Protein AF-0000000066888202 (afdb_homodimer)

Foldseek 3Di:
DPPDDAFADFLLFQDAFEEEEEAQALLLLLLLQVLVVPHPRYNAAYEAQAPDHHALLVQFDFAQAWAQAQVQLADAPVDGALQAQFRTGHSVVNSVRSRVSSVVRVSVVRYDYNKDWFAWAADPVQLWIWTWIARRVVRDIDIDIGLFYEYPNAQFNFDDDDDFAAPVAAQFAEAESRRDDPPDQQALFEEEEEEDDDSCLRNLQRSLPHHNYFYEYEAQDADFADARQCCVLCVVLVHHSVGGGDDPVSSVVCVVDVVNVVSSSCSNQVSQQVQQCLFFPPDPSVVVQQVVRLVVLCVLCVVPVVVSVLHHDPFTPLLAAYGNSVCRSVSCPDPSYDYHNFHFRHAHHAATATPVGDTDGGRYYYYHPGRQRFADDPHFYAFPPRHTVRVVQVVTFFAQLQFAAARHWSYTYQLGWALAASTGRSSVSSSLSSVLVSVVVSCCSLQQFSTKHFDNVNRVVVQVVQLVLNVRTSNQIPDFYSQAPPNRRHNGGGNHHSDTPVVSSVVSNYDPRVRMDTAGNVGDPDDNCNSNGDVHHPQPPVVHPPPCCPPPVNDDDADPPDSVVPPVCVVPNDDD/DPDDDAFADFLLFQDAFEEEEEAQALLLLLLLQVLVVPHPRYNYAYEAQAPDHHALLVQFDFAQAWAQAQVQLADAPVDGALQAQFRTGHSVVNSVRSRVSSVVRVSVVRYDYNKDWFAWAADPVQLWIWTWIARRVVRDIDIDIGLFYEYANAQFNFDDDDDFAAPVAAQFAEAESRRDDPPDQQALFEEEEEEDDDSCLRNLQRSLPHHNYFYEYEAQDADFADARQCCVLCVVLVHHSVGGGDDPVSSVVCVVDVVNVVSSSCSNQVSQQVQQCLFFPPDPSVVVQQVVRLVVLCVLCVVPVVVSVLHHDPFTPLLAAYGNSVCRSVSCPDPSYDYHNFDFRHAHHAATATPVGDTDGGRYYYYHPGRQRFADDPHFYAFPPRHTPRVVQVVTFFAQLQFAAARHWSYTYQLGWALAASTGRSSVSSSLSSVLVSVVVSCCSLQQWSTKHFDNVNRVVVQVVQLVLSVRTSNQIPDFYSQAPPNRRHNGGGNHHSDTPVVSSVVSNYDPRVRMDTAGNVGDPDDNCNSNGDVHHPQPPVVHPPPCCPPPVNDDDADPPDSVVPPVCVVPNDDD

InterPro domains:
  IPR020946 Flavin monooxygenase-like [PF00743] (18-232)
  IPR036188 FAD/NAD(P)-binding domain superfamily [G3DSA:3.50.50.60] (8-281)
  IPR036188 FAD/NAD(P)-binding domain superfamily [G3DSA:3.50.50.60] (343-518)
  IPR036188 FAD/NAD(P)-binding domain superfamily [SSF51905] (16-221)
  IPR036188 FAD/NAD(P)-binding domain superfamily [SSF51905] (160-371)
  IPR036188 FAD/NAD(P)-binding domain superfamily [SSF51905] (310-517)

pLDDT: mean 95.3, std 5.17, range [34.12, 98.94]

Secondary structure (DSSP, 8-state):
-------SS-TT----EEEEEE--SHHHHHHHHHHHHH-SSEEEEEE-SSSSS-THHHH---TT-B-SS-GGGSS-TTS--TT-SBSS-BHHHHHHHHHHHHHHTTGGGTEETTEEEEEEEEETTTTEEEEEEEETTTTEEEEEEESEEEE---SS-SB-----BTGGG--SEEEETTB--TT---TT-EEEEE--SHHHHHHHHHHHTSTT-EEEEE-SS-------TTHHHHHHTT--TT--B--HHHHHHHHH-HHHHHHHHHHHHHHHHTTGGGGBTT-HHHHHHHHHHHHHHHHHTTT-HHHHHHH--SSPTTSS-----TTHHHHHTSTTEEEE-S-EEEE-SSEEEETTS-EEE-SEEEE---B-TTSPPSSEEE-GGG-BHHHHTSS----BTTTB-TT-TTEEESS-TT-B-SSS-HHHHHHHHHHHHHHHHHHHHHTTEEEEEE-HHHHHHHHHHHHHHHTTBGGGSSS--TTBSGGGTSSSB-SB-SS-HHHHHHHTSS--GGGEEEEETT-TT--TTGGGTTS--GGGSTTS-TTGGGSGGG--PPPSS-GGG-HHHHHS----/-------SS-TT----EEEEEE--SHHHHHHHHHHHHH-SSEEEEEE-SSSSS-THHHH---TT-B-SS-GGGSS-TTS--TT-SBSS-BHHHHHHHHHHHHHHTTGGGTEETTEEEEEEEEETTTTEEEEEEEETTTTEEEEEEESEEEE---SS-SB-----BTGGG--SEEEETTB--TT---TT-EEEEE--SHHHHHHHHHHHTSTT-EEEEE-SS-------TTHHHHHHTT--TT--B--HHHHHHHHH-HHHHHHHHHHHHHHHHTTGGGGBTT-HHHHHHHHHHHHHHHHHTTT-HHHHHHH--SSPTTSS-----TTHHHHHTSTTEEEE-S-EEEE-SSEEEETTS-EEE-SEEEE---B-TTSPPSSEEE-GGG-BHHHHTSS----BTTTB-TT-TTEEESS-TT-B-SSS-HHHHHHHHHHHHHHHHHHHHHTTEEEEEE-HHHHHHHHHHHHHHHTTBGGGSSS--TTBSGGGTSSSB-SB-SS-HHHHHHHTSS--GGGEEEEETT-TT--TTGGGTTS--GGGSTTS-TTGGGSGGG--PPPSS-GGG-HHHHHS----

Radius of gyration: 36.0 Å; Cα contacts (8 Å, |Δi|>4): 2549; chains: 2; bounding box: 60×120×79 Å

Solvent-accessible surface area (backbone atoms only — not comparable to full-atom values): 58914 Å² total; per-residue (Å²): 124,81,78,76,71,68,35,92,41,37,34,65,34,69,51,76,44,35,39,39,33,36,21,42,19,78,50,27,37,50,43,46,32,50,45,44,34,50,51,62,55,62,52,62,40,27,33,17,55,45,86,62,57,22,40,62,40,57,53,42,65,43,59,62,47,47,45,71,46,44,38,74,49,64,45,53,76,64,59,74,67,51,68,56,54,23,40,50,26,44,30,68,59,52,19,48,49,47,41,49,50,25,53,49,31,32,16,55,83,34,50,39,57,20,23,35,75,54,31,37,35,50,36,82,88,80,44,28,36,41,34,35,35,30,34,63,86,79,68,48,68,49,76,48,72,29,49,32,44,35,41,20,58,57,51,73,67,43,74,34,77,80,92,46,52,40,61,88,52,35,69,46,51,75,33,33,48,68,55,48,66,83,81,67,80,59,64,59,30,30,33,34,34,39,36,67,44,72,59,25,32,29,34,48,34,47,50,66,70,37,60,64,31,35,38,40,37,27,28,69,63,52,47,71,54,36,70,62,68,51,35,69,33,28,48,75,71,74,42,58,64,85,57,48,66,42,53,71,68,60,23,51,49,30,61,72,33,61,66,61,38,47,53,52,39,47,37,43,37,31,54,36,44,65,52,56,54,38,41,32,62,86,34,71,52,22,54,49,48,44,51,50,42,52,54,52,47,48,62,72,30,59,94,42,58,70,54,43,72,64,32,54,55,92,47,50,66,61,29,38,87,71,33,38,37,79,54,26,69,61,34,57,68,34,90,50,33,44,78,38,80,40,44,76,54,27,30,39,54,53,27,40,26,34,64,87,66,50,75,43,80,33,46,32,40,39,37,27,58,61,47,50,50,59,53,63,74,97,42,52,40,23,18,57,96,64,42,41,49,57,64,72,31,61,90,46,58,68,26,40,92,15,33,31,34,59,62,29,64,34,40,36,32,37,64,30,47,29,49,41,64,93,50,42,43,56,47,57,43,44,51,33,44,42,53,38,49,47,31,51,51,39,47,34,40,27,50,43,36,48,37,44,30,45,35,58,67,50,27,53,32,41,49,48,49,40,55,51,57,44,70,54,23,23,64,64,39,85,61,72,19,68,42,16,28,76,91,8,67,39,97,41,76,37,32,41,34,71,43,38,47,62,23,49,42,61,61,38,68,55,83,65,53,60,50,43,45,75,37,40,68,74,38,93,82,42,66,84,49,43,38,54,20,60,22,36,32,64,30,63,37,94,92,40,43,50,42,52,63,65,39,72,94,58,44,81,61,72,39,67,48,48,16,59,68,31,66,68,45,71,54,48,72,62,69,113,125,82,80,78,70,69,34,92,40,37,33,64,32,70,50,76,44,35,38,40,34,36,20,40,17,76,51,25,37,51,42,46,31,49,44,45,33,50,50,61,55,63,52,62,40,27,33,17,55,44,87,62,56,22,39,64,38,56,53,42,64,42,58,61,47,48,47,69,47,45,38,74,48,64,46,54,78,66,60,74,67,52,68,56,54,22,41,48,26,46,30,69,57,54,19,49,50,46,41,49,49,26,54,49,32,31,16,55,82,34,52,41,57,21,24,34,75,54,34,35,37,51,35,81,86,81,45,27,36,42,34,37,35,30,32,63,85,80,68,49,69,49,77,50,74,29,50,32,44,36,39,18,58,58,50,73,66,43,77,33,76,79,94,44,53,40,61,89,52,36,70,47,51,75,32,32,50,66,54,48,65,85,82,67,79,60,63,59,31,28,34,35,35,39,36,68,46,74,60,26,30,30,35,49,34,47,51,65,70,37,60,64,32,36,39,41,38,27,27,68,63,53,46,70,55,35,69,62,68,50,35,68,33,27,48,75,72,72,42,58,64,85,57,48,64,42,53,71,69,58,23,51,49,30,61,72,33,62,66,61,37,47,53,52,39,48,37,42,35,31,52,36,42,67,50,58,53,37,43,32,63,85,35,70,52,21,53,48,50,42,50,50,41,52,52,51,46,46,62,72,29,59,93,42,57,70,54,41,72,63,32,55,56,92,47,50,66,59,28,39,87,71,32,37,38,79,54,25,70,61,36,57,68,35,90,49,31,44,77,37,81,39,45,76,55,27,30,39,52,53,27,41,27,35,65,86,66,52,75,44,78,33,46,32,40,40,38,29,59,61,46,49,51,59,53,63,72,97,44,53,40,24,19,58,95,65,41,40,49,57,65,73,30,62,89,46,58,70,26,38,92,17,32,31,34,57,64,29,64,33,41,35,33,37,65,30,46,29,49,41,66,93,49,43,44,56,46,56,44,43,51,33,45,44,53,38,49,46,31,52,51,38,47,34,38,27,50,44,36,47,36,45,30,46,34,57,67,51,27,51,33,41,48,49,49,42,54,51,56,44,70,55,23,23,64,64,39,85,61,71,20,69,41,16,29,78,90,8,67,37,97,42,74,36,32,42,35,72,45,36,47,63,23,49,44,60,63,39,67,57,82,64,52,61,51,43,45,77,37,41,67,74,38,94,82,42,68,84,50,43,40,53,21,61,22,36,32,65,29,63,37,95,91,40,44,50,41,53,63,65,38,72,93,58,44,81,62,70,37,67,50,47,15,58,68,32,64,69,44,72,56,46,72,60,69,113

Sequence (1152 aa):
MADFTLKDANVENLRPLKVRVIGAGYSGIVAAIRIPQRLRNVDLVVYEKEEGIGGVWWVNKYPGIACDIPAHSYQYTFNPNPNWSSLYAPGKEIQAYLQSTAERFGATRFIKTQHKLTSAAWDAATKEWVLQVTNLATGTAFEERCNILITARGQLSNINWPDLDGLDTFKGKIMHSAAWDTDYDFTGKRVAVIGNGSSSIQIVPSLQKVAGTDLKVFMRSKTWISSRFGDNAMVQLGLDPNDVDFPPERRAEWAADKDAYFKLRKAFETDGNAIHDSTILGTDMQKLFQGLFRSGMQERLKARPDLFDLIVPDFAPGCRRLTPGKGYLEALMAPNVEVLPEAVAGVDATGVRTAGGRHLDVDVIVCATGFKVSEPPPFSVRGRDGRELQDRWAARPESYLSVAVDGFPNYLMMFGPNSAIGFGSLTKILEAECDYIVQVLRKVQREDYATIEPKKQRVDDFTQYIGAYFANTVYMDNCRSWYRTQGGTGNWICGLWPGSTVHALEALRAPRWEDFDYESVDGPQANGMRWLGNGRSVTQEPGGDPSWYINPEFVDTPVEGRPEDQPEYKVRPWLYMADFTLKDANVENLRPLKVRVIGAGYSGIVAAIRIPQRLRNVDLVVYEKEEGIGGVWWVNKYPGIACDIPAHSYQYTFNPNPNWSSLYAPGKEIQAYLQSTAERFGATRFIKTQHKLTSAAWDAATKEWVLQVTNLATGTAFEERCNILITARGQLSNINWPDLDGLDTFKGKIMHSAAWDTDYDFTGKRVAVIGNGSSSIQIVPSLQKVAGTDLKVFMRSKTWISSRFGDNAMVQLGLDPNDVDFPPERRAEWAADKDAYFKLRKAFETDGNAIHDSTILGTDMQKLFQGLFRSGMQERLKARPDLFDLIVPDFAPGCRRLTPGKGYLEALMAPNVEVLPEAVAGVDATGVRTAGGRHLDVDVIVCATGFKVSEPPPFSVRGRDGRELQDRWAARPESYLSVAVDGFPNYLMMFGPNSAIGFGSLTKILEAECDYIVQVLRKVQREDYATIEPKKQRVDDFTQYIGAYFANTVYMDNCRSWYRTQGGTGNWICGLWPGSTVHALEALRAPRWEDFDYESVDGPQANGMRWLGNGRSVTQEPGGDPSWYINPEFVDTPVEGRPEDQPEYKVRPWLY

Organism: Sporothrix schenckii (strain ATCC 58251 / de Perez 2211183) (NCBI:txid1391915)

Nearest PDB structures (foldseek):
  6hns-assembly1_A  TM=7.804E-01  e=6.207E-21  Nitrincola lacisaponensis
  2xlr-assembly2_A  TM=7.436E-01  e=1.536E-21  Methylophaga aminisulfidivorans
  2xve-assembly1_B  TM=7.423E-01  e=3.897E-21  Methylophaga aminisulfidivorans
  2xls-assembly1_A  TM=7.468E-01  e=1.402E-20  Methylophaga aminisulfidivorans
  2xlp-assembly2_C  TM=6.952E-01  e=8.302E-21  Methylophaga aminisulfidivorans

Structure (mmCIF, N/CA/C/O backbone):
data_AF-0000000066888202-model_v1
#
loop_
_entity.id
_entity.type
_entity.pdbx_description
1 polymer 'FAD/NAD(P)-binding domain-containing protein'
#
loop_
_atom_site.group_PDB
_atom_site.id
_atom_site.type_symbol
_atom_site.label_atom_id
_atom_site.label_alt_id
_atom_site.label_comp_id
_atom_site.label_asym_id
_atom_site.label_entity_id
_atom_site.label_seq_id
_atom_site.pdbx_PDB_ins_code
_atom_site.Cartn_x
_atom_site.Cartn_y
_atom_site.Cartn_z
_atom_site.occupancy
_atom_site.B_iso_or_equiv
_atom_site.auth_seq_id
_atom_site.auth_comp_id
_atom_site.auth_asym_id
_atom_site.auth_atom_id
_atom_site.pdbx_PDB_model_num
ATOM 1 N N . MET A 1 1 ? 22.734 -2.439 -29.312 1 34.12 1 MET A N 1
ATOM 2 C CA . MET A 1 1 ? 21.703 -2.463 -28.266 1 34.12 1 MET A CA 1
ATOM 3 C C . MET A 1 1 ? 22.266 -2.984 -26.953 1 34.12 1 MET A C 1
ATOM 5 O O . MET A 1 1 ? 22.859 -4.062 -26.922 1 34.12 1 MET A O 1
ATOM 9 N N . ALA A 1 2 ? 22.75 -2.164 -26.172 1 46.56 2 ALA A N 1
ATOM 10 C CA . ALA A 1 2 ? 23.438 -2.602 -24.969 1 46.56 2 ALA A CA 1
ATOM 11 C C . ALA A 1 2 ? 22.75 -3.803 -24.344 1 46.56 2 ALA A C 1
ATOM 13 O O . ALA A 1 2 ? 21.516 -3.906 -24.375 1 46.56 2 ALA A O 1
ATOM 14 N N . ASP A 1 3 ? 23.359 -4.898 -24.078 1 67.38 3 ASP A N 1
ATOM 15 C CA . ASP A 1 3 ? 22.859 -6.176 -23.578 1 67.38 3 ASP A CA 1
ATOM 16 C C . ASP A 1 3 ? 22.047 -5.98 -22.297 1 67.38 3 ASP A C 1
ATOM 18 O O . ASP A 1 3 ? 22.453 -5.23 -21.406 1 67.38 3 ASP A O 1
ATOM 22 N N . PHE A 1 4 ? 20.719 -6.184 -22.266 1 85.75 4 PHE A N 1
ATOM 23 C CA . PHE A 1 4 ? 19.828 -6.16 -21.094 1 85.75 4 PHE A CA 1
ATOM 24 C C . PHE A 1 4 ? 20.406 -6.984 -19.953 1 85.75 4 PHE A C 1
ATOM 26 O O . PHE A 1 4 ? 20.734 -8.156 -20.141 1 85.75 4 PHE A O 1
ATOM 33 N N . THR A 1 5 ? 20.828 -6.305 -18.891 1 90.06 5 THR A N 1
ATOM 34 C CA . THR A 1 5 ? 21.406 -7 -17.75 1 90.06 5 THR A CA 1
ATOM 35 C C . THR A 1 5 ? 20.516 -6.824 -16.516 1 90.06 5 THR A C 1
ATOM 37 O O . THR A 1 5 ? 19.766 -5.852 -16.406 1 90.06 5 THR A O 1
ATOM 40 N N . LEU A 1 6 ? 20.609 -7.828 -15.68 1 94.19 6 LEU A N 1
ATOM 41 C CA . LEU A 1 6 ? 19.891 -7.746 -14.406 1 94.19 6 LEU A CA 1
ATOM 42 C C . LEU A 1 6 ? 20.719 -7 -13.367 1 94.19 6 LEU A C 1
ATOM 44 O O . LEU A 1 6 ? 21.953 -7.137 -13.328 1 94.19 6 LEU A O 1
ATOM 48 N N . LYS A 1 7 ? 20.094 -6.25 -12.57 1 93.69 7 LYS A N 1
ATOM 49 C CA . LYS A 1 7 ? 20.75 -5.715 -11.383 1 93.69 7 LYS A CA 1
ATOM 50 C C . LYS A 1 7 ? 21.062 -6.82 -10.383 1 93.69 7 LYS A C 1
ATOM 52 O O . LYS A 1 7 ? 20.188 -7.625 -10.039 1 93.69 7 LYS A O 1
ATOM 57 N N . ASP A 1 8 ? 22.328 -6.91 -9.969 1 94.38 8 ASP A N 1
ATOM 58 C CA . ASP A 1 8 ? 22.734 -7.953 -9.031 1 94.38 8 ASP A CA 1
ATOM 59 C C . ASP A 1 8 ? 22.406 -7.551 -7.594 1 94.38 8 ASP A C 1
ATOM 61 O O . ASP A 1 8 ? 23.312 -7.285 -6.801 1 94.38 8 ASP A O 1
ATOM 65 N N . ALA A 1 9 ? 21.141 -7.496 -7.254 1 95.62 9 ALA A N 1
ATOM 66 C CA . ALA A 1 9 ? 20.609 -7.184 -5.93 1 95.62 9 ALA A CA 1
ATOM 67 C C . ALA A 1 9 ? 19.266 -7.871 -5.707 1 95.62 9 ALA A C 1
ATOM 69 O O . ALA A 1 9 ? 18.562 -8.203 -6.668 1 95.62 9 ALA A O 1
ATOM 70 N N . ASN A 1 10 ? 18.969 -8.109 -4.387 1 97.12 10 ASN A N 1
ATOM 71 C CA . ASN A 1 10 ? 17.641 -8.625 -4.051 1 97.12 10 ASN A CA 1
ATOM 72 C C . ASN A 1 10 ? 16.547 -7.629 -4.402 1 97.12 10 ASN A C 1
ATOM 74 O O . ASN A 1 10 ? 16.781 -6.426 -4.453 1 97.12 10 ASN A O 1
ATOM 78 N N . VAL A 1 11 ? 15.359 -8.086 -4.625 1 97.75 11 VAL A N 1
ATOM 79 C CA . VAL A 1 11 ? 14.234 -7.293 -5.109 1 97.75 11 VAL A CA 1
ATOM 80 C C . VAL A 1 11 ? 13.875 -6.219 -4.082 1 97.75 11 VAL A C 1
ATOM 82 O O . VAL A 1 11 ? 13.383 -5.148 -4.438 1 97.75 11 VAL A O 1
ATOM 85 N N . GLU A 1 12 ? 14.164 -6.406 -2.758 1 96.94 12 GLU A N 1
ATOM 86 C CA . GLU A 1 12 ? 13.836 -5.402 -1.751 1 96.94 12 GLU A CA 1
ATOM 87 C C . GLU A 1 12 ? 14.734 -4.172 -1.889 1 96.94 12 GLU A C 1
ATOM 89 O O . GLU A 1 12 ? 14.297 -3.049 -1.628 1 96.94 12 GLU A O 1
ATOM 94 N N . ASN A 1 13 ? 15.984 -4.438 -2.426 1 91.88 13 ASN A N 1
ATOM 95 C CA . ASN A 1 13 ? 16.953 -3.371 -2.65 1 91.88 13 ASN A CA 1
ATOM 96 C C . ASN A 1 13 ? 17.047 -2.43 -1.454 1 91.88 13 ASN A C 1
ATOM 98 O O . ASN A 1 13 ? 16.312 -1.437 -1.387 1 91.88 13 ASN A O 1
ATOM 102 N N . LEU A 1 14 ? 17.891 -2.479 -0.563 1 93.19 14 LEU A N 1
ATOM 103 C CA . LEU A 1 14 ? 18.109 -1.672 0.632 1 93.19 14 LEU A CA 1
ATOM 104 C C . LEU A 1 14 ? 19.328 -0.763 0.455 1 93.19 14 LEU A C 1
ATOM 106 O O . LEU A 1 14 ? 20.125 -0.612 1.375 1 93.19 14 LEU A O 1
ATOM 110 N N . ARG A 1 15 ? 19.375 -0.18 -0.8 1 95.69 15 ARG A N 1
ATOM 111 C CA . ARG A 1 15 ? 20.516 0.686 -1.043 1 95.69 15 ARG A CA 1
ATOM 112 C C . ARG A 1 15 ? 20.547 1.846 -0.053 1 95.69 15 ARG A C 1
ATOM 114 O O . ARG A 1 15 ? 19.516 2.244 0.477 1 95.69 15 ARG A O 1
ATOM 121 N N . PRO A 1 16 ? 21.688 2.381 0.231 1 97.75 16 PRO A N 1
ATOM 122 C CA . PRO A 1 16 ? 21.781 3.488 1.187 1 97.75 16 PRO A CA 1
ATOM 123 C C . PRO A 1 16 ? 21.125 4.766 0.677 1 97.75 16 PRO A C 1
ATOM 125 O O . PRO A 1 16 ? 21.188 5.07 -0.517 1 97.75 16 PRO A O 1
ATOM 128 N N . LEU A 1 17 ? 20.516 5.504 1.532 1 98.19 17 LEU A N 1
ATOM 129 C CA . LEU A 1 17 ? 19.938 6.816 1.279 1 98.19 17 LEU A CA 1
ATOM 130 C C . LEU A 1 17 ? 20.359 7.816 2.354 1 98.19 17 LEU A C 1
ATOM 132 O O . LEU A 1 17 ? 20.406 7.473 3.537 1 98.19 17 LEU A O 1
ATOM 136 N N . LYS A 1 18 ? 20.734 8.961 1.936 1 98.88 18 LYS A N 1
ATOM 137 C CA . LYS A 1 18 ? 21 10.062 2.857 1 98.88 18 LYS A CA 1
ATOM 138 C C . LYS A 1 18 ? 19.812 11.023 2.912 1 98.88 18 LYS A C 1
ATOM 140 O O . LYS A 1 18 ? 19.5 11.688 1.921 1 98.88 18 LYS A O 1
ATOM 145 N N . VAL A 1 19 ? 19.141 11.141 4.078 1 98.94 19 VAL A N 1
ATOM 146 C CA . VAL A 1 19 ? 17.938 11.945 4.262 1 98.94 19 VAL A CA 1
ATOM 147 C C . VAL A 1 19 ? 18.188 13.016 5.328 1 98.94 19 VAL A C 1
ATOM 149 O O . VAL A 1 19 ? 18.703 12.711 6.41 1 98.94 19 VAL A O 1
ATOM 152 N N . ARG A 1 20 ? 17.938 14.266 5.027 1 98.94 20 ARG A N 1
ATOM 153 C CA . ARG A 1 20 ? 18.016 15.367 5.98 1 98.94 20 ARG A CA 1
ATOM 154 C C . ARG A 1 20 ? 16.641 16 6.188 1 98.94 20 ARG A C 1
ATOM 156 O O . ARG A 1 20 ? 15.898 16.234 5.227 1 98.94 20 ARG A O 1
ATOM 163 N N . VAL A 1 21 ? 16.266 16.156 7.445 1 98.94 21 VAL A N 1
ATOM 164 C CA . VAL A 1 21 ? 15 16.766 7.855 1 98.94 21 VAL A CA 1
ATOM 165 C C . VAL A 1 21 ? 15.273 18.109 8.547 1 98.94 21 VAL A C 1
ATOM 167 O O . VAL A 1 21 ? 16.219 18.219 9.344 1 98.94 21 VAL A O 1
ATOM 170 N N . ILE A 1 22 ? 14.469 19.141 8.195 1 98.69 22 ILE A N 1
ATOM 171 C CA . ILE A 1 22 ? 14.688 20.469 8.766 1 98.69 22 ILE A CA 1
ATOM 172 C C . ILE A 1 22 ? 13.539 20.812 9.711 1 98.69 22 ILE A C 1
ATOM 174 O O . ILE A 1 22 ? 12.43 21.141 9.273 1 98.69 22 ILE A O 1
ATOM 178 N N . GLY A 1 23 ? 13.82 20.828 11.039 1 98.38 23 GLY A N 1
ATOM 179 C CA . GLY A 1 23 ? 12.828 21.125 12.062 1 98.38 23 GLY A CA 1
ATOM 180 C C . GLY A 1 23 ? 12.508 19.953 12.961 1 98.38 23 GLY A C 1
ATOM 181 O O . GLY A 1 23 ? 12.328 18.828 12.477 1 98.38 23 GLY A O 1
ATOM 182 N N . ALA A 1 24 ? 12.477 20.25 14.281 1 98.62 24 ALA A N 1
ATOM 183 C CA . ALA A 1 24 ? 12.219 19.188 15.25 1 98.62 24 ALA A CA 1
ATOM 184 C C . ALA A 1 24 ? 10.977 19.5 16.078 1 98.62 24 ALA A C 1
ATOM 186 O O . ALA A 1 24 ? 11 19.391 17.312 1 98.62 24 ALA A O 1
ATOM 187 N N . GLY A 1 25 ? 9.93 20 15.445 1 98.38 25 GLY A N 1
ATOM 188 C CA . GLY A 1 25 ? 8.602 20.016 16.031 1 98.38 25 GLY A CA 1
ATOM 189 C C . GLY A 1 25 ? 7.875 18.688 15.867 1 98.38 25 GLY A C 1
ATOM 190 O O . GLY A 1 25 ? 8.508 17.625 15.797 1 98.38 25 GLY A O 1
ATOM 191 N N . TYR A 1 26 ? 6.508 18.703 15.875 1 98.38 26 TYR A N 1
ATOM 192 C CA . TYR A 1 26 ? 5.703 17.5 15.711 1 98.38 26 TYR A CA 1
ATOM 193 C C . TYR A 1 26 ? 6.145 16.719 14.484 1 98.38 26 TYR A C 1
ATOM 195 O O . TYR A 1 26 ? 6.332 15.5 14.555 1 98.38 26 TYR A O 1
ATOM 203 N N . SER A 1 27 ? 6.355 17.406 13.336 1 98.69 27 SER A N 1
ATOM 204 C CA . SER A 1 27 ? 6.664 16.766 12.062 1 98.69 27 SER A CA 1
ATOM 205 C C . SER A 1 27 ? 8.047 16.125 12.086 1 98.69 27 SER A C 1
ATOM 207 O O . SER A 1 27 ? 8.195 14.953 11.711 1 98.69 27 SER A O 1
ATOM 209 N N . GLY A 1 28 ? 9.062 16.875 12.531 1 98.81 28 GLY A N 1
ATOM 210 C CA . GLY A 1 28 ? 10.414 16.344 12.555 1 98.81 28 GLY A CA 1
ATOM 211 C C . GLY A 1 28 ? 10.578 15.164 13.5 1 98.81 28 GLY A C 1
ATOM 212 O O . GLY A 1 28 ? 11.305 14.219 13.195 1 98.81 28 GLY A O 1
ATOM 213 N N . ILE A 1 29 ? 9.906 15.219 14.633 1 98.94 29 ILE A N 1
ATOM 214 C CA . ILE A 1 29 ? 9.992 14.148 15.625 1 98.94 29 ILE A CA 1
ATOM 215 C C . ILE A 1 29 ? 9.406 12.867 15.047 1 98.94 29 ILE A C 1
ATOM 217 O O . ILE A 1 29 ? 10.039 11.805 15.117 1 98.94 29 ILE A O 1
ATOM 221 N N . VAL A 1 30 ? 8.219 12.938 14.469 1 98.88 30 VAL A N 1
ATOM 222 C CA . VAL A 1 30 ? 7.594 11.719 13.953 1 98.88 30 VAL A CA 1
ATOM 223 C C . VAL A 1 30 ? 8.398 11.188 12.773 1 98.88 30 VAL A C 1
ATOM 225 O O . VAL A 1 30 ? 8.492 9.969 12.578 1 98.88 30 VAL A O 1
ATOM 228 N N . ALA A 1 31 ? 9.016 12.055 11.938 1 98.94 31 ALA A N 1
ATOM 229 C CA . ALA A 1 31 ? 9.891 11.594 10.867 1 98.94 31 ALA A CA 1
ATOM 230 C C . ALA A 1 31 ? 11.07 10.797 11.422 1 98.94 31 ALA A C 1
ATOM 232 O O . ALA A 1 31 ? 11.422 9.742 10.883 1 98.94 31 ALA A O 1
ATOM 233 N N . ALA A 1 32 ? 11.625 11.297 12.516 1 98.94 32 ALA A N 1
ATOM 234 C CA . ALA A 1 32 ? 12.781 10.672 13.141 1 98.94 32 ALA A CA 1
ATOM 235 C C . ALA A 1 32 ? 12.398 9.367 13.836 1 98.94 32 ALA A C 1
ATOM 237 O O . ALA A 1 32 ? 13.266 8.617 14.289 1 98.94 32 ALA A O 1
ATOM 238 N N . ILE A 1 33 ? 11.133 9.109 13.945 1 98.94 33 ILE A N 1
ATOM 239 C CA . ILE A 1 33 ? 10.648 7.855 14.516 1 98.94 33 ILE A CA 1
ATOM 240 C C . ILE A 1 33 ? 10.281 6.883 13.398 1 98.94 33 ILE A C 1
ATOM 242 O O . ILE A 1 33 ? 10.75 5.746 13.383 1 98.94 33 ILE A O 1
ATOM 246 N N . ARG A 1 34 ? 9.523 7.289 12.414 1 98.88 34 ARG A N 1
ATOM 247 C CA . ARG A 1 34 ? 8.93 6.418 11.398 1 98.88 34 ARG A CA 1
ATOM 248 C C . ARG A 1 34 ? 9.969 5.992 10.367 1 98.88 34 ARG A C 1
ATOM 250 O O . ARG A 1 34 ? 9.93 4.863 9.875 1 98.88 34 ARG A O 1
ATOM 257 N N . ILE A 1 35 ? 10.914 6.918 9.953 1 98.88 35 ILE A N 1
ATOM 258 C CA . ILE A 1 35 ? 11.914 6.582 8.938 1 98.88 35 ILE A CA 1
ATOM 259 C C . ILE A 1 35 ? 12.773 5.418 9.43 1 98.88 35 ILE A C 1
ATOM 261 O O . ILE A 1 35 ? 12.859 4.383 8.766 1 98.88 35 ILE A O 1
ATOM 265 N N . PRO A 1 36 ? 13.328 5.5 10.664 1 98.62 36 PRO A N 1
ATOM 266 C CA . PRO A 1 36 ? 14.086 4.332 11.133 1 98.62 36 PRO A CA 1
ATOM 267 C C . PRO A 1 36 ? 13.203 3.107 11.359 1 98.62 36 PRO A C 1
ATOM 269 O O . PRO A 1 36 ? 13.656 1.975 11.18 1 98.62 36 PRO A O 1
ATOM 272 N N . GLN A 1 37 ? 11.969 3.328 11.789 1 98.56 37 GLN A N 1
ATOM 273 C CA . GLN A 1 37 ? 11.055 2.215 12.023 1 98.56 37 GLN A CA 1
ATOM 274 C C . GLN A 1 37 ? 10.867 1.381 10.766 1 98.56 37 GLN A C 1
ATOM 276 O O . GLN A 1 37 ? 10.844 0.15 10.82 1 98.56 37 GLN A O 1
ATOM 281 N N . ARG A 1 38 ? 10.789 1.998 9.625 1 98.38 38 ARG A N 1
ATOM 282 C CA . ARG A 1 38 ? 10.281 1.327 8.43 1 98.38 38 ARG A CA 1
ATOM 283 C C . ARG A 1 38 ? 11.391 1.118 7.406 1 98.38 38 ARG A C 1
ATOM 285 O O . ARG A 1 38 ? 11.359 0.156 6.637 1 98.38 38 ARG A O 1
ATOM 292 N N . LEU A 1 39 ? 12.375 1.98 7.387 1 98.06 39 LEU A N 1
ATOM 293 C CA . LEU A 1 39 ? 13.422 1.924 6.371 1 98.06 39 LEU A CA 1
ATOM 294 C C . LEU A 1 39 ? 14.742 1.447 6.969 1 98.06 39 LEU A C 1
ATOM 296 O O . LEU A 1 39 ? 14.969 1.596 8.172 1 98.06 39 LEU A O 1
ATOM 300 N N . ARG A 1 40 ? 15.57 0.86 6.113 1 96.69 40 ARG A N 1
ATOM 301 C CA . ARG A 1 40 ? 16.922 0.431 6.484 1 96.69 40 ARG A CA 1
ATOM 302 C C . ARG A 1 40 ? 17.969 1.141 5.637 1 96.69 40 ARG A C 1
ATOM 304 O O . ARG A 1 40 ? 17.688 1.539 4.504 1 96.69 40 ARG A O 1
ATOM 311 N N . ASN A 1 41 ? 19.109 1.278 6.223 1 97.5 41 ASN A N 1
ATOM 312 C CA . ASN A 1 41 ? 20.266 1.863 5.551 1 97.5 41 ASN A CA 1
ATOM 313 C C . ASN A 1 41 ? 20.031 3.328 5.199 1 97.5 41 ASN A C 1
ATOM 315 O O . ASN A 1 41 ? 20.406 3.777 4.113 1 97.5 41 ASN A O 1
ATOM 319 N N . VAL A 1 42 ? 19.406 4.078 6.105 1 98.56 42 VAL A N 1
ATOM 320 C CA . VAL A 1 42 ? 19.172 5.508 5.914 1 98.56 42 VAL A CA 1
ATOM 321 C C . VAL A 1 42 ? 20.078 6.305 6.859 1 98.56 42 VAL A C 1
ATOM 323 O O . VAL A 1 42 ? 20.047 6.086 8.07 1 98.56 42 VAL A O 1
ATOM 326 N N . ASP A 1 43 ? 20.922 7.07 6.285 1 98.88 43 ASP A N 1
ATOM 327 C CA . ASP A 1 43 ? 21.641 8.086 7.059 1 98.88 43 ASP A CA 1
ATOM 328 C C . ASP A 1 43 ? 20.75 9.297 7.332 1 98.88 43 ASP A C 1
ATOM 330 O O . ASP A 1 43 ? 20.625 10.18 6.488 1 98.88 43 ASP A O 1
ATOM 334 N N . LEU A 1 44 ? 20.156 9.359 8.523 1 98.94 44 LEU A N 1
ATOM 335 C CA . LEU A 1 44 ? 19.156 10.352 8.891 1 98.94 44 LEU A CA 1
ATOM 336 C C . LEU A 1 44 ? 19.719 11.375 9.852 1 98.94 44 LEU A C 1
ATOM 338 O O . LEU A 1 44 ? 20.391 11.016 10.828 1 98.94 44 LEU A O 1
ATOM 342 N N . VAL A 1 45 ? 19.516 12.648 9.57 1 98.94 45 VAL A N 1
ATOM 343 C CA . VAL A 1 45 ? 19.781 13.734 10.508 1 98.94 45 VAL A CA 1
ATOM 344 C C . VAL A 1 45 ? 18.625 14.734 10.461 1 98.94 45 VAL A C 1
ATOM 346 O O . VAL A 1 45 ? 18.125 15.07 9.383 1 98.94 45 VAL A O 1
ATOM 349 N N . VAL A 1 46 ? 18.172 15.141 11.602 1 98.94 46 VAL A N 1
ATOM 350 C CA . VAL A 1 46 ? 17.203 16.219 11.75 1 98.94 46 VAL A CA 1
ATOM 351 C C . VAL A 1 46 ? 17.906 17.469 12.305 1 98.94 46 VAL A C 1
ATOM 353 O O . VAL A 1 46 ? 18.453 17.438 13.406 1 98.94 46 VAL A O 1
ATOM 356 N N . TYR A 1 47 ? 17.906 18.547 11.57 1 98.81 47 TYR A N 1
ATOM 357 C CA . TYR A 1 47 ? 18.5 19.797 12.031 1 98.81 47 TYR A CA 1
ATOM 358 C C . TYR A 1 47 ? 17.438 20.703 12.641 1 98.81 47 TYR A C 1
ATOM 360 O O . TYR A 1 47 ? 16.391 20.938 12.039 1 98.81 47 TYR A O 1
ATOM 368 N N . GLU A 1 48 ? 17.672 21.125 13.836 1 98.56 48 GLU A N 1
ATOM 369 C CA . GLU A 1 48 ? 16.844 22.078 14.57 1 98.56 48 GLU A CA 1
ATOM 370 C C . GLU A 1 48 ? 17.641 23.312 14.969 1 98.56 48 GLU A C 1
ATOM 372 O O . GLU A 1 48 ? 18.688 23.203 15.609 1 98.56 48 GLU A O 1
ATOM 377 N N . LYS A 1 49 ? 17.156 24.453 14.57 1 97.5 49 LYS A N 1
ATOM 378 C CA . LYS A 1 49 ? 17.922 25.672 14.812 1 97.5 49 LYS A CA 1
ATOM 379 C C . LYS A 1 49 ? 17.859 26.094 16.281 1 97.5 49 LYS A C 1
ATOM 381 O O . LYS A 1 49 ? 18.766 26.766 16.781 1 97.5 49 LYS A O 1
ATOM 386 N N . GLU A 1 50 ? 16.797 25.734 16.984 1 97.31 50 GLU A N 1
ATOM 387 C CA . GLU A 1 50 ? 16.609 26.125 18.375 1 97.31 50 GLU A CA 1
ATOM 388 C C . GLU A 1 50 ? 17.469 25.266 19.297 1 97.31 50 GLU A C 1
ATOM 390 O O . GLU A 1 50 ? 18 24.234 18.891 1 97.31 50 GLU A O 1
ATOM 395 N N . GLU A 1 51 ? 17.609 25.703 20.531 1 97.44 51 GLU A N 1
ATOM 396 C CA . GLU A 1 51 ? 18.406 24.984 21.531 1 97.44 51 GLU A CA 1
ATOM 397 C C . GLU A 1 51 ? 17.688 23.719 22 1 97.44 51 GLU A C 1
ATOM 399 O O . GLU A 1 51 ? 18.312 22.797 22.516 1 97.44 51 GLU A O 1
ATOM 404 N N . GLY A 1 52 ? 16.391 23.672 21.781 1 97.44 52 GLY A N 1
ATOM 405 C CA . GLY A 1 52 ? 15.609 22.547 22.25 1 97.44 52 GLY A CA 1
ATOM 406 C C . GLY A 1 52 ? 14.641 22.016 21.219 1 97.44 52 GLY A C 1
ATOM 407 O O . GLY A 1 52 ? 14.492 22.594 20.141 1 97.44 52 GLY A O 1
ATOM 408 N N . ILE A 1 53 ? 14.023 20.844 21.609 1 97.94 53 ILE A N 1
ATOM 409 C CA . ILE A 1 53 ? 13.078 20.125 20.766 1 97.94 53 ILE A CA 1
ATOM 410 C C . ILE A 1 53 ? 11.648 20.562 21.109 1 97.94 53 ILE A C 1
ATOM 412 O O . ILE A 1 53 ? 11.305 20.719 22.281 1 97.94 53 ILE A O 1
ATOM 416 N N . GLY A 1 54 ? 10.852 20.859 20.047 1 97.5 54 GLY A N 1
ATOM 417 C CA . GLY A 1 54 ? 9.453 21.141 20.328 1 97.5 54 GLY A CA 1
ATOM 418 C C . GLY A 1 54 ? 8.82 22.109 19.359 1 97.5 54 GLY A C 1
ATOM 419 O O . GLY A 1 54 ? 7.613 22.375 19.422 1 97.5 54 GLY A O 1
ATOM 420 N N . GLY A 1 55 ? 9.641 22.672 18.422 1 96.06 55 GLY A N 1
ATOM 421 C CA . GLY A 1 55 ? 9.109 23.594 17.422 1 96.06 55 GLY A CA 1
ATOM 422 C C . GLY A 1 55 ? 8.445 24.812 18.047 1 96.06 55 GLY A C 1
ATOM 423 O O . GLY A 1 55 ? 9.039 25.484 18.891 1 96.06 55 GLY A O 1
ATOM 424 N N . VAL A 1 56 ? 7.207 25.031 17.688 1 95.19 56 VAL A N 1
ATOM 425 C CA . VAL A 1 56 ? 6.473 26.219 18.109 1 95.19 56 VAL A CA 1
ATOM 426 C C . VAL A 1 56 ? 6.332 26.234 19.625 1 95.19 56 VAL A C 1
ATOM 428 O O . VAL A 1 56 ? 6.316 27.297 20.266 1 95.19 56 VAL A O 1
ATOM 431 N N . TRP A 1 57 ? 6.348 25.062 20.234 1 97.25 57 TRP A N 1
ATOM 432 C CA . TRP A 1 57 ? 6.121 24.953 21.672 1 97.25 57 TRP A CA 1
ATOM 433 C C . TRP A 1 57 ? 7.414 25.172 22.453 1 97.25 57 TRP A C 1
ATOM 435 O O . TRP A 1 57 ? 7.391 25.422 23.656 1 97.25 57 TRP A O 1
ATOM 445 N N . TRP A 1 58 ? 8.484 25.047 21.812 1 96.75 58 TRP A N 1
ATOM 446 C CA . TRP A 1 58 ? 9.758 25.453 22.406 1 96.75 58 TRP A CA 1
ATOM 447 C C . TRP A 1 58 ? 9.938 26.969 22.328 1 96.75 58 TRP A C 1
ATOM 449 O O . TRP A 1 58 ? 10.414 27.594 23.281 1 96.75 58 TRP A O 1
ATOM 459 N N . VAL A 1 59 ? 9.492 27.578 21.25 1 95.25 59 VAL A N 1
ATOM 460 C CA . VAL A 1 59 ? 9.812 28.969 20.891 1 95.25 59 VAL A CA 1
ATOM 461 C C . VAL A 1 59 ? 8.891 29.922 21.641 1 95.25 59 VAL A C 1
ATOM 463 O O . VAL A 1 59 ? 9.328 30.969 22.125 1 95.25 59 VAL A O 1
ATOM 466 N N . ASN A 1 60 ? 7.613 29.609 21.688 1 95.19 60 ASN A N 1
ATOM 467 C CA . ASN A 1 60 ? 6.648 30.516 22.312 1 95.19 60 ASN A CA 1
ATOM 468 C C . ASN A 1 60 ? 6.605 30.344 23.828 1 95.19 60 ASN A C 1
ATOM 470 O O . ASN A 1 60 ? 6.387 29.234 24.328 1 95.19 60 ASN A O 1
ATOM 474 N N . LYS A 1 61 ? 6.762 31.516 24.547 1 95.5 61 LYS A N 1
ATOM 475 C CA . LYS A 1 61 ? 6.859 31.453 26 1 95.5 61 LYS A CA 1
ATOM 476 C C . LYS A 1 61 ? 6.031 32.562 26.672 1 95.5 61 LYS A C 1
ATOM 478 O O . LYS A 1 61 ? 6.227 32.844 27.844 1 95.5 61 LYS A O 1
ATOM 483 N N . TYR A 1 62 ? 5.129 33.188 25.938 1 96.69 62 TYR A N 1
ATOM 484 C CA . TYR A 1 62 ? 4.316 34.25 26.5 1 96.69 62 TYR A CA 1
ATOM 485 C C . TYR A 1 62 ? 3.377 33.719 27.578 1 96.69 62 TYR A C 1
ATOM 487 O O . TYR A 1 62 ? 3.041 32.531 27.578 1 96.69 62 TYR A O 1
ATOM 495 N N . PRO A 1 63 ? 2.998 34.562 28.5 1 96.19 63 PRO A N 1
ATOM 496 C CA . PRO A 1 63 ? 2.123 34.094 29.578 1 96.19 63 PRO A CA 1
ATOM 497 C C . PRO A 1 63 ? 0.761 33.625 29.078 1 96.19 63 PRO A C 1
ATOM 499 O O . PRO A 1 63 ? 0.154 34.281 28.219 1 96.19 63 PRO A O 1
ATOM 502 N N . GLY A 1 64 ? 0.335 32.469 29.609 1 94.5 64 GLY A N 1
ATOM 503 C CA . GLY A 1 64 ? -0.983 31.953 29.281 1 94.5 64 GLY A CA 1
ATOM 504 C C . GLY A 1 64 ? -0.979 31.047 28.062 1 94.5 64 GLY A C 1
ATOM 505 O O . GLY A 1 64 ? -2.018 30.5 27.688 1 94.5 64 GLY A O 1
ATOM 506 N N . ILE A 1 65 ? 0.224 30.859 27.453 1 95.88 65 ILE A N 1
ATOM 507 C CA . ILE A 1 65 ? 0.288 30.047 26.234 1 95.88 65 ILE A CA 1
ATOM 508 C C . ILE A 1 65 ? -0.265 28.656 26.516 1 95.88 65 ILE A C 1
ATOM 510 O O . ILE A 1 65 ? 0.153 28 27.469 1 95.88 65 ILE A O 1
ATOM 514 N N . ALA A 1 66 ? -1.233 28.234 25.672 1 94.56 66 ALA A N 1
ATOM 515 C CA . ALA A 1 66 ? -1.907 26.938 25.797 1 94.56 66 ALA A CA 1
ATOM 516 C C . ALA A 1 66 ? -2.463 26.484 24.453 1 94.56 66 ALA A C 1
ATOM 518 O O . ALA A 1 66 ? -2.555 27.266 23.516 1 94.56 66 ALA A O 1
ATOM 519 N N . CYS A 1 67 ? -2.734 25.234 24.453 1 92.31 67 CYS A N 1
ATOM 520 C CA . CYS A 1 67 ? -3.412 24.719 23.266 1 92.31 67 CYS A CA 1
ATOM 521 C C . CYS A 1 67 ? -4.836 25.25 23.172 1 92.31 67 CYS A C 1
ATOM 523 O O . CYS A 1 67 ? -5.461 25.547 24.188 1 92.31 67 CYS A O 1
ATOM 525 N N . ASP A 1 68 ? -5.34 25.406 21.953 1 89.38 68 ASP A N 1
ATOM 526 C CA . ASP A 1 68 ? -6.688 25.938 21.766 1 89.38 68 ASP A CA 1
ATOM 527 C C . ASP A 1 68 ? -7.664 24.812 21.406 1 89.38 68 ASP A C 1
ATOM 529 O O . ASP A 1 68 ? -8.812 25.078 21.047 1 89.38 68 ASP A O 1
ATOM 533 N N . ILE A 1 69 ? -7.262 23.609 21.375 1 91.62 69 ILE A N 1
ATOM 534 C CA . ILE A 1 69 ? -8.102 22.438 21.156 1 91.62 69 ILE A CA 1
ATOM 535 C C . ILE A 1 69 ? -7.863 21.422 22.266 1 91.62 69 ILE A C 1
ATOM 537 O O . ILE A 1 69 ? -6.871 21.5 23 1 91.62 69 ILE A O 1
ATOM 541 N N . PRO A 1 70 ? -8.781 20.469 22.438 1 93.56 70 PRO A N 1
ATOM 542 C CA . PRO A 1 70 ? -8.539 19.469 23.469 1 93.56 70 PRO A CA 1
ATOM 543 C C . PRO A 1 70 ? -7.188 18.781 23.328 1 93.56 70 PRO A C 1
ATOM 545 O O . PRO A 1 70 ? -6.895 18.203 22.266 1 93.56 70 PRO A O 1
ATOM 548 N N . ALA A 1 71 ? -6.418 18.844 24.422 1 95.62 71 ALA A N 1
ATOM 549 C CA . ALA A 1 71 ? -5.055 18.328 24.406 1 95.62 71 ALA A CA 1
ATOM 550 C C . ALA A 1 71 ? -5.043 16.844 24.031 1 95.62 71 ALA A C 1
ATOM 552 O O . ALA A 1 71 ? -4.105 16.359 23.391 1 95.62 71 ALA A O 1
ATOM 553 N N . HIS A 1 72 ? -6.098 16.125 24.359 1 96.06 72 HIS A N 1
ATOM 554 C CA . HIS A 1 72 ? -6.211 14.695 24.125 1 96.06 72 HIS A CA 1
ATOM 555 C C . HIS A 1 72 ? -6.367 14.398 22.641 1 96.06 72 HIS A C 1
ATOM 557 O O . HIS A 1 72 ? -6.234 13.242 22.219 1 96.06 72 HIS A O 1
ATOM 563 N N . SER A 1 73 ? -6.59 15.391 21.812 1 95.12 73 SER A N 1
ATOM 564 C CA . SER A 1 73 ? -6.621 15.273 20.359 1 95.12 73 SER A CA 1
ATOM 565 C C . SER A 1 73 ? -5.398 15.93 19.719 1 95.12 73 SER A C 1
ATOM 567 O O . SER A 1 73 ? -5.293 15.984 18.5 1 95.12 73 SER A O 1
ATOM 569 N N . TYR A 1 74 ? -4.547 16.469 20.516 1 96.31 74 TYR A N 1
ATOM 570 C CA . TYR A 1 74 ? -3.348 17.156 20.062 1 96.31 74 TYR A CA 1
ATOM 571 C C . TYR A 1 74 ? -2.088 16.406 20.484 1 96.31 74 TYR A C 1
ATOM 573 O O . TYR A 1 74 ? -1.193 16.984 21.109 1 96.31 74 TYR A O 1
ATOM 581 N N . GLN A 1 75 ? -2.035 15.219 20.172 1 98 75 GLN A N 1
ATOM 582 C CA . GLN A 1 75 ? -0.963 14.281 20.484 1 98 75 GLN A CA 1
ATOM 583 C C . GLN A 1 75 ? -0.809 13.234 19.391 1 98 75 GLN A C 1
ATOM 585 O O . GLN A 1 75 ? -1.68 13.102 18.531 1 98 75 GLN A O 1
ATOM 590 N N . TYR A 1 76 ? 0.328 12.57 19.328 1 98.56 76 TYR A N 1
ATOM 591 C CA . TYR A 1 76 ? 0.489 11.469 18.375 1 98.56 76 TYR A CA 1
ATOM 592 C C . TYR A 1 76 ? -0.472 10.328 18.688 1 98.56 76 TYR A C 1
ATOM 594 O O . TYR A 1 76 ? -0.679 9.992 19.859 1 98.56 76 TYR A O 1
ATOM 602 N N . THR A 1 77 ? -1.041 9.703 17.688 1 98.25 77 THR A N 1
ATOM 603 C CA . THR A 1 77 ? -2.002 8.625 17.891 1 98.25 77 THR A CA 1
ATOM 604 C C . THR A 1 77 ? -1.341 7.441 18.594 1 98.25 77 THR A C 1
ATOM 606 O O . THR A 1 77 ? -1.993 6.715 19.344 1 98.25 77 THR A O 1
ATOM 609 N N . PHE A 1 78 ? -0.003 7.211 18.438 1 98.31 78 PHE A N 1
ATOM 610 C CA . PHE A 1 78 ? 0.708 6.047 18.953 1 98.31 78 PHE A CA 1
ATOM 611 C C . PHE A 1 78 ? 1.246 6.328 20.359 1 98.31 78 PHE A C 1
ATOM 613 O O . PHE A 1 78 ? 1.78 5.43 21 1 98.31 78 PHE A O 1
ATOM 620 N N . ASN A 1 79 ? 1.147 7.555 20.844 1 98.44 79 ASN A N 1
ATOM 621 C CA . ASN A 1 79 ? 1.647 7.914 22.172 1 98.44 79 ASN A CA 1
ATOM 622 C C . ASN A 1 79 ? 0.664 8.805 22.922 1 98.44 79 ASN A C 1
ATOM 624 O O . ASN A 1 79 ? 0.982 9.953 23.234 1 98.44 79 ASN A O 1
ATOM 628 N N . PRO A 1 80 ? -0.491 8.312 23.25 1 98 80 PRO A N 1
ATOM 629 C CA . PRO A 1 80 ? -1.47 9.109 24 1 98 80 PRO A CA 1
ATOM 630 C C . PRO A 1 80 ? -1.003 9.445 25.406 1 98 80 PRO A C 1
ATOM 632 O O . PRO A 1 80 ? -0.327 8.641 26.047 1 98 80 PRO A O 1
ATOM 635 N N . ASN A 1 81 ? -1.356 10.586 25.922 1 98.19 81 ASN A N 1
ATOM 636 C CA . ASN A 1 81 ? -0.977 11.078 27.25 1 98.19 81 ASN A CA 1
ATOM 637 C C . ASN A 1 81 ? -2.195 11.281 28.141 1 98.19 81 ASN A C 1
ATOM 639 O O . ASN A 1 81 ? -2.938 12.25 27.984 1 98.19 81 ASN A O 1
ATOM 643 N N . PRO A 1 82 ? -2.398 10.461 29.109 1 97.62 82 PRO A N 1
ATOM 644 C CA . PRO A 1 82 ? -3.537 10.609 30.031 1 97.62 82 PRO A CA 1
ATOM 645 C C . PRO A 1 82 ? -3.299 11.672 31.109 1 97.62 82 PRO A C 1
ATOM 647 O O . PRO A 1 82 ? -4.188 11.938 31.922 1 97.62 82 PRO A O 1
ATOM 650 N N . ASN A 1 83 ? -2.166 12.352 31.078 1 97.62 83 ASN A N 1
ATOM 651 C CA . ASN A 1 83 ? -1.754 13.172 32.219 1 97.62 83 ASN A CA 1
ATOM 652 C C . ASN A 1 83 ? -1.887 14.664 31.891 1 97.62 83 ASN A C 1
ATOM 654 O O . ASN A 1 83 ? -1.335 15.5 32.594 1 97.62 83 ASN A O 1
ATOM 658 N N . TRP A 1 84 ? -2.531 15.008 30.812 1 97.88 84 TRP A N 1
ATOM 659 C CA . TRP A 1 84 ? -2.77 16.422 30.562 1 97.88 84 TRP A CA 1
ATOM 660 C C . TRP A 1 84 ? -3.473 17.078 31.75 1 97.88 84 TRP A C 1
ATOM 662 O O . TRP A 1 84 ? -4.453 16.547 32.281 1 97.88 84 TRP A O 1
ATOM 672 N N . SER A 1 85 ? -3.033 18.25 32.156 1 97.31 85 SER A N 1
ATOM 673 C CA . SER A 1 85 ? -3.545 18.891 33.375 1 97.31 85 SER A CA 1
ATOM 674 C C . SER A 1 85 ? -4.832 19.656 33.094 1 97.31 85 SER A C 1
ATOM 676 O O . SER A 1 85 ? -5.562 20.016 34 1 97.31 85 SER A O 1
ATOM 678 N N . SER A 1 86 ? -5.074 19.938 31.859 1 94.94 86 SER A N 1
ATOM 679 C CA . SER A 1 86 ? -6.242 20.688 31.422 1 94.94 86 SER A CA 1
ATOM 680 C C . SER A 1 86 ? -6.684 20.281 30.031 1 94.94 86 SER A C 1
ATOM 682 O O . SER A 1 86 ? -5.906 19.688 29.281 1 94.94 86 SER A O 1
ATOM 684 N N . LEU A 1 87 ? -7.973 20.484 29.75 1 93.56 87 LEU A N 1
ATOM 685 C CA . LEU A 1 87 ? -8.477 20.281 28.406 1 93.56 87 LEU A CA 1
ATOM 686 C C . LEU A 1 87 ? -7.629 21.016 27.375 1 93.56 87 LEU A C 1
ATOM 688 O O . LEU A 1 87 ? -7.336 20.484 26.312 1 93.56 87 LEU A O 1
ATOM 692 N N . TYR A 1 88 ? -7.305 22.234 27.688 1 94.31 88 TYR A N 1
ATOM 693 C CA . TYR A 1 88 ? -6.379 23.062 26.922 1 94.31 88 TYR A CA 1
ATOM 694 C C . TYR A 1 88 ? -5.023 23.156 27.625 1 94.31 88 TYR A C 1
ATOM 696 O O . TYR A 1 88 ? -4.773 24.078 28.406 1 94.31 88 TYR A O 1
ATOM 704 N N . ALA A 1 89 ? -4.16 22.312 27.297 1 96.31 89 ALA A N 1
ATOM 705 C CA . ALA A 1 89 ? -2.916 22.109 28.031 1 96.31 89 ALA A CA 1
ATOM 706 C C . ALA A 1 89 ? -1.979 23.297 27.875 1 96.31 89 ALA A C 1
ATOM 708 O O . ALA A 1 89 ? -1.861 23.859 26.781 1 96.31 89 ALA A O 1
ATOM 709 N N . PRO A 1 90 ? -1.286 23.672 28.969 1 96.69 90 PRO A N 1
ATOM 710 C CA . PRO A 1 90 ? -0.265 24.719 28.875 1 96.69 90 PRO A CA 1
ATOM 711 C C . PRO A 1 90 ? 0.87 24.344 27.922 1 96.69 90 PRO A C 1
ATOM 713 O O . PRO A 1 90 ? 1.221 23.172 27.797 1 96.69 90 PRO A O 1
ATOM 716 N N . GLY A 1 91 ? 1.442 25.375 27.359 1 97.12 91 GLY A N 1
ATOM 717 C CA . GLY A 1 91 ? 2.504 25.188 26.391 1 97.12 91 GLY A CA 1
ATOM 718 C C . GLY A 1 91 ? 3.67 24.375 26.922 1 97.12 91 GLY A C 1
ATOM 719 O O . GLY A 1 91 ? 4.203 23.516 26.219 1 97.12 91 GLY A O 1
ATOM 720 N N . LYS A 1 92 ? 4.07 24.641 28.125 1 96.94 92 LYS A N 1
ATOM 721 C CA . LYS A 1 92 ? 5.203 23.938 28.719 1 96.94 92 LYS A CA 1
ATOM 722 C C . LYS A 1 92 ? 4.945 22.438 28.797 1 96.94 92 LYS A C 1
ATOM 724 O O . LYS A 1 92 ? 5.863 21.641 28.625 1 96.94 92 LYS A O 1
ATOM 729 N N . GLU A 1 93 ? 3.73 22.062 29.078 1 97.62 93 GLU A N 1
ATOM 730 C CA . GLU A 1 93 ? 3.355 20.641 29.141 1 97.62 93 GLU A CA 1
ATOM 731 C C . GLU A 1 93 ? 3.414 20 27.75 1 97.62 93 GLU A C 1
ATOM 733 O O . GLU A 1 93 ? 3.834 18.844 27.625 1 97.62 93 GLU A O 1
ATOM 738 N N . ILE A 1 94 ? 2.988 20.703 26.75 1 98.31 94 ILE A N 1
ATOM 739 C CA . ILE A 1 94 ? 3.023 20.188 25.391 1 98.31 94 ILE A CA 1
ATOM 740 C C . ILE A 1 94 ? 4.473 20.016 24.938 1 98.31 94 ILE A C 1
ATOM 742 O O . ILE A 1 94 ? 4.824 18.984 24.344 1 98.31 94 ILE A O 1
ATOM 746 N N . GLN A 1 95 ? 5.301 21.016 25.219 1 98.5 95 GLN A N 1
ATOM 747 C CA . GLN A 1 95 ? 6.715 20.906 24.891 1 98.5 95 GLN A CA 1
ATOM 748 C C . GLN A 1 95 ? 7.348 19.703 25.594 1 98.5 95 GLN A C 1
ATOM 750 O O . GLN A 1 95 ? 8.125 18.969 24.984 1 98.5 95 GLN A O 1
ATOM 755 N N . ALA A 1 96 ? 7.027 19.5 26.859 1 98.56 96 ALA A N 1
ATOM 756 C CA . ALA A 1 96 ? 7.539 18.359 27.609 1 98.56 96 ALA A CA 1
ATOM 757 C C . ALA A 1 96 ? 7.09 17.047 26.984 1 98.56 96 ALA A C 1
ATOM 759 O O . ALA A 1 96 ? 7.855 16.078 26.938 1 98.56 96 ALA A O 1
ATOM 760 N N . TYR A 1 97 ? 5.891 16.922 26.578 1 98.56 97 TYR A N 1
ATOM 761 C CA . TYR A 1 97 ? 5.359 15.75 25.891 1 98.56 97 TYR A CA 1
ATOM 762 C C . TYR A 1 97 ? 6.156 15.453 24.625 1 98.56 97 TYR A C 1
ATOM 764 O O . TYR A 1 97 ? 6.52 14.305 24.359 1 98.56 97 TYR A O 1
ATOM 772 N N . LEU A 1 98 ? 6.402 16.484 23.844 1 98.81 98 LEU A N 1
ATOM 773 C CA . LEU A 1 98 ? 7.156 16.312 22.609 1 98.81 98 LEU A CA 1
ATOM 774 C C . LEU A 1 98 ? 8.57 15.828 22.891 1 98.81 98 LEU A C 1
ATOM 776 O O . LEU A 1 98 ? 9.055 14.891 22.25 1 98.81 98 LEU A O 1
ATOM 780 N N . GLN A 1 99 ? 9.195 16.484 23.875 1 98.62 99 GLN A N 1
ATOM 781 C CA . GLN A 1 99 ? 10.539 16.078 24.281 1 98.62 99 GLN A CA 1
ATOM 782 C C . GLN A 1 99 ? 10.555 14.633 24.75 1 98.62 99 GLN A C 1
ATOM 784 O O . GLN A 1 99 ? 11.422 13.859 24.344 1 98.62 99 GLN A O 1
ATOM 789 N N . SER A 1 100 ? 9.625 14.305 25.562 1 98.69 100 SER A N 1
ATOM 790 C CA . SER A 1 100 ? 9.562 12.953 26.109 1 98.69 100 SER A CA 1
ATOM 791 C C . SER A 1 100 ? 9.273 11.922 25.016 1 98.69 100 SER A C 1
ATOM 793 O O . SER A 1 100 ? 9.781 10.805 25.062 1 98.69 100 SER A O 1
ATOM 795 N N . THR A 1 101 ? 8.406 12.242 24.094 1 98.75 101 THR A N 1
ATOM 796 C CA . THR A 1 101 ? 8.117 11.359 22.969 1 98.75 101 THR A CA 1
ATOM 797 C C . THR A 1 101 ? 9.367 11.102 22.141 1 98.75 101 THR A C 1
ATOM 799 O O . THR A 1 101 ? 9.664 9.961 21.797 1 98.75 101 THR A O 1
ATOM 802 N N . ALA A 1 102 ? 10.094 12.188 21.797 1 98.88 102 ALA A N 1
ATOM 803 C CA . ALA A 1 102 ? 11.328 12.062 21.031 1 98.88 102 ALA A CA 1
ATOM 804 C C . ALA A 1 102 ? 12.32 11.133 21.75 1 98.88 102 ALA A C 1
ATOM 806 O O . ALA A 1 102 ? 12.953 10.289 21.109 1 98.88 102 ALA A O 1
ATOM 807 N N . GLU A 1 103 ? 12.445 11.312 23.031 1 98.81 103 GLU A N 1
ATOM 808 C CA . GLU A 1 103 ? 13.344 10.484 23.828 1 98.81 103 GLU A CA 1
ATOM 809 C C . GLU A 1 103 ? 12.859 9.039 23.891 1 98.81 103 GLU A C 1
ATOM 811 O O . GLU A 1 103 ? 13.641 8.109 23.656 1 98.81 103 GLU A O 1
ATOM 816 N N . ARG A 1 104 ? 11.609 8.852 24.188 1 98.81 104 ARG A N 1
ATOM 817 C CA . ARG A 1 104 ? 11.008 7.535 24.391 1 98.81 104 ARG A CA 1
ATOM 818 C C . ARG A 1 104 ? 11.18 6.66 23.141 1 98.81 104 ARG A C 1
ATOM 820 O O . ARG A 1 104 ? 11.461 5.465 23.266 1 98.81 104 ARG A O 1
ATOM 827 N N . PHE A 1 105 ? 11.102 7.238 21.969 1 98.81 105 PHE A N 1
ATOM 828 C CA . PHE A 1 105 ? 11.125 6.453 20.75 1 98.81 105 PHE A CA 1
ATOM 829 C C . PHE A 1 105 ? 12.438 6.656 20 1 98.81 105 PHE A C 1
ATOM 831 O O . PHE A 1 105 ? 12.547 6.301 18.828 1 98.81 105 PHE A O 1
ATOM 838 N N . GLY A 1 106 ? 13.375 7.277 20.594 1 98.69 106 GLY A N 1
ATOM 839 C CA . GLY A 1 106 ? 14.75 7.293 20.109 1 98.69 106 GLY A CA 1
ATOM 840 C C . GLY A 1 106 ? 14.977 8.312 19 1 98.69 106 GLY A C 1
ATOM 841 O O . GLY A 1 106 ? 15.977 8.242 18.297 1 98.69 106 GLY A O 1
ATOM 842 N N . ALA A 1 107 ? 14.078 9.25 18.844 1 98.88 107 ALA A N 1
ATOM 843 C CA . ALA A 1 107 ? 14.234 10.289 17.828 1 98.88 107 ALA A CA 1
ATOM 844 C C . ALA A 1 107 ? 15.445 11.164 18.109 1 98.88 107 ALA A C 1
ATOM 846 O O . ALA A 1 107 ? 16.094 11.664 17.188 1 98.88 107 ALA A O 1
ATOM 847 N N . THR A 1 108 ? 15.789 11.328 19.344 1 98.81 108 THR A N 1
ATOM 848 C CA . THR A 1 108 ? 16.859 12.234 19.766 1 98.81 108 THR A CA 1
ATOM 849 C C . THR A 1 108 ? 18.188 11.789 19.188 1 98.81 108 THR A C 1
ATOM 851 O O . THR A 1 108 ? 19.125 12.594 19.062 1 98.81 108 THR A O 1
ATOM 854 N N . ARG A 1 109 ? 18.312 10.5 18.812 1 98.69 109 ARG A N 1
ATOM 855 C CA . ARG A 1 109 ? 19.547 9.977 18.234 1 98.69 109 ARG A CA 1
ATOM 856 C C . ARG A 1 109 ? 19.859 10.672 16.906 1 98.69 109 ARG A C 1
ATOM 858 O O . ARG A 1 109 ? 21.016 10.688 16.469 1 98.69 109 ARG A O 1
ATOM 865 N N . PHE A 1 110 ? 18.844 11.266 16.297 1 98.88 110 PHE A N 1
ATOM 866 C CA . PHE A 1 110 ? 19 11.797 14.953 1 98.88 110 PHE A CA 1
ATOM 867 C C . PHE A 1 110 ? 18.922 13.32 14.953 1 98.88 110 PHE A C 1
ATOM 869 O O . PHE A 1 110 ? 19.219 13.961 13.945 1 98.88 110 PHE A O 1
ATOM 876 N N . ILE A 1 111 ? 18.5 13.938 16.062 1 98.88 111 ILE A N 1
ATOM 877 C CA . ILE A 1 111 ? 18.219 15.367 16.109 1 98.88 111 ILE A CA 1
ATOM 878 C C . ILE A 1 111 ? 19.453 16.125 16.578 1 98.88 111 ILE A C 1
ATOM 880 O O . ILE A 1 111 ? 20.016 15.82 17.625 1 98.88 111 ILE A O 1
ATOM 884 N N . LYS A 1 112 ? 19.875 17.062 15.773 1 98.88 112 LYS A N 1
ATOM 885 C CA . LYS A 1 112 ? 20.922 18 16.141 1 98.88 112 LYS A CA 1
ATOM 886 C C . LYS A 1 112 ? 20.344 19.391 16.375 1 98.88 112 LYS A C 1
ATOM 888 O O . LYS A 1 112 ? 20.016 20.109 15.422 1 98.88 112 LYS A O 1
ATOM 893 N N . THR A 1 113 ? 20.281 19.828 17.625 1 98.62 113 THR A N 1
ATOM 894 C CA . THR A 1 113 ? 19.781 21.172 17.969 1 98.62 113 THR A CA 1
ATOM 895 C C . THR A 1 113 ? 20.859 22.219 17.672 1 98.62 113 THR A C 1
ATOM 897 O O . THR A 1 113 ? 22 21.891 17.375 1 98.62 113 THR A O 1
ATOM 900 N N . GLN A 1 114 ? 20.438 23.453 17.578 1 98.56 114 GLN A N 1
ATOM 901 C CA . GLN A 1 114 ? 21.297 24.609 17.328 1 98.56 114 GLN A CA 1
ATOM 902 C C . GLN A 1 114 ? 22.016 24.469 15.984 1 98.56 114 GLN A C 1
ATOM 904 O O . GLN A 1 114 ? 23.172 24.859 15.852 1 98.56 114 GLN A O 1
ATOM 909 N N . HIS A 1 115 ? 21.469 23.781 15.039 1 98.75 115 HIS A N 1
ATOM 910 C CA . HIS A 1 115 ? 21.922 23.703 13.656 1 98.75 115 HIS A CA 1
ATOM 911 C C . HIS A 1 115 ? 20.906 24.312 12.711 1 98.75 115 HIS A C 1
ATOM 913 O O . HIS A 1 115 ? 19.781 23.828 12.586 1 98.75 115 HIS A O 1
ATOM 919 N N . LYS A 1 116 ? 21.25 25.391 12.07 1 98.25 116 LYS A N 1
ATOM 920 C CA . LYS A 1 116 ? 20.359 26.156 11.203 1 98.25 116 LYS A CA 1
ATOM 921 C C . LYS A 1 116 ? 20.703 25.969 9.734 1 98.25 116 LYS A C 1
ATOM 923 O O . LYS A 1 116 ? 21.859 26.172 9.328 1 98.25 116 LYS A O 1
ATOM 928 N N . LEU A 1 117 ? 19.734 25.438 8.953 1 98.31 117 LEU A N 1
ATOM 929 C CA . LEU A 1 117 ? 19.906 25.438 7.508 1 98.31 117 LEU A CA 1
ATOM 930 C C . LEU A 1 117 ? 19.859 26.859 6.949 1 98.31 117 LEU A C 1
ATOM 932 O O . LEU A 1 117 ? 18.906 27.594 7.203 1 98.31 117 LEU A O 1
ATOM 936 N N . THR A 1 118 ? 20.844 27.234 6.168 1 96.94 118 THR A N 1
ATOM 937 C CA . THR A 1 118 ? 20.891 28.594 5.648 1 96.94 118 THR A CA 1
ATOM 938 C C . THR A 1 118 ? 20.625 28.609 4.145 1 96.94 118 THR A C 1
ATOM 940 O O . THR A 1 118 ? 20.203 29.625 3.598 1 96.94 118 THR A O 1
ATOM 943 N N . SER A 1 119 ? 20.969 27.516 3.533 1 98.12 119 SER A N 1
ATOM 944 C CA . SER A 1 119 ? 20.609 27.422 2.121 1 98.12 119 SER A CA 1
ATOM 945 C C . SER A 1 119 ? 20.625 25.969 1.656 1 98.12 119 SER A C 1
ATOM 947 O O . SER A 1 119 ? 21.281 25.109 2.264 1 98.12 119 SER A O 1
ATOM 949 N N . ALA A 1 120 ? 19.906 25.656 0.648 1 98.75 120 ALA A N 1
ATOM 950 C CA . ALA A 1 120 ? 19.844 24.375 -0.047 1 98.75 120 ALA A CA 1
ATOM 951 C C . ALA A 1 120 ? 19.812 24.562 -1.56 1 98.75 120 ALA A C 1
ATOM 953 O O . ALA A 1 120 ? 19.062 25.406 -2.066 1 98.75 120 ALA A O 1
ATOM 954 N N . ALA A 1 121 ? 20.641 23.844 -2.26 1 98.81 121 ALA A N 1
ATOM 955 C CA . ALA A 1 121 ? 20.688 23.953 -3.715 1 98.81 121 ALA A CA 1
ATOM 956 C C . ALA A 1 121 ? 20.75 22.578 -4.367 1 98.81 121 ALA A C 1
ATOM 958 O O . ALA A 1 121 ? 21.531 21.734 -3.961 1 98.81 121 ALA A O 1
ATOM 959 N N . TRP A 1 122 ? 19.906 22.391 -5.359 1 98.81 122 TRP A N 1
ATOM 960 C CA . TRP A 1 122 ? 19.891 21.141 -6.098 1 98.81 122 TRP A CA 1
ATOM 961 C C . TRP A 1 122 ? 21.062 21.047 -7.066 1 98.81 122 TRP A C 1
ATOM 963 O O . TRP A 1 122 ? 21.312 21.969 -7.84 1 98.81 122 TRP A O 1
ATOM 973 N N . ASP A 1 123 ? 21.766 19.984 -6.965 1 98.56 123 ASP A N 1
ATOM 974 C CA . ASP A 1 123 ? 22.828 19.688 -7.934 1 98.56 123 ASP A CA 1
ATOM 975 C C . ASP A 1 123 ? 22.344 18.656 -8.961 1 98.56 123 ASP A C 1
ATOM 977 O O . ASP A 1 123 ? 22.312 17.453 -8.672 1 98.56 123 ASP A O 1
ATOM 981 N N . ALA A 1 124 ? 22.078 19.078 -10.133 1 96.69 124 ALA A N 1
ATOM 982 C CA . ALA A 1 124 ? 21.5 18.234 -11.18 1 96.69 124 ALA A CA 1
ATOM 983 C C . ALA A 1 124 ? 22.516 17.188 -11.664 1 96.69 124 ALA A C 1
ATOM 985 O O . ALA A 1 124 ? 22.125 16.172 -12.227 1 96.69 124 ALA A O 1
ATOM 986 N N . ALA A 1 125 ? 23.766 17.453 -11.477 1 96.12 125 ALA A N 1
ATOM 987 C CA . ALA A 1 125 ? 24.797 16.531 -11.938 1 96.12 125 ALA A CA 1
ATOM 988 C C . ALA A 1 125 ? 24.859 15.297 -11.039 1 96.12 125 ALA A C 1
ATOM 990 O O . ALA A 1 125 ? 24.922 14.172 -11.531 1 96.12 125 ALA A O 1
ATOM 991 N N . THR A 1 126 ? 24.828 15.508 -9.734 1 96.81 126 THR A N 1
ATOM 992 C CA . THR A 1 126 ? 24.953 14.398 -8.805 1 96.81 126 THR A CA 1
ATOM 993 C C . THR A 1 126 ? 23.594 13.938 -8.32 1 96.81 126 THR A C 1
ATOM 995 O O . THR A 1 126 ? 23.469 12.883 -7.688 1 96.81 126 THR A O 1
ATOM 998 N N . LYS A 1 127 ? 22.531 14.719 -8.641 1 97.69 127 LYS A N 1
ATOM 999 C CA . LYS A 1 127 ? 21.172 14.461 -8.211 1 97.69 127 LYS A CA 1
ATOM 1000 C C . LYS A 1 127 ? 21.062 14.445 -6.688 1 97.69 127 LYS A C 1
ATOM 1002 O O . LYS A 1 127 ? 20.5 13.523 -6.105 1 97.69 127 LYS A O 1
ATOM 1007 N N . GLU A 1 128 ? 21.656 15.383 -6.082 1 98.62 128 GLU A N 1
ATOM 1008 C CA . GLU A 1 128 ? 21.672 15.555 -4.633 1 98.62 128 GLU A CA 1
ATOM 1009 C C . GLU A 1 128 ? 21.391 17 -4.246 1 98.62 128 GLU A C 1
ATOM 1011 O O . GLU A 1 128 ? 21.578 17.906 -5.055 1 98.62 128 GLU A O 1
ATOM 1016 N N . TRP A 1 129 ? 20.953 17.188 -3.051 1 98.88 129 TRP A N 1
ATOM 1017 C CA . TRP A 1 129 ? 20.859 18.516 -2.461 1 98.88 129 TRP A CA 1
ATOM 1018 C C . TRP A 1 129 ? 22.156 18.906 -1.761 1 98.88 129 TRP A C 1
ATOM 1020 O O . TRP A 1 129 ? 22.75 18.094 -1.04 1 98.88 129 TRP A O 1
ATOM 1030 N N . VAL A 1 130 ? 22.641 20.094 -2.037 1 98.88 130 VAL A N 1
ATOM 1031 C CA . VAL A 1 130 ? 23.781 20.672 -1.321 1 98.88 130 VAL A CA 1
ATOM 1032 C C . VAL A 1 130 ? 23.266 21.641 -0.252 1 98.88 130 VAL A C 1
ATOM 1034 O O . VAL A 1 130 ? 22.656 22.656 -0.569 1 98.88 130 VAL A O 1
ATOM 1037 N N . LEU A 1 131 ? 23.531 21.328 1.03 1 98.88 131 LEU A N 1
ATOM 1038 C CA . LEU A 1 131 ? 23.031 22.078 2.162 1 98.88 131 LEU A CA 1
ATOM 1039 C C . LEU A 1 131 ? 24.141 22.875 2.836 1 98.88 131 LEU A C 1
ATOM 1041 O O . LEU A 1 131 ? 25.25 22.375 2.996 1 98.88 131 LEU A O 1
ATOM 1045 N N . GLN A 1 132 ? 23.891 24.094 3.084 1 98.81 132 GLN A N 1
ATOM 1046 C CA . GLN A 1 132 ? 24.719 24.875 3.994 1 98.81 132 GLN A CA 1
ATOM 1047 C C . GLN A 1 132 ? 24.094 24.953 5.383 1 98.81 132 GLN A C 1
ATOM 1049 O O . GLN A 1 132 ? 23 25.5 5.547 1 98.81 132 GLN A O 1
ATOM 1054 N N . VAL A 1 133 ? 24.781 24.375 6.41 1 98.75 133 VAL A N 1
ATOM 1055 C CA . VAL A 1 133 ? 24.266 24.312 7.777 1 98.75 133 VAL A CA 1
ATOM 1056 C C . VAL A 1 133 ? 25.219 25.047 8.719 1 98.75 133 VAL A C 1
ATOM 1058 O O . VAL A 1 133 ? 26.438 24.953 8.586 1 98.75 133 VAL A O 1
ATOM 1061 N N . THR A 1 134 ? 24.688 25.859 9.602 1 98.44 134 THR A N 1
ATOM 1062 C CA . THR A 1 134 ? 25.484 26.562 10.602 1 98.44 134 THR A CA 1
ATOM 1063 C C . THR A 1 134 ? 25.203 26.016 12 1 98.44 134 THR A C 1
ATOM 1065 O O . THR A 1 134 ? 24.062 25.969 12.438 1 98.44 134 THR A O 1
ATOM 1068 N N . ASN A 1 135 ? 26.25 25.516 12.617 1 98.38 135 ASN A N 1
ATOM 1069 C CA . ASN A 1 135 ? 26.172 25.234 14.047 1 98.38 135 ASN A CA 1
ATOM 1070 C C . ASN A 1 135 ? 26.141 26.516 14.875 1 98.38 135 ASN A C 1
ATOM 1072 O O . ASN A 1 135 ? 27.156 27.203 14.984 1 98.38 135 ASN A O 1
ATOM 1076 N N . LEU A 1 136 ? 25.047 26.797 15.469 1 98 136 LEU A N 1
ATOM 1077 C CA . LEU A 1 136 ? 24.828 28.078 16.125 1 98 136 LEU A CA 1
ATOM 1078 C C . LEU A 1 136 ? 25.562 28.141 17.469 1 98 136 LEU A C 1
ATOM 1080 O O . LEU A 1 136 ? 25.828 29.219 17.984 1 98 136 LEU A O 1
ATOM 1084 N N . ALA A 1 137 ? 25.812 27 18.062 1 97.44 137 ALA A N 1
ATOM 1085 C CA . ALA A 1 137 ? 26.562 26.953 19.312 1 97.44 137 ALA A CA 1
ATOM 1086 C C . ALA A 1 137 ? 28.016 27.359 19.109 1 97.44 137 ALA A C 1
ATOM 1088 O O . ALA A 1 137 ? 28.609 28.047 19.953 1 97.44 137 ALA A O 1
ATOM 1089 N N . THR A 1 138 ? 28.641 27.016 17.969 1 97.5 138 THR A N 1
ATOM 1090 C CA . THR A 1 138 ? 30.047 27.266 17.703 1 97.5 138 THR A CA 1
ATOM 1091 C C . THR A 1 138 ? 30.234 28.375 16.688 1 97.5 138 THR A C 1
ATOM 1093 O O . THR A 1 138 ? 31.328 28.922 16.547 1 97.5 138 THR A O 1
ATOM 1096 N N . GLY A 1 139 ? 29.219 28.641 15.93 1 96.81 139 GLY A N 1
ATOM 1097 C CA . GLY A 1 139 ? 29.297 29.625 14.859 1 96.81 139 GLY A CA 1
ATOM 1098 C C . GLY A 1 139 ? 29.906 29.078 13.586 1 96.81 139 GLY A C 1
ATOM 1099 O O . GLY A 1 139 ? 30.094 29.797 12.609 1 96.81 139 GLY A O 1
ATOM 1100 N N . THR A 1 140 ? 30.109 27.812 13.508 1 97.5 140 THR A N 1
ATOM 1101 C CA . THR A 1 140 ? 30.766 27.188 12.367 1 97.5 140 THR A CA 1
ATOM 1102 C C . THR A 1 140 ? 29.734 26.734 11.336 1 97.5 140 THR A C 1
ATOM 1104 O O . THR A 1 140 ? 28.719 26.141 11.688 1 97.5 140 THR A O 1
ATOM 1107 N N . ALA A 1 141 ? 30.016 27.031 10.148 1 97.75 141 ALA A N 1
ATOM 1108 C CA . ALA A 1 141 ? 29.188 26.594 9.023 1 97.75 141 ALA A CA 1
ATOM 1109 C C . ALA A 1 141 ? 29.844 25.422 8.289 1 97.75 141 ALA A C 1
ATOM 1111 O O . ALA A 1 141 ? 31.078 25.344 8.219 1 97.75 141 ALA A O 1
ATOM 1112 N N . PHE A 1 142 ? 29.062 24.484 7.777 1 98.38 142 PHE A N 1
ATOM 1113 C CA . PHE A 1 142 ? 29.578 23.391 6.973 1 98.38 142 PHE A CA 1
ATOM 1114 C C . PHE A 1 142 ? 28.625 23.047 5.84 1 98.38 142 PHE A C 1
ATOM 1116 O O . PHE A 1 142 ? 27.438 23.391 5.891 1 98.38 142 PHE A O 1
ATOM 1123 N N . GLU A 1 143 ? 29.172 22.484 4.824 1 98.38 143 GLU A N 1
ATOM 1124 C CA . GLU A 1 143 ? 28.422 21.984 3.68 1 98.38 143 GLU A CA 1
ATOM 1125 C C . GLU A 1 143 ? 28.203 20.484 3.77 1 98.38 143 GLU A C 1
ATOM 1127 O O . GLU A 1 143 ? 29.109 19.734 4.164 1 98.38 143 GLU A O 1
ATOM 1132 N N . GLU A 1 144 ? 27.016 20.031 3.445 1 97.81 144 GLU A N 1
ATOM 1133 C CA . GLU A 1 144 ? 26.781 18.594 3.309 1 97.81 144 GLU A CA 1
ATOM 1134 C C . GLU A 1 144 ? 25.812 18.297 2.164 1 97.81 144 GLU A C 1
ATOM 1136 O O . GLU A 1 144 ? 25.125 19.188 1.682 1 97.81 144 GLU A O 1
ATOM 1141 N N . ARG A 1 145 ? 25.875 17.078 1.714 1 98.69 145 ARG A N 1
ATOM 1142 C CA . ARG A 1 145 ? 25.047 16.609 0.607 1 98.69 145 ARG A CA 1
ATOM 1143 C C . ARG A 1 145 ? 24.078 15.523 1.064 1 98.69 145 ARG A C 1
ATOM 1145 O O . ARG A 1 145 ? 24.391 14.766 1.99 1 98.69 145 ARG A O 1
ATOM 1152 N N . CYS A 1 146 ? 22.938 15.445 0.489 1 98.81 146 CYS A N 1
ATOM 1153 C CA . CYS A 1 146 ? 21.969 14.383 0.779 1 98.81 146 CYS A CA 1
ATOM 1154 C C . CYS A 1 146 ? 21.141 14.055 -0.45 1 98.81 146 CYS A C 1
ATOM 1156 O O . CYS A 1 146 ? 21.047 14.859 -1.379 1 98.81 146 CYS A O 1
ATOM 1158 N N . ASN A 1 147 ? 20.562 12.852 -0.475 1 98.81 147 ASN A N 1
ATOM 1159 C CA . ASN A 1 147 ? 19.688 12.43 -1.563 1 98.81 147 ASN A CA 1
ATOM 1160 C C . ASN A 1 147 ? 18.328 13.117 -1.483 1 98.81 147 ASN A C 1
ATOM 1162 O O . ASN A 1 147 ? 17.781 13.539 -2.502 1 98.81 147 ASN A O 1
ATOM 1166 N N . ILE A 1 148 ? 17.734 13.219 -0.251 1 98.88 148 ILE A N 1
ATOM 1167 C CA . ILE A 1 148 ? 16.391 13.719 -0.02 1 98.88 148 ILE A CA 1
ATOM 1168 C C . ILE A 1 148 ? 16.422 14.812 1.046 1 98.88 148 ILE A C 1
ATOM 1170 O O . ILE A 1 148 ? 17.047 14.648 2.096 1 98.88 148 ILE A O 1
ATOM 1174 N N . LEU A 1 149 ? 15.789 15.898 0.763 1 98.94 149 LEU A N 1
ATOM 1175 C CA . LEU A 1 149 ? 15.562 16.969 1.728 1 98.94 149 LEU A CA 1
ATOM 1176 C C . LEU A 1 149 ? 14.094 17.062 2.115 1 98.94 149 LEU A C 1
ATOM 1178 O O . LEU A 1 149 ? 13.227 17.203 1.249 1 98.94 149 LEU A O 1
ATOM 1182 N N . ILE A 1 150 ? 13.789 16.891 3.406 1 98.88 150 ILE A N 1
ATOM 1183 C CA . ILE A 1 150 ? 12.445 17.031 3.943 1 98.88 150 ILE A CA 1
ATOM 1184 C C . ILE A 1 150 ? 12.367 18.281 4.816 1 98.88 150 ILE A C 1
ATOM 1186 O O . ILE A 1 150 ? 13.094 18.406 5.805 1 98.88 150 ILE A O 1
ATOM 1190 N N . THR A 1 151 ? 11.5 19.188 4.453 1 98.12 151 THR A N 1
ATOM 1191 C CA . THR A 1 151 ? 11.305 20.359 5.309 1 98.12 151 THR A CA 1
ATOM 1192 C C . THR A 1 151 ? 10.141 20.141 6.27 1 98.12 151 THR A C 1
ATOM 1194 O O . THR A 1 151 ? 9.031 19.812 5.84 1 98.12 151 THR A O 1
ATOM 1197 N N . ALA A 1 152 ? 10.398 20.234 7.48 1 97.75 152 ALA A N 1
ATOM 1198 C CA . ALA A 1 152 ? 9.445 20.172 8.594 1 97.75 152 ALA A CA 1
ATOM 1199 C C . ALA A 1 152 ? 9.523 21.422 9.453 1 97.75 152 ALA A C 1
ATOM 1201 O O . ALA A 1 152 ? 9.57 21.344 10.68 1 97.75 152 ALA A O 1
ATOM 1202 N N . ARG A 1 153 ? 9.508 22.562 8.867 1 92.69 153 ARG A N 1
ATOM 1203 C CA . ARG A 1 153 ? 9.828 23.828 9.516 1 92.69 153 ARG A CA 1
ATOM 1204 C C . ARG A 1 153 ? 8.586 24.453 10.141 1 92.69 153 ARG A C 1
ATOM 1206 O O . ARG A 1 153 ? 8.664 25.5 10.781 1 92.69 153 ARG A O 1
ATOM 1213 N N . GLY A 1 154 ? 7.496 23.828 9.93 1 90.25 154 GLY A N 1
ATOM 1214 C CA . GLY A 1 154 ? 6.266 24.406 10.445 1 90.25 154 GLY A CA 1
ATOM 1215 C C . GLY A 1 154 ? 5.855 25.672 9.719 1 90.25 154 GLY A C 1
ATOM 1216 O O . GLY A 1 154 ? 6.59 26.172 8.859 1 90.25 154 GLY A O 1
ATOM 1217 N N . GLN A 1 155 ? 4.738 26.203 10.094 1 87.19 155 GLN A N 1
ATOM 1218 C CA . GLN A 1 155 ? 4.191 27.375 9.43 1 87.19 155 GLN A CA 1
ATOM 1219 C C . GLN A 1 155 ? 4.27 28.609 10.336 1 87.19 155 GLN A C 1
ATOM 1221 O O . GLN A 1 155 ? 4.156 29.734 9.867 1 87.19 155 GLN A O 1
ATOM 1226 N N . LEU A 1 156 ? 4.559 28.406 11.602 1 87.12 156 LEU A N 1
ATOM 1227 C CA . LEU A 1 156 ? 4.555 29.484 12.586 1 87.12 156 LEU A CA 1
ATOM 1228 C C . LEU A 1 156 ? 5.969 29.766 13.086 1 87.12 156 LEU A C 1
ATOM 1230 O O . LEU A 1 156 ? 6.18 29.938 14.281 1 87.12 156 LEU A O 1
ATOM 1234 N N . SER A 1 157 ? 6.852 29.781 12.18 1 83 157 SER A N 1
ATOM 1235 C CA . SER A 1 157 ? 8.25 29.906 12.57 1 83 157 SER A CA 1
ATOM 1236 C C . SER A 1 157 ? 8.812 31.281 12.188 1 83 157 SER A C 1
ATOM 1238 O O . SER A 1 157 ? 9.789 31.734 12.781 1 83 157 SER A O 1
ATOM 1240 N N . ASN A 1 158 ? 8.227 31.906 11.242 1 89.56 158 ASN A N 1
ATOM 1241 C CA . ASN A 1 158 ? 8.688 33.219 10.781 1 89.56 158 ASN A CA 1
ATOM 1242 C C . ASN A 1 158 ? 7.816 34.344 11.328 1 89.56 158 ASN A C 1
ATOM 1244 O O . ASN A 1 158 ? 6.707 34.562 10.844 1 89.56 158 ASN A O 1
ATOM 1248 N N . ILE A 1 159 ? 8.367 35.156 12.211 1 92.62 159 ILE A N 1
ATOM 1249 C CA . ILE A 1 159 ? 7.637 36.188 12.922 1 92.62 159 ILE A CA 1
ATOM 1250 C C . ILE A 1 159 ? 7.184 37.25 11.938 1 92.62 159 ILE A C 1
ATOM 1252 O O . ILE A 1 159 ? 7.938 37.656 11.047 1 92.62 159 ILE A O 1
ATOM 1256 N N . ASN A 1 160 ? 6.004 37.719 12.109 1 92.5 160 ASN A N 1
ATOM 1257 C CA . ASN A 1 160 ? 5.516 38.875 11.383 1 92.5 160 ASN A CA 1
ATOM 1258 C C . ASN A 1 160 ? 5.605 40.156 12.242 1 92.5 160 ASN A C 1
ATOM 1260 O O . ASN A 1 160 ? 4.613 40.562 12.836 1 92.5 160 ASN A O 1
ATOM 1264 N N . TRP A 1 161 ? 6.738 40.812 12.203 1 92.25 161 TRP A N 1
ATOM 1265 C CA . TRP A 1 161 ? 6.879 42.094 12.883 1 92.25 161 TRP A CA 1
ATOM 1266 C C . TRP A 1 161 ? 6.059 43.156 12.18 1 92.25 161 TRP A C 1
ATOM 1268 O O . TRP A 1 161 ? 6.062 43.25 10.945 1 92.25 161 TRP A O 1
ATOM 1278 N N . PRO A 1 162 ? 5.336 43.906 12.953 1 90.81 162 PRO A N 1
ATOM 1279 C CA . PRO A 1 162 ? 4.574 44.969 12.289 1 90.81 162 PRO A CA 1
ATOM 1280 C C . PRO A 1 162 ? 5.469 46.062 11.695 1 90.81 162 PRO A C 1
ATOM 1282 O O . PRO A 1 162 ? 6.504 46.406 12.273 1 90.81 162 PRO A O 1
ATOM 1285 N N . ASP A 1 163 ? 5.094 46.562 10.57 1 89.25 163 ASP A N 1
ATOM 1286 C CA . ASP A 1 163 ? 5.785 47.688 9.93 1 89.25 163 ASP A CA 1
ATOM 1287 C C . ASP A 1 163 ? 5.246 49.031 10.43 1 89.25 163 ASP A C 1
ATOM 1289 O O . ASP A 1 163 ? 4.344 49.594 9.82 1 89.25 163 ASP A O 1
ATOM 1293 N N . LEU A 1 164 ? 5.797 49.406 11.5 1 91.81 164 LEU A N 1
ATOM 1294 C CA . LEU A 1 164 ? 5.328 50.656 12.141 1 91.81 164 LEU A CA 1
ATOM 1295 C C . LEU A 1 164 ? 6.426 51.688 12.156 1 91.81 164 LEU A C 1
ATOM 1297 O O . LEU A 1 164 ? 7.562 51.406 12.547 1 91.81 164 LEU A O 1
ATOM 1301 N N . ASP A 1 165 ? 6.043 52.844 11.797 1 90.44 165 ASP A N 1
ATOM 1302 C CA . ASP A 1 165 ? 6.977 53.969 11.844 1 90.44 165 ASP A CA 1
ATOM 1303 C C . ASP A 1 165 ? 7.402 54.25 13.281 1 90.44 165 ASP A C 1
ATOM 1305 O O . ASP A 1 165 ? 6.566 54.312 14.18 1 90.44 165 ASP A O 1
ATOM 1309 N N . GLY A 1 166 ? 8.727 54.344 13.492 1 90.56 166 GLY A N 1
ATOM 1310 C CA . GLY A 1 166 ? 9.25 54.781 14.773 1 90.56 166 GLY A CA 1
ATOM 1311 C C . GLY A 1 166 ? 9.453 53.656 15.758 1 90.56 166 GLY A C 1
ATOM 1312 O O . GLY A 1 166 ? 9.82 53.875 16.906 1 90.56 166 GLY A O 1
ATOM 1313 N N . LEU A 1 167 ? 9.273 52.438 15.359 1 88.75 167 LEU A N 1
ATOM 1314 C CA . LEU A 1 167 ? 9.453 51.312 16.25 1 88.75 167 LEU A CA 1
ATOM 1315 C C . LEU A 1 167 ? 10.859 51.281 16.828 1 88.75 167 LEU A C 1
ATOM 1317 O O . LEU A 1 167 ? 11.047 50.906 17.984 1 88.75 167 LEU A O 1
ATOM 1321 N N . ASP A 1 168 ? 11.836 51.75 16.094 1 88.44 168 ASP A N 1
ATOM 1322 C CA . ASP A 1 168 ? 13.242 51.75 16.484 1 88.44 168 ASP A CA 1
ATOM 1323 C C . ASP A 1 168 ? 13.562 52.844 17.469 1 88.44 168 ASP A C 1
ATOM 1325 O O . ASP A 1 168 ? 14.602 52.812 18.141 1 88.44 168 ASP A O 1
ATOM 1329 N N . THR A 1 169 ? 12.656 53.781 17.625 1 92.31 169 THR A N 1
ATOM 1330 C CA . THR A 1 169 ? 12.93 54.906 18.5 1 92.31 169 THR A CA 1
ATOM 1331 C C . THR A 1 169 ? 12.227 54.75 19.844 1 92.31 169 THR A C 1
ATOM 1333 O O . THR A 1 169 ? 12.469 55.5 20.781 1 92.31 169 THR A O 1
ATOM 1336 N N . PHE A 1 170 ? 11.406 53.781 19.953 1 96 170 PHE A N 1
ATOM 1337 C CA . PHE A 1 170 ? 10.672 53.531 21.188 1 96 170 PHE A CA 1
ATOM 1338 C C . PHE A 1 170 ? 11.633 53.219 22.344 1 96 170 PHE A C 1
ATOM 1340 O O . PHE A 1 170 ? 12.516 52.375 22.203 1 96 170 PHE A O 1
ATOM 1347 N N . LYS A 1 171 ? 11.492 53.844 23.422 1 96.62 171 LYS A N 1
ATOM 1348 C CA . LYS A 1 171 ? 12.422 53.719 24.547 1 96.62 171 LYS A CA 1
ATOM 1349 C C . LYS A 1 171 ? 12.008 52.562 25.453 1 96.62 171 LYS A C 1
ATOM 1351 O O . LYS A 1 171 ? 12.805 52.094 26.281 1 96.62 171 LYS A O 1
ATOM 1356 N N . GLY A 1 172 ? 10.727 52.188 25.359 1 96.75 172 GLY A N 1
ATOM 1357 C CA . GLY A 1 172 ? 10.266 51.062 26.141 1 96.75 172 GLY A CA 1
ATOM 1358 C C . GLY A 1 172 ? 10.633 49.719 25.531 1 96.75 172 GLY A C 1
ATOM 1359 O O . GLY A 1 172 ? 11.516 49.625 24.688 1 96.75 172 GLY A O 1
ATOM 1360 N N . LYS A 1 173 ? 10.055 48.656 26.047 1 97.19 173 LYS A N 1
ATOM 1361 C CA . LYS A 1 173 ? 10.312 47.312 25.578 1 97.19 173 LYS A CA 1
ATOM 1362 C C . LYS A 1 173 ? 9.367 46.938 24.453 1 97.19 173 LYS A C 1
ATOM 1364 O O . LYS A 1 173 ? 8.18 47.25 24.484 1 97.19 173 LYS A O 1
ATOM 1369 N N . ILE A 1 174 ? 9.906 46.312 23.422 1 96.62 174 ILE A N 1
ATOM 1370 C CA . ILE A 1 174 ? 9.109 45.688 22.359 1 96.62 174 ILE A CA 1
ATOM 1371 C C . ILE A 1 174 ? 9.289 44.188 22.359 1 96.62 174 ILE A C 1
ATOM 1373 O O . ILE A 1 174 ? 10.414 43.688 22.453 1 96.62 174 ILE A O 1
ATOM 1377 N N . MET A 1 175 ? 8.219 43.438 22.312 1 96.25 175 MET A N 1
ATOM 1378 C CA . MET A 1 175 ? 8.328 41.969 22.234 1 96.25 175 MET A CA 1
ATOM 1379 C C . MET A 1 175 ? 7.242 41.406 21.344 1 96.25 175 MET A C 1
ATOM 1381 O O . MET A 1 175 ? 6.211 42.031 21.109 1 96.25 175 MET A O 1
ATOM 1385 N N . HIS A 1 176 ? 7.539 40.375 20.734 1 96.5 176 HIS A N 1
ATOM 1386 C CA . HIS A 1 176 ? 6.598 39.531 19.984 1 96.5 176 HIS A CA 1
ATOM 1387 C C . HIS A 1 176 ? 6.246 38.281 20.781 1 96.5 176 HIS A C 1
ATOM 1389 O O . HIS A 1 176 ? 7.039 37.812 21.594 1 96.5 176 HIS A O 1
ATOM 1395 N N . SER A 1 177 ? 5.031 37.781 20.484 1 95.81 177 SER A N 1
ATOM 1396 C CA . SER A 1 177 ? 4.594 36.562 21.172 1 95.81 177 SER A CA 1
ATOM 1397 C C . SER A 1 177 ? 5.613 35.438 21.016 1 95.81 177 SER A C 1
ATOM 1399 O O . SER A 1 177 ? 5.809 34.656 21.938 1 95.81 177 SER A O 1
ATOM 1401 N N . ALA A 1 178 ? 6.332 35.375 19.891 1 95.06 178 ALA A N 1
ATOM 1402 C CA . ALA A 1 178 ? 7.301 34.312 19.609 1 95.06 178 ALA A CA 1
ATOM 1403 C C . ALA A 1 178 ? 8.719 34.781 19.938 1 95.06 178 ALA A C 1
ATOM 1405 O O . ALA A 1 178 ? 9.688 34.062 19.672 1 95.06 178 ALA A O 1
ATOM 1406 N N . ALA A 1 179 ? 8.93 35.938 20.328 1 95.81 179 ALA A N 1
ATOM 1407 C CA . ALA A 1 179 ? 10.172 36.5 20.859 1 95.81 179 ALA A CA 1
ATOM 1408 C C . ALA A 1 179 ? 9.922 37.219 22.172 1 95.81 179 ALA A C 1
ATOM 1410 O O . ALA A 1 179 ? 10.172 38.438 22.281 1 95.81 179 ALA A O 1
ATOM 1411 N N . TRP A 1 180 ? 9.492 36.438 23.109 1 97.19 180 TRP A N 1
ATOM 1412 C CA . TRP A 1 180 ? 9 36.969 24.375 1 97.19 180 TRP A CA 1
ATOM 1413 C C . TRP A 1 180 ? 10.148 37.125 25.375 1 97.19 180 TRP A C 1
ATOM 1415 O O . TRP A 1 180 ? 11 36.25 25.516 1 97.19 180 TRP A O 1
ATOM 1425 N N . ASP A 1 181 ? 10.234 38.219 26.078 1 97.44 181 ASP A N 1
ATOM 1426 C CA . ASP A 1 181 ? 11.172 38.438 27.172 1 97.44 181 ASP A CA 1
ATOM 1427 C C . ASP A 1 181 ? 10.609 37.906 28.484 1 97.44 181 ASP A C 1
ATOM 1429 O O . ASP A 1 181 ? 9.914 38.625 29.203 1 97.44 181 ASP A O 1
ATOM 1433 N N . THR A 1 182 ? 11.023 36.75 28.859 1 95.56 182 THR A N 1
ATOM 1434 C CA . THR A 1 182 ? 10.453 36.062 30 1 95.56 182 THR A CA 1
ATOM 1435 C C . THR A 1 182 ? 10.898 36.719 31.312 1 95.56 182 THR A C 1
ATOM 1437 O O . THR A 1 182 ? 10.32 36.469 32.375 1 95.56 182 THR A O 1
ATOM 1440 N N . ASP A 1 183 ? 11.805 37.625 31.281 1 96.62 183 ASP A N 1
ATOM 1441 C CA . ASP A 1 183 ? 12.344 38.25 32.5 1 96.62 183 ASP A CA 1
ATOM 1442 C C . ASP A 1 183 ? 11.727 39.625 32.719 1 96.62 183 ASP A C 1
ATOM 1444 O O . ASP A 1 183 ? 11.945 40.219 33.781 1 96.62 183 ASP A O 1
ATOM 1448 N N . TYR A 1 184 ? 10.977 40.062 31.766 1 97.75 184 TYR A N 1
ATOM 1449 C CA . TYR A 1 184 ? 10.406 41.406 31.891 1 97.75 184 TYR A CA 1
ATOM 1450 C C . TYR A 1 184 ? 9.32 41.438 32.969 1 97.75 184 TYR A C 1
ATOM 1452 O O . TYR A 1 184 ? 8.445 40.562 33 1 97.75 184 TYR A O 1
ATOM 1460 N N . ASP A 1 185 ? 9.289 42.406 33.844 1 97.94 185 ASP A N 1
ATOM 1461 C CA . ASP A 1 185 ? 8.289 42.594 34.906 1 97.94 185 ASP A CA 1
ATOM 1462 C C . ASP A 1 185 ? 7.203 43.594 34.438 1 97.94 185 ASP A C 1
ATOM 1464 O O . ASP A 1 185 ? 7.469 44.781 34.25 1 97.94 185 ASP A O 1
ATOM 1468 N N . PHE A 1 186 ? 5.969 43.219 34.375 1 98.38 186 PHE A N 1
ATOM 1469 C CA . PHE A 1 186 ? 4.863 44 33.844 1 98.38 186 PHE A CA 1
ATOM 1470 C C . PHE A 1 186 ? 4.16 44.75 34.938 1 98.38 186 PHE A C 1
ATOM 1472 O O . PHE A 1 186 ? 3.23 45.531 34.688 1 98.38 186 PHE A O 1
ATOM 1479 N N . THR A 1 187 ? 4.594 44.594 36.188 1 98.5 187 THR A N 1
ATOM 1480 C CA . THR A 1 187 ? 3.932 45.25 37.312 1 98.5 187 THR A CA 1
ATOM 1481 C C . THR A 1 187 ? 3.926 46.781 37.156 1 98.5 187 THR A C 1
ATOM 1483 O O . THR A 1 187 ? 4.973 47.375 36.906 1 98.5 187 THR A O 1
ATOM 1486 N N . GLY A 1 188 ? 2.742 47.344 37.25 1 98.38 188 GLY A N 1
ATOM 1487 C CA . GLY A 1 188 ? 2.58 48.812 37.156 1 98.38 188 GLY A CA 1
ATOM 1488 C C . GLY A 1 188 ? 2.855 49.375 35.781 1 98.38 188 GLY A C 1
ATOM 1489 O O . GLY A 1 188 ? 3.041 50.562 35.625 1 98.38 188 GLY A O 1
ATOM 1490 N N . LYS A 1 189 ? 2.85 48.562 34.781 1 98.62 189 LYS A N 1
ATOM 1491 C CA . LYS A 1 189 ? 3.262 49.031 33.469 1 98.62 189 LYS A CA 1
ATOM 1492 C C . LYS A 1 189 ? 2.051 49.312 32.594 1 98.62 189 LYS A C 1
ATOM 1494 O O . LYS A 1 189 ? 0.998 48.688 32.75 1 98.62 189 LYS A O 1
ATOM 1499 N N . ARG A 1 190 ? 2.201 50.312 31.594 1 98.25 190 ARG A N 1
ATOM 1500 C CA . ARG A 1 190 ? 1.289 50.562 30.484 1 98.25 190 ARG A CA 1
ATOM 1501 C C . ARG A 1 190 ? 1.679 49.75 29.25 1 98.25 190 ARG A C 1
ATOM 1503 O O . ARG A 1 190 ? 2.773 49.938 28.703 1 98.25 190 ARG A O 1
ATOM 1510 N N . VAL A 1 191 ? 0.781 48.906 28.922 1 98.56 191 VAL A N 1
ATOM 1511 C CA . VAL A 1 191 ? 1.113 47.906 27.922 1 98.56 191 VAL A CA 1
ATOM 1512 C C . VAL A 1 191 ? 0.218 48.062 26.688 1 98.56 191 VAL A C 1
ATOM 1514 O O . VAL A 1 191 ? -1.01 48.094 26.812 1 98.56 191 VAL A O 1
ATOM 1517 N N . ALA A 1 192 ? 0.775 48.25 25.531 1 98.38 192 ALA A N 1
ATOM 1518 C CA . ALA A 1 192 ? 0.039 48.156 24.266 1 98.38 192 ALA A CA 1
ATOM 1519 C C . ALA A 1 192 ? 0.12 46.75 23.688 1 98.38 192 ALA A C 1
ATOM 1521 O O . ALA A 1 192 ? 1.213 46.219 23.453 1 98.38 192 ALA A O 1
ATOM 1522 N N . VAL A 1 193 ? -0.989 46.094 23.5 1 98.19 193 VAL A N 1
ATOM 1523 C CA . VAL A 1 193 ? -1.066 44.812 22.828 1 98.19 193 VAL A CA 1
ATOM 1524 C C . VAL A 1 193 ? -1.649 44.969 21.438 1 98.19 193 VAL A C 1
ATOM 1526 O O . VAL A 1 193 ? -2.797 45.406 21.281 1 98.19 193 VAL A O 1
ATOM 1529 N N . ILE A 1 194 ? -0.86 44.625 20.438 1 96.88 194 ILE A N 1
ATOM 1530 C CA . ILE A 1 194 ? -1.284 44.781 19.047 1 96.88 194 ILE A CA 1
ATOM 1531 C C . ILE A 1 194 ? -1.746 43.438 18.484 1 96.88 194 ILE A C 1
ATOM 1533 O O . ILE A 1 194 ? -0.942 42.531 18.312 1 96.88 194 ILE A O 1
ATOM 1537 N N . GLY A 1 195 ? -3.018 43.406 18.172 1 94.81 195 GLY A N 1
ATOM 1538 C CA . GLY A 1 195 ? -3.588 42.188 17.625 1 94.81 195 GLY A CA 1
ATOM 1539 C C . GLY A 1 195 ? -4.684 41.594 18.484 1 94.81 195 GLY A C 1
ATOM 1540 O O . GLY A 1 195 ? -4.754 41.875 19.688 1 94.81 195 GLY A O 1
ATOM 1541 N N . ASN A 1 196 ? -5.543 40.719 17.891 1 94.31 196 ASN A N 1
ATOM 1542 C CA . ASN A 1 196 ? -6.617 40.031 18.609 1 94.31 196 ASN A CA 1
ATOM 1543 C C . ASN A 1 196 ? -6.785 38.594 18.125 1 94.31 196 ASN A C 1
ATOM 1545 O O . ASN A 1 196 ? -7.895 38.062 18.141 1 94.31 196 ASN A O 1
ATOM 1549 N N . GLY A 1 197 ? -5.684 38.062 17.609 1 92.56 197 GLY A N 1
ATOM 1550 C CA . GLY A 1 197 ? -5.68 36.656 17.234 1 92.56 197 GLY A CA 1
ATOM 1551 C C . GLY A 1 197 ? -5.363 35.75 18.406 1 92.56 197 GLY A C 1
ATOM 1552 O O . GLY A 1 197 ? -5.574 36.094 19.562 1 92.56 197 GLY A O 1
ATOM 1553 N N . SER A 1 198 ? -4.875 34.562 18.078 1 92 198 SER A N 1
ATOM 1554 C CA . SER A 1 198 ? -4.711 33.5 19.062 1 92 198 SER A CA 1
ATOM 1555 C C . SER A 1 198 ? -3.783 33.938 20.188 1 92 198 SER A C 1
ATOM 1557 O O . SER A 1 198 ? -4.082 33.688 21.359 1 92 198 SER A O 1
ATOM 1559 N N . SER A 1 199 ? -2.654 34.562 19.875 1 94.94 199 SER A N 1
ATOM 1560 C CA . SER A 1 199 ? -1.702 34.938 20.922 1 94.94 199 SER A CA 1
ATOM 1561 C C . SER A 1 199 ? -2.273 36.031 21.828 1 94.94 199 SER A C 1
ATOM 1563 O O . SER A 1 199 ? -2.15 35.938 23.062 1 94.94 199 SER A O 1
ATOM 1565 N N . SER A 1 200 ? -2.943 37.031 21.234 1 96.44 200 SER A N 1
ATOM 1566 C CA . SER A 1 200 ? -3.535 38.094 22.016 1 96.44 200 SER A CA 1
ATOM 1567 C C . SER A 1 200 ? -4.617 37.562 22.953 1 96.44 200 SER A C 1
ATOM 1569 O O . SER A 1 200 ? -4.695 37.969 24.125 1 96.44 200 SER A O 1
ATOM 1571 N N . ILE A 1 201 ? -5.344 36.688 22.438 1 95.5 201 ILE A N 1
ATOM 1572 C CA . ILE A 1 201 ? -6.465 36.094 23.172 1 95.5 201 ILE A CA 1
ATOM 1573 C C . ILE A 1 201 ? -5.957 35.406 24.438 1 95.5 201 ILE A C 1
ATOM 1575 O O . ILE A 1 201 ? -6.66 35.344 25.438 1 95.5 201 ILE A O 1
ATOM 1579 N N . GLN A 1 202 ? -4.707 35 24.422 1 95.88 202 GLN A N 1
ATOM 1580 C CA . GLN A 1 202 ? -4.145 34.312 25.578 1 95.88 202 GLN A CA 1
ATOM 1581 C C . GLN A 1 202 ? -3.275 35.25 26.406 1 95.88 202 GLN A C 1
ATOM 1583 O O . GLN A 1 202 ? -3.207 35.125 27.625 1 95.88 202 GLN A O 1
ATOM 1588 N N . ILE A 1 203 ? -2.664 36.281 25.797 1 97.88 203 ILE A N 1
ATOM 1589 C CA . ILE A 1 203 ? -1.752 37.188 26.469 1 97.88 203 ILE A CA 1
ATOM 1590 C C . ILE A 1 203 ? -2.549 38.188 27.328 1 97.88 203 ILE A C 1
ATOM 1592 O O . ILE A 1 203 ? -2.221 38.406 28.5 1 97.88 203 ILE A O 1
ATOM 1596 N N . VAL A 1 204 ? -3.656 38.719 26.844 1 98.31 204 VAL A N 1
ATOM 1597 C CA . VAL A 1 204 ? -4.402 39.812 27.453 1 98.31 204 VAL A CA 1
ATOM 1598 C C . VAL A 1 204 ? -4.961 39.344 28.812 1 98.31 204 VAL A C 1
ATOM 1600 O O . VAL A 1 204 ? -4.75 40 29.828 1 98.31 204 VAL A O 1
ATOM 1603 N N . PRO A 1 205 ? -5.625 38.188 28.828 1 97.31 205 PRO A N 1
ATOM 1604 C CA . PRO A 1 205 ? -6.148 37.781 30.141 1 97.31 205 PRO A CA 1
ATOM 1605 C C . PRO A 1 205 ? -5.047 37.531 31.172 1 97.31 205 PRO A C 1
ATOM 1607 O O . PRO A 1 205 ? -5.25 37.75 32.375 1 97.31 205 PRO A O 1
ATOM 1610 N N . SER A 1 206 ? -3.902 37.125 30.766 1 97.44 206 SER A N 1
ATOM 1611 C CA . SER A 1 206 ? -2.791 36.844 31.672 1 97.44 206 SER A CA 1
ATOM 1612 C C . SER A 1 206 ? -2.186 38.156 32.188 1 97.44 206 SER A C 1
ATOM 1614 O O . SER A 1 206 ? -1.931 38.281 33.406 1 97.44 206 SER A O 1
ATOM 1616 N N . LEU A 1 207 ? -1.973 39.125 31.312 1 98.31 207 LEU A N 1
ATOM 1617 C CA . LEU A 1 207 ? -1.355 40.406 31.703 1 98.31 207 LEU A CA 1
ATOM 1618 C C . LEU A 1 207 ? -2.33 41.25 32.5 1 98.31 207 LEU A C 1
ATOM 1620 O O . LEU A 1 207 ? -1.918 42.031 33.375 1 98.31 207 LEU A O 1
ATOM 1624 N N . GLN A 1 208 ? -3.629 41.156 32.156 1 98.5 208 GLN A N 1
ATOM 1625 C CA . GLN A 1 208 ? -4.66 41.938 32.844 1 98.5 208 GLN A CA 1
ATOM 1626 C C . GLN A 1 208 ? -4.605 41.688 34.344 1 98.5 208 GLN A C 1
ATOM 1628 O O . GLN A 1 208 ? -4.867 42.594 35.156 1 98.5 208 GLN A O 1
ATOM 1633 N N . LYS A 1 209 ? -4.156 40.5 34.781 1 97.94 209 LYS A N 1
ATOM 1634 C CA . LYS A 1 209 ? -4.176 40.094 36.188 1 97.94 209 LYS A CA 1
ATOM 1635 C C . LYS A 1 209 ? -2.928 40.594 36.906 1 97.94 209 LYS A C 1
ATOM 1637 O O . LYS A 1 209 ? -2.859 40.531 38.156 1 97.94 209 LYS A O 1
ATOM 1642 N N . VAL A 1 210 ? -1.957 41.031 36.156 1 98.06 210 VAL A N 1
ATOM 1643 C CA . VAL A 1 210 ? -0.731 41.531 36.781 1 98.06 210 VAL A CA 1
ATOM 1644 C C . VAL A 1 210 ? -1.004 42.844 37.5 1 98.06 210 VAL A C 1
ATOM 1646 O O . VAL A 1 210 ? -1.63 43.75 36.938 1 98.06 210 VAL A O 1
ATOM 1649 N N . ALA A 1 211 ? -0.496 43.062 38.625 1 97.81 211 ALA A N 1
ATOM 1650 C CA . ALA A 1 211 ? -0.807 44.188 39.5 1 97.81 211 ALA A CA 1
ATOM 1651 C C . ALA A 1 211 ? -0.35 45.5 38.844 1 97.81 211 ALA A C 1
ATOM 1653 O O . ALA A 1 211 ? 0.805 45.625 38.438 1 97.81 211 ALA A O 1
ATOM 1654 N N . GLY A 1 212 ? -1.301 46.406 38.688 1 98.06 212 GLY A N 1
ATOM 1655 C CA . GLY A 1 212 ? -0.985 47.781 38.312 1 98.06 212 GLY A CA 1
ATOM 1656 C C . GLY A 1 212 ? -0.854 47.938 36.812 1 98.06 212 GLY A C 1
ATOM 1657 O O . GLY A 1 212 ? -0.556 49.031 36.312 1 98.06 212 GLY A O 1
ATOM 1658 N N . THR A 1 213 ? -1.155 46.906 36.094 1 98.25 213 THR A N 1
ATOM 1659 C CA . THR A 1 213 ? -1.036 47 34.656 1 98.25 213 THR A CA 1
ATOM 1660 C C . THR A 1 213 ? -2.174 47.844 34.062 1 98.25 213 THR A C 1
ATOM 1662 O O . THR A 1 213 ? -3.264 47.906 34.625 1 98.25 213 THR A O 1
ATOM 1665 N N . ASP A 1 214 ? -1.935 48.562 33.031 1 98.56 214 ASP A N 1
ATOM 1666 C CA . ASP A 1 214 ? -2.891 49.281 32.188 1 98.56 214 ASP A CA 1
ATOM 1667 C C . ASP A 1 214 ? -2.752 48.844 30.719 1 98.56 214 ASP A C 1
ATOM 1669 O O . ASP A 1 214 ? -1.776 49.188 30.047 1 98.56 214 ASP A O 1
ATOM 1673 N N . LEU A 1 215 ? -3.723 48.125 30.234 1 98.69 215 LEU A N 1
ATOM 1674 C CA . LEU A 1 215 ? -3.609 47.5 28.906 1 98.69 215 LEU A CA 1
ATOM 1675 C C . LEU A 1 215 ? -4.383 48.281 27.875 1 98.69 215 LEU A C 1
ATOM 1677 O O . LEU A 1 215 ? -5.531 48.688 28.094 1 98.69 215 LEU A O 1
ATOM 1681 N N . LYS A 1 216 ? -3.721 48.625 26.766 1 98.44 216 LYS A N 1
ATOM 1682 C CA . LYS A 1 216 ? -4.32 49.125 25.547 1 98.44 216 LYS A CA 1
ATOM 1683 C C . LYS A 1 216 ? -4.328 48.062 24.453 1 98.44 216 LYS A C 1
ATOM 1685 O O . LYS A 1 216 ? -3.287 47.75 23.875 1 98.44 216 LYS A O 1
ATOM 1690 N N . VAL A 1 217 ? -5.527 47.531 24.141 1 98.12 217 VAL A N 1
ATOM 1691 C CA . VAL A 1 217 ? -5.633 46.438 23.203 1 98.12 217 VAL A CA 1
ATOM 1692 C C . VAL A 1 217 ? -6.125 46.938 21.844 1 98.12 217 VAL A C 1
ATOM 1694 O O . VAL A 1 217 ? -7.289 47.312 21.703 1 98.12 217 VAL A O 1
ATOM 1697 N N . PHE A 1 218 ? -5.23 46.875 20.891 1 96.88 218 PHE A N 1
ATOM 1698 C CA . PHE A 1 218 ? -5.547 47.344 19.547 1 96.88 218 PHE A CA 1
ATOM 1699 C C . PHE A 1 218 ? -6.141 46.219 18.703 1 96.88 218 PHE A C 1
ATOM 1701 O O . PHE A 1 218 ? -5.512 45.156 18.516 1 96.88 218 PHE A O 1
ATOM 1708 N N . MET A 1 219 ? -7.332 46.438 18.172 1 93.75 219 MET A N 1
ATOM 1709 C CA . MET A 1 219 ? -8.047 45.5 17.328 1 93.75 219 MET A CA 1
ATOM 1710 C C . MET A 1 219 ? -8.453 46.125 16 1 93.75 219 MET A C 1
ATOM 1712 O O . MET A 1 219 ? -9.539 46.688 15.891 1 93.75 219 MET A O 1
ATOM 1716 N N . ARG A 1 220 ? -7.672 45.906 15.078 1 87.62 220 ARG A N 1
ATOM 1717 C CA . ARG A 1 220 ? -8 46.5 13.789 1 87.62 220 ARG A CA 1
ATOM 1718 C C . ARG A 1 220 ? -9.203 45.812 13.148 1 87.62 220 ARG A C 1
ATOM 1720 O O . ARG A 1 220 ? -9.953 46.406 12.391 1 87.62 220 ARG A O 1
ATOM 1727 N N . SER A 1 221 ? -9.367 44.531 13.445 1 89.44 221 SER A N 1
ATOM 1728 C CA . SER A 1 221 ? -10.477 43.719 12.914 1 89.44 221 SER A CA 1
ATOM 1729 C C . SER A 1 221 ? -11.227 43 14.023 1 89.44 221 SER A C 1
ATOM 1731 O O . SER A 1 221 ? -10.688 42.812 15.109 1 89.44 221 SER A O 1
ATOM 1733 N N . LYS A 1 222 ? -12.469 42.656 13.711 1 93.81 222 LYS A N 1
ATOM 1734 C CA . LYS A 1 222 ? -13.312 41.938 14.656 1 93.81 222 LYS A CA 1
ATOM 1735 C C . LYS A 1 222 ? -12.898 40.469 14.742 1 93.81 222 LYS A C 1
ATOM 1737 O O . LYS A 1 222 ? -12.125 40 13.922 1 93.81 222 LYS A O 1
ATOM 1742 N N . THR A 1 223 ? -13.336 39.812 15.828 1 93.75 223 THR A N 1
ATOM 1743 C CA . THR A 1 223 ? -12.945 38.406 16 1 93.75 223 THR A CA 1
ATOM 1744 C C . THR A 1 223 ? -14.016 37.656 16.781 1 93.75 223 THR A C 1
ATOM 1746 O O . THR A 1 223 ? -14.703 38.219 17.625 1 93.75 223 THR A O 1
ATOM 1749 N N . TRP A 1 224 ? -14.148 36.406 16.406 1 93.69 224 TRP A N 1
ATOM 1750 C CA . TRP A 1 224 ? -15.008 35.5 17.156 1 93.69 224 TRP A CA 1
ATOM 1751 C C . TRP A 1 224 ? -14.266 34.906 18.344 1 93.69 224 TRP A C 1
ATOM 1753 O O . TRP A 1 224 ? -13.078 34.594 18.25 1 93.69 224 TRP A O 1
ATOM 1763 N N . ILE A 1 225 ? -14.906 34.812 19.438 1 92.06 225 ILE A N 1
ATOM 1764 C CA . ILE A 1 225 ? -14.422 34.031 20.562 1 92.06 225 ILE A CA 1
ATOM 1765 C C . ILE A 1 225 ? -15.328 32.812 20.781 1 92.06 225 ILE A C 1
ATOM 1767 O O . ILE A 1 225 ? -16.531 32.969 21.031 1 92.06 225 ILE A O 1
ATOM 1771 N N . SER A 1 226 ? -14.773 31.719 20.609 1 80.25 226 SER A N 1
ATOM 1772 C CA . SER A 1 226 ? -15.57 30.5 20.609 1 80.25 226 SER A CA 1
ATOM 1773 C C . SER A 1 226 ? -15.867 30.031 22.016 1 80.25 226 SER A C 1
ATOM 1775 O O . SER A 1 226 ? -15.18 30.422 22.969 1 80.25 226 SER A O 1
ATOM 1777 N N . SER A 1 227 ? -17.078 29.344 22.016 1 71.94 227 SER A N 1
ATOM 1778 C CA . SER A 1 227 ? -17.188 28.5 23.203 1 71.94 227 SER A CA 1
ATOM 1779 C C . SER A 1 227 ? -16.141 27.391 23.203 1 71.94 227 SER A C 1
ATOM 1781 O O . SER A 1 227 ? -15.453 27.188 22.203 1 71.94 227 SER A O 1
ATOM 1783 N N . ARG A 1 228 ? -16.078 26.672 24.172 1 65.81 228 ARG A N 1
ATOM 1784 C CA . ARG A 1 228 ? -15.016 25.672 24.375 1 65.81 228 ARG A CA 1
ATOM 1785 C C . ARG A 1 228 ? -15.219 24.484 23.438 1 65.81 228 ARG A C 1
ATOM 1787 O O . ARG A 1 228 ? -16.297 23.891 23.406 1 65.81 228 ARG A O 1
ATOM 1794 N N . PHE A 1 229 ? -14.273 24.406 22.516 1 72.69 229 PHE A N 1
ATOM 1795 C CA . PHE A 1 229 ? -14.188 23.172 21.734 1 72.69 229 PHE A CA 1
ATOM 1796 C C . PHE A 1 229 ? -14.148 21.969 22.672 1 72.69 229 PHE A C 1
ATOM 1798 O O . PHE A 1 229 ? -13.391 21.938 23.641 1 72.69 229 PHE A O 1
ATOM 1805 N N . GLY A 1 230 ? -15.039 21 22.422 1 77.75 230 GLY A N 1
ATOM 1806 C CA . GLY A 1 230 ? -15.062 19.812 23.266 1 77.75 230 GLY A CA 1
ATOM 1807 C C . GLY A 1 230 ? -16.219 19.797 24.234 1 77.75 230 GLY A C 1
ATOM 1808 O O . GLY A 1 230 ? -16.438 18.797 24.922 1 77.75 230 GLY A O 1
ATOM 1809 N N . ASP A 1 231 ? -16.891 20.922 24.266 1 80.88 231 ASP A N 1
ATOM 1810 C CA . ASP A 1 231 ? -17.984 21 25.234 1 80.88 231 ASP A CA 1
ATOM 1811 C C . ASP A 1 231 ? -18.953 19.828 25.062 1 80.88 231 ASP A C 1
ATOM 1813 O O . ASP A 1 231 ? -19.328 19.203 26.047 1 80.88 231 ASP A O 1
ATOM 1817 N N . ASN A 1 232 ? -19.281 19.656 23.859 1 83.69 232 ASN A N 1
ATOM 1818 C CA . ASN A 1 232 ? -20.203 18.562 23.594 1 83.69 232 ASN A CA 1
ATOM 1819 C C . ASN A 1 232 ? -19.625 17.234 24.078 1 83.69 232 ASN A C 1
ATOM 1821 O O . ASN A 1 232 ? -20.328 16.422 24.688 1 83.69 232 ASN A O 1
ATOM 1825 N N . ALA A 1 233 ? -18.406 16.969 23.766 1 88.75 233 ALA A N 1
ATOM 1826 C CA . ALA A 1 233 ? -17.734 15.742 24.188 1 88.75 233 ALA A CA 1
ATOM 1827 C C . ALA A 1 233 ? -17.688 15.648 25.719 1 88.75 233 ALA A C 1
ATOM 1829 O O . ALA A 1 233 ? -17.922 14.578 26.281 1 88.75 233 ALA A O 1
ATOM 1830 N N . MET A 1 234 ? -17.391 16.703 26.375 1 90.19 234 MET A N 1
ATOM 1831 C CA . MET A 1 234 ? -17.359 16.75 27.844 1 90.19 234 MET A CA 1
ATOM 1832 C C . MET A 1 234 ? -18.719 16.359 28.422 1 90.19 234 MET A C 1
ATOM 1834 O O . MET A 1 234 ? -18.781 15.539 29.344 1 90.19 234 MET A O 1
ATOM 1838 N N . VAL A 1 235 ? -19.719 16.938 27.859 1 89.94 235 VAL A N 1
ATOM 1839 C CA . VAL A 1 235 ? -21.062 16.625 28.312 1 89.94 235 VAL A CA 1
ATOM 1840 C C . VAL A 1 235 ? -21.375 15.148 28.094 1 89.94 235 VAL A C 1
ATOM 1842 O O . VAL A 1 235 ? -21.891 14.477 28.984 1 89.94 235 VAL A O 1
ATOM 1845 N N . GLN A 1 236 ? -21.047 14.648 26.953 1 89.62 236 GLN A N 1
ATOM 1846 C CA . GLN A 1 236 ? -21.266 13.25 26.625 1 89.62 236 GLN A CA 1
ATOM 1847 C C . GLN A 1 236 ? -20.562 12.32 27.609 1 89.62 236 GLN A C 1
ATOM 1849 O O . GLN A 1 236 ? -21.047 11.227 27.891 1 89.62 236 GLN A O 1
ATOM 1854 N N . LEU A 1 237 ? -19.406 12.789 28.125 1 91 237 LEU A N 1
ATOM 1855 C CA . LEU A 1 237 ? -18.578 11.992 29.016 1 91 237 LEU A CA 1
ATOM 1856 C C . LEU A 1 237 ? -19.016 12.18 30.469 1 91 237 LEU A C 1
ATOM 1858 O O . LEU A 1 237 ? -18.438 11.586 31.375 1 91 237 LEU A O 1
ATOM 1862 N N . GLY A 1 238 ? -20.016 13.047 30.672 1 90.12 238 GLY A N 1
ATOM 1863 C CA . GLY A 1 238 ? -20.484 13.32 32 1 90.12 238 GLY A CA 1
ATOM 1864 C C . GLY A 1 238 ? -19.609 14.305 32.75 1 90.12 238 GLY A C 1
ATOM 1865 O O . GLY A 1 238 ? -19.641 14.359 34 1 90.12 238 GLY A O 1
ATOM 1866 N N . LEU A 1 239 ? -18.812 15 32.031 1 90.12 239 LEU A N 1
ATOM 1867 C CA . LEU A 1 239 ? -17.953 16.016 32.625 1 90.12 239 LEU A CA 1
ATOM 1868 C C . LEU A 1 239 ? -18.562 17.406 32.5 1 90.12 239 LEU A C 1
ATOM 1870 O O . LEU A 1 239 ? -19.469 17.609 31.688 1 90.12 239 LEU A O 1
ATOM 1874 N N . ASP A 1 240 ? -18.125 18.328 33.344 1 89.25 240 ASP A N 1
ATOM 1875 C CA . ASP A 1 240 ? -18.562 19.719 33.312 1 89.25 240 ASP A CA 1
ATOM 1876 C C . ASP A 1 240 ? -17.719 20.531 32.312 1 89.25 240 ASP A C 1
ATOM 1878 O O . ASP A 1 240 ? -16.531 20.75 32.531 1 89.25 240 ASP A O 1
ATOM 1882 N N . PRO A 1 241 ? -18.359 21 31.266 1 87.56 241 PRO A N 1
ATOM 1883 C CA . PRO A 1 241 ? -17.594 21.766 30.297 1 87.56 241 PRO A CA 1
ATOM 1884 C C . PRO A 1 241 ? -17 23.047 30.875 1 87.56 241 PRO A C 1
ATOM 1886 O O . PRO A 1 241 ? -16.078 23.625 30.297 1 87.56 241 PRO A O 1
ATOM 1889 N N . ASN A 1 242 ? -17.406 23.391 32 1 83.44 242 ASN A N 1
ATOM 1890 C CA . ASN A 1 242 ? -16.906 24.609 32.625 1 83.44 242 ASN A CA 1
ATOM 1891 C C . ASN A 1 242 ? -15.68 24.312 33.5 1 83.44 242 ASN A C 1
ATOM 1893 O O . ASN A 1 242 ? -14.961 25.219 33.906 1 83.44 242 ASN A O 1
ATOM 1897 N N . ASP A 1 243 ? -15.477 23.141 33.719 1 87.94 243 ASP A N 1
ATOM 1898 C CA . ASP A 1 243 ? -14.305 22.703 34.469 1 87.94 243 ASP A CA 1
ATOM 1899 C C . ASP A 1 243 ? -13.297 22 33.562 1 87.94 243 ASP A C 1
ATOM 1901 O O . ASP A 1 243 ? -13.289 20.766 33.5 1 87.94 243 ASP A O 1
ATOM 1905 N N . VAL A 1 244 ? -12.391 22.766 33.062 1 89.06 244 VAL A N 1
ATOM 1906 C CA . VAL A 1 244 ? -11.516 22.219 32.031 1 89.06 244 VAL A CA 1
ATOM 1907 C C . VAL A 1 244 ? -10.188 21.797 32.625 1 89.06 244 VAL A C 1
ATOM 1909 O O . VAL A 1 244 ? -9.297 21.328 31.922 1 89.06 244 VAL A O 1
ATOM 1912 N N . ASP A 1 245 ? -10.016 22.016 33.906 1 92.69 245 ASP A N 1
ATOM 1913 C CA . ASP A 1 245 ? -8.812 21.578 34.594 1 92.69 245 ASP A CA 1
ATOM 1914 C C . ASP A 1 245 ? -8.984 20.156 35.125 1 92.69 245 ASP A C 1
ATOM 1916 O O . ASP A 1 245 ? -10.016 19.812 35.719 1 92.69 245 ASP A O 1
ATOM 1920 N N . PHE A 1 246 ? -8.023 19.312 34.938 1 95.19 246 PHE A N 1
ATOM 1921 C CA . PHE A 1 246 ? -8.062 17.922 35.344 1 95.19 246 PHE A CA 1
ATOM 1922 C C . PHE A 1 246 ? -7.141 17.672 36.531 1 95.19 246 PHE A C 1
ATOM 1924 O O . PHE A 1 246 ? -5.922 17.578 36.375 1 95.19 246 PHE A O 1
ATOM 1931 N N . PRO A 1 247 ? -7.703 17.5 37.688 1 95.56 247 PRO A N 1
ATOM 1932 C CA . PRO A 1 247 ? -6.883 17.266 38.875 1 95.56 247 PRO A CA 1
ATOM 1933 C C . PRO A 1 247 ? -6.098 15.961 38.812 1 95.56 247 PRO A C 1
ATOM 1935 O O . PRO A 1 247 ? -6.398 15.109 37.969 1 95.56 247 PRO A O 1
ATOM 1938 N N . PRO A 1 248 ? -5.152 15.828 39.688 1 96.56 248 PRO A N 1
ATOM 1939 C CA . PRO A 1 248 ? -4.297 14.641 39.656 1 96.56 248 PRO A CA 1
ATOM 1940 C C . PRO A 1 248 ? -5.086 13.344 39.781 1 96.56 248 PRO A C 1
ATOM 1942 O O . PRO A 1 248 ? -4.727 12.336 39.156 1 96.56 248 PRO A O 1
ATOM 1945 N N . GLU A 1 249 ? -6.117 13.328 40.5 1 95.75 249 GLU A N 1
ATOM 1946 C CA . GLU A 1 249 ? -6.906 12.117 40.719 1 95.75 249 GLU A CA 1
ATOM 1947 C C . GLU A 1 249 ? -7.562 11.648 39.438 1 95.75 249 GLU A C 1
ATOM 1949 O O . GLU A 1 249 ? -7.586 10.453 39.125 1 95.75 249 GLU A O 1
ATOM 1954 N N . ARG A 1 250 ? -8.109 12.586 38.719 1 93.88 250 ARG A N 1
ATOM 1955 C CA . ARG A 1 250 ? -8.742 12.266 37.438 1 93.88 250 ARG A CA 1
ATOM 1956 C C . ARG A 1 250 ? -7.719 11.742 36.438 1 93.88 250 ARG A C 1
ATOM 1958 O O . ARG A 1 250 ? -7.984 10.766 35.719 1 93.88 250 ARG A O 1
ATOM 1965 N N . ARG A 1 251 ? -6.594 12.32 36.375 1 96.75 251 ARG A N 1
ATOM 1966 C CA . ARG A 1 251 ? -5.516 11.906 35.5 1 96.75 251 ARG A CA 1
ATOM 1967 C C . ARG A 1 251 ? -5.039 10.492 35.812 1 96.75 251 ARG A C 1
ATOM 1969 O O . ARG A 1 251 ? -4.789 9.688 34.938 1 96.75 251 ARG A O 1
ATOM 1976 N N . ALA A 1 252 ? -4.953 10.195 37.094 1 97.19 252 ALA A N 1
ATOM 1977 C CA . ALA A 1 252 ? -4.547 8.867 37.531 1 97.19 252 ALA A CA 1
ATOM 1978 C C . ALA A 1 252 ? -5.562 7.812 37.094 1 97.19 252 ALA A C 1
ATOM 1980 O O . ALA A 1 252 ? -5.191 6.684 36.781 1 97.19 252 ALA A O 1
ATOM 1981 N N . GLU A 1 253 ? -6.773 8.164 37.188 1 95.81 253 GLU A N 1
ATOM 1982 C CA . GLU A 1 253 ? -7.832 7.266 36.719 1 95.81 253 GLU A CA 1
ATOM 1983 C C . GLU A 1 253 ? -7.668 6.918 35.25 1 95.81 253 GLU A C 1
ATOM 1985 O O . GLU A 1 253 ? -7.77 5.75 34.875 1 95.81 253 GLU A O 1
ATOM 1990 N N . TRP A 1 254 ? -7.477 7.906 34.438 1 96.25 254 TRP A N 1
ATOM 1991 C CA . TRP A 1 254 ? -7.312 7.684 33 1 96.25 254 TRP A CA 1
ATOM 1992 C C . TRP A 1 254 ? -6.031 6.906 32.719 1 96.25 254 TRP A C 1
ATOM 1994 O O . TRP A 1 254 ? -5.98 6.113 31.766 1 96.25 254 TRP A O 1
ATOM 2004 N N . ALA A 1 255 ? -5.023 7.109 33.5 1 97.06 255 ALA A N 1
ATOM 2005 C CA . ALA A 1 255 ? -3.771 6.371 33.312 1 97.06 255 ALA A CA 1
ATOM 2006 C C . ALA A 1 255 ? -3.959 4.895 33.656 1 97.06 255 ALA A C 1
ATOM 2008 O O . ALA A 1 255 ? -3.328 4.027 33.062 1 97.06 255 ALA A O 1
ATOM 2009 N N . ALA A 1 256 ? -4.789 4.602 34.594 1 97.5 256 ALA A N 1
ATOM 2010 C CA . ALA A 1 256 ? -4.984 3.244 35.062 1 97.5 256 ALA A CA 1
ATOM 2011 C C . ALA A 1 256 ? -6.012 2.494 34.219 1 97.5 256 ALA A C 1
ATOM 2013 O O . ALA A 1 256 ? -5.957 1.266 34.125 1 97.5 256 ALA A O 1
ATOM 2014 N N . ASP A 1 257 ? -6.945 3.195 33.719 1 97.38 257 ASP A N 1
ATOM 2015 C CA . ASP A 1 257 ? -8.039 2.594 32.938 1 97.38 257 ASP A CA 1
ATOM 2016 C C . ASP A 1 257 ? -7.945 2.965 31.469 1 97.38 257 ASP A C 1
ATOM 2018 O O . ASP A 1 257 ? -8.586 3.916 31.031 1 97.38 257 ASP A O 1
ATOM 2022 N N . LYS A 1 258 ? -7.367 2.119 30.703 1 95.56 258 LYS A N 1
ATOM 2023 C CA . LYS A 1 258 ? -7.102 2.381 29.281 1 95.56 258 LYS A CA 1
ATOM 2024 C C . LYS A 1 258 ? -8.406 2.506 28.5 1 95.56 258 LYS A C 1
ATOM 2026 O O . LYS A 1 258 ? -8.477 3.26 27.516 1 95.56 258 LYS A O 1
ATOM 2031 N N . ASP A 1 259 ? -9.406 1.802 28.859 1 96.62 259 ASP A N 1
ATOM 2032 C CA . ASP A 1 259 ? -10.695 1.865 28.172 1 96.62 259 ASP A CA 1
ATOM 2033 C C . ASP A 1 259 ? -11.367 3.215 28.406 1 96.62 259 ASP A C 1
ATOM 2035 O O . ASP A 1 259 ? -11.945 3.791 27.469 1 96.62 259 ASP A O 1
ATOM 2039 N N . ALA A 1 260 ? -11.336 3.689 29.625 1 95.56 260 ALA A N 1
ATOM 2040 C CA . ALA A 1 260 ? -11.914 4.996 29.922 1 95.56 260 ALA A CA 1
ATOM 2041 C C . ALA A 1 260 ? -11.188 6.105 29.156 1 95.56 260 ALA A C 1
ATOM 2043 O O . ALA A 1 260 ? -11.828 7.027 28.656 1 95.56 260 ALA A O 1
ATOM 2044 N N . TYR A 1 261 ? -9.922 5.98 29.172 1 97.25 261 TYR A N 1
ATOM 2045 C CA . TYR A 1 261 ? -9.148 6.977 28.453 1 97.25 261 TYR A CA 1
ATOM 2046 C C . TYR A 1 261 ? -9.445 6.918 26.953 1 97.25 261 TYR A C 1
ATOM 2048 O O . TYR A 1 261 ? -9.531 7.953 26.297 1 97.25 261 TYR A O 1
ATOM 2056 N N . PHE A 1 262 ? -9.602 5.691 26.422 1 97.56 262 PHE A N 1
ATOM 2057 C CA . PHE A 1 262 ? -9.945 5.52 25.016 1 97.56 262 PHE A CA 1
ATOM 2058 C C . PHE A 1 262 ? -11.289 6.16 24.703 1 97.56 262 PHE A C 1
ATOM 2060 O O . PHE A 1 262 ? -11.438 6.836 23.688 1 97.56 262 PHE A O 1
ATOM 2067 N N . LYS A 1 263 ? -12.227 5.965 25.531 1 96.81 263 LYS A N 1
ATOM 2068 C CA . LYS A 1 263 ? -13.547 6.562 25.359 1 96.81 263 LYS A CA 1
ATOM 2069 C C . LYS A 1 263 ? -13.469 8.086 25.344 1 96.81 263 LYS A C 1
ATOM 2071 O O . LYS A 1 263 ? -14.164 8.742 24.562 1 96.81 263 LYS A O 1
ATOM 2076 N N . LEU A 1 264 ? -12.648 8.641 26.219 1 96.44 264 LEU A N 1
ATOM 2077 C CA . LEU A 1 264 ? -12.422 10.086 26.266 1 96.44 264 LEU A CA 1
ATOM 2078 C C . LEU A 1 264 ? -11.852 10.586 24.938 1 96.44 264 LEU A C 1
ATOM 2080 O O . LEU A 1 264 ? -12.367 11.547 24.359 1 96.44 264 LEU A O 1
ATOM 2084 N N . ARG A 1 265 ? -10.812 9.93 24.5 1 97.5 265 ARG A N 1
ATOM 2085 C CA . ARG A 1 265 ? -10.18 10.32 23.25 1 97.5 265 ARG A CA 1
ATOM 2086 C C . ARG A 1 265 ? -11.156 10.211 22.078 1 97.5 265 ARG A C 1
ATOM 2088 O O . ARG A 1 265 ? -11.211 11.102 21.219 1 97.5 265 ARG A O 1
ATOM 2095 N N . LYS A 1 266 ? -11.93 9.094 22.031 1 97.5 266 LYS A N 1
ATOM 2096 C CA . LYS A 1 266 ? -12.914 8.883 20.969 1 97.5 266 LYS A CA 1
ATOM 2097 C C . LYS A 1 266 ? -13.93 10.023 20.922 1 97.5 266 LYS A C 1
ATOM 2099 O O . LYS A 1 266 ? -14.281 10.5 19.844 1 97.5 266 LYS A O 1
ATOM 2104 N N . ALA A 1 267 ? -14.375 10.438 22.062 1 96.75 267 ALA A N 1
ATOM 2105 C CA . ALA A 1 267 ? -15.375 11.5 22.141 1 96.75 267 ALA A CA 1
ATOM 2106 C C . ALA A 1 267 ? -14.836 12.797 21.547 1 96.75 267 ALA A C 1
ATOM 2108 O O . ALA A 1 267 ? -15.508 13.438 20.734 1 96.75 267 ALA A O 1
ATOM 2109 N N . PHE A 1 268 ? -13.633 13.172 21.953 1 95.81 268 PHE A N 1
ATOM 2110 C CA . PHE A 1 268 ? -13.047 14.43 21.5 1 95.81 268 PHE A CA 1
ATOM 2111 C C . PHE A 1 268 ? -12.734 14.375 20 1 95.81 268 PHE A C 1
ATOM 2113 O O . PHE A 1 268 ? -13.016 15.32 19.266 1 95.81 268 PHE A O 1
ATOM 2120 N N . GLU A 1 269 ? -12.141 13.266 19.562 1 96.56 269 GLU A N 1
ATOM 2121 C CA . GLU A 1 269 ? -11.773 13.133 18.156 1 96.56 269 GLU A CA 1
ATOM 2122 C C . GLU A 1 269 ? -13.008 13.109 17.266 1 96.56 269 GLU A C 1
ATOM 2124 O O . GLU A 1 269 ? -13.031 13.742 16.203 1 96.56 269 GLU A O 1
ATOM 2129 N N . THR A 1 270 ? -14.016 12.359 17.688 1 96.31 270 THR A N 1
ATOM 2130 C CA . THR A 1 270 ? -15.25 12.258 16.906 1 96.31 270 THR A CA 1
ATOM 2131 C C . THR A 1 270 ? -15.938 13.609 16.812 1 96.31 270 THR A C 1
ATOM 2133 O O . THR A 1 270 ? -16.375 14.008 15.727 1 96.31 270 THR A O 1
ATOM 2136 N N . ASP A 1 271 ? -15.977 14.32 17.891 1 93.81 271 ASP A N 1
ATOM 2137 C CA . ASP A 1 271 ? -16.609 15.633 17.906 1 93.81 271 ASP A CA 1
ATOM 2138 C C . ASP A 1 271 ? -15.898 16.609 16.984 1 93.81 271 ASP A C 1
ATOM 2140 O O . ASP A 1 271 ? -16.547 17.359 16.234 1 93.81 271 ASP A O 1
ATOM 2144 N N . GLY A 1 272 ? -14.594 16.594 17.016 1 93.31 272 GLY A N 1
ATOM 2145 C CA . GLY A 1 272 ? -13.82 17.469 16.156 1 93.31 272 GLY A CA 1
ATOM 2146 C C . GLY A 1 272 ? -14.016 17.203 14.68 1 93.31 272 GLY A C 1
ATOM 2147 O O . GLY A 1 272 ? -14.023 18.125 13.867 1 93.31 272 GLY A O 1
ATOM 2148 N N . ASN A 1 273 ? -14.25 15.953 14.336 1 95.38 273 ASN A N 1
ATOM 2149 C CA . ASN A 1 273 ? -14.383 15.562 12.93 1 95.38 273 ASN A CA 1
ATOM 2150 C C . ASN A 1 273 ? -15.828 15.688 12.453 1 95.38 273 ASN A C 1
ATOM 2152 O O . ASN A 1 273 ? -16.094 15.641 11.25 1 95.38 273 ASN A O 1
ATOM 2156 N N . ALA A 1 274 ? -16.781 15.953 13.367 1 92.62 274 ALA A N 1
ATOM 2157 C CA . ALA A 1 274 ? -18.203 15.914 13.039 1 92.62 274 ALA A CA 1
ATOM 2158 C C . ALA A 1 274 ? -18.703 17.297 12.641 1 92.62 274 ALA A C 1
ATOM 2160 O O . ALA A 1 274 ? -19.844 17.453 12.195 1 92.62 274 ALA A O 1
ATOM 2161 N N . ILE A 1 275 ? -17.875 18.312 12.68 1 91.69 275 ILE A N 1
ATOM 2162 C CA . ILE A 1 275 ? -18.406 19.656 12.523 1 91.69 275 ILE A CA 1
ATOM 2163 C C . ILE A 1 275 ? -17.875 20.281 11.227 1 91.69 275 ILE A C 1
ATOM 2165 O O . ILE A 1 275 ? -17.859 21.5 11.07 1 91.69 275 ILE A O 1
ATOM 2169 N N . HIS A 1 276 ? -17.391 19.453 10.336 1 93.38 276 HIS A N 1
ATOM 2170 C CA . HIS A 1 276 ? -16.844 19.906 9.062 1 93.38 276 HIS A CA 1
ATOM 2171 C C . HIS A 1 276 ? -17.859 20.75 8.297 1 93.38 276 HIS A C 1
ATOM 2173 O O . HIS A 1 276 ? -17.5 21.719 7.641 1 93.38 276 HIS A O 1
ATOM 2179 N N . ASP A 1 277 ? -19.125 20.453 8.406 1 94.38 277 ASP A N 1
ATOM 2180 C CA . ASP A 1 277 ? -20.172 21.125 7.645 1 94.38 277 ASP A CA 1
ATOM 2181 C C . ASP A 1 277 ? -20.359 22.562 8.109 1 94.38 277 ASP A C 1
ATOM 2183 O O . ASP A 1 277 ? -20.953 23.375 7.398 1 94.38 277 ASP A O 1
ATOM 2187 N N . SER A 1 278 ? -19.844 22.891 9.273 1 94.56 278 SER A N 1
ATOM 2188 C CA . SER A 1 278 ? -19.922 24.266 9.758 1 94.56 278 SER A CA 1
ATOM 2189 C C . SER A 1 278 ? -19.078 25.203 8.906 1 94.56 278 SER A C 1
ATOM 2191 O O . SER A 1 278 ? -19.219 26.422 8.977 1 94.56 278 SER A O 1
ATOM 2193 N N . THR A 1 279 ? -18.188 24.594 8.086 1 96.19 279 THR A N 1
ATOM 2194 C CA . THR A 1 279 ? -17.297 25.406 7.277 1 96.19 279 THR A CA 1
ATOM 2195 C C . THR A 1 279 ? -17.859 25.609 5.875 1 96.19 279 THR A C 1
ATOM 2197 O O . THR A 1 279 ? -17.266 26.344 5.066 1 96.19 279 THR A O 1
ATOM 2200 N N . ILE A 1 280 ? -18.938 24.922 5.555 1 96.31 280 ILE A N 1
ATOM 2201 C CA . ILE A 1 280 ? -19.547 25 4.234 1 96.31 280 ILE A CA 1
ATOM 2202 C C . ILE A 1 280 ? -20.703 26 4.266 1 96.31 280 ILE A C 1
ATOM 2204 O O . ILE A 1 280 ? -21.672 25.812 4.992 1 96.31 280 ILE A O 1
ATOM 2208 N N . LEU A 1 281 ? -20.594 27.031 3.432 1 96 281 LEU A N 1
ATOM 2209 C CA . LEU A 1 281 ? -21.578 28.109 3.436 1 96 281 LEU A CA 1
ATOM 2210 C C . LEU A 1 281 ? -22.969 27.594 3.088 1 96 281 LEU A C 1
ATOM 2212 O O . LEU A 1 281 ? -23.125 26.781 2.162 1 96 281 LEU A O 1
ATOM 2216 N N . GLY A 1 282 ? -23.906 28.031 3.922 1 94.94 282 GLY A N 1
ATOM 2217 C CA . GLY A 1 282 ? -25.297 27.734 3.594 1 94.94 282 GLY A CA 1
ATOM 2218 C C . GLY A 1 282 ? -25.828 26.484 4.27 1 94.94 282 GLY A C 1
ATOM 2219 O O . GLY A 1 282 ? -27.031 26.234 4.27 1 94.94 282 GLY A O 1
ATOM 2220 N N . THR A 1 283 ? -24.984 25.656 4.816 1 96 283 THR A N 1
ATOM 2221 C CA . THR A 1 283 ? -25.453 24.453 5.512 1 96 283 THR A CA 1
ATOM 2222 C C . THR A 1 283 ? -26.172 24.844 6.805 1 96 283 THR A C 1
ATOM 2224 O O . THR A 1 283 ? -25.953 25.922 7.352 1 96 283 THR A O 1
ATOM 2227 N N . ASP A 1 284 ? -27 23.969 7.297 1 96.81 284 ASP A N 1
ATOM 2228 C CA . ASP A 1 284 ? -27.703 24.188 8.555 1 96.81 284 ASP A CA 1
ATOM 2229 C C . ASP A 1 284 ? -26.719 24.312 9.719 1 96.81 284 ASP A C 1
ATOM 2231 O O . ASP A 1 284 ? -26.906 25.141 10.609 1 96.81 284 ASP A O 1
ATOM 2235 N N . MET A 1 285 ? -25.734 23.578 9.656 1 94.5 285 MET A N 1
ATOM 2236 C CA . MET A 1 285 ? -24.734 23.609 10.719 1 94.5 285 MET A CA 1
ATOM 2237 C C . MET A 1 285 ? -24 24.938 10.742 1 94.5 285 MET A C 1
ATOM 2239 O O . MET A 1 285 ? -23.734 25.484 11.812 1 94.5 285 MET A O 1
ATOM 2243 N N . GLN A 1 286 ? -23.688 25.422 9.555 1 95.38 286 GLN A N 1
ATOM 2244 C CA . GLN A 1 286 ? -23 26.719 9.461 1 95.38 286 GLN A CA 1
ATOM 2245 C C . GLN A 1 286 ? -23.859 27.828 10.039 1 95.38 286 GLN A C 1
ATOM 2247 O O . GLN A 1 286 ? -23.359 28.688 10.781 1 95.38 286 GLN A O 1
ATOM 2252 N N . LYS A 1 287 ? -25.094 27.844 9.773 1 95.62 287 LYS A N 1
ATOM 2253 C CA . LYS A 1 287 ? -26.016 28.828 10.297 1 95.62 287 LYS A CA 1
ATOM 2254 C C . LYS A 1 287 ? -26.172 28.719 11.805 1 95.62 287 LYS A C 1
ATOM 2256 O O . LYS A 1 287 ? -26.203 29.719 12.516 1 95.62 287 LYS A O 1
ATOM 2261 N N . LEU A 1 288 ? -26.281 27.5 12.172 1 93.75 288 LEU A N 1
ATOM 2262 C CA . LEU A 1 288 ? -26.391 27.25 13.602 1 93.75 288 LEU A CA 1
ATOM 2263 C C . LEU A 1 288 ? -25.156 27.734 14.352 1 93.75 288 LEU A C 1
ATOM 2265 O O . LEU A 1 288 ? -25.281 28.359 15.414 1 93.75 288 LEU A O 1
ATOM 2269 N N . PHE A 1 289 ? -24 27.5 13.836 1 91.81 289 PHE A N 1
ATOM 2270 C CA . PHE A 1 289 ? -22.75 27.922 14.445 1 91.81 289 PHE A CA 1
ATOM 2271 C C . PHE A 1 289 ? -22.688 29.438 14.555 1 91.81 289 PHE A C 1
ATOM 2273 O O . PHE A 1 289 ? -22.281 29.969 15.594 1 91.81 289 PHE A O 1
ATOM 2280 N N . GLN A 1 290 ? -23.031 30.062 13.547 1 92.69 290 GLN A N 1
ATOM 2281 C CA . GLN A 1 290 ? -23 31.531 13.562 1 92.69 290 GLN A CA 1
ATOM 2282 C C . GLN A 1 290 ? -23.922 32.094 14.633 1 92.69 290 GLN A C 1
ATOM 2284 O O . GLN A 1 290 ? -23.562 33.031 15.352 1 92.69 290 GLN A O 1
ATOM 2289 N N . GLY A 1 291 ? -25.125 31.547 14.75 1 93.81 291 GLY A N 1
ATOM 2290 C CA . GLY A 1 291 ? -26.062 31.953 15.781 1 93.81 291 GLY A CA 1
ATOM 2291 C C . GLY A 1 291 ? -25.562 31.688 17.188 1 93.81 291 GLY A C 1
ATOM 2292 O O . GLY A 1 291 ? -25.688 32.531 18.062 1 93.81 291 GLY A O 1
ATOM 2293 N N . LEU A 1 292 ? -24.969 30.562 17.359 1 91.56 292 LEU A N 1
ATOM 2294 C CA . LEU A 1 292 ? -24.469 30.156 18.672 1 91.56 292 LEU A CA 1
ATOM 2295 C C . LEU A 1 292 ? -23.312 31.047 19.109 1 91.56 292 LEU A C 1
ATOM 2297 O O . LEU A 1 292 ? -23.219 31.438 20.266 1 91.56 292 LEU A O 1
ATOM 2301 N N . PHE A 1 293 ? -22.406 31.328 18.203 1 93.38 293 PHE A N 1
ATOM 2302 C CA . PHE A 1 293 ? -21.266 32.188 18.516 1 93.38 293 PHE A CA 1
ATOM 2303 C C . PHE A 1 293 ? -21.734 33.594 18.875 1 93.38 293 PHE A C 1
ATOM 2305 O O . PHE A 1 293 ? -21.266 34.188 19.844 1 93.38 293 PHE A O 1
ATOM 2312 N N . ARG A 1 294 ? -22.641 34.094 18.109 1 94.69 294 ARG A N 1
ATOM 2313 C CA . ARG A 1 294 ? -23.141 35.438 18.344 1 94.69 294 ARG A CA 1
ATOM 2314 C C . ARG A 1 294 ? -23.844 35.531 19.703 1 94.69 294 ARG A C 1
ATOM 2316 O O . ARG A 1 294 ? -23.547 36.406 20.5 1 94.69 294 ARG A O 1
ATOM 2323 N N . SER A 1 295 ? -24.75 34.594 19.969 1 94.5 295 SER A N 1
ATOM 2324 C CA . SER A 1 295 ? -25.5 34.594 21.234 1 94.5 295 SER A CA 1
ATOM 2325 C C . SER A 1 295 ? -24.562 34.406 22.422 1 94.5 295 SER A C 1
ATOM 2327 O O . SER A 1 295 ? -24.75 35 23.469 1 94.5 295 SER A O 1
ATOM 2329 N N . GLY A 1 296 ? -23.609 33.531 22.25 1 91.88 296 GLY A N 1
ATOM 2330 C CA . GLY A 1 296 ? -22.641 33.281 23.312 1 91.88 296 GLY A CA 1
ATOM 2331 C C . GLY A 1 296 ? -21.844 34.531 23.672 1 91.88 296 GLY A C 1
ATOM 2332 O O . GLY A 1 296 ? -21.672 34.812 24.859 1 91.88 296 GLY A O 1
ATOM 2333 N N . MET A 1 297 ? -21.328 35.188 22.703 1 94.88 297 MET A N 1
ATOM 2334 C CA . MET A 1 297 ? -20.547 36.406 22.953 1 94.88 297 MET A CA 1
ATOM 2335 C C . MET A 1 297 ? -21.422 37.531 23.484 1 94.88 297 MET A C 1
ATOM 2337 O O . MET A 1 297 ? -21 38.312 24.328 1 94.88 297 MET A O 1
ATOM 2341 N N . GLN A 1 298 ? -22.672 37.562 23.031 1 95.31 298 GLN A N 1
ATOM 2342 C CA . GLN A 1 298 ? -23.609 38.562 23.531 1 95.31 298 GLN A CA 1
ATOM 2343 C C . GLN A 1 298 ? -23.844 38.375 25.031 1 95.31 298 GLN A C 1
ATOM 2345 O O . GLN A 1 298 ? -23.844 39.375 25.781 1 95.31 298 GLN A O 1
ATOM 2350 N N . GLU A 1 299 ? -24.016 37.188 25.391 1 94.38 299 GLU A N 1
ATOM 2351 C CA . GLU A 1 299 ? -24.266 36.875 26.797 1 94.38 299 GLU A CA 1
ATOM 2352 C C . GLU A 1 299 ? -23.047 37.219 27.656 1 94.38 299 GLU A C 1
ATOM 2354 O O . GLU A 1 299 ? -23.188 37.812 28.734 1 94.38 299 GLU A O 1
ATOM 2359 N N . ARG A 1 300 ? -21.906 36.938 27.25 1 93 300 ARG A N 1
ATOM 2360 C CA . ARG A 1 300 ? -20.672 37.125 28.016 1 93 300 ARG A CA 1
ATOM 2361 C C . ARG A 1 300 ? -20.297 38.594 28.094 1 93 300 ARG A C 1
ATOM 2363 O O . ARG A 1 300 ? -19.641 39.031 29.047 1 93 300 ARG A O 1
ATOM 2370 N N . LEU A 1 301 ? -20.719 39.375 27.109 1 95.88 301 LEU A N 1
ATOM 2371 C CA . LEU A 1 301 ? -20.375 40.781 27.062 1 95.88 301 LEU A CA 1
ATOM 2372 C C . LEU A 1 301 ? -21.547 41.656 27.531 1 95.88 301 LEU A C 1
ATOM 2374 O O . LEU A 1 301 ? -21.578 42.844 27.281 1 95.88 301 LEU A O 1
ATOM 2378 N N . LYS A 1 302 ? -22.531 41.094 28.188 1 95.31 302 LYS A N 1
ATOM 2379 C CA . LYS A 1 302 ? -23.766 41.75 28.516 1 95.31 302 LYS A CA 1
ATOM 2380 C C . LYS A 1 302 ? -23.516 43 29.375 1 95.31 302 LYS A C 1
ATOM 2382 O O . LYS A 1 302 ? -24.25 44 29.297 1 95.31 302 LYS A O 1
ATOM 2387 N N . ALA A 1 303 ? -22.469 42.938 30.219 1 95.56 303 ALA A N 1
ATOM 2388 C CA . ALA A 1 303 ? -22.156 44.062 31.109 1 95.56 303 ALA A CA 1
ATOM 2389 C C . ALA A 1 303 ? -21.547 45.219 30.312 1 95.56 303 ALA A C 1
ATOM 2391 O O . ALA A 1 303 ? -21.5 46.375 30.812 1 95.56 303 ALA A O 1
ATOM 2392 N N . ARG A 1 304 ? -21.031 44.969 29.125 1 96.12 304 ARG A N 1
ATOM 2393 C CA . ARG A 1 304 ? -20.453 45.969 28.25 1 96.12 304 ARG A CA 1
ATOM 2394 C C . ARG A 1 304 ? -20.922 45.781 26.812 1 96.12 304 ARG A C 1
ATOM 2396 O O . ARG A 1 304 ? -20.141 45.375 25.953 1 96.12 304 ARG A O 1
ATOM 2403 N N . PRO A 1 305 ? -22.109 46.156 26.469 1 95.38 305 PRO A N 1
ATOM 2404 C CA . PRO A 1 305 ? -22.656 45.969 25.141 1 95.38 305 PRO A CA 1
ATOM 2405 C C . PRO A 1 305 ? -21.906 46.75 24.062 1 95.38 305 PRO A C 1
ATOM 2407 O O . PRO A 1 305 ? -21.953 46.375 22.891 1 95.38 305 PRO A O 1
ATOM 2410 N N . ASP A 1 306 ? -21.266 47.812 24.438 1 95.12 306 ASP A N 1
ATOM 2411 C CA . ASP A 1 306 ? -20.453 48.594 23.5 1 95.12 306 ASP A CA 1
ATOM 2412 C C . ASP A 1 306 ? -19.328 47.719 22.922 1 95.12 306 ASP A C 1
ATOM 2414 O O . ASP A 1 306 ? -19 47.844 21.734 1 95.12 306 ASP A O 1
ATOM 2418 N N . LEU A 1 307 ? -18.812 46.844 23.75 1 96 307 LEU A N 1
ATOM 2419 C CA . LEU A 1 307 ? -17.734 45.969 23.312 1 96 307 LEU A CA 1
ATOM 2420 C C . LEU A 1 307 ? -18.25 44.938 22.328 1 96 307 LEU A C 1
ATOM 2422 O O . LEU A 1 307 ? -17.531 44.5 21.438 1 96 307 LEU A O 1
ATOM 2426 N N . PHE A 1 308 ? -19.484 44.5 22.469 1 95.19 308 PHE A N 1
ATOM 2427 C CA . PHE A 1 308 ? -20.094 43.562 21.562 1 95.19 308 PHE A CA 1
ATOM 2428 C C . PHE A 1 308 ? -20.078 44.062 20.141 1 95.19 308 PHE A C 1
ATOM 2430 O O . PHE A 1 308 ? -19.656 43.344 19.219 1 95.19 308 PHE A O 1
ATOM 2437 N N . ASP A 1 309 ? -20.484 45.281 19.938 1 92.88 309 ASP A N 1
ATOM 2438 C CA . ASP A 1 309 ? -20.547 45.906 18.609 1 92.88 309 ASP A CA 1
ATOM 2439 C C . ASP A 1 309 ? -19.156 46.094 18.031 1 92.88 309 ASP A C 1
ATOM 2441 O O . ASP A 1 309 ? -18.953 46 16.812 1 92.88 309 ASP A O 1
ATOM 2445 N N . LEU A 1 310 ? -18.219 46.219 18.906 1 93.25 310 LEU A N 1
ATOM 2446 C CA . LEU A 1 310 ? -16.844 46.5 18.484 1 93.25 310 LEU A CA 1
ATOM 2447 C C . LEU A 1 310 ? -16.109 45.219 18.109 1 93.25 310 LEU A C 1
ATOM 2449 O O . LEU A 1 310 ? -15.242 45.25 17.234 1 93.25 310 LEU A O 1
ATOM 2453 N N . ILE A 1 311 ? -16.484 44.156 18.719 1 94.19 311 ILE A N 1
ATOM 2454 C CA . ILE A 1 311 ? -15.633 42.969 18.656 1 94.19 311 ILE A CA 1
ATOM 2455 C C . ILE A 1 311 ? -16.281 41.906 17.734 1 94.19 311 ILE A C 1
ATOM 2457 O O . ILE A 1 311 ? -15.578 41.219 17.016 1 94.19 311 ILE A O 1
ATOM 2461 N N . VAL A 1 312 ? -17.578 41.781 17.688 1 94.38 312 VAL A N 1
ATOM 2462 C CA . VAL A 1 312 ? -18.281 40.719 17 1 94.38 312 VAL A CA 1
ATOM 2463 C C . VAL A 1 312 ? -18.312 40.969 15.5 1 94.38 312 VAL A C 1
ATOM 2465 O O . VAL A 1 312 ? -18.719 42.031 15.055 1 94.38 312 VAL A O 1
ATOM 2468 N N . PRO A 1 313 ? -17.906 39.969 14.734 1 94.88 313 PRO A N 1
ATOM 2469 C CA . PRO A 1 313 ? -17.781 40.188 13.289 1 94.88 313 PRO A CA 1
ATOM 2470 C C . PRO A 1 313 ? -19.109 40 12.555 1 94.88 313 PRO A C 1
ATOM 2472 O O . PRO A 1 313 ? -20.078 39.5 13.141 1 94.88 313 PRO A O 1
ATOM 2475 N N . ASP A 1 314 ? -19.031 40.406 11.234 1 92.25 314 ASP A N 1
ATOM 2476 C CA . ASP A 1 314 ? -20.125 40.125 10.312 1 92.25 314 ASP A CA 1
ATOM 2477 C C . ASP A 1 314 ? -19.797 38.938 9.422 1 92.25 314 ASP A C 1
ATOM 2479 O O . ASP A 1 314 ? -20.641 38.469 8.656 1 92.25 314 ASP A O 1
ATOM 2483 N N . PHE A 1 315 ? -18.547 38.531 9.492 1 94.31 315 PHE A N 1
ATOM 2484 C CA . PHE A 1 315 ? -18.156 37.344 8.734 1 94.31 315 PHE A CA 1
ATOM 2485 C C . PHE A 1 315 ? -18.438 36.062 9.531 1 94.31 315 PHE A C 1
ATOM 2487 O O . PHE A 1 315 ? -18.672 36.125 10.742 1 94.31 315 PHE A O 1
ATOM 2494 N N . ALA A 1 316 ? -18.406 34.969 8.898 1 95.25 316 ALA A N 1
ATOM 2495 C CA . ALA A 1 316 ? -18.797 33.688 9.5 1 95.25 316 ALA A CA 1
ATOM 2496 C C . ALA A 1 316 ? -17.703 33.188 10.422 1 95.25 316 ALA A C 1
ATOM 2498 O O . ALA A 1 316 ? -16.5 33.375 10.148 1 95.25 316 ALA A O 1
ATOM 2499 N N . PRO A 1 317 ? -18.109 32.531 11.578 1 93.94 317 PRO A N 1
ATOM 2500 C CA . PRO A 1 317 ? -17.094 31.781 12.328 1 93.94 317 PRO A CA 1
ATOM 2501 C C . PRO A 1 317 ? -16.312 30.781 11.469 1 93.94 317 PRO A C 1
ATOM 2503 O O . PRO A 1 317 ? -16.906 30.094 10.625 1 93.94 317 PRO A O 1
ATOM 2506 N N . GLY A 1 318 ? -15.07 30.734 11.641 1 93.19 318 GLY A N 1
ATOM 2507 C CA . GLY A 1 318 ? -14.234 29.844 10.852 1 93.19 318 GLY A CA 1
ATOM 2508 C C . GLY A 1 318 ? -13.453 30.562 9.773 1 93.19 318 GLY A C 1
ATOM 2509 O O . GLY A 1 318 ? -12.453 30.047 9.273 1 93.19 318 GLY A O 1
ATOM 2510 N N . CYS A 1 319 ? -13.969 31.75 9.391 1 95.38 319 CYS A N 1
ATOM 2511 C CA . CYS A 1 319 ? -13.219 32.562 8.445 1 95.38 319 CYS A CA 1
ATOM 2512 C C . CYS A 1 319 ? -11.805 32.844 8.953 1 95.38 319 CYS A C 1
ATOM 2514 O O . CYS A 1 319 ? -10.852 32.844 8.18 1 95.38 319 CYS A O 1
ATOM 2516 N N . ARG A 1 320 ? -11.68 33.062 10.227 1 93.31 320 ARG A N 1
ATOM 2517 C CA . ARG A 1 320 ? -10.438 33.125 10.984 1 93.31 320 ARG A CA 1
ATOM 2518 C C . ARG A 1 320 ? -10.352 32 11.992 1 93.31 320 ARG A C 1
ATOM 2520 O O . ARG A 1 320 ? -11.367 31.391 12.336 1 93.31 320 ARG A O 1
ATOM 2527 N N . ARG A 1 321 ? -9.164 31.781 12.375 1 91.25 321 ARG A N 1
ATOM 2528 C CA . ARG A 1 321 ? -8.977 30.719 13.359 1 91.25 321 ARG A CA 1
ATOM 2529 C C . ARG A 1 321 ? -9.797 30.984 14.617 1 91.25 321 ARG A C 1
ATOM 2531 O O . ARG A 1 321 ? -9.781 32.094 15.148 1 91.25 321 ARG A O 1
ATOM 2538 N N . LEU A 1 322 ? -10.516 30.016 15.031 1 90.31 322 LEU A N 1
ATOM 2539 C CA . LEU A 1 322 ? -11.336 30.125 16.234 1 90.31 322 LEU A CA 1
ATOM 2540 C C . LEU A 1 322 ? -10.531 29.75 17.484 1 90.31 322 LEU A C 1
ATOM 2542 O O . LEU A 1 322 ? -9.742 28.797 17.453 1 90.31 322 LEU A O 1
ATOM 2546 N N . THR A 1 323 ? -10.664 30.547 18.516 1 88.62 323 THR A N 1
ATOM 2547 C CA . THR A 1 323 ? -10.023 30.281 19.797 1 88.62 323 THR A CA 1
ATOM 2548 C C . THR A 1 323 ? -11.031 30.406 20.938 1 88.62 323 THR A C 1
ATOM 2550 O O . THR A 1 323 ? -11.812 31.359 20.984 1 88.62 323 THR A O 1
ATOM 2553 N N . PRO A 1 324 ? -11.125 29.453 21.828 1 85.19 324 PRO A N 1
ATOM 2554 C CA . PRO A 1 324 ? -12.062 29.562 22.953 1 85.19 324 PRO A CA 1
ATOM 2555 C C . PRO A 1 324 ? -11.805 30.797 23.812 1 85.19 324 PRO A C 1
ATOM 2557 O O . PRO A 1 324 ? -12.75 31.391 24.344 1 85.19 324 PRO A O 1
ATOM 2560 N N . GLY A 1 325 ? -10.664 31.25 24.016 1 86.75 325 GLY A N 1
ATOM 2561 C CA . GLY A 1 325 ? -10.273 32.469 24.688 1 86.75 325 GLY A CA 1
ATOM 2562 C C . GLY A 1 325 ? -10.727 32.531 26.141 1 86.75 325 GLY A C 1
ATOM 2563 O O . GLY A 1 325 ? -11.422 33.469 26.547 1 86.75 325 GLY A O 1
ATOM 2564 N N . LYS A 1 326 ? -10.359 31.562 26.859 1 84.81 326 LYS A N 1
ATOM 2565 C CA . LYS A 1 326 ? -10.68 31.531 28.281 1 84.81 326 LYS A CA 1
ATOM 2566 C C . LYS A 1 326 ? -10.305 32.844 28.953 1 84.81 326 LYS A C 1
ATOM 2568 O O . LYS A 1 326 ? -9.133 33.25 28.953 1 84.81 326 LYS A O 1
ATOM 2573 N N . GLY A 1 327 ? -11.328 33.531 29.453 1 90.5 327 GLY A N 1
ATOM 2574 C CA . GLY A 1 327 ? -11.094 34.75 30.234 1 90.5 327 GLY A CA 1
ATOM 2575 C C . GLY A 1 327 ? -10.859 35.969 29.391 1 90.5 327 GLY A C 1
ATOM 2576 O O . GLY A 1 327 ? -10.719 37.094 29.906 1 90.5 327 GLY A O 1
ATOM 2577 N N . TYR A 1 328 ? -10.867 35.875 28.094 1 95.31 328 TYR A N 1
ATOM 2578 C CA . TYR A 1 328 ? -10.5 37 27.219 1 95.31 328 TYR A CA 1
ATOM 2579 C C . TYR A 1 328 ? -11.555 38.094 27.25 1 95.31 328 TYR A C 1
ATOM 2581 O O . TYR A 1 328 ? -11.242 39.25 27.5 1 95.31 328 TYR A O 1
ATOM 2589 N N . LEU A 1 329 ? -12.805 37.719 27.047 1 95.88 329 LEU A N 1
ATOM 2590 C CA . LEU A 1 329 ? -13.875 38.688 27.047 1 95.88 329 LEU A CA 1
ATOM 2591 C C . LEU A 1 329 ? -14.023 39.344 28.422 1 95.88 329 LEU A C 1
ATOM 2593 O O . LEU A 1 329 ? -14.258 40.531 28.531 1 95.88 329 LEU A O 1
ATOM 2597 N N . GLU A 1 330 ? -13.836 38.531 29.453 1 95.31 330 GLU A N 1
ATOM 2598 C CA . GLU A 1 330 ? -13.867 39.062 30.828 1 95.31 330 GLU A CA 1
ATOM 2599 C C . GLU A 1 330 ? -12.742 40.062 31.062 1 95.31 330 GLU A C 1
ATOM 2601 O O . GLU A 1 330 ? -12.953 41.094 31.672 1 95.31 330 GLU A O 1
ATOM 2606 N N . ALA A 1 331 ? -11.617 39.688 30.5 1 97.5 331 ALA A N 1
ATOM 2607 C CA . ALA A 1 331 ? -10.469 40.594 30.641 1 97.5 331 ALA A CA 1
ATOM 2608 C C . ALA A 1 331 ? -10.711 41.906 29.922 1 97.5 331 ALA A C 1
ATOM 2610 O O . ALA A 1 331 ? -10.336 42.969 30.422 1 97.5 331 ALA A O 1
ATOM 2611 N N . LEU A 1 332 ? -11.312 41.906 28.781 1 97.56 332 LEU A N 1
ATOM 2612 C CA . LEU A 1 332 ? -11.57 43.094 28 1 97.56 332 LEU A CA 1
ATOM 2613 C C . LEU A 1 332 ? -12.531 44.031 28.719 1 97.56 332 LEU A C 1
ATOM 2615 O O . LEU A 1 332 ? -12.555 45.219 28.453 1 97.56 332 LEU A O 1
ATOM 2619 N N . MET A 1 333 ? -13.297 43.469 29.656 1 97.31 333 MET A N 1
ATOM 2620 C CA . MET A 1 333 ? -14.289 44.281 30.359 1 97.31 333 MET A CA 1
ATOM 2621 C C . MET A 1 333 ? -13.695 44.875 31.641 1 97.31 333 MET A C 1
ATOM 2623 O O . MET A 1 333 ? -14.328 45.719 32.281 1 97.31 333 MET A O 1
ATOM 2627 N N . ALA A 1 334 ? -12.523 44.469 32 1 97.62 334 ALA A N 1
ATOM 2628 C CA . ALA A 1 334 ? -11.891 44.938 33.219 1 97.62 334 ALA A CA 1
ATOM 2629 C C . ALA A 1 334 ? -11.539 46.438 33.125 1 97.62 334 ALA A C 1
ATOM 2631 O O . ALA A 1 334 ? -11.266 46.938 32.031 1 97.62 334 ALA A O 1
ATOM 2632 N N . PRO A 1 335 ? -11.492 47.094 34.188 1 97.06 335 PRO A N 1
ATOM 2633 C CA . PRO A 1 335 ? -11.289 48.531 34.188 1 97.06 335 PRO A CA 1
ATOM 2634 C C . PRO A 1 335 ? -9.891 48.938 33.719 1 97.06 335 PRO A C 1
ATOM 2636 O O . PRO A 1 335 ? -9.68 50.062 33.25 1 97.06 335 PRO A O 1
ATOM 2639 N N . ASN A 1 336 ? -8.953 48 33.844 1 98.31 336 ASN A N 1
ATOM 2640 C CA . ASN A 1 336 ? -7.59 48.344 33.469 1 98.31 336 ASN A CA 1
ATOM 2641 C C . ASN A 1 336 ? -7.301 47.938 32.031 1 98.31 336 ASN A C 1
ATOM 2643 O O . ASN A 1 336 ? -6.141 47.844 31.625 1 98.31 336 ASN A O 1
ATOM 2647 N N . VAL A 1 337 ? -8.32 47.656 31.25 1 98.44 337 VAL A N 1
ATOM 2648 C CA . VAL A 1 337 ? -8.156 47.281 29.844 1 98.44 337 VAL A CA 1
ATOM 2649 C C . VAL A 1 337 ? -8.977 48.25 28.969 1 98.44 337 VAL A C 1
ATOM 2651 O O . VAL A 1 337 ? -10.18 48.406 29.188 1 98.44 337 VAL A O 1
ATOM 2654 N N . GLU A 1 338 ? -8.375 48.875 28.062 1 97.69 338 GLU A N 1
ATOM 2655 C CA . GLU A 1 338 ? -9.047 49.656 27.047 1 97.69 338 GLU A CA 1
ATOM 2656 C C . GLU A 1 338 ? -8.953 49 25.672 1 97.69 338 GLU A C 1
ATOM 2658 O O . GLU A 1 338 ? -7.863 48.688 25.203 1 97.69 338 GLU A O 1
ATOM 2663 N N . VAL A 1 339 ? -10.102 48.781 25.062 1 97.25 339 VAL A N 1
ATOM 2664 C CA . VAL A 1 339 ? -10.156 48.219 23.719 1 97.25 339 VAL A CA 1
ATOM 2665 C C . VAL A 1 339 ? -10.172 49.312 22.672 1 97.25 339 VAL A C 1
ATOM 2667 O O . VAL A 1 339 ? -11.031 50.219 22.734 1 97.25 339 VAL A O 1
ATOM 2670 N N . LEU A 1 340 ? -9.242 49.312 21.812 1 96.25 340 LEU A N 1
ATOM 2671 C CA . LEU A 1 340 ? -9.117 50.312 20.766 1 96.25 340 LEU A CA 1
ATOM 2672 C C . LEU A 1 340 ? -9.352 49.688 19.391 1 96.25 340 LEU A C 1
ATOM 2674 O O . LEU A 1 340 ? -8.461 49.031 18.844 1 96.25 340 LEU A O 1
ATOM 2678 N N . PRO A 1 341 ? -10.539 49.938 18.719 1 93.44 341 PRO A N 1
ATOM 2679 C CA . PRO A 1 341 ? -10.852 49.375 17.406 1 93.44 341 PRO A CA 1
ATOM 2680 C C . PRO A 1 341 ? -10.188 50.156 16.266 1 93.44 341 PRO A C 1
ATOM 2682 O O . PRO A 1 341 ? -10.867 50.594 15.344 1 93.44 341 PRO A O 1
ATOM 2685 N N . GLU A 1 342 ? -8.891 50.312 16.312 1 91.44 342 GLU A N 1
ATOM 2686 C CA . GLU A 1 342 ? -8.125 51.031 15.289 1 91.44 342 GLU A CA 1
ATOM 2687 C C . GLU A 1 342 ? -6.707 50.469 15.188 1 91.44 342 GLU A C 1
ATOM 2689 O O . GLU A 1 342 ? -6.25 49.75 16.078 1 91.44 342 GLU A O 1
ATOM 2694 N N . ALA A 1 343 ? -6.086 50.844 14.141 1 92.56 343 ALA A N 1
ATOM 2695 C CA . ALA A 1 343 ? -4.703 50.406 13.914 1 92.56 343 ALA A CA 1
ATOM 2696 C C . ALA A 1 343 ? -3.729 51.344 14.641 1 92.56 343 ALA A C 1
ATOM 2698 O O . ALA A 1 343 ? -4.059 52.5 14.945 1 92.56 343 ALA A O 1
ATOM 2699 N N . VAL A 1 344 ? -2.604 50.719 14.969 1 94.5 344 VAL A N 1
ATOM 2700 C CA . VAL A 1 344 ? -1.484 51.562 15.375 1 94.5 344 VAL A CA 1
ATOM 2701 C C . VAL A 1 344 ? -0.86 52.219 14.148 1 94.5 344 VAL A C 1
ATOM 2703 O O . VAL A 1 344 ? -0.475 51.531 13.195 1 94.5 344 VAL A O 1
ATOM 2706 N N . ALA A 1 345 ? -0.81 53.469 14.203 1 93.5 345 ALA A N 1
ATOM 2707 C CA . ALA A 1 345 ? -0.3 54.219 13.047 1 93.5 345 ALA A CA 1
ATOM 2708 C C . ALA A 1 345 ? 1.211 54.406 13.148 1 93.5 345 ALA A C 1
ATOM 2710 O O . ALA A 1 345 ? 1.894 54.531 12.125 1 93.5 345 ALA A O 1
ATOM 2711 N N . GLY A 1 346 ? 1.656 54.469 14.359 1 95.38 346 GLY A N 1
ATOM 2712 C CA . GLY A 1 346 ? 3.082 54.656 14.578 1 95.38 346 GLY A CA 1
ATOM 2713 C C . GLY A 1 346 ? 3.479 54.625 16.047 1 95.38 346 GLY A C 1
ATOM 2714 O O . GLY A 1 346 ? 2.619 54.5 16.922 1 95.38 346 GLY A O 1
ATOM 2715 N N . VAL A 1 347 ? 4.781 54.594 16.172 1 96.19 347 VAL A N 1
ATOM 2716 C CA . VAL A 1 347 ? 5.375 54.531 17.5 1 96.19 347 VAL A CA 1
ATOM 2717 C C . VAL A 1 347 ? 6.402 55.656 17.672 1 96.19 347 VAL A C 1
ATOM 2719 O O . VAL A 1 347 ? 7.066 56.062 16.703 1 96.19 347 VAL A O 1
ATOM 2722 N N . ASP A 1 348 ? 6.469 56.281 18.797 1 95 348 ASP A N 1
ATOM 2723 C CA . ASP A 1 348 ? 7.543 57.219 19.109 1 95 348 ASP A CA 1
ATOM 2724 C C . ASP A 1 348 ? 8.266 56.812 20.391 1 95 348 ASP A C 1
ATOM 2726 O O . ASP A 1 348 ? 8.148 55.688 20.859 1 95 348 ASP A O 1
ATOM 2730 N N . ALA A 1 349 ? 9.016 57.688 20.938 1 96.38 349 ALA A N 1
ATOM 2731 C CA . ALA A 1 349 ? 9.914 57.375 22.047 1 96.38 349 ALA A CA 1
ATOM 2732 C C . ALA A 1 349 ? 9.125 56.969 23.297 1 96.38 349 ALA A C 1
ATOM 2734 O O . ALA A 1 349 ? 9.602 56.188 24.125 1 96.38 349 ALA A O 1
ATOM 2735 N N . THR A 1 350 ? 7.84 57.469 23.359 1 96.94 350 THR A N 1
ATOM 2736 C CA . THR A 1 350 ? 7.168 57.312 24.641 1 96.94 350 THR A CA 1
ATOM 2737 C C . THR A 1 350 ? 5.938 56.406 24.5 1 96.94 350 THR A C 1
ATOM 2739 O O . THR A 1 350 ? 5.391 55.938 25.5 1 96.94 350 THR A O 1
ATOM 2742 N N . GLY A 1 351 ? 5.562 56.281 23.188 1 96.81 351 GLY A N 1
ATOM 2743 C CA . GLY A 1 351 ? 4.352 55.469 23.094 1 96.81 351 GLY A CA 1
ATOM 2744 C C . GLY A 1 351 ? 3.885 55.25 21.672 1 96.81 351 GLY A C 1
ATOM 2745 O O . GLY A 1 351 ? 4.695 55.25 20.734 1 96.81 351 GLY A O 1
ATOM 2746 N N . VAL A 1 352 ? 2.51 54.938 21.547 1 97.12 352 VAL A N 1
ATOM 2747 C CA . VAL A 1 352 ? 1.922 54.594 20.266 1 97.12 352 VAL A CA 1
ATOM 2748 C C . VAL A 1 352 ? 0.952 55.688 19.812 1 97.12 352 VAL A C 1
ATOM 2750 O O . VAL A 1 352 ? 0.337 56.344 20.641 1 97.12 352 VAL A O 1
ATOM 2753 N N . ARG A 1 353 ? 0.926 55.812 18.562 1 95.94 353 ARG A N 1
ATOM 2754 C CA . ARG A 1 353 ? -0.068 56.688 17.938 1 95.94 353 ARG A CA 1
ATOM 2755 C C . ARG A 1 353 ? -1.125 55.875 17.203 1 95.94 353 ARG A C 1
ATOM 2757 O O . ARG A 1 353 ? -0.794 54.969 16.422 1 95.94 353 ARG A O 1
ATOM 2764 N N . THR A 1 354 ? -2.367 56.156 17.469 1 94.44 354 THR A N 1
ATOM 2765 C CA . THR A 1 354 ? -3.461 55.469 16.828 1 94.44 354 THR A CA 1
ATOM 2766 C C . THR A 1 354 ? -3.736 56.031 15.438 1 94.44 354 THR A C 1
ATOM 2768 O O . THR A 1 354 ? -3.289 57.125 15.125 1 94.44 354 THR A O 1
ATOM 2771 N N . ALA A 1 355 ? -4.402 55.312 14.672 1 91.81 355 ALA A N 1
ATOM 2772 C CA . ALA A 1 355 ? -4.809 55.781 13.352 1 91.81 355 ALA A CA 1
ATOM 2773 C C . ALA A 1 355 ? -5.691 57.031 13.469 1 91.81 355 ALA A C 1
ATOM 2775 O O . ALA A 1 355 ? -5.684 57.906 12.578 1 91.81 355 ALA A O 1
ATOM 2776 N N . GLY A 1 356 ? -6.367 57.188 14.562 1 91.38 356 GLY A N 1
ATOM 2777 C CA . GLY A 1 356 ? -7.215 58.344 14.805 1 91.38 356 GLY A CA 1
ATOM 2778 C C . GLY A 1 356 ? -6.445 59.562 15.32 1 91.38 356 GLY A C 1
ATOM 2779 O O . GLY A 1 356 ? -7.016 60.625 15.492 1 91.38 356 GLY A O 1
ATOM 2780 N N . GLY A 1 357 ? -5.203 59.375 15.711 1 91.38 357 GLY A N 1
ATOM 2781 C CA . GLY A 1 357 ? -4.363 60.5 16.062 1 91.38 357 GLY A CA 1
ATOM 2782 C C . GLY A 1 357 ? -4.07 60.594 17.547 1 91.38 357 GLY A C 1
ATOM 2783 O O . GLY A 1 357 ? -3.283 61.438 17.969 1 91.38 357 GLY A O 1
ATOM 2784 N N . ARG A 1 358 ? -4.57 59.75 18.297 1 94.94 358 ARG A N 1
ATOM 2785 C CA . ARG A 1 358 ? -4.348 59.75 19.734 1 94.94 358 ARG A CA 1
ATOM 2786 C C . ARG A 1 358 ? -2.982 59.156 20.078 1 94.94 358 ARG A C 1
ATOM 2788 O O . ARG A 1 358 ? -2.572 58.156 19.516 1 94.94 358 ARG A O 1
ATOM 2795 N N . HIS A 1 359 ? -2.324 59.938 20.922 1 96.56 359 HIS A N 1
ATOM 2796 C CA . HIS A 1 359 ? -1.076 59.406 21.453 1 96.56 359 HIS A CA 1
ATOM 2797 C C . HIS A 1 359 ? -1.292 58.75 22.812 1 96.56 359 HIS A C 1
ATOM 2799 O O . HIS A 1 359 ? -1.938 59.344 23.688 1 96.56 359 HIS A O 1
ATOM 2805 N N . LEU A 1 360 ? -0.764 57.594 22.984 1 97.62 360 LEU A N 1
ATOM 2806 C CA . LEU A 1 360 ? -0.851 56.844 24.234 1 97.62 360 LEU A CA 1
ATOM 2807 C C . LEU A 1 360 ? 0.539 56.531 24.781 1 97.62 360 LEU A C 1
ATOM 2809 O O . LEU A 1 360 ? 1.324 55.844 24.109 1 97.62 360 LEU A O 1
ATOM 2813 N N . ASP A 1 361 ? 0.784 57 25.969 1 97.56 361 ASP A N 1
ATOM 2814 C CA . ASP A 1 361 ? 2.029 56.625 26.641 1 97.56 361 ASP A CA 1
ATOM 2815 C C . ASP A 1 361 ? 1.991 55.188 27.094 1 97.56 361 ASP A C 1
ATOM 2817 O O . ASP A 1 361 ? 1.062 54.75 27.781 1 97.56 361 ASP A O 1
ATOM 2821 N N . VAL A 1 362 ? 3.039 54.406 26.625 1 98 362 VAL A N 1
ATOM 2822 C CA . VAL A 1 362 ? 3.119 53.031 27.062 1 98 362 VAL A CA 1
ATOM 2823 C C . VAL A 1 362 ? 4.562 52.656 27.422 1 98 362 VAL A C 1
ATOM 2825 O O . VAL A 1 362 ? 5.5 53.312 26.922 1 98 362 VAL A O 1
ATOM 2828 N N . ASP A 1 363 ? 4.734 51.688 28.234 1 98.12 363 ASP A N 1
ATOM 2829 C CA . ASP A 1 363 ? 6.043 51.25 28.688 1 98.12 363 ASP A CA 1
ATOM 2830 C C . ASP A 1 363 ? 6.523 50.062 27.859 1 98.12 363 ASP A C 1
ATOM 2832 O O . ASP A 1 363 ? 7.73 49.812 27.734 1 98.12 363 ASP A O 1
ATOM 2836 N N . VAL A 1 364 ? 5.629 49.312 27.359 1 98.19 364 VAL A N 1
ATOM 2837 C CA . VAL A 1 364 ? 5.949 48.094 26.609 1 98.19 364 VAL A CA 1
ATOM 2838 C C . VAL A 1 364 ? 4.938 47.906 25.484 1 98.19 364 VAL A C 1
ATOM 2840 O O . VAL A 1 364 ? 3.75 48.188 25.656 1 98.19 364 VAL A O 1
ATOM 2843 N N . ILE A 1 365 ? 5.387 47.438 24.312 1 97.88 365 ILE A N 1
ATOM 2844 C CA . ILE A 1 365 ? 4.566 47.062 23.172 1 97.88 365 ILE A CA 1
ATOM 2845 C C . ILE A 1 365 ? 4.672 45.562 22.922 1 97.88 365 ILE A C 1
ATOM 2847 O O . ILE A 1 365 ? 5.758 45.062 22.656 1 97.88 365 ILE A O 1
ATOM 2851 N N . VAL A 1 366 ? 3.568 44.875 23.062 1 98 366 VAL A N 1
ATOM 2852 C CA . VAL A 1 366 ? 3.463 43.438 22.781 1 98 366 VAL A CA 1
ATOM 2853 C C . VAL A 1 366 ? 2.84 43.219 21.406 1 98 366 VAL A C 1
ATOM 2855 O O . VAL A 1 366 ? 1.672 43.562 21.188 1 98 366 VAL A O 1
ATOM 2858 N N . CYS A 1 367 ? 3.648 42.656 20.531 1 96.75 367 CYS A N 1
ATOM 2859 C CA . CYS A 1 367 ? 3.18 42.375 19.188 1 96.75 367 CYS A CA 1
ATOM 2860 C C . CYS A 1 367 ? 2.605 40.969 19.078 1 96.75 367 CYS A C 1
ATOM 2862 O O . CYS A 1 367 ? 3.354 40 19.062 1 96.75 367 CYS A O 1
ATOM 2864 N N . ALA A 1 368 ? 1.348 40.844 19.062 1 96.44 368 ALA A N 1
ATOM 2865 C CA . ALA A 1 368 ? 0.62 39.625 18.719 1 96.44 368 ALA A CA 1
ATOM 2866 C C . ALA A 1 368 ? 0.145 39.656 17.266 1 96.44 368 ALA A C 1
ATOM 2868 O O . ALA A 1 368 ? -1.049 39.5 16.984 1 96.44 368 ALA A O 1
ATOM 2869 N N . THR A 1 369 ? 1.117 39.75 16.359 1 93.88 369 THR A N 1
ATOM 2870 C CA . THR A 1 369 ? 0.844 40.125 14.984 1 93.88 369 THR A CA 1
ATOM 2871 C C . THR A 1 369 ? 1.061 38.969 14.047 1 93.88 369 THR A C 1
ATOM 2873 O O . THR A 1 369 ? 1.13 39.125 12.828 1 93.88 369 THR A O 1
ATOM 2876 N N . GLY A 1 370 ? 1.214 37.812 14.609 1 92.25 370 GLY A N 1
ATOM 2877 C CA . GLY A 1 370 ? 1.186 36.562 13.828 1 92.25 370 GLY A CA 1
ATOM 2878 C C . GLY A 1 370 ? 2.51 36.281 13.148 1 92.25 370 GLY A C 1
ATOM 2879 O O . GLY A 1 370 ? 3.572 36.625 13.664 1 92.25 370 GLY A O 1
ATOM 2880 N N . PHE A 1 371 ? 2.445 35.375 12.117 1 92 371 PHE A N 1
ATOM 2881 C CA . PHE A 1 371 ? 3.596 34.844 11.398 1 92 371 PHE A CA 1
ATOM 2882 C C . PHE A 1 371 ? 3.406 35 9.891 1 92 371 PHE A C 1
ATOM 2884 O O . PHE A 1 371 ? 2.299 35.281 9.422 1 92 371 PHE A O 1
ATOM 2891 N N . LYS A 1 372 ? 4.504 34.812 9.188 1 88.88 372 LYS A N 1
ATOM 2892 C CA . LYS A 1 372 ? 4.477 34.844 7.727 1 88.88 372 LYS A CA 1
ATOM 2893 C C . LYS A 1 372 ? 4.199 33.438 7.156 1 88.88 372 LYS A C 1
ATOM 2895 O O . LYS A 1 372 ? 5.07 32.844 6.527 1 88.88 372 LYS A O 1
ATOM 2900 N N . VAL A 1 373 ? 2.984 33 7.242 1 86.56 373 VAL A N 1
ATOM 2901 C CA . VAL A 1 373 ? 2.58 31.625 6.961 1 86.56 373 VAL A CA 1
ATOM 2902 C C . VAL A 1 373 ? 2.572 31.391 5.453 1 86.56 373 VAL A C 1
ATOM 2904 O O . VAL A 1 373 ? 2.949 30.312 4.984 1 86.56 373 VAL A O 1
ATOM 2907 N N . SER A 1 374 ? 2.191 32.312 4.598 1 85.94 374 SER A N 1
ATOM 2908 C CA . SER A 1 374 ? 2.027 32.125 3.158 1 85.94 374 SER A CA 1
ATOM 2909 C C . SER A 1 374 ? 3.33 32.406 2.414 1 85.94 374 SER A C 1
ATOM 2911 O O . SER A 1 374 ? 3.381 32.312 1.186 1 85.94 374 SER A O 1
ATOM 2913 N N . GLU A 1 375 ? 4.359 32.625 3.158 1 87.44 375 GLU A N 1
ATOM 2914 C CA . GLU A 1 375 ? 5.633 32.938 2.514 1 87.44 375 GLU A CA 1
ATOM 2915 C C . GLU A 1 375 ? 6.523 31.703 2.426 1 87.44 375 GLU A C 1
ATOM 2917 O O . GLU A 1 375 ? 6.391 30.781 3.23 1 87.44 375 GLU A O 1
ATOM 2922 N N . PRO A 1 376 ? 7.402 31.672 1.4 1 90.94 376 PRO A N 1
ATOM 2923 C CA . PRO A 1 376 ? 8.398 30.609 1.332 1 90.94 376 PRO A CA 1
ATOM 2924 C C . PRO A 1 376 ? 9.367 30.625 2.518 1 90.94 376 PRO A C 1
ATOM 2926 O O . PRO A 1 376 ? 9.359 31.562 3.311 1 90.94 376 PRO A O 1
ATOM 2929 N N . PRO A 1 377 ? 10.141 29.547 2.658 1 90.62 377 PRO A N 1
ATOM 2930 C CA . PRO A 1 377 ? 11.125 29.547 3.742 1 90.62 377 PRO A CA 1
ATOM 2931 C C . PRO A 1 377 ? 12.039 30.766 3.719 1 90.62 377 PRO A C 1
ATOM 2933 O O . PRO A 1 377 ? 12.328 31.297 2.646 1 90.62 377 PRO A O 1
ATOM 2936 N N . PRO A 1 378 ? 12.445 31.219 4.902 1 90.62 378 PRO A N 1
ATOM 2937 C CA . PRO A 1 378 ? 13.312 32.406 4.98 1 90.62 378 PRO A CA 1
ATOM 2938 C C . PRO A 1 378 ? 14.75 32.094 4.574 1 90.62 378 PRO A C 1
ATOM 2940 O O . PRO A 1 378 ? 15.648 32.906 4.844 1 90.62 378 PRO A O 1
ATOM 2943 N N . PHE A 1 379 ? 15.07 30.984 4.086 1 94.25 379 PHE A N 1
ATOM 2944 C CA . PHE A 1 379 ? 16.375 30.609 3.557 1 94.25 379 PHE A CA 1
ATOM 2945 C C . PHE A 1 379 ? 16.266 30.188 2.098 1 94.25 379 PHE A C 1
ATOM 2947 O O . PHE A 1 379 ? 15.188 29.812 1.632 1 94.25 379 PHE A O 1
ATOM 2954 N N . SER A 1 380 ? 17.375 30.25 1.444 1 97.06 380 SER A N 1
ATOM 2955 C CA . SER A 1 380 ? 17.375 29.969 0.01 1 97.06 380 SER A CA 1
ATOM 2956 C C . SER A 1 380 ? 17.219 28.484 -0.273 1 97.06 380 SER A C 1
ATOM 2958 O O . SER A 1 380 ? 17.891 27.656 0.325 1 97.06 380 SER A O 1
ATOM 2960 N N . VAL A 1 381 ? 16.281 28.156 -1.1 1 98.38 381 VAL A N 1
ATOM 2961 C CA . VAL A 1 381 ? 16.094 26.828 -1.673 1 98.38 381 VAL A CA 1
ATOM 2962 C C . VAL A 1 381 ? 16.062 26.922 -3.197 1 98.38 381 VAL A C 1
ATOM 2964 O O . VAL A 1 381 ? 15.102 27.438 -3.77 1 98.38 381 VAL A O 1
ATOM 2967 N N . ARG A 1 382 ? 17.078 26.422 -3.818 1 98.75 382 ARG A N 1
ATOM 2968 C CA . ARG A 1 382 ? 17.203 26.531 -5.27 1 98.75 382 ARG A CA 1
ATOM 2969 C C . ARG A 1 382 ? 17.031 25.156 -5.93 1 98.75 382 ARG A C 1
ATOM 2971 O O . ARG A 1 382 ? 17.828 24.25 -5.684 1 98.75 382 ARG A O 1
ATOM 2978 N N . GLY A 1 383 ? 16 25.031 -6.719 1 98.5 383 GLY A N 1
ATOM 2979 C CA . GLY A 1 383 ? 15.711 23.781 -7.395 1 98.5 383 GLY A CA 1
ATOM 2980 C C . GLY A 1 383 ? 16.391 23.656 -8.75 1 98.5 383 GLY A C 1
ATOM 2981 O O . GLY A 1 383 ? 17.531 24.078 -8.914 1 98.5 383 GLY A O 1
ATOM 2982 N N . ARG A 1 384 ? 15.695 22.969 -9.68 1 97.62 384 ARG A N 1
ATOM 2983 C CA . ARG A 1 384 ? 16.203 22.781 -11.031 1 97.62 384 ARG A CA 1
ATOM 2984 C C . ARG A 1 384 ? 16.547 24.109 -11.688 1 97.62 384 ARG A C 1
ATOM 2986 O O . ARG A 1 384 ? 15.828 25.094 -11.516 1 97.62 384 ARG A O 1
ATOM 2993 N N . ASP A 1 385 ? 17.656 24.078 -12.414 1 96.44 385 ASP A N 1
ATOM 2994 C CA . ASP A 1 385 ? 18.125 25.203 -13.219 1 96.44 385 ASP A CA 1
ATOM 2995 C C . ASP A 1 385 ? 18.297 26.453 -12.359 1 96.44 385 ASP A C 1
ATOM 2997 O O . ASP A 1 385 ? 18.156 27.578 -12.844 1 96.44 385 ASP A O 1
ATOM 3001 N N . GLY A 1 386 ? 18.438 26.266 -11.086 1 97.19 386 GLY A N 1
ATOM 3002 C CA . GLY A 1 386 ? 18.75 27.359 -10.188 1 97.19 386 GLY A CA 1
ATOM 3003 C C . GLY A 1 386 ? 17.516 28.172 -9.766 1 97.19 386 GLY A C 1
ATOM 3004 O O . GLY A 1 386 ? 17.641 29.219 -9.133 1 97.19 386 GLY A O 1
ATOM 3005 N N . ARG A 1 387 ? 16.406 27.703 -10.031 1 97.19 387 ARG A N 1
ATOM 3006 C CA . ARG A 1 387 ? 15.195 28.438 -9.695 1 97.19 387 ARG A CA 1
ATOM 3007 C C . ARG A 1 387 ? 14.969 28.453 -8.188 1 97.19 387 ARG A C 1
ATOM 3009 O O . ARG A 1 387 ? 14.922 27.406 -7.551 1 97.19 387 ARG A O 1
ATOM 3016 N N . GLU A 1 388 ? 14.727 29.688 -7.656 1 98.25 388 GLU A N 1
ATOM 3017 C CA . GLU A 1 388 ? 14.445 29.844 -6.234 1 98.25 388 GLU A CA 1
ATOM 3018 C C . GLU A 1 388 ? 12.992 29.5 -5.918 1 98.25 388 GLU A C 1
ATOM 3020 O O . GLU A 1 388 ? 12.086 29.844 -6.676 1 98.25 388 GLU A O 1
ATOM 3025 N N . LEU A 1 389 ? 12.844 28.812 -4.77 1 97.94 389 LEU A N 1
ATOM 3026 C CA . LEU A 1 389 ? 11.484 28.484 -4.336 1 97.94 389 LEU A CA 1
ATOM 3027 C C . LEU A 1 389 ? 10.664 29.766 -4.145 1 97.94 389 LEU A C 1
ATOM 3029 O O . LEU A 1 389 ? 9.469 29.781 -4.422 1 97.94 389 LEU A O 1
ATOM 3033 N N . GLN A 1 390 ? 11.25 30.844 -3.67 1 96 390 GLN A N 1
ATOM 3034 C CA . GLN A 1 390 ? 10.594 32.156 -3.514 1 96 390 GLN A CA 1
ATOM 3035 C C . GLN A 1 390 ? 9.992 32.625 -4.832 1 96 390 GLN A C 1
ATOM 3037 O O . GLN A 1 390 ? 8.891 33.156 -4.859 1 96 390 GLN A O 1
ATOM 3042 N N . ASP A 1 391 ? 10.734 32.375 -5.891 1 96.94 391 ASP A N 1
ATOM 3043 C CA . ASP A 1 391 ? 10.25 32.781 -7.211 1 96.94 391 ASP A CA 1
ATOM 3044 C C . ASP A 1 391 ? 9.125 31.859 -7.672 1 96.94 391 ASP A C 1
ATOM 3046 O O . ASP A 1 391 ? 8.117 32.312 -8.219 1 96.94 391 ASP A O 1
ATOM 3050 N N . ARG A 1 392 ? 9.328 30.562 -7.414 1 97.12 392 ARG A N 1
ATOM 3051 C CA . ARG A 1 392 ? 8.312 29.594 -7.809 1 97.12 392 ARG A CA 1
ATOM 3052 C C . ARG A 1 392 ? 6.992 29.875 -7.09 1 97.12 392 ARG A C 1
ATOM 3054 O O . ARG A 1 392 ? 5.918 29.656 -7.656 1 97.12 392 ARG A O 1
ATOM 3061 N N . TRP A 1 393 ? 7.043 30.359 -5.832 1 96.44 393 TRP A N 1
ATOM 3062 C CA . TRP A 1 393 ? 5.875 30.609 -4.996 1 96.44 393 TRP A CA 1
ATOM 3063 C C . TRP A 1 393 ? 5.504 32.094 -4.992 1 96.44 393 TRP A C 1
ATOM 3065 O O . TRP A 1 393 ? 4.805 32.562 -4.094 1 96.44 393 TRP A O 1
ATOM 3075 N N . ALA A 1 394 ? 5.949 32.844 -5.949 1 93.62 394 ALA A N 1
ATOM 3076 C CA . ALA A 1 394 ? 5.727 34.281 -5.992 1 93.62 394 ALA A CA 1
ATOM 3077 C C . ALA A 1 394 ? 4.238 34.625 -6.043 1 93.62 394 ALA A C 1
ATOM 3079 O O . ALA A 1 394 ? 3.775 35.562 -5.375 1 93.62 394 ALA A O 1
ATOM 3080 N N . ALA A 1 395 ? 3.525 33.875 -6.859 1 92.44 395 ALA A N 1
ATOM 3081 C CA . ALA A 1 395 ? 2.088 34.125 -6.953 1 92.44 395 ALA A CA 1
ATOM 3082 C C . ALA A 1 395 ? 1.357 33.594 -5.73 1 92.44 395 ALA A C 1
ATOM 3084 O O . ALA A 1 395 ? 0.5 34.25 -5.16 1 92.44 395 ALA A O 1
ATOM 3085 N N . ARG A 1 396 ? 1.684 32.406 -5.387 1 94.31 396 ARG A N 1
ATOM 3086 C CA . ARG A 1 396 ? 1.144 31.719 -4.219 1 94.31 396 ARG A CA 1
ATOM 3087 C C . ARG A 1 396 ? 1.912 30.438 -3.936 1 94.31 396 ARG A C 1
ATOM 3089 O O . ARG A 1 396 ? 2.469 29.828 -4.852 1 94.31 396 ARG A O 1
ATOM 3096 N N . PRO A 1 397 ? 1.929 30.094 -2.693 1 95.44 397 PRO A N 1
ATOM 3097 C CA . PRO A 1 397 ? 2.475 28.766 -2.436 1 95.44 397 PRO A CA 1
ATOM 3098 C C . PRO A 1 397 ? 1.638 27.641 -3.064 1 95.44 397 PRO A C 1
ATOM 3100 O O . PRO A 1 397 ? 0.407 27.672 -2.973 1 95.44 397 PRO A O 1
ATOM 3103 N N . GLU A 1 398 ? 2.271 26.844 -3.811 1 97 398 GLU A N 1
ATOM 3104 C CA . GLU A 1 398 ? 1.61 25.703 -4.449 1 97 398 GLU A CA 1
ATOM 3105 C C . GLU A 1 398 ? 2.322 24.391 -4.117 1 97 398 GLU A C 1
ATOM 3107 O O . GLU A 1 398 ? 3.521 24.391 -3.834 1 97 398 GLU A O 1
ATOM 3112 N N . SER A 1 399 ? 1.621 23.344 -4.09 1 97.81 399 SER A N 1
ATOM 3113 C CA . SER A 1 399 ? 2.158 22.016 -3.814 1 97.81 399 SER A CA 1
ATOM 3114 C C . SER A 1 399 ? 1.306 20.922 -4.465 1 97.81 399 SER A C 1
ATOM 3116 O O . SER A 1 399 ? 0.246 21.219 -5.023 1 97.81 399 SER A O 1
ATOM 3118 N N . TYR A 1 400 ? 1.783 19.766 -4.531 1 98.56 400 TYR A N 1
ATOM 3119 C CA . TYR A 1 400 ? 0.985 18.578 -4.773 1 98.56 400 TYR A CA 1
ATOM 3120 C C . TYR A 1 400 ? 0.648 17.875 -3.465 1 98.56 400 TYR A C 1
ATOM 3122 O O . TYR A 1 400 ? 1.536 17.344 -2.787 1 98.56 400 TYR A O 1
ATOM 3130 N N . LEU A 1 401 ? -0.576 17.906 -3.055 1 98.56 401 LEU A N 1
ATOM 3131 C CA . LEU A 1 401 ? -1.118 17.297 -1.852 1 98.56 401 LEU A CA 1
ATOM 3132 C C . LEU A 1 401 ? -0.348 17.734 -0.614 1 98.56 401 LEU A C 1
ATOM 3134 O O . LEU A 1 401 ? -0.133 16.953 0.309 1 98.56 401 LEU A O 1
ATOM 3138 N N . SER A 1 402 ? 0.245 18.891 -0.625 1 97.94 402 SER A N 1
ATOM 3139 C CA . SER A 1 402 ? 0.892 19.547 0.507 1 97.94 402 SER A CA 1
ATOM 3140 C C . SER A 1 402 ? 2.295 19 0.738 1 97.94 402 SER A C 1
ATOM 3142 O O . SER A 1 402 ? 3.01 19.453 1.63 1 97.94 402 SER A O 1
ATOM 3144 N N . VAL A 1 403 ? 2.832 17.984 -0.113 1 98.5 403 VAL A N 1
ATOM 3145 C CA . VAL A 1 403 ? 4.027 17.281 0.318 1 98.5 403 VAL A CA 1
ATOM 3146 C C . VAL A 1 403 ? 5.152 17.484 -0.694 1 98.5 403 VAL A C 1
ATOM 3148 O O . VAL A 1 403 ? 6.316 17.203 -0.411 1 98.5 403 VAL A O 1
ATOM 3151 N N . ALA A 1 404 ? 4.828 18.016 -1.887 1 98.69 404 ALA A N 1
ATOM 3152 C CA . ALA A 1 404 ? 5.867 18.172 -2.902 1 98.69 404 ALA A CA 1
ATOM 3153 C C . ALA A 1 404 ? 5.539 19.344 -3.832 1 98.69 404 ALA A C 1
ATOM 3155 O O . ALA A 1 404 ? 4.406 19.828 -3.857 1 98.69 404 ALA A O 1
ATOM 3156 N N . VAL A 1 405 ? 6.5 19.812 -4.582 1 98.5 405 VAL A N 1
ATOM 3157 C CA . VAL A 1 405 ? 6.324 20.906 -5.531 1 98.5 405 VAL A CA 1
ATOM 3158 C C . VAL A 1 405 ? 7.191 20.672 -6.762 1 98.5 405 VAL A C 1
ATOM 3160 O O . VAL A 1 405 ? 8.289 20.125 -6.66 1 98.5 405 VAL A O 1
ATOM 3163 N N . ASP A 1 406 ? 6.68 21.031 -7.93 1 98.44 406 ASP A N 1
ATOM 3164 C CA . ASP A 1 406 ? 7.406 20.828 -9.18 1 98.44 406 ASP A CA 1
ATOM 3165 C C . ASP A 1 406 ? 8.625 21.75 -9.258 1 98.44 406 ASP A C 1
ATOM 3167 O O . ASP A 1 406 ? 8.586 22.875 -8.766 1 98.44 406 ASP A O 1
ATOM 3171 N N . GLY A 1 407 ? 9.656 21.281 -9.875 1 98.38 407 GLY A N 1
ATOM 3172 C CA . GLY A 1 407 ? 10.875 22.047 -10.047 1 98.38 407 GLY A CA 1
ATOM 3173 C C . GLY A 1 407 ? 11.883 21.844 -8.938 1 98.38 407 GLY A C 1
ATOM 3174 O O . GLY A 1 407 ? 13.008 22.344 -9 1 98.38 407 GLY A O 1
ATOM 3175 N N . PHE A 1 408 ? 11.547 21.094 -7.992 1 98.81 408 PHE A N 1
ATOM 3176 C CA . PHE A 1 408 ? 12.414 20.812 -6.852 1 98.81 408 PHE A CA 1
ATOM 3177 C C . PHE A 1 408 ? 12.477 19.328 -6.574 1 98.81 408 PHE A C 1
ATOM 3179 O O . PHE A 1 408 ? 11.828 18.828 -5.648 1 98.81 408 PHE A O 1
ATOM 3186 N N . PRO A 1 409 ? 13.352 18.609 -7.297 1 98.62 409 PRO A N 1
ATOM 3187 C CA . PRO A 1 409 ? 13.438 17.141 -7.164 1 98.62 409 PRO A CA 1
ATOM 3188 C C . PRO A 1 409 ? 13.859 16.703 -5.762 1 98.62 409 PRO A C 1
ATOM 3190 O O . PRO A 1 409 ? 14.688 17.359 -5.129 1 98.62 409 PRO A O 1
ATOM 3193 N N . ASN A 1 410 ? 13.297 15.578 -5.285 1 98.81 410 ASN A N 1
ATOM 3194 C CA . ASN A 1 410 ? 13.703 14.961 -4.023 1 98.81 410 ASN A CA 1
ATOM 3195 C C . ASN A 1 410 ? 13.477 15.906 -2.844 1 98.81 410 ASN A C 1
ATOM 3197 O O . ASN A 1 410 ? 14.102 15.742 -1.792 1 98.81 410 ASN A O 1
ATOM 3201 N N . TYR A 1 411 ? 12.625 16.938 -3.064 1 98.81 411 TYR A N 1
ATOM 3202 C CA . TYR A 1 411 ? 12.242 17.906 -2.035 1 98.81 411 TYR A CA 1
ATOM 3203 C C . TYR A 1 411 ? 10.836 17.625 -1.522 1 98.81 411 TYR A C 1
ATOM 3205 O O . TYR A 1 411 ? 9.859 17.703 -2.277 1 98.81 411 TYR A O 1
ATOM 3213 N N . LEU A 1 412 ? 10.734 17.25 -0.295 1 98.88 412 LEU A N 1
ATOM 3214 C CA . LEU A 1 412 ? 9.453 16.891 0.308 1 98.88 412 LEU A CA 1
ATOM 3215 C C . LEU A 1 412 ? 9.156 17.781 1.513 1 98.88 412 LEU A C 1
ATOM 3217 O O . LEU A 1 412 ? 10.078 18.312 2.139 1 98.88 412 LEU A O 1
ATOM 3221 N N . MET A 1 413 ? 7.848 17.906 1.763 1 98.31 413 MET A N 1
ATOM 3222 C CA . MET A 1 413 ? 7.453 18.828 2.816 1 98.31 413 MET A CA 1
ATOM 3223 C C . MET A 1 413 ? 6.469 18.172 3.781 1 98.31 413 MET A C 1
ATOM 3225 O O . MET A 1 413 ? 5.562 17.453 3.357 1 98.31 413 MET A O 1
ATOM 3229 N N . MET A 1 414 ? 6.695 18.344 4.992 1 98 414 MET A N 1
ATOM 3230 C CA . MET A 1 414 ? 5.699 18.125 6.039 1 98 414 MET A CA 1
ATOM 3231 C C . MET A 1 414 ? 5.137 19.453 6.539 1 98 414 MET A C 1
ATOM 3233 O O . MET A 1 414 ? 5.887 20.375 6.84 1 98 414 MET A O 1
ATOM 3237 N N . PHE A 1 415 ? 3.785 19.453 6.621 1 97.06 415 PHE A N 1
ATOM 3238 C CA . PHE A 1 415 ? 3.082 20.688 6.957 1 97.06 415 PHE A CA 1
ATOM 3239 C C . PHE A 1 415 ? 3.338 21.766 5.906 1 97.06 415 PHE A C 1
ATOM 3241 O O . PHE A 1 415 ? 3.598 22.922 6.246 1 97.06 415 PHE A O 1
ATOM 3248 N N . GLY A 1 416 ? 3.369 21.359 4.594 1 96.25 416 GLY A N 1
ATOM 3249 C CA . GLY A 1 416 ? 3.488 22.266 3.465 1 96.25 416 GLY A CA 1
ATOM 3250 C C . GLY A 1 416 ? 2.217 23.047 3.186 1 96.25 416 GLY A C 1
ATOM 3251 O O . GLY A 1 416 ? 1.277 23.016 3.982 1 96.25 416 GLY A O 1
ATOM 3252 N N . PRO A 1 417 ? 2.215 23.75 2.057 1 96.5 417 PRO A N 1
ATOM 3253 C CA . PRO A 1 417 ? 1.022 24.531 1.715 1 96.5 417 PRO A CA 1
ATOM 3254 C C . PRO A 1 417 ? -0.243 23.672 1.661 1 96.5 417 PRO A C 1
ATOM 3256 O O . PRO A 1 417 ? -0.212 22.547 1.16 1 96.5 417 PRO A O 1
ATOM 3259 N N . ASN A 1 418 ? -1.326 24.203 2.336 1 97.12 418 ASN A N 1
ATOM 3260 C CA . ASN A 1 418 ? -2.635 23.562 2.344 1 97.12 418 ASN A CA 1
ATOM 3261 C C . ASN A 1 418 ? -2.613 22.25 3.135 1 97.12 418 ASN A C 1
ATOM 3263 O O . ASN A 1 418 ? -3.092 21.219 2.654 1 97.12 418 ASN A O 1
ATOM 3267 N N . SER A 1 419 ? -2.021 22.297 4.312 1 95.5 419 SER A N 1
ATOM 3268 C CA . SER A 1 419 ? -1.913 21.109 5.156 1 95.5 419 SER A CA 1
ATOM 3269 C C . SER A 1 419 ? -2.553 21.344 6.52 1 95.5 419 SER A C 1
ATOM 3271 O O . SER A 1 419 ? -2.678 20.406 7.32 1 95.5 419 SER A O 1
ATOM 3273 N N . ALA A 1 420 ? -2.912 22.578 6.832 1 95.12 420 ALA A N 1
ATOM 3274 C CA . ALA A 1 420 ? -3.59 22.844 8.102 1 95.12 420 ALA A CA 1
ATOM 3275 C C . ALA A 1 420 ? -5.07 22.5 8.016 1 95.12 420 ALA A C 1
ATOM 3277 O O . ALA A 1 420 ? -5.555 22.062 6.965 1 95.12 420 ALA A O 1
ATOM 3278 N N . ILE A 1 421 ? -5.766 22.578 9.148 1 91.25 421 ILE A N 1
ATOM 3279 C CA . ILE A 1 421 ? -7.164 22.172 9.133 1 91.25 421 ILE A CA 1
ATOM 3280 C C . ILE A 1 421 ? -8.008 23.172 9.906 1 91.25 421 ILE A C 1
ATOM 3282 O O . ILE A 1 421 ? -7.5 23.891 10.773 1 91.25 421 ILE A O 1
ATOM 3286 N N . GLY A 1 422 ? -9.281 23.172 9.523 1 87.56 422 GLY A N 1
ATOM 3287 C CA . GLY A 1 422 ? -10.25 23.953 10.281 1 87.56 422 GLY A CA 1
ATOM 3288 C C . GLY A 1 422 ? -10.719 23.25 11.547 1 87.56 422 GLY A C 1
ATOM 3289 O O . GLY A 1 422 ? -10.758 23.859 12.617 1 87.56 422 GLY A O 1
ATOM 3290 N N . PHE A 1 423 ? -11 21.984 11.344 1 89.69 423 PHE A N 1
ATOM 3291 C CA . PHE A 1 423 ? -11.461 21.156 12.453 1 89.69 423 PHE A CA 1
ATOM 3292 C C . PHE A 1 423 ? -10.922 19.75 12.336 1 89.69 423 PHE A C 1
ATOM 3294 O O . PHE A 1 423 ? -10.609 19.281 11.234 1 89.69 423 PHE A O 1
ATOM 3301 N N . GLY A 1 424 ? -10.805 19.172 13.453 1 93.31 424 GLY A N 1
ATOM 3302 C CA . GLY A 1 424 ? -10.273 17.812 13.484 1 93.31 424 GLY A CA 1
ATOM 3303 C C . GLY A 1 424 ? -8.844 17.75 13.992 1 93.31 424 GLY A C 1
ATOM 3304 O O . GLY A 1 424 ? -8.391 18.656 14.695 1 93.31 424 GLY A O 1
ATOM 3305 N N . SER A 1 425 ? -8.156 16.656 13.648 1 95.56 425 SER A N 1
ATOM 3306 C CA . SER A 1 425 ? -6.836 16.391 14.211 1 95.56 425 SER A CA 1
ATOM 3307 C C . SER A 1 425 ? -5.73 16.797 13.242 1 95.56 425 SER A C 1
ATOM 3309 O O . SER A 1 425 ? -5.422 16.062 12.305 1 95.56 425 SER A O 1
ATOM 3311 N N . LEU A 1 426 ? -5.074 17.891 13.516 1 96.19 426 LEU A N 1
ATOM 3312 C CA . LEU A 1 426 ? -3.914 18.281 12.727 1 96.19 426 LEU A CA 1
ATOM 3313 C C . LEU A 1 426 ? -2.768 17.297 12.906 1 96.19 426 LEU A C 1
ATOM 3315 O O . LEU A 1 426 ? -2.068 16.969 11.945 1 96.19 426 LEU A O 1
ATOM 3319 N N . THR A 1 427 ? -2.584 16.828 14.141 1 97.12 427 THR A N 1
ATOM 3320 C CA . THR A 1 427 ? -1.48 15.922 14.438 1 97.12 427 THR A CA 1
ATOM 3321 C C . THR A 1 427 ? -1.593 14.641 13.609 1 97.12 427 THR A C 1
ATOM 3323 O O . THR A 1 427 ? -0.584 14.102 13.148 1 97.12 427 THR A O 1
ATOM 3326 N N . LYS A 1 428 ? -2.814 14.188 13.391 1 98.12 428 LYS A N 1
ATOM 3327 C CA . LYS A 1 428 ? -2.965 12.977 12.586 1 98.12 428 LYS A CA 1
ATOM 3328 C C . LYS A 1 428 ? -2.658 13.25 11.117 1 98.12 428 LYS A C 1
ATOM 3330 O O . LYS A 1 428 ? -2.139 12.383 10.414 1 98.12 428 LYS A O 1
ATOM 3335 N N . ILE A 1 429 ? -2.975 14.422 10.633 1 98.19 429 ILE A N 1
ATOM 3336 C CA . ILE A 1 429 ? -2.596 14.781 9.266 1 98.19 429 ILE A CA 1
ATOM 3337 C C . ILE A 1 429 ? -1.073 14.789 9.141 1 98.19 429 ILE A C 1
ATOM 3339 O O . ILE A 1 429 ? -0.521 14.305 8.156 1 98.19 429 ILE A O 1
ATOM 3343 N N . LEU A 1 430 ? -0.382 15.336 10.148 1 98.38 430 LEU A N 1
ATOM 3344 C CA . LEU A 1 430 ? 1.076 15.352 10.125 1 98.38 430 LEU A CA 1
ATOM 3345 C C . LEU A 1 430 ? 1.64 13.938 10.102 1 98.38 430 LEU A C 1
ATOM 3347 O O . LEU A 1 430 ? 2.604 13.664 9.383 1 98.38 430 LEU A O 1
ATOM 3351 N N . GLU A 1 431 ? 1.023 13.062 10.875 1 98.69 431 GLU A N 1
ATOM 3352 C CA . GLU A 1 431 ? 1.42 11.656 10.812 1 98.69 431 GLU A CA 1
ATOM 3353 C C . GLU A 1 431 ? 1.216 11.086 9.414 1 98.69 431 GLU A C 1
ATOM 3355 O O . GLU A 1 431 ? 2.062 10.344 8.914 1 98.69 431 GLU A O 1
ATOM 3360 N N . ALA A 1 432 ? 0.069 11.406 8.828 1 98.62 432 ALA A N 1
ATOM 3361 C CA . ALA A 1 432 ? -0.248 10.898 7.492 1 98.62 432 ALA A CA 1
ATOM 3362 C C . ALA A 1 432 ? 0.744 11.422 6.457 1 98.62 432 ALA A C 1
ATOM 3364 O O . ALA A 1 432 ? 1.146 10.688 5.551 1 98.62 432 ALA A O 1
ATOM 3365 N N . GLU A 1 433 ? 1.099 12.711 6.547 1 98.69 433 GLU A N 1
ATOM 3366 C CA . GLU A 1 433 ? 2.115 13.273 5.664 1 98.69 433 GLU A CA 1
ATOM 3367 C C . GLU A 1 433 ? 3.445 12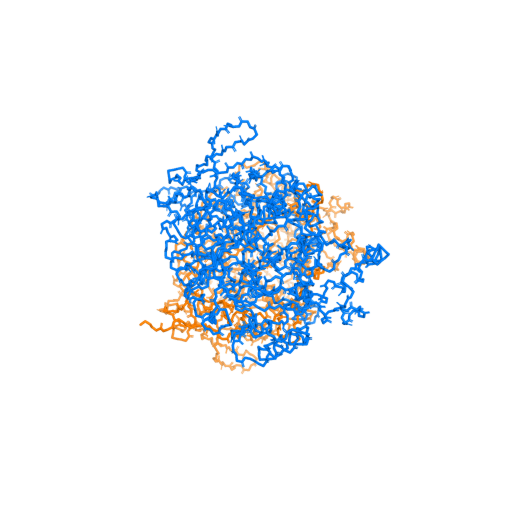.539 5.816 1 98.69 433 GLU A C 1
ATOM 3369 O O . GLU A 1 433 ? 4.117 12.25 4.824 1 98.69 433 GLU A O 1
ATOM 3374 N N . CYS A 1 434 ? 3.814 12.258 7.027 1 98.75 434 CYS A N 1
ATOM 3375 C CA . CYS A 1 434 ? 5.047 11.523 7.281 1 98.75 434 CYS A CA 1
ATOM 3376 C C . CYS A 1 434 ? 5 10.141 6.641 1 98.75 434 CYS A C 1
ATOM 3378 O O . CYS A 1 434 ? 5.949 9.727 5.973 1 98.75 434 CYS A O 1
ATOM 3380 N N . ASP A 1 435 ? 3.898 9.469 6.895 1 98.5 435 ASP A N 1
ATOM 3381 C CA . ASP A 1 435 ? 3.746 8.141 6.316 1 98.5 435 ASP A CA 1
ATOM 3382 C C . ASP A 1 435 ? 3.844 8.188 4.793 1 98.5 435 ASP A C 1
ATOM 3384 O O . ASP A 1 435 ? 4.461 7.316 4.18 1 98.5 435 ASP A O 1
ATOM 3388 N N . TYR A 1 436 ? 3.152 9.164 4.141 1 98.69 436 TYR A N 1
ATOM 3389 C CA . TYR A 1 436 ? 3.234 9.375 2.701 1 98.69 436 TYR A CA 1
ATOM 3390 C C . TYR A 1 436 ? 4.68 9.547 2.256 1 98.69 436 TYR A C 1
ATOM 3392 O O . TYR A 1 436 ? 5.121 8.914 1.294 1 98.69 436 TYR A O 1
ATOM 3400 N N . ILE A 1 437 ? 5.438 10.336 2.957 1 98.81 437 ILE A N 1
ATOM 3401 C CA . ILE A 1 437 ? 6.82 10.656 2.617 1 98.81 437 ILE A CA 1
ATOM 3402 C C . ILE A 1 437 ? 7.691 9.414 2.783 1 98.81 437 ILE A C 1
ATOM 3404 O O . ILE A 1 437 ? 8.578 9.156 1.961 1 98.81 437 ILE A O 1
ATOM 3408 N N . VAL A 1 438 ? 7.469 8.633 3.824 1 98.69 438 VAL A N 1
ATOM 3409 C CA . VAL A 1 438 ? 8.234 7.41 4.043 1 98.69 438 VAL A CA 1
ATOM 3410 C C . VAL A 1 438 ? 8 6.441 2.887 1 98.69 438 VAL A C 1
ATOM 3412 O O . VAL A 1 438 ? 8.922 5.742 2.459 1 98.69 438 VAL A O 1
ATOM 3415 N N . GLN A 1 439 ? 6.766 6.391 2.396 1 98.5 439 GLN A N 1
ATOM 3416 C CA . GLN A 1 439 ? 6.488 5.582 1.211 1 98.5 439 GLN A CA 1
ATOM 3417 C C . GLN A 1 439 ? 7.305 6.07 0.014 1 98.5 439 GLN A C 1
ATOM 3419 O O . GLN A 1 439 ? 7.836 5.262 -0.75 1 98.5 439 GLN A O 1
ATOM 3424 N N . VAL A 1 440 ? 7.402 7.355 -0.163 1 98.69 440 VAL A N 1
ATOM 3425 C CA . VAL A 1 440 ? 8.164 7.938 -1.26 1 98.69 440 VAL A CA 1
ATOM 3426 C C . VAL A 1 440 ? 9.641 7.562 -1.12 1 98.69 440 VAL A C 1
ATOM 3428 O O . VAL A 1 440 ? 10.281 7.16 -2.096 1 98.69 440 VAL A O 1
ATOM 3431 N N . LEU A 1 441 ? 10.172 7.672 0.116 1 98.69 441 LEU A N 1
ATOM 3432 C CA . LEU A 1 441 ? 11.562 7.309 0.362 1 98.69 441 LEU A CA 1
ATOM 3433 C C . LEU A 1 441 ? 11.812 5.848 -0.002 1 98.69 441 LEU A C 1
ATOM 3435 O O . LEU A 1 441 ? 12.805 5.527 -0.654 1 98.69 441 LEU A O 1
ATOM 3439 N N . ARG A 1 442 ? 10.891 4.992 0.422 1 98.25 442 ARG A N 1
ATOM 3440 C CA . ARG A 1 442 ? 11.031 3.566 0.148 1 98.25 442 ARG A CA 1
ATOM 3441 C C . ARG A 1 442 ? 11 3.291 -1.351 1 98.25 442 ARG A C 1
ATOM 3443 O O . ARG A 1 442 ? 11.789 2.492 -1.856 1 98.25 442 ARG A O 1
ATOM 3450 N N . LYS A 1 443 ? 10.117 3.949 -2.035 1 97.5 443 LYS A N 1
ATOM 3451 C CA . LYS A 1 443 ? 10.023 3.814 -3.486 1 97.5 443 LYS A CA 1
ATOM 3452 C C . LYS A 1 443 ? 11.336 4.203 -4.16 1 97.5 443 LYS A C 1
ATOM 3454 O O . LYS A 1 443 ? 11.852 3.467 -5.008 1 97.5 443 LYS A O 1
ATOM 3459 N N . VAL A 1 444 ? 11.891 5.309 -3.766 1 97.5 444 VAL A N 1
ATOM 3460 C CA . VAL A 1 444 ? 13.141 5.812 -4.324 1 97.5 444 VAL A CA 1
ATOM 3461 C C . VAL A 1 444 ? 14.266 4.828 -4.039 1 97.5 444 VAL A C 1
ATOM 3463 O O . VAL A 1 444 ? 15.086 4.535 -4.918 1 97.5 444 VAL A O 1
ATOM 3466 N N . GLN A 1 445 ? 14.289 4.301 -2.82 1 96.88 445 GLN A N 1
ATOM 3467 C CA . GLN A 1 445 ? 15.32 3.354 -2.396 1 96.88 445 GLN A CA 1
ATOM 3468 C C . GLN A 1 445 ? 15.188 2.033 -3.15 1 96.88 445 GLN A C 1
ATOM 3470 O O . GLN A 1 445 ? 16.125 1.608 -3.83 1 96.88 445 GLN A O 1
ATOM 3475 N N . ARG A 1 446 ? 14.023 1.453 -3.17 1 96.25 446 ARG A N 1
ATOM 3476 C CA . ARG A 1 446 ? 13.773 0.1 -3.654 1 96.25 446 ARG A CA 1
ATOM 3477 C C . ARG A 1 446 ? 13.883 0.034 -5.176 1 96.25 446 ARG A C 1
ATOM 3479 O O . ARG A 1 446 ? 14.383 -0.951 -5.723 1 96.25 446 ARG A O 1
ATOM 3486 N N . GLU A 1 447 ? 13.43 1.076 -5.816 1 95.44 447 GLU A N 1
ATOM 3487 C CA . GLU A 1 447 ? 13.297 0.976 -7.266 1 95.44 447 GLU A CA 1
ATOM 3488 C C . GLU A 1 447 ? 14.383 1.768 -7.98 1 95.44 447 GLU A C 1
ATOM 3490 O O . GLU A 1 447 ? 14.305 1.999 -9.188 1 95.44 447 GLU A O 1
ATOM 3495 N N . ASP A 1 448 ? 15.375 2.166 -7.203 1 93.69 448 ASP A N 1
ATOM 3496 C CA . ASP A 1 448 ? 16.625 2.729 -7.707 1 93.69 448 ASP A CA 1
ATOM 3497 C C . ASP A 1 448 ? 16.375 4.012 -8.492 1 93.69 448 ASP A C 1
ATOM 3499 O O . ASP A 1 448 ? 16.859 4.172 -9.609 1 93.69 448 ASP A O 1
ATOM 3503 N N . TYR A 1 449 ? 15.594 4.844 -7.969 1 96.69 449 TYR A N 1
ATOM 3504 C CA . TYR A 1 449 ? 15.414 6.164 -8.57 1 96.69 449 TYR A CA 1
ATOM 3505 C C . TYR A 1 449 ? 16.406 7.168 -7.984 1 96.69 449 TYR A C 1
ATOM 3507 O O . TYR A 1 449 ? 16.672 7.156 -6.781 1 96.69 449 TYR A O 1
ATOM 3515 N N . ALA A 1 450 ? 16.922 7.98 -8.883 1 97.44 450 ALA A N 1
ATOM 3516 C CA . ALA A 1 450 ? 17.766 9.102 -8.445 1 97.44 450 ALA A CA 1
ATOM 3517 C C . ALA A 1 450 ? 16.906 10.305 -8.062 1 97.44 450 ALA A C 1
ATOM 3519 O O . ALA A 1 450 ? 17.266 11.07 -7.172 1 97.44 450 ALA A O 1
ATOM 3520 N N . THR A 1 451 ? 15.828 10.477 -8.805 1 97.88 451 THR A N 1
ATOM 3521 C CA . THR A 1 451 ? 14.984 11.641 -8.547 1 97.88 451 THR A CA 1
ATOM 3522 C C . THR A 1 451 ? 13.508 11.258 -8.578 1 97.88 451 THR A C 1
ATOM 3524 O O . THR A 1 451 ? 13.125 10.312 -9.273 1 97.88 451 THR A O 1
ATOM 3527 N N . ILE A 1 452 ? 12.719 11.898 -7.828 1 98.38 452 ILE A N 1
ATOM 3528 C CA . ILE A 1 452 ? 11.258 11.898 -7.875 1 98.38 452 ILE A CA 1
ATOM 3529 C C . ILE A 1 452 ? 10.742 13.336 -7.758 1 98.38 452 ILE A C 1
ATOM 3531 O O . ILE A 1 452 ? 11.273 14.125 -6.977 1 98.38 452 ILE A O 1
ATOM 3535 N N . GLU A 1 453 ? 9.797 13.688 -8.547 1 98.25 453 GLU A N 1
ATOM 3536 C CA . GLU A 1 453 ? 9.219 15.031 -8.578 1 98.25 453 GLU A CA 1
ATOM 3537 C C . GLU A 1 453 ? 7.785 15 -9.094 1 98.25 453 GLU A C 1
ATOM 3539 O O . GLU A 1 453 ? 7.484 14.289 -10.055 1 98.25 453 GLU A O 1
ATOM 3544 N N . PRO A 1 454 ? 6.848 15.711 -8.391 1 98.5 454 PRO A N 1
ATOM 3545 C CA . PRO A 1 454 ? 5.492 15.719 -8.945 1 98.5 454 PRO A CA 1
ATOM 3546 C C . PRO A 1 454 ? 5.426 16.359 -10.336 1 98.5 454 PRO A C 1
ATOM 3548 O O . PRO A 1 454 ? 6.141 17.312 -10.609 1 98.5 454 PRO A O 1
ATOM 3551 N N . LYS A 1 455 ? 4.562 15.828 -11.18 1 97.94 455 LYS A N 1
ATOM 3552 C CA . LYS A 1 455 ? 4.32 16.453 -12.469 1 97.94 455 LYS A CA 1
ATOM 3553 C C . LYS A 1 455 ? 3.746 17.859 -12.297 1 97.94 455 LYS A C 1
ATOM 3555 O O . LYS A 1 455 ? 2.842 18.078 -11.484 1 97.94 455 LYS A O 1
ATOM 3560 N N . LYS A 1 456 ? 4.281 18.797 -13.062 1 97.69 456 LYS A N 1
ATOM 3561 C CA . LYS A 1 456 ? 3.816 20.188 -13 1 97.69 456 LYS A CA 1
ATOM 3562 C C . LYS A 1 456 ? 2.305 20.266 -13.195 1 97.69 456 LYS A C 1
ATOM 3564 O O . LYS A 1 456 ? 1.621 21 -12.492 1 97.69 456 LYS A O 1
ATOM 3569 N N . GLN A 1 457 ? 1.808 19.484 -14.148 1 96.06 457 GLN A N 1
ATOM 3570 C CA . GLN A 1 457 ? 0.38 19.484 -14.453 1 96.06 457 GLN A CA 1
ATOM 3571 C C . GLN A 1 457 ? -0.438 19.078 -13.227 1 96.06 457 GLN A C 1
ATOM 3573 O O . GLN A 1 457 ? -1.536 19.594 -13.008 1 96.06 457 GLN A O 1
ATOM 3578 N N . ARG A 1 458 ? 0.041 18.156 -12.422 1 96.62 458 ARG A N 1
ATOM 3579 C CA . ARG A 1 458 ? -0.681 17.688 -11.25 1 96.62 458 ARG A CA 1
ATOM 3580 C C . ARG A 1 458 ? -0.668 18.734 -10.141 1 96.62 458 ARG A C 1
ATOM 3582 O O . ARG A 1 458 ? -1.633 18.859 -9.383 1 96.62 458 ARG A O 1
ATOM 3589 N N . VAL A 1 459 ? 0.443 19.5 -9.992 1 97.81 459 VAL A N 1
ATOM 3590 C CA . VAL A 1 459 ? 0.481 20.625 -9.062 1 97.81 459 VAL A CA 1
ATOM 3591 C C . VAL A 1 459 ? -0.56 21.672 -9.469 1 97.81 459 VAL A C 1
ATOM 3593 O O . VAL A 1 459 ? -1.307 22.172 -8.625 1 97.81 459 VAL A O 1
ATOM 3596 N N . ASP A 1 460 ? -0.64 21.922 -10.781 1 96.62 460 ASP A N 1
ATOM 3597 C CA . ASP A 1 460 ? -1.628 22.859 -11.305 1 96.62 460 ASP A CA 1
ATOM 3598 C C . ASP A 1 460 ? -3.049 22.375 -11.039 1 96.62 460 ASP A C 1
ATOM 3600 O O . ASP A 1 460 ? -3.922 23.156 -10.648 1 96.62 460 ASP A O 1
ATOM 3604 N N . ASP A 1 461 ? -3.244 21.078 -11.297 1 96.12 461 ASP A N 1
ATOM 3605 C CA . ASP A 1 461 ? -4.555 20.484 -11.062 1 96.12 461 ASP A CA 1
ATOM 3606 C C . ASP A 1 461 ? -4.969 20.625 -9.602 1 96.12 461 ASP A C 1
ATOM 3608 O O . ASP A 1 461 ? -6.121 20.938 -9.305 1 96.12 461 ASP A O 1
ATOM 3612 N N . PHE A 1 462 ? -4.094 20.344 -8.719 1 98 462 PHE A N 1
ATOM 3613 C CA . PHE A 1 462 ? -4.395 20.438 -7.293 1 98 462 PHE A CA 1
ATOM 3614 C C . PHE A 1 462 ? -4.695 21.891 -6.906 1 98 462 PHE A C 1
ATOM 3616 O O . PHE A 1 462 ? -5.582 22.141 -6.09 1 98 462 PHE A O 1
ATOM 3623 N N . THR A 1 463 ? -3.938 22.781 -7.473 1 97.12 463 THR A N 1
ATOM 3624 C CA . THR A 1 463 ? -4.199 24.203 -7.254 1 97.12 463 THR A CA 1
ATOM 3625 C C . THR A 1 463 ? -5.621 24.562 -7.68 1 97.12 463 THR A C 1
ATOM 3627 O O . THR A 1 463 ? -6.332 25.266 -6.961 1 97.12 463 THR A O 1
ATOM 3630 N N . GLN A 1 464 ? -6.02 24.109 -8.82 1 96.56 464 GLN A N 1
ATOM 3631 C CA . GLN A 1 464 ? -7.379 24.344 -9.281 1 96.56 464 GLN A CA 1
ATOM 3632 C C . GLN A 1 464 ? -8.406 23.719 -8.344 1 96.56 464 GLN A C 1
ATOM 3634 O O . GLN A 1 464 ? -9.445 24.312 -8.07 1 96.56 464 GLN A O 1
ATOM 3639 N N . TYR A 1 465 ? -8.109 22.531 -7.883 1 97.31 465 TYR A N 1
ATOM 3640 C CA . TYR A 1 465 ? -8.977 21.875 -6.918 1 97.31 465 TYR A CA 1
ATOM 3641 C C . TYR A 1 465 ? -9.164 22.719 -5.672 1 97.31 465 TYR A C 1
ATOM 3643 O O . TYR A 1 465 ? -10.281 22.891 -5.184 1 97.31 465 TYR A O 1
ATOM 3651 N N . ILE A 1 466 ? -8.102 23.281 -5.168 1 97.56 466 ILE A N 1
ATOM 3652 C CA . ILE A 1 466 ? -8.117 24.125 -3.979 1 97.56 466 ILE A CA 1
ATOM 3653 C C . ILE A 1 466 ? -9.031 25.328 -4.207 1 97.56 466 ILE A C 1
ATOM 3655 O O . ILE A 1 466 ? -9.891 25.625 -3.373 1 97.56 466 ILE A O 1
ATOM 3659 N N . GLY A 1 467 ? -8.82 25.953 -5.32 1 96.81 467 GLY A N 1
ATOM 3660 C CA . GLY A 1 467 ? -9.656 27.109 -5.633 1 96.81 467 GLY A CA 1
ATOM 3661 C C . GLY A 1 467 ? -11.133 26.766 -5.688 1 96.81 467 GLY A C 1
ATOM 3662 O O . GLY A 1 467 ? -11.961 27.469 -5.102 1 96.81 467 GLY A O 1
ATOM 3663 N N . ALA A 1 468 ? -11.438 25.672 -6.34 1 96.75 468 ALA A N 1
ATOM 3664 C CA . ALA A 1 468 ? -12.828 25.266 -6.5 1 96.75 468 ALA A CA 1
ATOM 3665 C C . ALA A 1 468 ? -13.438 24.875 -5.16 1 96.75 468 ALA A C 1
ATOM 3667 O O . ALA A 1 468 ? -14.586 25.203 -4.871 1 96.75 468 ALA A O 1
ATOM 3668 N N . TYR A 1 469 ? -12.75 24.203 -4.328 1 96.94 469 TYR A N 1
ATOM 3669 C CA . TYR A 1 469 ? -13.258 23.719 -3.047 1 96.94 469 TYR A CA 1
ATOM 3670 C C . TYR A 1 469 ? -13.594 24.891 -2.127 1 96.94 469 TYR A C 1
ATOM 3672 O O . TYR A 1 469 ? -14.664 24.922 -1.524 1 96.94 469 TYR A O 1
ATOM 3680 N N . PHE A 1 470 ? -12.711 25.844 -2.016 1 97.62 470 PHE A N 1
ATOM 3681 C CA . PHE A 1 470 ? -12.852 26.875 -0.987 1 97.62 470 PHE A CA 1
ATOM 3682 C C . PHE A 1 470 ? -13.812 27.969 -1.434 1 97.62 470 PHE A C 1
ATOM 3684 O O . PHE A 1 470 ? -14.266 28.781 -0.619 1 97.62 470 PHE A O 1
ATOM 3691 N N . ALA A 1 471 ? -14.18 27.984 -2.674 1 95.88 471 ALA A N 1
ATOM 3692 C CA . ALA A 1 471 ? -15.023 29.047 -3.229 1 95.88 471 ALA A CA 1
ATOM 3693 C C . ALA A 1 471 ? -16.344 29.156 -2.463 1 95.88 471 ALA A C 1
ATOM 3695 O O . ALA A 1 471 ? -16.875 30.25 -2.307 1 95.88 471 ALA A O 1
ATOM 3696 N N . ASN A 1 472 ? -16.75 28.047 -1.895 1 93.81 472 ASN A N 1
ATOM 3697 C CA . ASN A 1 472 ? -18.031 28.062 -1.207 1 93.81 472 ASN A CA 1
ATOM 3698 C C . ASN A 1 472 ? -17.875 27.75 0.278 1 93.81 472 ASN A C 1
ATOM 3700 O O . ASN A 1 472 ? -18.719 27.062 0.859 1 93.81 472 ASN A O 1
ATOM 3704 N N . THR A 1 473 ? -16.891 28.219 0.872 1 97.12 473 THR A N 1
ATOM 3705 C CA . THR A 1 473 ? -16.641 27.969 2.287 1 97.12 473 THR A CA 1
ATOM 3706 C C . THR A 1 473 ? -16.578 29.266 3.066 1 97.12 473 THR A C 1
ATOM 3708 O O . THR A 1 473 ? -16.422 30.344 2.479 1 97.12 473 THR A O 1
ATOM 3711 N N . VAL A 1 474 ? -16.641 29.188 4.348 1 97.19 474 VAL A N 1
ATOM 3712 C CA . VAL A 1 474 ? -16.594 30.344 5.23 1 97.19 474 VAL A CA 1
ATOM 3713 C C . VAL A 1 474 ? -15.203 30.984 5.172 1 97.19 474 VAL A C 1
ATOM 3715 O O . VAL A 1 474 ? -15.031 32.156 5.535 1 97.19 474 VAL A O 1
ATOM 3718 N N . TYR A 1 475 ? -14.258 30.219 4.648 1 97.25 475 TYR A N 1
ATOM 3719 C CA . TYR A 1 475 ? -12.867 30.672 4.664 1 97.25 475 TYR A CA 1
ATOM 3720 C C . TYR A 1 475 ? -12.648 31.812 3.689 1 97.25 475 TYR A C 1
ATOM 3722 O O . TYR A 1 475 ? -11.648 32.531 3.787 1 97.25 475 TYR A O 1
ATOM 3730 N N . MET A 1 476 ? -13.602 31.969 2.803 1 96.44 476 MET A N 1
ATOM 3731 C CA . MET A 1 476 ? -13.492 33.031 1.804 1 96.44 476 MET A CA 1
ATOM 3732 C C . MET A 1 476 ? -14.391 34.219 2.162 1 96.44 476 MET A C 1
ATOM 3734 O O . MET A 1 476 ? -14.555 35.125 1.368 1 96.44 476 MET A O 1
ATOM 3738 N N . ASP A 1 477 ? -14.961 34.156 3.33 1 95.31 477 ASP A N 1
ATOM 3739 C CA . ASP A 1 477 ? -15.773 35.281 3.789 1 95.31 477 ASP A CA 1
ATOM 3740 C C . ASP A 1 477 ? -14.922 36.531 3.986 1 95.31 477 ASP A C 1
ATOM 3742 O O . ASP A 1 477 ? -13.703 36.5 3.822 1 95.31 477 ASP A O 1
ATOM 3746 N N . ASN A 1 478 ? -15.547 37.656 4.285 1 93.44 478 ASN A N 1
ATOM 3747 C CA . ASN A 1 478 ? -14.875 38.969 4.324 1 93.44 478 ASN A CA 1
ATOM 3748 C C . ASN A 1 478 ? -14.094 39.156 5.621 1 93.44 478 ASN A C 1
ATOM 3750 O O . ASN A 1 478 ? -14.516 39.906 6.504 1 93.44 478 ASN A O 1
ATOM 3754 N N . CYS A 1 479 ? -12.914 38.5 5.68 1 94.06 479 CYS A N 1
ATOM 3755 C CA . CYS A 1 479 ? -12.023 38.594 6.824 1 94.06 479 CYS A CA 1
ATOM 3756 C C . CYS A 1 479 ? -10.562 38.594 6.379 1 94.06 479 CYS A C 1
ATOM 3758 O O . CYS A 1 479 ? -10.273 38.375 5.199 1 94.06 479 CYS A O 1
ATOM 3760 N N . ARG A 1 480 ? -9.68 38.969 7.285 1 92.56 480 ARG A N 1
ATOM 3761 C CA . ARG A 1 480 ? -8.242 38.781 7.133 1 92.56 480 ARG A CA 1
ATOM 3762 C C . ARG A 1 480 ? -7.777 37.531 7.902 1 92.56 480 ARG A C 1
ATOM 3764 O O . ARG A 1 480 ? -8.016 37.438 9.109 1 92.56 480 ARG A O 1
ATOM 3771 N N . SER A 1 481 ? -7.176 36.656 7.219 1 93 481 SER A N 1
ATOM 3772 C CA . SER A 1 481 ? -6.809 35.406 7.863 1 93 481 SER A CA 1
ATOM 3773 C C . SER A 1 481 ? -5.477 34.875 7.332 1 93 481 SER A C 1
ATOM 3775 O O . SER A 1 481 ? -5.188 35 6.141 1 93 481 SER A O 1
ATOM 3777 N N . TRP A 1 482 ? -4.711 34.25 8.211 1 91.81 482 TRP A N 1
ATOM 3778 C CA . TRP A 1 482 ? -3.434 33.688 7.797 1 91.81 482 TRP A CA 1
ATOM 3779 C C . TRP A 1 482 ? -3.648 32.5 6.867 1 91.81 482 TRP A C 1
ATOM 3781 O O . TRP A 1 482 ? -2.707 32 6.23 1 91.81 482 TRP A O 1
ATOM 3791 N N . TYR A 1 483 ? -4.93 32.031 6.703 1 94.81 483 TYR A N 1
ATOM 3792 C CA . TYR A 1 483 ? -5.25 30.969 5.758 1 94.81 483 TYR A CA 1
ATOM 3793 C C . TYR A 1 483 ? -4.984 31.406 4.324 1 94.81 483 TYR A C 1
ATOM 3795 O O . TYR A 1 483 ? -4.844 30.578 3.428 1 94.81 483 TYR A O 1
ATOM 3803 N N . ARG A 1 484 ? -4.922 32.75 4.145 1 95.06 484 ARG A N 1
ATOM 3804 C CA . ARG A 1 484 ? -4.969 33.281 2.799 1 95.06 484 ARG A CA 1
ATOM 3805 C C . ARG A 1 484 ? -3.604 33.812 2.377 1 95.06 484 ARG A C 1
ATOM 3807 O O . ARG A 1 484 ? -2.744 34.094 3.223 1 95.06 484 ARG A O 1
ATOM 3814 N N . THR A 1 485 ? -3.508 33.969 1.063 1 94.31 485 THR A N 1
ATOM 3815 C CA . THR A 1 485 ? -2.312 34.562 0.484 1 94.31 485 THR A CA 1
ATOM 3816 C C . THR A 1 485 ? -2.27 36.062 0.768 1 94.31 485 THR A C 1
ATOM 3818 O O . THR A 1 485 ? -3.197 36.625 1.365 1 94.31 485 THR A O 1
ATOM 3821 N N . GLN A 1 486 ? -1.173 36.688 0.457 1 91.31 486 GLN A N 1
ATOM 3822 C CA . GLN A 1 486 ? -0.961 38.156 0.53 1 91.31 486 GLN A CA 1
ATOM 3823 C C . GLN A 1 486 ? -1.161 38.656 1.952 1 91.31 486 GLN A C 1
ATOM 3825 O O . GLN A 1 486 ? -1.924 39.594 2.176 1 91.31 486 GLN A O 1
ATOM 3830 N N . GLY A 1 487 ? -0.579 37.906 2.834 1 86.56 487 GLY A N 1
ATOM 3831 C CA . GLY A 1 487 ? -0.583 38.344 4.223 1 86.56 487 GLY A CA 1
ATOM 3832 C C . GLY A 1 487 ? -1.947 38.25 4.875 1 86.56 487 GLY A C 1
ATOM 3833 O O . GLY A 1 487 ? -2.201 38.875 5.902 1 86.56 487 GLY A O 1
ATOM 3834 N N . GLY A 1 488 ? -2.865 37.531 4.238 1 91.69 488 GLY A N 1
ATOM 3835 C CA . GLY A 1 488 ? -4.164 37.281 4.84 1 91.69 488 GLY A CA 1
ATOM 3836 C C . GLY A 1 488 ? -5.297 38 4.133 1 91.69 488 GLY A C 1
ATOM 3837 O O . GLY A 1 488 ? -6.465 37.844 4.496 1 91.69 488 GLY A O 1
ATOM 3838 N N . THR A 1 489 ? -4.973 38.719 3.1 1 92 489 THR A N 1
ATOM 3839 C CA . THR A 1 489 ? -6 39.531 2.438 1 92 489 THR A CA 1
ATOM 3840 C C . THR A 1 489 ? -6.277 39 1.035 1 92 489 THR A C 1
ATOM 3842 O O . THR A 1 489 ? -7.176 39.469 0.346 1 92 489 THR A O 1
ATOM 3845 N N . GLY A 1 490 ? -5.469 38 0.657 1 93.69 490 GLY A N 1
ATOM 3846 C CA . GLY A 1 490 ? -5.602 37.469 -0.691 1 93.69 490 GLY A CA 1
ATOM 3847 C C . GLY A 1 490 ? -6.875 36.656 -0.894 1 93.69 490 GLY A C 1
ATOM 3848 O O . GLY A 1 490 ? -7.598 36.375 0.065 1 93.69 490 GLY A O 1
ATOM 3849 N N . ASN A 1 491 ? -7.141 36.344 -2.143 1 94.44 491 ASN A N 1
ATOM 3850 C CA . ASN A 1 491 ? -8.359 35.625 -2.498 1 94.44 491 ASN A CA 1
ATOM 3851 C C . ASN A 1 491 ? -8.102 34.156 -2.695 1 94.44 491 ASN A C 1
ATOM 3853 O O . ASN A 1 491 ? -8.82 33.469 -3.439 1 94.44 491 ASN A O 1
ATOM 3857 N N . TRP A 1 492 ? -7.016 33.719 -2.064 1 95.88 492 TRP A N 1
ATOM 3858 C CA . TRP A 1 492 ? -6.641 32.312 -2.189 1 95.88 492 TRP A CA 1
ATOM 3859 C C . TRP A 1 492 ? -6.277 31.719 -0.832 1 95.88 492 TRP A C 1
ATOM 3861 O O . TRP A 1 492 ? -5.562 32.344 -0.045 1 95.88 492 TRP A O 1
ATOM 3871 N N . ILE A 1 493 ? -6.844 30.531 -0.626 1 96.94 493 ILE A N 1
ATOM 3872 C CA . ILE A 1 493 ? -6.516 29.844 0.617 1 96.94 493 ILE A CA 1
ATOM 3873 C C . ILE A 1 493 ? -5.258 29 0.422 1 96.94 493 ILE A C 1
ATOM 3875 O O . ILE A 1 493 ? -5.223 28.125 -0.443 1 96.94 493 ILE A O 1
ATOM 3879 N N . CYS A 1 494 ? -4.25 29.172 1.161 1 95.62 494 CYS A N 1
ATOM 3880 C CA . CYS A 1 494 ? -3.018 28.406 1.052 1 95.62 494 CYS A CA 1
ATOM 3881 C C . CYS A 1 494 ? -2.695 27.703 2.365 1 95.62 494 CYS A C 1
ATOM 3883 O O . CYS A 1 494 ? -1.786 26.875 2.424 1 95.62 494 CYS A O 1
ATOM 3885 N N . GLY A 1 495 ? -3.484 27.969 3.416 1 95.56 495 GLY A N 1
ATOM 3886 C CA . GLY A 1 495 ? -3.166 27.422 4.727 1 95.56 495 GLY A CA 1
ATOM 3887 C C . GLY A 1 495 ? -3.863 26.109 5.012 1 95.56 495 GLY A C 1
ATOM 3888 O O . GLY A 1 495 ? -3.26 25.188 5.566 1 95.56 495 GLY A O 1
ATOM 3889 N N . LEU A 1 496 ? -5.078 25.969 4.523 1 97.25 496 LEU A N 1
ATOM 3890 C CA . LEU A 1 496 ? -5.918 24.859 4.965 1 97.25 496 LEU A CA 1
ATOM 3891 C C . LEU A 1 496 ? -6.016 23.797 3.881 1 97.25 496 LEU A C 1
ATOM 3893 O O . LEU A 1 496 ? -6.047 24.109 2.689 1 97.25 496 LEU A O 1
ATOM 3897 N N . TRP A 1 497 ? -6.059 22.547 4.328 1 98.12 497 TRP A N 1
ATOM 3898 C CA . TRP A 1 497 ? -6.402 21.438 3.428 1 98.12 497 TRP A CA 1
ATOM 3899 C C . TRP A 1 497 ? -7.797 21.625 2.848 1 98.12 497 TRP A C 1
ATOM 3901 O O . TRP A 1 497 ? -8.727 22.016 3.562 1 98.12 497 TRP A O 1
ATOM 3911 N N . PRO A 1 498 ? -7.965 21.438 1.559 1 97.88 498 PRO A N 1
ATOM 3912 C CA . PRO A 1 498 ? -9.281 21.578 0.923 1 97.88 498 PRO A CA 1
ATOM 3913 C C . PRO A 1 498 ? -10.188 20.375 1.168 1 97.88 498 PRO A C 1
ATOM 3915 O O . PRO A 1 498 ? -10.508 19.641 0.232 1 97.88 498 PRO A O 1
ATOM 3918 N N . GLY A 1 499 ? -10.609 20.172 2.316 1 97.75 499 GLY A N 1
ATOM 3919 C CA . GLY A 1 499 ? -11.438 19.062 2.748 1 97.75 499 GLY A CA 1
ATOM 3920 C C . GLY A 1 499 ? -11.375 18.812 4.242 1 97.75 499 GLY A C 1
ATOM 3921 O O . GLY A 1 499 ? -10.758 19.594 4.98 1 97.75 499 GLY A O 1
ATOM 3922 N N . SER A 1 500 ? -12.055 17.766 4.691 1 97.62 500 SER A N 1
ATOM 3923 C CA . SER A 1 500 ? -12.047 17.391 6.102 1 97.62 500 SER A CA 1
ATOM 3924 C C . SER A 1 500 ? -10.75 16.672 6.473 1 97.62 500 SER A C 1
ATOM 3926 O O . SER A 1 500 ? -9.969 16.297 5.598 1 97.62 500 SER A O 1
ATOM 3928 N N . THR A 1 501 ? -10.539 16.5 7.773 1 97.62 501 THR A N 1
ATOM 3929 C CA . THR A 1 501 ? -9.375 15.773 8.266 1 97.62 501 THR A CA 1
ATOM 3930 C C . THR A 1 501 ? -9.359 14.352 7.723 1 97.62 501 THR A C 1
ATOM 3932 O O . THR A 1 501 ? -8.344 13.883 7.207 1 97.62 501 THR A O 1
ATOM 3935 N N . VAL A 1 502 ? -10.5 13.664 7.82 1 98 502 VAL A N 1
ATOM 3936 C CA . VAL A 1 502 ? -10.562 12.258 7.418 1 98 502 VAL A CA 1
ATOM 3937 C C . VAL A 1 502 ? -10.453 12.156 5.898 1 98 502 VAL A C 1
ATOM 3939 O O . VAL A 1 502 ? -9.969 11.156 5.371 1 98 502 VAL A O 1
ATOM 3942 N N . HIS A 1 503 ? -10.859 13.211 5.164 1 98.19 503 HIS A N 1
ATOM 3943 C CA . HIS A 1 503 ? -10.594 13.312 3.732 1 98.19 503 HIS A CA 1
ATOM 3944 C C . HIS A 1 503 ? -9.094 13.375 3.457 1 98.19 503 HIS A C 1
ATOM 3946 O O . HIS A 1 503 ? -8.594 12.664 2.582 1 98.19 503 HIS A O 1
ATOM 3952 N N . ALA A 1 504 ? -8.375 14.195 4.188 1 98.56 504 ALA A N 1
ATOM 3953 C CA . ALA A 1 504 ? -6.926 14.32 4.039 1 98.56 504 ALA A CA 1
ATOM 3954 C C . ALA A 1 504 ? -6.227 12.992 4.316 1 98.56 504 ALA A C 1
ATOM 3956 O O . ALA A 1 504 ? -5.324 12.594 3.572 1 98.56 504 ALA A O 1
ATOM 3957 N N . LEU A 1 505 ? -6.699 12.328 5.383 1 98.38 505 LEU A N 1
ATOM 3958 C CA . LEU A 1 505 ? -6.082 11.07 5.766 1 98.38 505 LEU A CA 1
ATOM 3959 C C . LEU A 1 505 ? -6.215 10.031 4.652 1 98.38 505 LEU A C 1
ATOM 3961 O O . LEU A 1 505 ? -5.254 9.328 4.34 1 98.38 505 LEU A O 1
ATOM 3965 N N . GLU A 1 506 ? -7.359 9.969 4.043 1 98 506 GLU A N 1
ATOM 3966 C CA . GLU A 1 506 ? -7.574 9.008 2.959 1 98 506 GLU A CA 1
ATOM 3967 C C . GLU A 1 506 ? -6.777 9.398 1.717 1 98 506 GLU A C 1
ATOM 3969 O O . GLU A 1 506 ? -6.215 8.531 1.042 1 98 506 GLU A O 1
ATOM 3974 N N . ALA A 1 507 ? -6.734 10.688 1.417 1 98.12 507 ALA A N 1
ATOM 3975 C CA . ALA A 1 507 ? -6.008 11.18 0.248 1 98.12 507 ALA A CA 1
ATOM 3976 C C . ALA A 1 507 ? -4.52 10.875 0.358 1 98.12 507 ALA A C 1
ATOM 3978 O O . ALA A 1 507 ? -3.867 10.562 -0.641 1 98.12 507 ALA A O 1
ATOM 3979 N N . LEU A 1 508 ? -3.967 10.961 1.547 1 98.38 508 LEU A N 1
ATOM 3980 C CA . LEU A 1 508 ? -2.533 10.828 1.782 1 98.38 508 LEU A CA 1
ATOM 3981 C C . LEU A 1 508 ? -2.162 9.375 2.047 1 98.38 508 LEU A C 1
ATOM 3983 O O . LEU A 1 508 ? -0.989 9.055 2.262 1 98.38 508 LEU A O 1
ATOM 3987 N N . ARG A 1 509 ? -3.15 8.445 2.049 1 97.31 509 ARG A N 1
ATOM 3988 C CA . ARG A 1 509 ? -2.959 7.062 2.471 1 97.31 509 ARG A CA 1
ATOM 3989 C C . ARG A 1 509 ? -2.012 6.328 1.529 1 97.31 509 ARG A C 1
ATOM 3991 O O . ARG A 1 509 ? -1.249 5.461 1.96 1 97.31 509 ARG A O 1
ATOM 3998 N N . ALA A 1 510 ? -2.047 6.664 0.243 1 95.69 510 ALA A N 1
ATOM 3999 C CA . ALA A 1 510 ? -1.188 6.004 -0.738 1 95.69 510 ALA A CA 1
ATOM 4000 C C . ALA A 1 510 ? -0.835 6.953 -1.882 1 95.69 510 ALA A C 1
ATOM 4002 O O . ALA A 1 510 ? -1.717 7.59 -2.465 1 95.69 510 ALA A O 1
ATOM 4003 N N . PRO A 1 511 ? 0.438 7.008 -2.24 1 97.19 511 PRO A N 1
ATOM 4004 C CA . PRO A 1 511 ? 0.814 7.867 -3.363 1 97.19 511 PRO A CA 1
ATOM 4005 C C . PRO A 1 511 ? 0.276 7.363 -4.699 1 97.19 511 PRO A C 1
ATOM 4007 O O . PRO A 1 511 ? 0.24 6.152 -4.938 1 97.19 511 PRO A O 1
ATOM 4010 N N . ARG A 1 512 ? -0.245 8.234 -5.473 1 97.38 512 ARG A N 1
ATOM 4011 C CA . ARG A 1 512 ? -0.472 7.984 -6.891 1 97.38 512 ARG A CA 1
ATOM 4012 C C . ARG A 1 512 ? 0.821 8.125 -7.688 1 97.38 512 ARG A C 1
ATOM 4014 O O . ARG A 1 512 ? 1.143 9.211 -8.172 1 97.38 512 ARG A O 1
ATOM 4021 N N . TRP A 1 513 ? 1.526 7.004 -7.914 1 98 513 TRP A N 1
ATOM 4022 C CA . TRP A 1 513 ? 2.873 7.027 -8.477 1 98 513 TRP A CA 1
ATOM 4023 C C . TRP A 1 513 ? 2.861 7.598 -9.891 1 98 513 TRP A C 1
ATOM 4025 O O . TRP A 1 513 ? 3.854 8.172 -10.344 1 98 513 TRP A O 1
ATOM 4035 N N . GLU A 1 514 ? 1.72 7.508 -10.594 1 96.75 514 GLU A N 1
ATOM 4036 C CA . GLU A 1 514 ? 1.583 8.008 -11.961 1 96.75 514 GLU A CA 1
ATOM 4037 C C . GLU A 1 514 ? 1.581 9.531 -12 1 96.75 514 GLU A C 1
ATOM 4039 O O . GLU A 1 514 ? 1.709 10.133 -13.062 1 96.75 514 GLU A O 1
ATOM 4044 N N . ASP A 1 515 ? 1.494 10.172 -10.828 1 97.69 515 ASP A N 1
ATOM 4045 C CA . ASP A 1 515 ? 1.454 11.633 -10.75 1 97.69 515 ASP A CA 1
ATOM 4046 C C . ASP A 1 515 ? 2.859 12.211 -10.609 1 97.69 515 ASP A C 1
ATOM 4048 O O . ASP A 1 515 ? 3.025 13.43 -10.516 1 97.69 515 ASP A O 1
ATOM 4052 N N . PHE A 1 516 ? 3.908 11.398 -10.672 1 98.25 516 PHE A N 1
ATOM 4053 C CA . PHE A 1 516 ? 5.285 11.844 -10.469 1 98.25 516 PHE A CA 1
ATOM 4054 C C . PHE A 1 516 ? 6.137 11.531 -11.688 1 98.25 516 PHE A C 1
ATOM 4056 O O . PHE A 1 516 ? 5.805 10.641 -12.477 1 98.25 516 PHE A O 1
ATOM 4063 N N . ASP A 1 517 ? 7.172 12.266 -11.852 1 97.31 517 ASP A N 1
ATOM 4064 C CA . ASP A 1 517 ? 8.266 11.961 -12.773 1 97.31 517 ASP A CA 1
ATOM 4065 C C . ASP A 1 517 ? 9.453 11.359 -12.031 1 97.31 517 ASP A C 1
ATOM 4067 O O . ASP A 1 517 ? 9.711 11.695 -10.875 1 97.31 517 ASP A O 1
ATOM 4071 N N . TYR A 1 518 ? 10.141 10.445 -12.695 1 96.69 518 TYR A N 1
ATOM 4072 C CA . TYR A 1 518 ? 11.258 9.719 -12.102 1 96.69 518 TYR A CA 1
ATOM 4073 C C . TYR A 1 518 ? 12.484 9.766 -13 1 96.69 518 TYR A C 1
ATOM 4075 O O . TYR A 1 518 ? 12.359 9.836 -14.227 1 96.69 518 TYR A O 1
ATOM 4083 N N . GLU A 1 519 ? 13.609 9.789 -12.406 1 96.19 519 GLU A N 1
ATOM 4084 C CA . GLU A 1 519 ? 14.867 9.461 -13.07 1 96.19 519 GLU A CA 1
ATOM 4085 C C . GLU A 1 519 ? 15.57 8.297 -12.375 1 96.19 519 GLU A C 1
ATOM 4087 O O . GLU A 1 519 ? 15.703 8.297 -11.148 1 96.19 519 GLU A O 1
ATOM 4092 N N . SER A 1 520 ? 15.992 7.32 -13.125 1 94.56 520 SER A N 1
ATOM 4093 C CA . SER A 1 520 ? 16.719 6.176 -12.586 1 94.56 520 SER A CA 1
ATOM 4094 C C . SER A 1 520 ? 18.125 6.566 -12.164 1 94.56 520 SER A C 1
ATOM 4096 O O . SER A 1 520 ? 18.719 7.484 -12.734 1 94.56 520 SER A O 1
ATOM 4098 N N . VAL A 1 521 ? 18.672 5.836 -11.25 1 93.81 521 VAL A N 1
ATOM 4099 C CA . VAL A 1 521 ? 20.062 6.043 -10.844 1 93.81 521 VAL A CA 1
ATOM 4100 C C . VAL A 1 521 ? 20.984 5.758 -12.023 1 93.81 521 VAL A C 1
ATOM 4102 O O . VAL A 1 521 ? 22.094 6.305 -12.102 1 93.81 521 VAL A O 1
ATOM 4105 N N . ASP A 1 522 ? 20.516 4.922 -12.992 1 90.56 522 ASP A N 1
ATOM 4106 C CA . ASP A 1 522 ? 21.328 4.539 -14.141 1 90.56 522 ASP A CA 1
ATOM 4107 C C . ASP A 1 522 ? 21.078 5.473 -15.32 1 90.56 522 ASP A C 1
ATOM 4109 O O . ASP A 1 522 ? 21.547 5.215 -16.438 1 90.56 522 ASP A O 1
ATOM 4113 N N . GLY A 1 523 ? 20.266 6.523 -15.133 1 88.38 523 GLY A N 1
ATOM 4114 C CA . GLY A 1 523 ? 20.062 7.523 -16.172 1 88.38 523 GLY A CA 1
ATOM 4115 C C . GLY A 1 523 ? 18.844 7.238 -17.031 1 88.38 523 GLY A C 1
ATOM 4116 O O . GLY A 1 523 ? 18.062 6.34 -16.734 1 88.38 523 GLY A O 1
ATOM 4117 N N . PRO A 1 524 ? 18.641 8 -18.094 1 82.62 524 PRO A N 1
ATOM 4118 C CA . PRO A 1 524 ? 17.422 7.957 -18.891 1 82.62 524 PRO A CA 1
ATOM 4119 C C . PRO A 1 524 ? 17.297 6.684 -19.719 1 82.62 524 PRO A C 1
ATOM 4121 O O . PRO A 1 524 ? 16.203 6.336 -20.172 1 82.62 524 PRO A O 1
ATOM 4124 N N . GLN A 1 525 ? 18.375 5.961 -19.953 1 81 525 GLN A N 1
ATOM 4125 C CA . GLN A 1 525 ? 18.328 4.758 -20.781 1 81 525 GLN A CA 1
ATOM 4126 C C . GLN A 1 525 ? 18.312 3.5 -19.906 1 81 525 GLN A C 1
ATOM 4128 O O . GLN A 1 525 ? 18.578 2.402 -20.406 1 81 525 GLN A O 1
ATOM 4133 N N . ALA A 1 526 ? 17.938 3.83 -18.719 1 85.25 526 ALA A N 1
ATOM 4134 C CA . ALA A 1 526 ? 17.953 2.715 -17.781 1 85.25 526 ALA A CA 1
ATOM 4135 C C . ALA A 1 526 ? 16.891 1.675 -18.141 1 85.25 526 ALA A C 1
ATOM 4137 O O . ALA A 1 526 ? 15.82 2.02 -18.656 1 85.25 526 ALA A O 1
ATOM 4138 N N . ASN A 1 527 ? 17.297 0.455 -17.859 1 86.81 527 ASN A N 1
ATOM 4139 C CA . ASN A 1 527 ? 16.375 -0.672 -17.938 1 86.81 527 ASN A CA 1
ATOM 4140 C C . ASN A 1 527 ? 15.156 -0.47 -17.031 1 86.81 527 ASN A C 1
ATOM 4142 O O . ASN A 1 527 ? 15.312 -0.2 -15.836 1 86.81 527 ASN A O 1
ATOM 4146 N N . GLY A 1 528 ? 13.953 -0.605 -17.578 1 90.25 528 GLY A N 1
ATOM 4147 C CA . GLY A 1 528 ? 12.75 -0.302 -16.812 1 90.25 528 GLY A CA 1
ATOM 4148 C C . GLY A 1 528 ? 12.422 -1.354 -15.773 1 90.25 528 GLY A C 1
ATOM 4149 O O . GLY A 1 528 ? 11.57 -1.139 -14.914 1 90.25 528 GLY A O 1
ATOM 4150 N N . MET A 1 529 ? 13.172 -2.514 -15.836 1 94.06 529 MET A N 1
ATOM 4151 C CA . MET A 1 529 ? 12.891 -3.592 -14.891 1 94.06 529 MET A CA 1
ATOM 4152 C C . MET A 1 529 ? 14.039 -3.764 -13.906 1 94.06 529 MET A C 1
ATOM 4154 O O . MET A 1 529 ? 14.117 -4.773 -13.203 1 94.06 529 MET A O 1
ATOM 4158 N N . ARG A 1 530 ? 14.906 -2.85 -13.836 1 91.56 530 ARG A N 1
ATOM 4159 C CA . ARG A 1 530 ? 16.062 -2.947 -12.961 1 91.56 530 ARG A CA 1
ATOM 4160 C C . ARG A 1 530 ? 15.641 -3.145 -11.508 1 91.56 530 ARG A C 1
ATOM 4162 O O . ARG A 1 530 ? 16.312 -3.83 -10.742 1 91.56 530 ARG A O 1
ATOM 4169 N N . TRP A 1 531 ? 14.492 -2.59 -11.156 1 94.94 531 TRP A N 1
ATOM 4170 C CA . TRP A 1 531 ? 13.977 -2.674 -9.789 1 94.94 531 TRP A CA 1
ATOM 4171 C C . TRP A 1 531 ? 13.703 -4.121 -9.398 1 94.94 531 TRP A C 1
ATOM 4173 O O . TRP A 1 531 ? 13.617 -4.449 -8.211 1 94.94 531 TRP A O 1
ATOM 4183 N N . LEU A 1 532 ? 13.594 -5.059 -10.352 1 96.75 532 LEU A N 1
ATOM 4184 C CA . LEU A 1 532 ? 13.211 -6.445 -10.094 1 96.75 532 LEU A CA 1
ATOM 4185 C C . LEU A 1 532 ? 14.406 -7.25 -9.586 1 96.75 532 LEU A C 1
ATOM 4187 O O . LEU A 1 532 ? 14.234 -8.359 -9.086 1 96.75 532 LEU A O 1
ATOM 4191 N N . GLY A 1 533 ? 15.633 -6.785 -9.734 1 96.56 533 GLY A N 1
ATOM 4192 C CA . GLY A 1 533 ? 16.812 -7.402 -9.164 1 96.56 533 GLY A CA 1
ATOM 4193 C C . GLY A 1 533 ? 17.219 -8.68 -9.875 1 96.56 533 GLY A C 1
ATOM 4194 O O . GLY A 1 533 ? 17.047 -8.805 -11.086 1 96.56 533 GLY A O 1
ATOM 4195 N N . ASN A 1 534 ? 17.859 -9.594 -9.133 1 96.69 534 ASN A N 1
ATOM 4196 C CA . ASN A 1 534 ? 18.484 -10.758 -9.742 1 96.69 534 ASN A CA 1
ATOM 4197 C C . ASN A 1 534 ? 17.656 -12.023 -9.531 1 96.69 534 ASN A C 1
ATOM 4199 O O . ASN A 1 534 ? 18.188 -13.133 -9.586 1 96.69 534 ASN A O 1
ATOM 4203 N N . GLY A 1 535 ? 16.375 -11.828 -9.164 1 96.88 535 GLY A N 1
ATOM 4204 C CA . GLY A 1 535 ? 15.484 -12.969 -9.023 1 96.88 535 GLY A CA 1
ATOM 4205 C C . GLY A 1 535 ? 15.438 -13.523 -7.613 1 96.88 535 GLY A C 1
ATOM 4206 O O . GLY A 1 535 ? 14.875 -14.594 -7.379 1 96.88 535 GLY A O 1
ATOM 4207 N N . ARG A 1 536 ? 16.031 -12.75 -6.637 1 97 536 ARG A N 1
ATOM 4208 C CA . ARG A 1 536 ? 16.109 -13.227 -5.258 1 97 536 ARG A CA 1
ATOM 4209 C C . ARG A 1 536 ? 15.5 -12.211 -4.297 1 97 536 ARG A C 1
ATOM 4211 O O . ARG A 1 536 ? 15.273 -11.055 -4.664 1 97 536 ARG A O 1
ATOM 4218 N N . SER A 1 537 ? 15.133 -12.641 -3.131 1 97.44 537 SER A N 1
ATOM 4219 C CA . SER A 1 537 ? 14.648 -11.828 -2.018 1 97.44 537 SER A CA 1
ATOM 4220 C C . SER A 1 537 ? 15.578 -11.93 -0.815 1 97.44 537 SER A C 1
ATOM 4222 O O . SER A 1 537 ? 16.188 -12.977 -0.585 1 97.44 537 SER A O 1
ATOM 4224 N N . VAL A 1 538 ? 15.625 -10.875 -0.007 1 96.75 538 VAL A N 1
ATOM 4225 C CA . VAL A 1 538 ? 16.453 -10.891 1.196 1 96.75 538 VAL A CA 1
ATOM 4226 C C . VAL A 1 538 ? 15.93 -11.938 2.172 1 96.75 538 VAL A C 1
ATOM 4228 O O . VAL A 1 538 ? 16.672 -12.445 3.012 1 96.75 538 VAL A O 1
ATOM 4231 N N . THR A 1 539 ? 14.68 -12.344 2.059 1 97.19 539 THR A N 1
ATOM 4232 C CA . THR A 1 539 ? 14.062 -13.273 3.002 1 97.19 539 THR A CA 1
ATOM 4233 C C . THR A 1 539 ? 14.586 -14.688 2.793 1 97.19 539 THR A C 1
ATOM 4235 O O . THR A 1 539 ? 14.414 -15.555 3.654 1 97.19 539 THR A O 1
ATOM 4238 N N . GLN A 1 540 ? 15.133 -15.023 1.651 1 95.25 540 GLN A N 1
ATOM 4239 C CA . GLN A 1 540 ? 15.664 -16.359 1.419 1 95.25 540 GLN A CA 1
ATOM 4240 C C . GLN A 1 540 ? 17.156 -16.422 1.696 1 95.25 540 GLN A C 1
ATOM 4242 O O . GLN A 1 540 ? 17.781 -17.484 1.574 1 95.25 540 GLN A O 1
ATOM 4247 N N . GLU A 1 541 ? 17.766 -15.211 1.99 1 94.44 541 GLU A N 1
ATOM 4248 C CA . GLU A 1 541 ? 19.188 -15.164 2.355 1 94.44 541 GLU A CA 1
ATOM 4249 C C . GLU A 1 541 ? 19.406 -15.727 3.758 1 94.44 541 GLU A C 1
ATOM 4251 O O . GLU A 1 541 ? 18.469 -15.875 4.531 1 94.44 541 GLU A O 1
ATOM 4256 N N . PRO A 1 542 ? 20.734 -16.156 4.039 1 91.94 542 PRO A N 1
ATOM 4257 C CA . PRO A 1 542 ? 21 -16.609 5.406 1 91.94 542 PRO A CA 1
ATOM 4258 C C . PRO A 1 542 ? 20.5 -15.617 6.461 1 91.94 542 PRO A C 1
ATOM 4260 O O . PRO A 1 542 ? 20.75 -14.414 6.352 1 91.94 542 PRO A O 1
ATOM 4263 N N . GLY A 1 543 ? 19.812 -16.125 7.375 1 92.44 543 GLY A N 1
ATOM 4264 C CA . GLY A 1 543 ? 19.25 -15.297 8.422 1 92.44 543 GLY A CA 1
ATOM 4265 C C . GLY A 1 543 ? 17.828 -14.844 8.125 1 92.44 543 GLY A C 1
ATOM 4266 O O . GLY A 1 543 ? 17.125 -14.344 9.008 1 92.44 543 GLY A O 1
ATOM 4267 N N . GLY A 1 544 ? 17.375 -15.023 6.914 1 95.75 544 GLY A N 1
ATOM 4268 C CA . GLY A 1 544 ? 16 -14.672 6.539 1 95.75 544 GLY A CA 1
ATOM 4269 C C . GLY A 1 544 ? 15.008 -15.781 6.812 1 95.75 544 GLY A C 1
ATOM 4270 O O . GLY A 1 544 ? 15.383 -16.859 7.281 1 95.75 544 GLY A O 1
ATOM 4271 N N . ASP A 1 545 ? 13.734 -15.484 6.672 1 97.31 545 ASP A N 1
ATOM 4272 C CA . ASP A 1 545 ? 12.641 -16.438 6.777 1 97.31 545 ASP A CA 1
ATOM 4273 C C . ASP A 1 545 ? 11.969 -16.656 5.426 1 97.31 545 ASP A C 1
ATOM 4275 O O . ASP A 1 545 ? 11.055 -15.914 5.059 1 97.31 545 ASP A O 1
ATOM 4279 N N . PRO A 1 546 ? 12.344 -17.656 4.734 1 96.75 546 PRO A N 1
ATOM 4280 C CA . PRO A 1 546 ? 11.82 -17.828 3.377 1 96.75 546 PRO A CA 1
ATOM 4281 C C . PRO A 1 546 ? 10.375 -18.328 3.363 1 96.75 546 PRO A C 1
ATOM 4283 O O . PRO A 1 546 ? 9.797 -18.516 2.291 1 96.75 546 PRO A O 1
ATOM 4286 N N . SER A 1 547 ? 9.719 -18.578 4.508 1 97.88 547 SER A N 1
ATOM 4287 C CA . SER A 1 547 ? 8.32 -18.984 4.598 1 97.88 547 SER A CA 1
ATOM 4288 C C . SER A 1 547 ? 7.52 -18.016 5.461 1 97.88 547 SER A C 1
ATOM 4290 O O . SER A 1 547 ? 6.52 -18.391 6.07 1 97.88 547 SER A O 1
ATOM 4292 N N . TRP A 1 548 ? 8.008 -16.75 5.516 1 98.12 548 TRP A N 1
ATOM 4293 C CA . TRP A 1 548 ? 7.406 -15.727 6.363 1 98.12 548 TRP A CA 1
ATOM 4294 C C . TRP A 1 548 ? 5.906 -15.609 6.102 1 98.12 548 TRP A C 1
ATOM 4296 O O . TRP A 1 548 ? 5.141 -15.242 6.996 1 98.12 548 TRP A O 1
ATOM 4306 N N . TYR A 1 549 ? 5.402 -15.914 4.914 1 98.12 549 TYR A N 1
ATOM 4307 C CA . TYR A 1 549 ? 4.043 -15.625 4.473 1 98.12 549 TYR A CA 1
ATOM 4308 C C . TYR A 1 549 ? 3.039 -16.547 5.152 1 98.12 549 TYR A C 1
ATOM 4310 O O . TYR A 1 549 ? 1.827 -16.359 5.023 1 98.12 549 TYR A O 1
ATOM 4318 N N . ILE A 1 550 ? 3.459 -17.578 5.918 1 98 550 ILE A N 1
ATOM 4319 C CA . ILE A 1 550 ? 2.502 -18.391 6.656 1 98 550 ILE A CA 1
ATOM 4320 C C . ILE A 1 550 ? 2.582 -18.062 8.141 1 98 550 ILE A C 1
ATOM 4322 O O . ILE A 1 550 ? 1.829 -18.609 8.953 1 98 550 ILE A O 1
ATOM 4326 N N . ASN A 1 551 ? 3.6 -17.125 8.555 1 97.81 551 ASN A N 1
ATOM 4327 C CA . ASN A 1 551 ? 3.518 -16.594 9.914 1 97.81 551 ASN A CA 1
ATOM 4328 C C . ASN A 1 551 ? 2.172 -15.93 10.172 1 97.81 551 ASN A C 1
ATOM 4330 O O . ASN A 1 551 ? 1.654 -15.211 9.312 1 97.81 551 ASN A O 1
ATOM 4334 N N . PRO A 1 552 ? 1.628 -16.125 11.328 1 95.81 552 PRO A N 1
ATOM 4335 C CA . PRO A 1 552 ? 0.271 -15.641 11.594 1 95.81 552 PRO A CA 1
ATOM 4336 C C . PRO A 1 552 ? 0.115 -14.148 11.328 1 95.81 552 PRO A C 1
ATOM 4338 O O . PRO A 1 552 ? -0.924 -13.711 10.828 1 95.81 552 PRO A O 1
ATOM 4341 N N . GLU A 1 553 ? 1.135 -13.344 11.594 1 94 553 GLU A N 1
ATOM 4342 C CA . GLU A 1 553 ? 1.041 -11.898 11.461 1 94 553 GLU A CA 1
ATOM 4343 C C . GLU A 1 553 ? 0.995 -11.484 9.992 1 94 553 GLU A C 1
ATOM 4345 O O . GLU A 1 553 ? 0.651 -10.344 9.68 1 94 553 GLU A O 1
ATOM 4350 N N . PHE A 1 554 ? 1.314 -12.375 9.055 1 96.06 554 PHE A N 1
ATOM 4351 C CA . PHE A 1 554 ? 1.355 -12.031 7.637 1 96.06 554 PHE A CA 1
ATOM 4352 C C . PHE A 1 554 ? 0.227 -12.719 6.879 1 96.06 554 PHE A C 1
ATOM 4354 O O . PHE A 1 554 ? 0.151 -12.633 5.652 1 96.06 554 PHE A O 1
ATOM 4361 N N . VAL A 1 555 ? -0.727 -13.453 7.516 1 97 555 VAL A N 1
ATOM 4362 C CA . VAL A 1 555 ? -1.831 -14.156 6.867 1 97 555 VAL A CA 1
ATOM 4363 C C . VAL A 1 555 ? -3.127 -13.375 7.062 1 97 555 VAL A C 1
ATOM 4365 O O . VAL A 1 555 ? -3.541 -13.117 8.195 1 97 555 VAL A O 1
ATOM 4368 N N . ASP A 1 556 ? -3.717 -12.914 6.023 1 95.12 556 ASP A N 1
ATOM 4369 C CA . ASP A 1 556 ? -5.012 -12.242 6.035 1 95.12 556 ASP A CA 1
ATOM 4370 C C . ASP A 1 556 ? -6.152 -13.25 5.895 1 95.12 556 ASP A C 1
ATOM 4372 O O . ASP A 1 556 ? -6.5 -13.648 4.785 1 95.12 556 ASP A O 1
ATOM 4376 N N . THR A 1 557 ? -6.777 -13.609 6.941 1 97.12 557 THR A N 1
ATOM 4377 C CA . THR A 1 557 ? -7.82 -14.625 6.938 1 97.12 557 THR A CA 1
ATOM 4378 C C . THR A 1 557 ? -9.195 -13.992 6.738 1 97.12 557 THR A C 1
ATOM 4380 O O . THR A 1 557 ? -9.617 -13.156 7.535 1 97.12 557 THR A O 1
ATOM 4383 N N . PRO A 1 558 ? -9.945 -14.344 5.727 1 98.12 558 PRO A N 1
ATOM 4384 C CA . PRO A 1 558 ? -11.281 -13.781 5.488 1 98.12 558 PRO A CA 1
ATOM 4385 C C . PRO A 1 558 ? -12.32 -14.273 6.492 1 98.12 558 PRO A C 1
ATOM 4387 O O . PRO A 1 558 ? -12.164 -15.359 7.059 1 98.12 558 PRO A O 1
ATOM 4390 N N . VAL A 1 559 ? -13.352 -13.508 6.641 1 98 559 VAL A N 1
ATOM 4391 C CA . VAL A 1 559 ? -14.508 -13.953 7.41 1 98 559 VAL A CA 1
ATOM 4392 C C . VAL A 1 559 ? -15.219 -15.078 6.672 1 98 559 VAL A C 1
ATOM 4394 O O . VAL A 1 559 ? -15.453 -14.984 5.465 1 98 559 VAL A O 1
ATOM 4397 N N . GLU A 1 560 ? -15.539 -16.172 7.367 1 98.19 560 GLU A N 1
ATOM 4398 C CA . GLU A 1 560 ? -16.219 -17.312 6.758 1 98.19 560 GLU A CA 1
ATOM 4399 C C . GLU A 1 560 ? -17.641 -16.953 6.34 1 98.19 560 GLU A C 1
ATOM 4401 O O . GLU A 1 560 ? -18.297 -16.156 7.008 1 98.19 560 GLU A O 1
ATOM 4406 N N . GLY A 1 561 ? -18.094 -17.516 5.285 1 97.94 561 GLY A N 1
ATOM 4407 C CA . GLY A 1 561 ? -19.438 -17.297 4.773 1 97.94 561 GLY A CA 1
ATOM 4408 C C . GLY A 1 561 ? -19.562 -16.047 3.928 1 97.94 561 GLY A C 1
ATOM 4409 O O . GLY A 1 561 ? -19.844 -16.125 2.73 1 97.94 561 GLY A O 1
ATOM 4410 N N . ARG A 1 562 ? -19.234 -14.875 4.527 1 98.12 562 ARG A N 1
ATOM 4411 C CA . ARG A 1 562 ? -19.328 -13.586 3.855 1 98.12 562 ARG A CA 1
ATOM 4412 C C . ARG A 1 562 ? -18.094 -12.727 4.129 1 98.12 562 ARG A C 1
ATOM 4414 O O . ARG A 1 562 ? -18.125 -11.828 4.969 1 98.12 562 ARG A O 1
ATOM 4421 N N . PRO A 1 563 ? -17.047 -12.969 3.287 1 98.19 563 PRO A N 1
ATOM 4422 C CA . PRO A 1 563 ? -15.828 -12.188 3.484 1 98.19 563 PRO A CA 1
ATOM 4423 C C . PRO A 1 563 ? -16.078 -10.688 3.436 1 98.19 563 PRO A C 1
ATOM 4425 O O . PRO A 1 563 ? -15.305 -9.906 4.008 1 98.19 563 PRO A O 1
ATOM 4428 N N . GLU A 1 564 ? -17.141 -10.172 2.789 1 97.31 564 GLU A N 1
ATOM 4429 C CA . GLU A 1 564 ? -17.484 -8.75 2.703 1 97.31 564 GLU A CA 1
ATOM 4430 C C . GLU A 1 564 ? -17.859 -8.195 4.07 1 97.31 564 GLU A C 1
ATOM 4432 O O . GLU A 1 564 ? -17.984 -6.977 4.234 1 97.31 564 GLU A O 1
ATOM 4437 N N . ASP A 1 565 ? -18.047 -9.039 5.098 1 97.38 565 ASP A N 1
ATOM 4438 C CA . ASP A 1 565 ? -18.375 -8.594 6.449 1 97.38 565 ASP A CA 1
ATOM 4439 C C . ASP A 1 565 ? -17.109 -8.406 7.281 1 97.38 565 ASP A C 1
ATOM 4441 O O . ASP A 1 565 ? -17.172 -8.312 8.508 1 97.38 565 ASP A O 1
ATOM 4445 N N . GLN A 1 566 ? -15.938 -8.406 6.602 1 95.81 566 GLN A N 1
ATOM 4446 C CA . GLN A 1 566 ? -14.688 -8.125 7.301 1 95.81 566 GLN A CA 1
ATOM 4447 C C . GLN A 1 566 ? -14.797 -6.863 8.148 1 95.81 566 GLN A C 1
ATOM 4449 O O . GLN A 1 566 ? -15.062 -5.777 7.621 1 95.81 566 GLN A O 1
ATOM 4454 N N . PRO A 1 567 ? -14.578 -6.891 9.445 1 94.88 567 PRO A N 1
ATOM 4455 C CA . PRO A 1 567 ? -14.859 -5.766 10.336 1 94.88 567 PRO A CA 1
ATOM 4456 C C . PRO A 1 567 ? -14 -4.543 10.031 1 94.88 567 PRO A C 1
ATOM 4458 O O . PRO A 1 567 ? -14.492 -3.412 10.047 1 94.88 567 PRO A O 1
ATOM 4461 N N . GLU A 1 568 ? -12.773 -4.773 9.773 1 94.69 568 GLU A N 1
ATOM 4462 C CA . GLU A 1 568 ? -11.844 -3.672 9.531 1 94.69 568 GLU A CA 1
ATOM 4463 C C . GLU A 1 568 ? -12.281 -2.832 8.336 1 94.69 568 GLU A C 1
ATOM 4465 O O . GLU A 1 568 ? -12.195 -1.603 8.367 1 94.69 568 GLU A O 1
ATOM 4470 N N . TYR A 1 569 ? -12.812 -3.527 7.281 1 95.06 569 TYR A N 1
ATOM 4471 C CA . TYR A 1 569 ? -13.141 -2.828 6.043 1 95.06 569 TYR A CA 1
ATOM 4472 C C . TYR A 1 569 ? -14.531 -2.205 6.121 1 95.06 569 TYR A C 1
ATOM 4474 O O . TYR A 1 569 ? -14.891 -1.381 5.277 1 95.06 569 TYR A O 1
ATOM 4482 N N . LYS A 1 570 ? -15.266 -2.482 7.207 1 93.94 570 LYS A N 1
ATOM 4483 C CA . LYS A 1 570 ? -16.516 -1.792 7.488 1 93.94 570 LYS A CA 1
ATOM 4484 C C . LYS A 1 570 ? -16.266 -0.437 8.141 1 93.94 570 LYS A C 1
ATOM 4486 O O . LYS A 1 570 ? -17.047 0.504 7.953 1 93.94 570 LYS A O 1
ATOM 4491 N N . VAL A 1 571 ? -15.172 -0.398 8.898 1 96 571 VAL A N 1
ATOM 4492 C CA . VAL A 1 571 ? -14.812 0.837 9.586 1 96 571 VAL A CA 1
ATOM 4493 C C . VAL A 1 571 ? -14.125 1.792 8.609 1 96 571 VAL A C 1
ATOM 4495 O O . VAL A 1 571 ? -14.484 2.971 8.539 1 96 571 VAL A O 1
ATOM 4498 N N . ARG A 1 572 ? -13.195 1.284 7.898 1 96.44 572 ARG A N 1
ATOM 4499 C CA . ARG A 1 572 ? -12.453 2.025 6.887 1 96.44 572 ARG A CA 1
ATOM 4500 C C . ARG A 1 572 ? -12.336 1.225 5.594 1 96.44 572 ARG A C 1
ATOM 4502 O O . ARG A 1 572 ? -11.703 0.167 5.562 1 96.44 572 ARG A O 1
ATOM 4509 N N . PRO A 1 573 ? -12.914 1.736 4.496 1 96.38 573 PRO A N 1
ATOM 4510 C CA . PRO A 1 573 ? -12.836 0.995 3.234 1 96.38 573 PRO A CA 1
ATOM 4511 C C . PRO A 1 573 ? -11.406 0.64 2.842 1 96.38 573 PRO A C 1
ATOM 4513 O O . PRO A 1 573 ? -10.492 1.445 3.033 1 96.38 573 PRO A O 1
ATOM 4516 N N . TRP A 1 574 ? -11.266 -0.571 2.268 1 95.88 574 TRP A N 1
ATOM 4517 C CA . TRP A 1 574 ? -9.969 -1.075 1.843 1 95.88 574 TRP A CA 1
ATOM 4518 C C . TRP A 1 574 ? -9.398 -0.23 0.707 1 95.88 574 TRP A C 1
ATOM 4520 O O . TRP A 1 574 ? -10.133 0.168 -0.203 1 95.88 574 TRP A O 1
ATOM 4530 N N . LEU A 1 575 ? -8.172 0.251 0.659 1 90 575 LEU A N 1
ATOM 4531 C CA . LEU A 1 575 ? -7.57 1.093 -0.371 1 90 575 LEU A CA 1
ATOM 4532 C C . LEU A 1 575 ? -6.629 0.283 -1.254 1 90 575 LEU A C 1
ATOM 4534 O O . LEU A 1 575 ? -6.762 0.286 -2.48 1 90 575 LEU A O 1
ATOM 4538 N N . TYR A 1 576 ? -5.57 -0.307 -1.102 1 83.25 576 TYR A N 1
ATOM 4539 C CA . TYR A 1 576 ? -4.512 -1.103 -1.718 1 83.25 576 TYR A CA 1
ATOM 4540 C C . TYR A 1 576 ? -3.154 -0.765 -1.114 1 83.25 576 TYR A C 1
ATOM 4542 O O . TYR A 1 576 ? -2.973 0.311 -0.54 1 83.25 576 TYR A O 1
ATOM 4550 N N . MET B 1 1 ? -12.391 27.828 -21.062 1 35 1 MET B N 1
ATOM 4551 C CA . MET B 1 1 ? -11.758 26.844 -20.188 1 35 1 MET B CA 1
ATOM 4552 C C . MET B 1 1 ? -12.781 26.234 -19.234 1 35 1 MET B C 1
ATOM 4554 O O . MET B 1 1 ? -13.492 26.953 -18.531 1 35 1 MET B O 1
ATOM 4558 N N . ALA B 1 2 ? -13.367 25.203 -19.609 1 47.59 2 ALA B N 1
ATOM 4559 C CA . ALA B 1 2 ? -14.453 24.641 -18.812 1 47.59 2 ALA B CA 1
ATOM 4560 C C . ALA B 1 2 ? -14.148 24.75 -17.328 1 47.59 2 ALA B C 1
ATOM 4562 O O . ALA B 1 2 ? -12.992 24.641 -16.906 1 47.59 2 ALA B O 1
ATOM 4563 N N . ASP B 1 3 ? -14.961 25.312 -16.469 1 67.44 3 ASP B N 1
ATOM 4564 C CA . ASP B 1 3 ? -14.836 25.609 -15.055 1 67.44 3 ASP B CA 1
ATOM 4565 C C . ASP B 1 3 ? -14.438 24.359 -14.258 1 67.44 3 ASP B C 1
ATOM 4567 O O . ASP B 1 3 ? -14.969 23.281 -14.5 1 67.44 3 ASP B O 1
ATOM 4571 N N . PHE B 1 4 ? -13.227 24.25 -13.68 1 85.75 4 PHE B N 1
ATOM 4572 C CA . PHE B 1 4 ? -12.766 23.188 -12.797 1 85.75 4 PHE B CA 1
ATOM 4573 C C . PHE B 1 4 ? -13.805 22.875 -11.727 1 85.75 4 PHE B C 1
ATOM 4575 O O . PHE B 1 4 ? -14.25 23.781 -11.008 1 85.75 4 PHE B O 1
ATOM 4582 N N . THR B 1 5 ? -14.406 21.703 -11.812 1 89.81 5 THR B N 1
ATOM 4583 C CA . THR B 1 5 ? -15.414 21.297 -10.836 1 89.81 5 THR B CA 1
ATOM 4584 C C . THR B 1 5 ? -14.945 20.094 -10.031 1 89.81 5 THR B C 1
ATOM 4586 O O . THR B 1 5 ? -14.125 19.312 -10.508 1 89.81 5 THR B O 1
ATOM 4589 N N . LEU B 1 6 ? -15.453 20.047 -8.836 1 94.12 6 LEU B N 1
ATOM 4590 C CA . LEU B 1 6 ? -15.172 18.891 -7.992 1 94.12 6 LEU B CA 1
ATOM 4591 C C . LEU B 1 6 ? -16.156 17.766 -8.281 1 94.12 6 LEU B C 1
ATOM 4593 O O . LEU B 1 6 ? -17.344 18.016 -8.531 1 94.12 6 LEU B O 1
ATOM 4597 N N . LYS B 1 7 ? -15.703 16.578 -8.25 1 93.69 7 LYS B N 1
ATOM 4598 C CA . LYS B 1 7 ? -16.609 15.438 -8.242 1 93.69 7 LYS B CA 1
ATOM 4599 C C . LYS B 1 7 ? -17.406 15.367 -6.938 1 93.69 7 LYS B C 1
ATOM 4601 O O . LYS B 1 7 ? -16.828 15.445 -5.852 1 93.69 7 LYS B O 1
ATOM 4606 N N . ASP B 1 8 ? -18.719 15.305 -7.047 1 94.31 8 ASP B N 1
ATOM 4607 C CA . ASP B 1 8 ? -19.562 15.258 -5.852 1 94.31 8 ASP B CA 1
ATOM 4608 C C . ASP B 1 8 ? -19.656 13.836 -5.297 1 94.31 8 ASP B C 1
ATOM 4610 O O . ASP B 1 8 ? -20.703 13.211 -5.359 1 94.31 8 ASP B O 1
ATOM 4614 N N . ALA B 1 9 ? -18.562 13.344 -4.75 1 95.62 9 ALA B N 1
ATOM 4615 C CA . ALA B 1 9 ? -18.438 12.031 -4.121 1 95.62 9 ALA B CA 1
ATOM 4616 C C . ALA B 1 9 ? -17.359 12.055 -3.039 1 95.62 9 ALA B C 1
ATOM 4618 O O . ALA B 1 9 ? -16.453 12.883 -3.07 1 95.62 9 ALA B O 1
ATOM 4619 N N . ASN B 1 10 ? -17.531 11.117 -2.045 1 97.12 10 ASN B N 1
ATOM 4620 C CA . ASN B 1 10 ? -16.484 10.945 -1.043 1 97.12 10 ASN B CA 1
ATOM 4621 C C . ASN B 1 10 ? -15.188 10.445 -1.668 1 97.12 10 ASN B C 1
ATOM 4623 O O . ASN B 1 10 ? -15.211 9.805 -2.719 1 97.12 10 ASN B O 1
ATOM 4627 N N . VAL B 1 11 ? -14.086 10.703 -1.058 1 97.75 11 VAL B N 1
ATOM 4628 C CA . VAL B 1 11 ? -12.75 10.422 -1.582 1 97.75 11 VAL B CA 1
ATOM 4629 C C . VAL B 1 11 ? -12.57 8.914 -1.764 1 97.75 11 VAL B C 1
ATOM 4631 O O . VAL B 1 11 ? -11.82 8.477 -2.639 1 97.75 11 VAL B O 1
ATOM 4634 N N . GLU B 1 12 ? -13.289 8.039 -1.009 1 96.94 12 GLU B N 1
ATOM 4635 C CA . GLU B 1 12 ? -13.133 6.594 -1.156 1 96.94 12 GLU B CA 1
ATOM 4636 C C . GLU B 1 12 ? -13.734 6.109 -2.475 1 96.94 12 GLU B C 1
ATOM 4638 O O . GLU B 1 12 ? -13.234 5.152 -3.074 1 96.94 12 GLU B O 1
ATOM 4643 N N . ASN B 1 13 ? -14.758 6.895 -2.957 1 91.88 13 ASN B N 1
ATOM 4644 C CA . ASN B 1 13 ? -15.422 6.594 -4.223 1 91.88 13 ASN B CA 1
ATOM 4645 C C . ASN B 1 13 ? -15.742 5.105 -4.352 1 91.88 13 ASN B C 1
ATOM 4647 O O . ASN B 1 13 ? -14.945 4.344 -4.91 1 91.88 13 ASN B O 1
ATOM 4651 N N . LEU B 1 14 ? -16.797 4.559 -4.082 1 93 14 LEU B N 1
ATOM 4652 C CA . LEU B 1 14 ? -17.25 3.176 -4.141 1 93 14 LEU B CA 1
ATOM 4653 C C . LEU B 1 14 ? -18.188 2.965 -5.332 1 93 14 LEU B C 1
ATOM 4655 O O . LEU B 1 14 ? -19.219 2.295 -5.211 1 93 14 LEU B O 1
ATOM 4659 N N . ARG B 1 15 ? -17.75 3.6 -6.48 1 95.69 15 ARG B N 1
ATOM 4660 C CA . ARG B 1 15 ? -18.609 3.455 -7.652 1 95.69 15 ARG B CA 1
ATOM 4661 C C . ARG B 1 15 ? -18.766 1.988 -8.039 1 95.69 15 ARG B C 1
ATOM 4663 O O . ARG B 1 15 ? -17.891 1.166 -7.738 1 95.69 15 ARG B O 1
ATOM 4670 N N . PRO B 1 16 ? -19.844 1.632 -8.664 1 97.75 16 PRO B N 1
ATOM 4671 C CA . PRO B 1 16 ? -20.047 0.235 -9.047 1 97.75 16 PRO B CA 1
ATOM 4672 C C . PRO B 1 16 ? -19.062 -0.239 -10.117 1 97.75 16 PRO B C 1
ATOM 4674 O O . PRO B 1 16 ? -18.703 0.528 -11.016 1 97.75 16 PRO B O 1
ATOM 4677 N N . LEU B 1 17 ? -18.641 -1.451 -10.047 1 98.19 17 LEU B N 1
ATOM 4678 C CA . LEU B 1 17 ? -17.812 -2.133 -11.031 1 98.19 17 LEU B CA 1
ATOM 4679 C C . LEU B 1 17 ? -18.391 -3.506 -11.367 1 98.19 17 LEU B C 1
ATOM 4681 O O . LEU B 1 17 ? -18.859 -4.223 -10.484 1 98.19 17 LEU B O 1
ATOM 4685 N N . LYS B 1 18 ? -18.438 -3.799 -12.609 1 98.88 18 LYS B N 1
ATOM 4686 C CA . LYS B 1 18 ? -18.797 -5.141 -13.062 1 98.88 18 LYS B CA 1
ATOM 4687 C C . LYS B 1 18 ? -17.547 -5.949 -13.414 1 98.88 18 LYS B C 1
ATOM 4689 O O . LYS B 1 18 ? -16.828 -5.613 -14.367 1 98.88 18 LYS B O 1
ATOM 4694 N N . VAL B 1 19 ? -17.266 -7.043 -12.68 1 98.94 19 VAL B N 1
ATOM 4695 C CA . VAL B 1 19 ? -16.062 -7.863 -12.836 1 98.94 19 VAL B CA 1
ATOM 4696 C C . VAL B 1 19 ? -16.469 -9.297 -13.188 1 98.94 19 VAL B C 1
ATOM 4698 O O . VAL B 1 19 ? -17.328 -9.883 -12.531 1 98.94 19 VAL B O 1
ATOM 4701 N N . ARG B 1 20 ? -15.945 -9.852 -14.25 1 98.94 20 ARG B N 1
ATOM 4702 C CA . ARG B 1 20 ? -16.125 -11.25 -14.625 1 98.94 20 ARG B CA 1
ATOM 4703 C C . ARG B 1 20 ? -14.805 -12.008 -14.57 1 98.94 20 ARG B C 1
ATOM 4705 O O . ARG B 1 20 ? -13.781 -11.508 -15.031 1 98.94 20 ARG B O 1
ATOM 4712 N N . VAL B 1 21 ? -14.82 -13.156 -13.906 1 98.94 21 VAL B N 1
ATOM 4713 C CA . VAL B 1 21 ? -13.672 -14.047 -13.773 1 98.94 21 VAL B CA 1
ATOM 4714 C C . VAL B 1 21 ? -13.938 -15.344 -14.539 1 98.94 21 VAL B C 1
ATOM 4716 O O . VAL B 1 21 ? -15.047 -15.883 -14.492 1 98.94 21 VAL B O 1
ATOM 4719 N N . ILE B 1 22 ? -12.906 -15.812 -15.289 1 98.69 22 ILE B N 1
ATOM 4720 C CA . ILE B 1 22 ? -13.07 -17.016 -16.094 1 98.69 22 ILE B CA 1
ATOM 4721 C C . ILE B 1 22 ? -12.242 -18.156 -15.492 1 98.69 22 ILE B C 1
ATOM 4723 O O . ILE B 1 22 ? -11.016 -18.172 -15.625 1 98.69 22 ILE B O 1
ATOM 4727 N N . GLY B 1 23 ? -12.922 -19.156 -14.891 1 98.38 23 GLY B N 1
ATOM 4728 C CA . GLY B 1 23 ? -12.273 -20.312 -14.273 1 98.38 23 GLY B CA 1
ATOM 4729 C C . GLY B 1 23 ? -12.445 -20.359 -12.766 1 98.38 23 GLY B C 1
ATOM 4730 O O . GLY B 1 23 ? -12.312 -19.328 -12.086 1 98.38 23 GLY B O 1
ATOM 4731 N N . ALA B 1 24 ? -12.773 -21.578 -12.281 1 98.62 24 ALA B N 1
ATOM 4732 C CA . ALA B 1 24 ? -13.008 -21.734 -10.852 1 98.62 24 ALA B CA 1
ATOM 4733 C C . ALA B 1 24 ? -12.062 -22.781 -10.258 1 98.62 24 ALA B C 1
ATOM 4735 O O . ALA B 1 24 ? -12.492 -23.672 -9.531 1 98.62 24 ALA B O 1
ATOM 4736 N N . GLY B 1 25 ? -10.805 -22.75 -10.664 1 98.38 25 GLY B N 1
ATOM 4737 C CA . GLY B 1 25 ? -9.742 -23.422 -9.938 1 98.38 25 GLY B CA 1
ATOM 4738 C C . GLY B 1 25 ? -9.227 -22.625 -8.758 1 98.38 25 GLY B C 1
ATOM 4739 O O . GLY B 1 25 ? -9.969 -21.828 -8.164 1 98.38 25 GLY B O 1
ATOM 4740 N N . TYR B 1 26 ? -7.945 -22.859 -8.344 1 98.38 26 TYR B N 1
ATOM 4741 C CA . TYR B 1 26 ? -7.332 -22.141 -7.234 1 98.38 26 TYR B CA 1
ATOM 4742 C C . TYR B 1 26 ? -7.488 -20.625 -7.41 1 98.38 26 TYR B C 1
ATOM 4744 O O . TYR B 1 26 ? -7.887 -19.922 -6.477 1 98.38 26 TYR B O 1
ATOM 4752 N N . SER B 1 27 ? -7.219 -20.109 -8.633 1 98.69 27 SER B N 1
ATOM 4753 C CA . SER B 1 27 ? -7.211 -18.672 -8.906 1 98.69 27 SER B CA 1
ATOM 4754 C C . SER B 1 27 ? -8.617 -18.094 -8.828 1 98.69 27 SER B C 1
ATOM 4756 O O . SER B 1 27 ? -8.828 -17.078 -8.156 1 98.69 27 SER B O 1
ATOM 4758 N N . GLY B 1 28 ? -9.578 -18.734 -9.492 1 98.81 28 GLY B N 1
ATOM 4759 C CA . GLY B 1 28 ? -10.938 -18.203 -9.492 1 98.81 28 GLY B CA 1
ATOM 4760 C C . GLY B 1 28 ? -11.57 -18.219 -8.109 1 98.81 28 GLY B C 1
ATOM 4761 O O . GLY B 1 28 ? -12.305 -17.297 -7.754 1 98.81 28 GLY B O 1
ATOM 4762 N N . ILE B 1 29 ? -11.297 -19.25 -7.336 1 98.94 29 ILE B N 1
ATOM 4763 C CA . ILE B 1 29 ? -11.859 -19.375 -5.996 1 98.94 29 ILE B CA 1
ATOM 4764 C C . ILE B 1 29 ? -11.344 -18.234 -5.109 1 98.94 29 ILE B C 1
ATOM 4766 O O . ILE B 1 29 ? -12.117 -17.562 -4.441 1 98.94 29 ILE B O 1
ATOM 4770 N N . VAL B 1 30 ? -10.031 -18.031 -5.102 1 98.88 30 VAL B N 1
ATOM 4771 C CA . VAL B 1 30 ? -9.477 -17 -4.227 1 98.88 30 VAL B CA 1
ATOM 4772 C C . VAL B 1 30 ? -9.945 -15.625 -4.691 1 98.88 30 VAL B C 1
ATOM 4774 O O . VAL B 1 30 ? -10.172 -14.727 -3.869 1 98.88 30 VAL B O 1
ATOM 4777 N N . ALA B 1 31 ? -10.125 -15.383 -6.012 1 98.94 31 ALA B N 1
ATOM 4778 C CA . ALA B 1 31 ? -10.68 -14.125 -6.5 1 98.94 31 ALA B CA 1
ATOM 4779 C C . ALA B 1 31 ? -12.086 -13.891 -5.953 1 98.94 31 ALA B C 1
ATOM 4781 O O . ALA B 1 31 ? -12.414 -12.789 -5.52 1 98.94 31 ALA B O 1
ATOM 4782 N N . ALA B 1 32 ? -12.859 -14.961 -5.93 1 98.94 32 ALA B N 1
ATOM 4783 C CA . ALA B 1 32 ? -14.25 -14.891 -5.469 1 98.94 32 ALA B CA 1
ATOM 4784 C C . ALA B 1 32 ? -14.312 -14.719 -3.955 1 98.94 32 ALA B C 1
ATOM 4786 O O . ALA B 1 32 ? -15.391 -14.484 -3.396 1 98.94 32 ALA B O 1
ATOM 4787 N N . ILE B 1 33 ? -13.203 -14.844 -3.295 1 98.94 33 ILE B N 1
ATOM 4788 C CA . ILE B 1 33 ? -13.133 -14.625 -1.854 1 98.94 33 ILE B CA 1
ATOM 4789 C C . ILE B 1 33 ? -12.594 -13.227 -1.571 1 98.94 33 ILE B C 1
ATOM 4791 O O . ILE B 1 33 ? -13.211 -12.453 -0.84 1 98.94 33 ILE B O 1
ATOM 4795 N N . ARG B 1 34 ? -11.508 -12.812 -2.176 1 98.88 34 ARG B N 1
ATOM 4796 C CA . ARG B 1 34 ? -10.773 -11.594 -1.849 1 98.88 34 ARG B CA 1
ATOM 4797 C C . ARG B 1 34 ? -11.492 -10.359 -2.395 1 98.88 34 ARG B C 1
ATOM 4799 O O . ARG B 1 34 ? -11.484 -9.305 -1.762 1 98.88 34 ARG B O 1
ATOM 4806 N N . ILE B 1 35 ? -12.109 -10.438 -3.643 1 98.88 35 ILE B N 1
ATOM 4807 C CA . ILE B 1 35 ? -12.773 -9.281 -4.234 1 98.88 35 ILE B CA 1
ATOM 4808 C C . ILE B 1 35 ? -13.922 -8.828 -3.33 1 98.88 35 ILE B C 1
ATOM 4810 O O . ILE B 1 35 ? -13.961 -7.672 -2.902 1 98.88 35 ILE B O 1
ATOM 4814 N N . PRO B 1 36 ? -14.812 -9.758 -2.902 1 98.62 36 PRO B N 1
ATOM 4815 C CA . PRO B 1 36 ? -15.852 -9.305 -1.979 1 98.62 36 PRO B CA 1
ATOM 4816 C C . PRO B 1 36 ? -15.297 -8.891 -0.618 1 98.62 36 PRO B C 1
ATOM 4818 O O . PRO B 1 36 ? -15.844 -7.996 0.032 1 98.62 36 PRO B O 1
ATOM 4821 N N . GLN B 1 37 ? -14.242 -9.562 -0.172 1 98.56 37 GLN B N 1
ATOM 4822 C CA . GLN B 1 37 ? -13.633 -9.227 1.114 1 98.56 37 GLN B CA 1
ATOM 4823 C C . GLN B 1 37 ? -13.195 -7.766 1.153 1 98.56 37 GLN B C 1
ATOM 4825 O O . GLN B 1 37 ? -13.398 -7.078 2.156 1 98.56 37 GLN B O 1
ATOM 4830 N N . ARG B 1 38 ? -12.656 -7.258 0.088 1 98.31 38 ARG B N 1
ATOM 4831 C CA . ARG B 1 38 ? -11.922 -6 0.135 1 98.31 38 ARG B CA 1
ATOM 4832 C C . ARG B 1 38 ? -12.672 -4.895 -0.596 1 98.31 38 ARG B C 1
ATOM 4834 O O . ARG B 1 38 ? -12.562 -3.719 -0.242 1 98.31 38 ARG B O 1
ATOM 4841 N N . LEU B 1 39 ? -13.453 -5.238 -1.592 1 98.06 39 LEU B N 1
ATOM 4842 C CA . LEU B 1 39 ? -14.117 -4.234 -2.42 1 98.06 39 LEU B CA 1
ATOM 4843 C C . LEU B 1 39 ? -15.617 -4.207 -2.139 1 98.06 39 LEU B C 1
ATOM 4845 O O . LEU B 1 39 ? -16.188 -5.203 -1.686 1 98.06 39 LEU B O 1
ATOM 4849 N N . ARG B 1 40 ? -16.219 -3.047 -2.4 1 96.69 40 ARG B N 1
ATOM 4850 C CA . ARG B 1 40 ? -17.656 -2.859 -2.291 1 96.69 40 ARG B CA 1
ATOM 4851 C C . ARG B 1 40 ? -18.266 -2.455 -3.633 1 96.69 40 ARG B C 1
ATOM 4853 O O . ARG B 1 40 ? -17.578 -1.856 -4.469 1 96.69 40 ARG B O 1
ATOM 4860 N N . ASN B 1 41 ? -19.484 -2.812 -3.781 1 97.56 41 ASN B N 1
ATOM 4861 C CA . ASN B 1 41 ? -20.266 -2.449 -4.965 1 97.56 41 ASN B CA 1
ATOM 4862 C C . ASN B 1 41 ? -19.688 -3.09 -6.227 1 97.56 41 ASN B C 1
ATOM 4864 O O . ASN B 1 41 ? -19.625 -2.447 -7.273 1 97.56 41 ASN B O 1
ATOM 4868 N N . VAL B 1 42 ? -19.281 -4.363 -6.137 1 98.56 42 VAL B N 1
ATOM 4869 C CA . VAL B 1 42 ? -18.781 -5.109 -7.289 1 98.56 42 VAL B CA 1
ATOM 4870 C C . VAL B 1 42 ? -19.797 -6.18 -7.688 1 98.56 42 VAL B C 1
ATOM 4872 O O . VAL B 1 42 ? -20.188 -7.004 -6.863 1 98.56 42 VAL B O 1
ATOM 4875 N N . ASP B 1 43 ? -20.281 -6.047 -8.867 1 98.88 43 ASP B N 1
ATOM 4876 C CA . ASP B 1 43 ? -21.031 -7.145 -9.469 1 98.88 43 ASP B CA 1
ATOM 4877 C C . ASP B 1 43 ? -20.094 -8.227 -9.992 1 98.88 43 ASP B C 1
ATOM 4879 O O . ASP B 1 43 ? -19.562 -8.117 -11.102 1 98.88 43 ASP B O 1
ATOM 4883 N N . LEU B 1 44 ? -19.906 -9.305 -9.227 1 98.94 44 LEU B N 1
ATOM 4884 C CA . LEU B 1 44 ? -18.922 -10.344 -9.492 1 98.94 44 LEU B CA 1
ATOM 4885 C C . LEU B 1 44 ? -19.594 -11.625 -9.969 1 98.94 44 LEU B C 1
ATOM 4887 O O . LEU B 1 44 ? -20.578 -12.07 -9.375 1 98.94 44 LEU B O 1
ATOM 4891 N N . VAL B 1 45 ? -19.109 -12.188 -11.047 1 98.94 45 VAL B N 1
ATOM 4892 C CA . VAL B 1 45 ? -19.469 -13.531 -11.484 1 98.94 45 VAL B CA 1
ATOM 4893 C C . VAL B 1 45 ? -18.219 -14.281 -11.93 1 98.94 45 VAL B C 1
ATOM 4895 O O . VAL B 1 45 ? -17.359 -13.719 -12.617 1 98.94 45 VAL B O 1
ATOM 4898 N N . VAL B 1 46 ? -18.094 -15.492 -11.492 1 98.94 46 VAL B N 1
ATOM 4899 C CA . VAL B 1 46 ? -17.047 -16.406 -11.961 1 98.94 46 VAL B CA 1
ATOM 4900 C C . VAL B 1 46 ? -17.672 -17.484 -12.852 1 98.94 46 VAL B C 1
ATOM 4902 O O . VAL B 1 46 ? -18.547 -18.25 -12.414 1 98.94 46 VAL B O 1
ATOM 4905 N N . TYR B 1 47 ? -17.281 -17.547 -14.094 1 98.81 47 TYR B N 1
ATOM 4906 C CA . TYR B 1 47 ? -17.781 -18.562 -15.008 1 98.81 47 TYR B CA 1
ATOM 4907 C C . TYR B 1 47 ? -16.828 -19.766 -15.062 1 98.81 47 TYR B C 1
ATOM 4909 O O . TYR B 1 47 ? -15.625 -19.594 -15.234 1 98.81 47 TYR B O 1
ATOM 4917 N N . GLU B 1 48 ? -17.359 -20.922 -14.836 1 98.56 48 GLU B N 1
ATOM 4918 C CA . GLU B 1 48 ? -16.672 -22.203 -14.93 1 98.56 48 GLU B CA 1
ATOM 4919 C C . GLU B 1 48 ? -17.344 -23.125 -15.938 1 98.56 48 GLU B C 1
ATOM 4921 O O . GLU B 1 48 ? -18.547 -23.375 -15.836 1 98.56 48 GLU B O 1
ATOM 4926 N N . LYS B 1 49 ? -16.578 -23.562 -16.906 1 97.44 49 LYS B N 1
ATOM 4927 C CA . LYS B 1 49 ? -17.172 -24.359 -17.969 1 97.44 49 LYS B CA 1
ATOM 4928 C C . LYS B 1 49 ? -17.5 -25.766 -17.484 1 97.44 49 LYS B C 1
ATOM 4930 O O . LYS B 1 49 ? -18.391 -26.422 -18.031 1 97.44 49 LYS B O 1
ATOM 4935 N N . GLU B 1 50 ? -16.797 -26.281 -16.5 1 97.25 50 GLU B N 1
ATOM 4936 C CA . GLU B 1 50 ? -17 -27.641 -15.992 1 97.25 50 GLU B CA 1
ATOM 4937 C C . GLU B 1 50 ? -18.234 -27.719 -15.102 1 97.25 50 GLU B C 1
ATOM 4939 O O . GLU B 1 50 ? -18.766 -26.688 -14.672 1 97.25 50 GLU B O 1
ATOM 4944 N N . GLU B 1 51 ? -18.688 -28.906 -14.82 1 97.44 51 GLU B N 1
ATOM 4945 C CA . GLU B 1 51 ? -19.844 -29.141 -13.969 1 97.44 51 GLU B CA 1
ATOM 4946 C C . GLU B 1 51 ? -19.516 -28.875 -12.508 1 97.44 51 GLU B C 1
ATOM 4948 O O . GLU B 1 51 ? -20.422 -28.625 -11.703 1 97.44 51 GLU B O 1
ATOM 4953 N N . GLY B 1 52 ? -18.266 -28.875 -12.18 1 97.44 52 GLY B N 1
ATOM 4954 C CA . GLY B 1 52 ? -17.859 -28.703 -10.797 1 97.44 52 GLY B CA 1
ATOM 4955 C C . GLY B 1 52 ? -16.703 -27.719 -10.625 1 97.44 52 GLY B C 1
ATOM 4956 O O . GLY B 1 52 ? -16.141 -27.25 -11.609 1 97.44 52 GLY B O 1
ATOM 4957 N N . ILE B 1 53 ? -16.438 -27.422 -9.312 1 97.88 53 ILE B N 1
ATOM 4958 C CA . ILE B 1 53 ? -15.406 -26.484 -8.906 1 97.88 53 ILE B CA 1
ATOM 4959 C C . ILE B 1 53 ? -14.109 -27.25 -8.617 1 97.88 53 ILE B C 1
ATOM 4961 O O . ILE B 1 53 ? -14.125 -28.312 -8.008 1 97.88 53 ILE B O 1
ATOM 4965 N N . GLY B 1 54 ? -12.969 -26.703 -9.172 1 97.44 54 GLY B N 1
ATOM 4966 C CA . GLY B 1 54 ? -11.711 -27.328 -8.789 1 97.44 54 GLY B CA 1
ATOM 4967 C C . GLY B 1 54 ? -10.648 -27.25 -9.875 1 97.44 54 GLY B C 1
ATOM 4968 O O . GLY B 1 54 ? -9.5 -27.641 -9.656 1 97.44 54 GLY B O 1
ATOM 4969 N N . GLY B 1 55 ? -11.039 -26.734 -11.07 1 96.06 55 GLY B N 1
ATOM 4970 C CA . GLY B 1 55 ? -10.078 -26.594 -12.156 1 96.06 55 GLY B CA 1
ATOM 4971 C C . GLY B 1 55 ? -9.461 -27.906 -12.57 1 96.06 55 GLY B C 1
ATOM 4972 O O . GLY B 1 55 ? -10.172 -28.875 -12.836 1 96.06 55 GLY B O 1
ATOM 4973 N N . VAL B 1 56 ? -8.148 -27.969 -12.547 1 95.19 56 VAL B N 1
ATOM 4974 C CA . VAL B 1 56 ? -7.41 -29.125 -13.023 1 95.19 56 VAL B CA 1
ATOM 4975 C C . VAL B 1 56 ? -7.75 -30.344 -12.164 1 95.19 56 VAL B C 1
ATOM 4977 O O . VAL B 1 56 ? -7.762 -31.469 -12.664 1 95.19 56 VAL B O 1
ATOM 4980 N N . TRP B 1 57 ? -8.148 -30.125 -10.938 1 97.19 57 TRP B N 1
ATOM 4981 C CA . TRP B 1 57 ? -8.398 -31.219 -10.008 1 97.19 57 TRP B CA 1
ATOM 4982 C C . TRP B 1 57 ? -9.82 -31.75 -10.172 1 97.19 57 TRP B C 1
ATOM 4984 O O . TRP B 1 57 ? -10.141 -32.844 -9.703 1 97.19 57 TRP B O 1
ATOM 4994 N N . TRP B 1 58 ? -10.648 -31 -10.75 1 96.75 58 TRP B N 1
ATOM 4995 C CA . TRP B 1 58 ? -11.961 -31.5 -11.148 1 96.75 58 TRP B CA 1
ATOM 4996 C C . TRP B 1 58 ? -11.859 -32.312 -12.438 1 96.75 58 TRP B C 1
ATOM 4998 O O . TRP B 1 58 ? -12.492 -33.375 -12.562 1 96.75 58 TRP B O 1
ATOM 5008 N N . VAL B 1 59 ? -11 -31.922 -13.367 1 95.19 59 VAL B N 1
ATOM 5009 C CA . VAL B 1 59 ? -10.969 -32.406 -14.734 1 95.19 59 VAL B CA 1
ATOM 5010 C C . VAL B 1 59 ? -10.188 -33.719 -14.789 1 95.19 59 VAL B C 1
ATOM 5012 O O . VAL B 1 59 ? -10.586 -34.656 -15.477 1 95.19 59 VAL B O 1
ATOM 5015 N N . ASN B 1 60 ? -9.062 -33.781 -14.117 1 95.19 60 ASN B N 1
ATOM 5016 C CA . ASN B 1 60 ? -8.203 -34.938 -14.188 1 95.19 60 ASN B CA 1
ATOM 5017 C C . ASN B 1 60 ? -8.672 -36.031 -13.234 1 95.19 60 ASN B C 1
ATOM 5019 O O . ASN B 1 60 ? -8.789 -35.812 -12.031 1 95.19 60 ASN B O 1
ATOM 5023 N N . LYS B 1 61 ? -8.859 -37.281 -13.82 1 95.5 61 LYS B N 1
ATOM 5024 C CA . LYS B 1 61 ? -9.422 -38.375 -13.016 1 95.5 61 LYS B CA 1
ATOM 5025 C C . LYS B 1 61 ? -8.68 -39.688 -13.273 1 95.5 61 LYS B C 1
ATOM 5027 O O . LYS B 1 61 ? -9.188 -40.75 -12.945 1 95.5 61 LYS B O 1
ATOM 5032 N N . TYR B 1 62 ? -7.492 -39.656 -13.883 1 96.69 62 TYR B N 1
ATOM 5033 C CA . TYR B 1 62 ? -6.742 -40.875 -14.156 1 96.69 62 TYR B CA 1
ATOM 5034 C C . TYR B 1 62 ? -6.289 -41.531 -12.867 1 96.69 62 TYR B C 1
ATOM 5036 O O . TYR B 1 62 ? -6.164 -40.875 -11.828 1 96.69 62 TYR B O 1
ATOM 5044 N N . PRO B 1 63 ? -6.082 -42.812 -12.914 1 96.19 63 PRO B N 1
ATOM 5045 C CA . PRO B 1 63 ? -5.676 -43.531 -11.703 1 96.19 63 PRO B CA 1
ATOM 5046 C C . PRO B 1 63 ? -4.32 -43.062 -11.172 1 96.19 63 PRO B C 1
ATOM 5048 O O . PRO B 1 63 ? -3.379 -42.906 -11.953 1 96.19 63 PRO B O 1
ATOM 5051 N N . GLY B 1 64 ? -4.273 -42.875 -9.844 1 94.56 64 GLY B N 1
ATOM 5052 C CA . GLY B 1 64 ? -3.018 -42.5 -9.203 1 94.56 64 GLY B CA 1
ATOM 5053 C C . GLY B 1 64 ? -2.787 -41 -9.148 1 94.56 64 GLY B C 1
ATOM 5054 O O . GLY B 1 64 ? -1.785 -40.562 -8.594 1 94.56 64 GLY B O 1
ATOM 5055 N N . ILE B 1 65 ? -3.762 -40.219 -9.703 1 95.88 65 ILE B N 1
ATOM 5056 C CA . ILE B 1 65 ? -3.57 -38.781 -9.742 1 95.88 65 ILE B CA 1
ATOM 5057 C C . ILE B 1 65 ? -3.367 -38.25 -8.32 1 95.88 65 ILE B C 1
ATOM 5059 O O . ILE B 1 65 ? -4.172 -38.531 -7.43 1 95.88 65 ILE B O 1
ATOM 5063 N N . ALA B 1 66 ? -2.262 -37.5 -8.125 1 94.62 66 ALA B N 1
ATOM 5064 C CA . ALA B 1 66 ? -1.879 -36.938 -6.836 1 94.62 66 ALA B CA 1
ATOM 5065 C C . ALA B 1 66 ? -1.006 -35.688 -7.02 1 94.62 66 ALA B C 1
ATOM 5067 O O . ALA B 1 66 ? -0.496 -35.438 -8.117 1 94.62 66 ALA B O 1
ATOM 5068 N N . CYS B 1 67 ? -0.951 -34.969 -5.969 1 92.38 67 CYS B N 1
ATOM 5069 C CA . CYS B 1 67 ? -0.023 -33.844 -5.988 1 92.38 67 CYS B CA 1
ATOM 5070 C C . CYS B 1 67 ? 1.422 -34.344 -6.008 1 92.38 67 CYS B C 1
ATOM 5072 O O . CYS B 1 67 ? 1.729 -35.406 -5.484 1 92.38 67 CYS B O 1
ATOM 5074 N N . ASP B 1 68 ? 2.303 -33.562 -6.609 1 89.31 68 ASP B N 1
ATOM 5075 C CA . ASP B 1 68 ? 3.709 -33.938 -6.691 1 89.31 68 ASP B CA 1
ATOM 5076 C C . ASP B 1 68 ? 4.555 -33.125 -5.703 1 89.31 68 ASP B C 1
ATOM 5078 O O . ASP B 1 68 ? 5.785 -33.188 -5.742 1 89.31 68 ASP B O 1
ATOM 5082 N N . ILE B 1 69 ? 3.994 -32.344 -4.898 1 91.62 69 ILE B N 1
ATOM 5083 C CA . ILE B 1 69 ? 4.652 -31.594 -3.83 1 91.62 69 ILE B CA 1
ATOM 5084 C C . ILE B 1 69 ? 3.918 -31.812 -2.514 1 91.62 69 ILE B C 1
ATOM 5086 O O . ILE B 1 69 ? 2.775 -32.281 -2.506 1 91.62 69 ILE B O 1
ATOM 5090 N N . PRO B 1 70 ? 4.578 -31.531 -1.395 1 93.62 70 PRO B N 1
ATOM 5091 C CA . PRO B 1 70 ? 3.861 -31.703 -0.127 1 93.62 70 PRO B CA 1
ATOM 5092 C C . PRO B 1 70 ? 2.531 -30.953 -0.094 1 93.62 70 PRO B C 1
ATOM 5094 O O . PRO B 1 70 ? 2.498 -29.734 -0.303 1 93.62 70 PRO B O 1
ATOM 5097 N N . ALA B 1 71 ? 1.468 -31.734 0.196 1 95.75 71 ALA B N 1
ATOM 5098 C CA . ALA B 1 71 ? 0.116 -31.172 0.168 1 95.75 71 ALA B CA 1
ATOM 5099 C C . ALA B 1 71 ? -0.017 -30 1.136 1 95.75 71 ALA B C 1
ATOM 5101 O O . ALA B 1 71 ? -0.77 -29.062 0.88 1 95.75 71 ALA B O 1
ATOM 5102 N N . HIS B 1 72 ? 0.757 -30 2.189 1 96.12 72 HIS B N 1
ATOM 5103 C CA . HIS B 1 72 ? 0.712 -28.969 3.227 1 96.12 72 HIS B CA 1
ATOM 5104 C C . HIS B 1 72 ? 1.278 -27.656 2.719 1 96.12 72 HIS B C 1
ATOM 5106 O O . HIS B 1 72 ? 1.103 -26.609 3.355 1 96.12 72 HIS B O 1
ATOM 5112 N N . SER B 1 73 ? 1.903 -27.641 1.561 1 95.19 73 SER B N 1
ATOM 5113 C CA . SER B 1 73 ? 2.371 -26.438 0.892 1 95.19 73 SER B CA 1
ATOM 5114 C C . SER B 1 73 ? 1.538 -26.141 -0.349 1 95.19 73 SER B C 1
ATOM 5116 O O . SER B 1 73 ? 1.838 -25.203 -1.091 1 95.19 73 SER B O 1
ATOM 5118 N N . TYR B 1 74 ? 0.579 -26.938 -0.612 1 96.38 74 TYR B N 1
ATOM 5119 C CA . TYR B 1 74 ? -0.287 -26.812 -1.778 1 96.38 74 TYR B CA 1
ATOM 5120 C C . TYR B 1 74 ? -1.718 -26.484 -1.362 1 96.38 74 TYR B C 1
ATOM 5122 O O . TYR B 1 74 ? -2.656 -27.172 -1.761 1 96.38 74 TYR B O 1
ATOM 5130 N N . GLN B 1 75 ? -1.863 -25.516 -0.613 1 98.06 75 GLN B N 1
ATOM 5131 C CA . GLN B 1 75 ? -3.115 -25.031 -0.045 1 98.06 75 GLN B CA 1
ATOM 5132 C C . GLN B 1 75 ? -3.082 -23.516 0.138 1 98.06 75 GLN B C 1
ATOM 5134 O O . GLN B 1 75 ? -2.018 -22.891 0.062 1 98.06 75 GLN B O 1
ATOM 5139 N N . TYR B 1 76 ? -4.234 -22.875 0.272 1 98.56 76 TYR B N 1
ATOM 5140 C CA . TYR B 1 76 ? -4.262 -21.453 0.574 1 98.56 76 TYR B CA 1
ATOM 5141 C C . TYR B 1 76 ? -3.646 -21.172 1.94 1 98.56 76 TYR B C 1
ATOM 5143 O O . TYR B 1 76 ? -3.877 -21.922 2.896 1 98.56 76 TYR B O 1
ATOM 5151 N N . THR B 1 77 ? -2.895 -20.094 2.076 1 98.25 77 THR B N 1
ATOM 5152 C CA . THR B 1 77 ? -2.236 -19.781 3.336 1 98.25 77 THR B CA 1
ATOM 5153 C C . THR B 1 77 ? -3.264 -19.5 4.43 1 98.25 77 THR B C 1
ATOM 5155 O O . THR B 1 77 ? -3.01 -19.766 5.609 1 98.25 77 THR B O 1
ATOM 5158 N N . PHE B 1 78 ? -4.5 -19.016 4.102 1 98.31 78 PHE B N 1
ATOM 5159 C CA . PHE B 1 78 ? -5.516 -18.609 5.066 1 98.31 78 PHE B CA 1
ATOM 5160 C C . PHE B 1 78 ? -6.414 -19.797 5.426 1 98.31 78 PHE B C 1
ATOM 5162 O O . PHE B 1 78 ? -7.266 -19.688 6.312 1 98.31 78 PHE B O 1
ATOM 5169 N N . ASN B 1 79 ? -6.277 -20.938 4.758 1 98.44 79 ASN B N 1
ATOM 5170 C CA . ASN B 1 79 ? -7.102 -22.109 5.027 1 98.44 79 ASN B CA 1
ATOM 5171 C C . ASN B 1 79 ? -6.273 -23.391 5.035 1 98.44 79 ASN B C 1
ATOM 5173 O O . ASN B 1 79 ? -6.488 -24.281 4.211 1 98.44 79 ASN B O 1
ATOM 5177 N N . PRO B 1 80 ? -5.383 -23.547 5.965 1 98.06 80 PRO B N 1
ATOM 5178 C CA . PRO B 1 80 ? -4.57 -24.766 6.043 1 98.06 80 PRO B CA 1
ATOM 5179 C C . PRO B 1 80 ? -5.398 -26 6.387 1 98.06 80 PRO B C 1
ATOM 5181 O O . PRO B 1 80 ? -6.355 -25.906 7.16 1 98.06 80 PRO B O 1
ATOM 5184 N N . ASN B 1 81 ? -5.047 -27.156 5.883 1 98.19 81 ASN B N 1
ATOM 5185 C CA . ASN B 1 81 ? -5.742 -28.422 6.078 1 98.19 81 ASN B CA 1
ATOM 5186 C C . ASN B 1 81 ? -4.855 -29.438 6.785 1 98.19 81 ASN B C 1
ATOM 5188 O O . ASN B 1 81 ? -3.953 -30.016 6.176 1 98.19 81 ASN B O 1
ATOM 5192 N N . PRO B 1 82 ? -5.113 -29.734 8.008 1 97.69 82 PRO B N 1
ATOM 5193 C CA . PRO B 1 82 ? -4.312 -30.719 8.734 1 97.69 82 PRO B CA 1
ATOM 5194 C C . PRO B 1 82 ? -4.707 -32.156 8.406 1 97.69 82 PRO B C 1
ATOM 5196 O O . PRO B 1 82 ? -4.09 -33.094 8.906 1 97.69 82 PRO B O 1
ATOM 5199 N N . ASN B 1 83 ? -5.645 -32.375 7.5 1 97.62 83 ASN B N 1
ATOM 5200 C CA . ASN B 1 83 ? -6.254 -33.688 7.328 1 97.62 83 ASN B CA 1
ATOM 5201 C C . ASN B 1 83 ? -5.793 -34.344 6.035 1 97.62 83 ASN B C 1
ATOM 5203 O O . ASN B 1 83 ? -6.398 -35.312 5.586 1 97.62 83 ASN B O 1
ATOM 5207 N N . TRP B 1 84 ? -4.797 -33.812 5.395 1 97.88 84 TRP B N 1
ATOM 5208 C CA . TRP B 1 84 ? -4.266 -34.5 4.223 1 97.88 84 TRP B CA 1
ATOM 5209 C C . TRP B 1 84 ? -3.875 -35.938 4.566 1 97.88 84 TRP B C 1
ATOM 5211 O O . TRP B 1 84 ? -3.207 -36.188 5.574 1 97.88 84 TRP B O 1
ATOM 5221 N N . SER B 1 85 ? -4.227 -36.906 3.73 1 97.31 85 SER B N 1
ATOM 5222 C CA . SER B 1 85 ? -4.027 -38.312 4.039 1 97.31 85 SER B CA 1
ATOM 5223 C C . SER B 1 85 ? -2.607 -38.75 3.693 1 97.31 85 SER B C 1
ATOM 5225 O O . SER B 1 85 ? -2.164 -39.812 4.125 1 97.31 85 SER B O 1
ATOM 5227 N N . SER B 1 86 ? -1.955 -38 2.891 1 95 86 SER B N 1
ATOM 5228 C CA . SER B 1 86 ? -0.601 -38.312 2.439 1 95 86 SER B CA 1
ATOM 5229 C C . SER B 1 86 ? 0.186 -37.031 2.152 1 95 86 SER B C 1
ATOM 5231 O O . SER B 1 86 ? -0.399 -35.969 1.973 1 95 86 SER B O 1
ATOM 5233 N N . LEU B 1 87 ? 1.517 -37.156 2.246 1 93.56 87 LEU B N 1
ATOM 5234 C CA . LEU B 1 87 ? 2.381 -36.031 1.854 1 93.56 87 LEU B CA 1
ATOM 5235 C C . LEU B 1 87 ? 2.027 -35.531 0.456 1 93.56 87 LEU B C 1
ATOM 5237 O O . LEU B 1 87 ? 2.002 -34.344 0.21 1 93.56 87 LEU B O 1
ATOM 5241 N N . TYR B 1 88 ? 1.83 -36.469 -0.436 1 94.31 88 TYR B N 1
ATOM 5242 C CA . TYR B 1 88 ? 1.337 -36.219 -1.784 1 94.31 88 TYR B CA 1
ATOM 5243 C C . TYR B 1 88 ? -0.134 -36.594 -1.908 1 94.31 88 TYR B C 1
ATOM 5245 O O . TYR B 1 88 ? -0.463 -37.719 -2.295 1 94.31 88 TYR B O 1
ATOM 5253 N N . ALA B 1 89 ? -0.983 -35.688 -1.694 1 96.31 89 ALA B N 1
ATOM 5254 C CA . ALA B 1 89 ? -2.41 -35.938 -1.531 1 96.31 89 ALA B CA 1
ATOM 5255 C C . ALA B 1 89 ? -3.045 -36.375 -2.852 1 96.31 89 ALA B C 1
ATOM 5257 O O . ALA B 1 89 ? -2.723 -35.844 -3.908 1 96.31 89 ALA B O 1
ATOM 5258 N N . PRO B 1 90 ? -3.98 -37.344 -2.773 1 96.69 90 PRO B N 1
ATOM 5259 C CA . PRO B 1 90 ? -4.738 -37.75 -3.967 1 96.69 90 PRO B CA 1
ATOM 5260 C C . PRO B 1 90 ? -5.559 -36.594 -4.543 1 96.69 90 PRO B C 1
ATOM 5262 O O . PRO B 1 90 ? -6.035 -35.719 -3.797 1 96.69 90 PRO B O 1
ATOM 5265 N N . GLY B 1 91 ? -5.746 -36.656 -5.832 1 97.12 91 GLY B N 1
ATOM 5266 C CA . GLY B 1 91 ? -6.461 -35.625 -6.543 1 97.12 91 GLY B CA 1
ATOM 5267 C C . GLY B 1 91 ? -7.852 -35.344 -5.988 1 97.12 91 GLY B C 1
ATOM 5268 O O . GLY B 1 91 ? -8.266 -34.219 -5.848 1 97.12 91 GLY B O 1
ATOM 5269 N N . LYS B 1 92 ? -8.57 -36.406 -5.68 1 96.94 92 LYS B N 1
ATOM 5270 C CA . LYS B 1 92 ? -9.938 -36.281 -5.168 1 96.94 92 LYS B CA 1
ATOM 5271 C C . LYS B 1 92 ? -9.961 -35.469 -3.871 1 96.94 92 LYS B C 1
ATOM 5273 O O . LYS B 1 92 ? -10.898 -34.719 -3.623 1 96.94 92 LYS B O 1
ATOM 5278 N N . GLU B 1 93 ? -8.969 -35.656 -3.039 1 97.62 93 GLU B N 1
ATOM 5279 C CA . GLU B 1 93 ? -8.867 -34.938 -1.781 1 97.62 93 GLU B CA 1
ATOM 5280 C C . GLU B 1 93 ? -8.586 -33.438 -2.029 1 97.62 93 GLU B C 1
ATOM 5282 O O . GLU B 1 93 ? -9.133 -32.594 -1.332 1 97.62 93 GLU B O 1
ATOM 5287 N N . ILE B 1 94 ? -7.758 -33.156 -2.973 1 98.38 94 ILE B N 1
ATOM 5288 C CA . ILE B 1 94 ? -7.438 -31.766 -3.314 1 98.38 94 ILE B CA 1
ATOM 5289 C C . ILE B 1 94 ? -8.68 -31.078 -3.867 1 98.38 94 ILE B C 1
ATOM 5291 O O . ILE B 1 94 ? -8.992 -29.938 -3.488 1 98.38 94 ILE B O 1
ATOM 5295 N N . GLN B 1 95 ? -9.383 -31.766 -4.77 1 98.5 95 GLN B N 1
ATOM 5296 C CA . GLN B 1 95 ? -10.625 -31.203 -5.305 1 98.5 95 GLN B CA 1
ATOM 5297 C C . GLN B 1 95 ? -11.633 -30.938 -4.188 1 98.5 95 GLN B C 1
ATOM 5299 O O . GLN B 1 95 ? -12.281 -29.891 -4.18 1 98.5 95 GLN B O 1
ATOM 5304 N N . ALA B 1 96 ? -11.758 -31.859 -3.25 1 98.56 96 ALA B N 1
ATOM 5305 C CA . ALA B 1 96 ? -12.664 -31.688 -2.117 1 98.56 96 ALA B CA 1
ATOM 5306 C C . ALA B 1 96 ? -12.258 -30.469 -1.273 1 98.56 96 ALA B C 1
ATOM 5308 O O . ALA B 1 96 ? -13.117 -29.734 -0.792 1 98.56 96 ALA B O 1
ATOM 5309 N N . TYR B 1 97 ? -11.023 -30.281 -1.029 1 98.56 97 TYR B N 1
ATOM 5310 C CA . TYR B 1 97 ? -10.5 -29.125 -0.308 1 98.56 97 TYR B CA 1
ATOM 5311 C C . TYR B 1 97 ? -10.898 -27.828 -1 1 98.56 97 TYR B C 1
ATOM 5313 O O . TYR B 1 97 ? -11.336 -26.875 -0.346 1 98.56 97 TYR B O 1
ATOM 5321 N N . LEU B 1 98 ? -10.719 -27.797 -2.307 1 98.75 98 LEU B N 1
ATOM 5322 C CA . LEU B 1 98 ? -11.055 -26.594 -3.068 1 98.75 98 LEU B CA 1
ATOM 5323 C C . LEU B 1 98 ? -12.555 -26.297 -2.979 1 98.75 98 LEU B C 1
ATOM 5325 O O . LEU B 1 98 ? -12.953 -25.156 -2.738 1 98.75 98 LEU B O 1
ATOM 5329 N N . GLN B 1 99 ? -13.336 -27.359 -3.168 1 98.62 99 GLN B N 1
ATOM 5330 C CA . GLN B 1 99 ? -14.781 -27.219 -3.059 1 98.62 99 GLN B CA 1
ATOM 5331 C C . GLN B 1 99 ? -15.188 -26.734 -1.673 1 98.62 99 GLN B C 1
ATOM 5333 O O . GLN B 1 99 ? -15.992 -25.812 -1.547 1 98.62 99 GLN B O 1
ATOM 5338 N N . SER B 1 100 ? -14.625 -27.312 -0.689 1 98.69 100 SER B N 1
ATOM 5339 C CA . SER B 1 100 ? -14.953 -26.938 0.683 1 98.69 100 SER B CA 1
ATOM 5340 C C . SER B 1 100 ? -14.5 -25.516 0.996 1 98.69 100 SER B C 1
ATOM 5342 O O . SER B 1 100 ? -15.172 -24.797 1.745 1 98.69 100 SER B O 1
ATOM 5344 N N . THR B 1 101 ? -13.352 -25.125 0.521 1 98.81 101 THR B N 1
ATOM 5345 C CA . THR B 1 101 ? -12.867 -23.766 0.71 1 98.81 101 THR B CA 1
ATOM 5346 C C . THR B 1 101 ? -13.82 -22.766 0.076 1 98.81 101 THR B C 1
ATOM 5348 O O . THR B 1 101 ? -14.172 -21.75 0.696 1 98.81 101 THR B O 1
ATOM 5351 N N . ALA B 1 102 ? -14.211 -23.016 -1.188 1 98.88 102 ALA B N 1
ATOM 5352 C CA . ALA B 1 102 ? -15.156 -22.141 -1.879 1 98.88 102 ALA B CA 1
ATOM 5353 C C . ALA B 1 102 ? -16.453 -21.984 -1.081 1 98.88 102 ALA B C 1
ATOM 5355 O O . ALA B 1 102 ? -16.984 -20.891 -0.948 1 98.88 102 ALA B O 1
ATOM 5356 N N . GLU B 1 103 ? -16.938 -23.078 -0.572 1 98.81 103 GLU B N 1
ATOM 5357 C CA . GLU B 1 103 ? -18.172 -23.062 0.222 1 98.81 103 GLU B CA 1
ATOM 5358 C C . GLU B 1 103 ? -17.969 -22.328 1.538 1 98.81 103 GLU B C 1
ATOM 5360 O O . GLU B 1 103 ? -18.766 -21.469 1.899 1 98.81 103 GLU B O 1
ATOM 5365 N N . ARG B 1 104 ? -16.906 -22.656 2.234 1 98.81 104 ARG B N 1
ATOM 5366 C CA . ARG B 1 104 ? -16.625 -22.109 3.561 1 98.81 104 ARG B CA 1
ATOM 5367 C C . ARG B 1 104 ? -16.547 -20.594 3.529 1 98.81 104 ARG B C 1
ATOM 5369 O O . ARG B 1 104 ? -17.031 -19.922 4.441 1 98.81 104 ARG B O 1
ATOM 5376 N N . PHE B 1 105 ? -16 -20.047 2.473 1 98.81 105 PHE B N 1
ATOM 5377 C CA . PHE B 1 105 ? -15.766 -18.609 2.428 1 98.81 105 PHE B CA 1
ATOM 5378 C C . PHE B 1 105 ? -16.719 -17.922 1.456 1 98.81 105 PHE B C 1
ATOM 5380 O O . PHE B 1 105 ? -16.516 -16.766 1.073 1 98.81 105 PHE B O 1
ATOM 5387 N N . GLY B 1 106 ? -17.688 -18.609 0.994 1 98.69 106 GLY B N 1
ATOM 5388 C CA . GLY B 1 106 ? -18.812 -18.016 0.29 1 98.69 106 GLY B CA 1
ATOM 5389 C C . GLY B 1 106 ? -18.516 -17.719 -1.17 1 98.69 106 GLY B C 1
ATOM 5390 O O . GLY B 1 106 ? -19.234 -16.953 -1.814 1 98.69 106 GLY B O 1
ATOM 5391 N N . ALA B 1 107 ? -17.484 -18.312 -1.71 1 98.88 107 ALA B N 1
ATOM 5392 C CA . ALA B 1 107 ? -17.141 -18.109 -3.115 1 98.88 107 ALA B CA 1
ATOM 5393 C C . ALA B 1 107 ? -18.219 -18.656 -4.031 1 98.88 107 ALA B C 1
ATOM 5395 O O . ALA B 1 107 ? -18.453 -18.125 -5.121 1 98.88 107 ALA B O 1
ATOM 5396 N N . THR B 1 108 ? -18.906 -19.672 -3.609 1 98.81 108 THR B N 1
ATOM 5397 C CA . THR B 1 108 ? -19.891 -20.359 -4.438 1 98.81 108 THR B CA 1
ATOM 5398 C C . THR B 1 108 ? -21.031 -19.438 -4.816 1 98.81 108 THR B C 1
ATOM 5400 O O . THR B 1 108 ? -21.734 -19.672 -5.805 1 98.81 108 THR B O 1
ATOM 5403 N N . ARG B 1 109 ? -21.234 -18.344 -4.035 1 98.69 109 ARG B N 1
ATOM 5404 C CA . ARG B 1 109 ? -22.281 -17.375 -4.328 1 98.69 109 ARG B CA 1
ATOM 5405 C C . ARG B 1 109 ? -22.047 -16.719 -5.68 1 98.69 109 ARG B C 1
ATOM 5407 O O . ARG B 1 109 ? -22.984 -16.188 -6.289 1 98.69 109 ARG B O 1
ATOM 5414 N N . PHE B 1 110 ? -20.812 -16.75 -6.145 1 98.88 110 PHE B N 1
ATOM 5415 C CA . PHE B 1 110 ? -20.453 -15.984 -7.332 1 98.88 110 PHE B CA 1
ATOM 5416 C C . PHE B 1 110 ? -20.125 -16.906 -8.5 1 98.88 110 PHE B C 1
ATOM 5418 O O . PHE B 1 110 ? -19.984 -16.453 -9.641 1 98.88 110 PHE B O 1
ATOM 5425 N N . ILE B 1 111 ? -19.984 -18.219 -8.258 1 98.88 111 ILE B N 1
ATOM 5426 C CA . ILE B 1 111 ? -19.5 -19.156 -9.266 1 98.88 111 ILE B CA 1
ATOM 5427 C C . ILE B 1 111 ? -20.688 -19.781 -10.008 1 98.88 111 ILE B C 1
ATOM 5429 O O . ILE B 1 111 ? -21.594 -20.328 -9.375 1 98.88 111 ILE B O 1
ATOM 5433 N N . LYS B 1 112 ? -20.672 -19.625 -11.297 1 98.88 112 LYS B N 1
ATOM 5434 C CA . LYS B 1 112 ? -21.625 -20.312 -12.172 1 98.88 112 LYS B CA 1
ATOM 5435 C C . LYS B 1 112 ? -20.922 -21.438 -12.961 1 98.88 112 LYS B C 1
ATOM 5437 O O . LYS B 1 112 ? -20.203 -21.156 -13.93 1 98.88 112 LYS B O 1
ATOM 5442 N N . THR B 1 113 ? -21.188 -22.688 -12.617 1 98.62 113 THR B N 1
ATOM 5443 C CA . THR B 1 113 ? -20.625 -23.828 -13.328 1 98.62 113 THR B CA 1
ATOM 5444 C C . THR B 1 113 ? -21.359 -24.062 -14.641 1 98.62 113 THR B C 1
ATOM 5446 O O . THR B 1 113 ? -22.391 -23.438 -14.898 1 98.62 113 THR B O 1
ATOM 5449 N N . GLN B 1 114 ? -20.75 -24.797 -15.531 1 98.56 114 GLN B N 1
ATOM 5450 C CA . GLN B 1 114 ? -21.281 -25.141 -16.844 1 98.56 114 GLN B CA 1
ATOM 5451 C C . GLN B 1 114 ? -21.547 -23.891 -17.672 1 98.56 114 GLN B C 1
ATOM 5453 O O . GLN B 1 114 ? -22.531 -23.844 -18.422 1 98.56 114 GLN B O 1
ATOM 5458 N N . HIS B 1 115 ? -20.859 -22.828 -17.469 1 98.75 115 HIS B N 1
ATOM 5459 C CA . HIS B 1 115 ? -20.859 -21.625 -18.281 1 98.75 115 HIS B CA 1
ATOM 5460 C C . HIS B 1 115 ? -19.516 -21.422 -18.969 1 98.75 115 HIS B C 1
ATOM 5462 O O . HIS B 1 115 ? -18.5 -21.219 -18.281 1 98.75 115 HIS B O 1
ATOM 5468 N N . LYS B 1 116 ? -19.469 -21.5 -20.266 1 98.19 116 LYS B N 1
ATOM 5469 C CA . LYS B 1 116 ? -18.234 -21.438 -21.047 1 98.19 116 LYS B CA 1
ATOM 5470 C C . LYS B 1 116 ? -18.141 -20.109 -21.781 1 98.19 116 LYS B C 1
ATOM 5472 O O . LYS B 1 116 ? -19.047 -19.734 -22.531 1 98.19 116 LYS B O 1
ATOM 5477 N N . LEU B 1 117 ? -17.062 -19.344 -21.484 1 98.25 117 LEU B N 1
ATOM 5478 C CA . LEU B 1 117 ? -16.766 -18.172 -22.312 1 98.25 117 LEU B CA 1
ATOM 5479 C C . LEU B 1 117 ? -16.328 -18.594 -23.703 1 98.25 117 LEU B C 1
ATOM 5481 O O . LEU B 1 117 ? -15.398 -19.391 -23.844 1 98.25 117 LEU B O 1
ATOM 5485 N N . THR B 1 118 ? -16.938 -18.047 -24.719 1 96.88 118 THR B N 1
ATOM 5486 C CA . THR B 1 118 ? -16.609 -18.438 -26.094 1 96.88 118 THR B CA 1
ATOM 5487 C C . THR B 1 118 ? -15.875 -17.312 -26.812 1 96.88 118 THR B C 1
ATOM 5489 O O . THR B 1 118 ? -15.125 -17.562 -27.766 1 96.88 118 THR B O 1
ATOM 5492 N N . SER B 1 119 ? -16.172 -16.125 -26.406 1 98.12 119 SER B N 1
ATOM 5493 C CA . SER B 1 119 ? -15.422 -15.008 -26.953 1 98.12 119 SER B CA 1
ATOM 5494 C C . SER B 1 119 ? -15.516 -13.773 -26.078 1 98.12 119 SER B C 1
ATOM 5496 O O . SER B 1 119 ? -16.453 -13.641 -25.281 1 98.12 119 SER B O 1
ATOM 5498 N N . ALA B 1 120 ? -14.57 -12.922 -26.141 1 98.75 120 ALA B N 1
ATOM 5499 C CA . ALA B 1 120 ? -14.508 -11.617 -25.484 1 98.75 120 ALA B CA 1
ATOM 5500 C C . ALA B 1 120 ? -13.961 -10.555 -26.438 1 98.75 120 ALA B C 1
ATOM 5502 O O . ALA B 1 120 ? -12.961 -10.781 -27.125 1 98.75 120 ALA B O 1
ATOM 5503 N N . ALA B 1 121 ? -14.641 -9.438 -26.516 1 98.81 121 ALA B N 1
ATOM 5504 C CA . ALA B 1 121 ? -14.211 -8.359 -27.391 1 98.81 121 ALA B CA 1
ATOM 5505 C C . ALA B 1 121 ? -14.273 -7.012 -26.672 1 98.81 121 ALA B C 1
ATOM 5507 O O . ALA B 1 121 ? -15.281 -6.691 -26.031 1 98.81 121 ALA B O 1
ATOM 5508 N N . TRP B 1 122 ? -13.211 -6.262 -26.797 1 98.81 122 TRP B N 1
ATOM 5509 C CA . TRP B 1 122 ? -13.156 -4.934 -26.203 1 98.81 122 TRP B CA 1
ATOM 5510 C C . TRP B 1 122 ? -13.961 -3.93 -27.016 1 98.81 122 TRP B C 1
ATOM 5512 O O . TRP B 1 122 ? -13.797 -3.838 -28.234 1 98.81 122 TRP B O 1
ATOM 5522 N N . ASP B 1 123 ? -14.836 -3.254 -26.344 1 98.56 123 ASP B N 1
ATOM 5523 C CA . ASP B 1 123 ? -15.555 -2.146 -26.953 1 98.56 123 ASP B CA 1
ATOM 5524 C C . ASP B 1 123 ? -14.953 -0.803 -26.547 1 98.56 123 ASP B C 1
ATOM 5526 O O . ASP B 1 123 ? -15.195 -0.322 -25.438 1 98.56 123 ASP B O 1
ATOM 5530 N N . ALA B 1 124 ? -14.266 -0.171 -27.422 1 96.69 124 ALA B N 1
ATOM 5531 C CA . ALA B 1 124 ? -13.539 1.061 -27.141 1 96.69 124 ALA B CA 1
ATOM 5532 C C . ALA B 1 124 ? -14.492 2.223 -26.891 1 96.69 124 ALA B C 1
ATOM 5534 O O . ALA B 1 124 ? -14.125 3.219 -26.266 1 96.69 124 ALA B O 1
ATOM 5535 N N . ALA B 1 125 ? -15.688 2.125 -27.391 1 96.12 125 ALA B N 1
ATOM 5536 C CA . ALA B 1 125 ? -16.656 3.205 -27.234 1 96.12 125 ALA B CA 1
ATOM 5537 C C . ALA B 1 125 ? -17.203 3.252 -25.812 1 96.12 125 ALA B C 1
ATOM 5539 O O . ALA B 1 125 ? -17.281 4.32 -25.203 1 96.12 125 ALA B O 1
ATOM 5540 N N . THR B 1 126 ? -17.547 2.1 -25.281 1 96.81 126 THR B N 1
ATOM 5541 C CA . THR B 1 126 ? -18.141 2.051 -23.953 1 96.81 126 THR B CA 1
ATOM 5542 C C . THR B 1 126 ? -17.078 1.729 -22.891 1 96.81 126 THR B C 1
ATOM 5544 O O . THR B 1 126 ? -17.344 1.846 -21.688 1 96.81 126 THR B O 1
ATOM 5547 N N . LYS B 1 127 ? -15.867 1.345 -23.359 1 97.69 127 LYS B N 1
ATOM 5548 C CA . LYS B 1 127 ? -14.766 0.941 -22.484 1 97.69 127 LYS B CA 1
ATOM 5549 C C . LYS B 1 127 ? -15.148 -0.265 -21.641 1 97.69 127 LYS B C 1
ATOM 5551 O O . LYS B 1 127 ? -14.953 -0.26 -20.422 1 97.69 127 LYS B O 1
ATOM 5556 N N . GLU B 1 128 ? -15.758 -1.198 -22.234 1 98.62 128 GLU B N 1
ATOM 5557 C CA . GLU B 1 128 ? -16.188 -2.436 -21.594 1 98.62 128 GLU B CA 1
ATOM 5558 C C . GLU B 1 128 ? -15.828 -3.652 -22.438 1 98.62 128 GLU B C 1
ATOM 5560 O O . GLU B 1 128 ? -15.602 -3.533 -23.641 1 98.62 128 GLU B O 1
ATOM 5565 N N . TRP B 1 129 ? -15.75 -4.781 -21.812 1 98.88 129 TRP B N 1
ATOM 5566 C CA . TRP B 1 129 ? -15.633 -6.059 -22.516 1 98.88 129 TRP B CA 1
ATOM 5567 C C . TRP B 1 129 ? -17.016 -6.625 -22.844 1 98.88 129 TRP B C 1
ATOM 5569 O O . TRP B 1 129 ? -17.922 -6.609 -22 1 98.88 129 TRP B O 1
ATOM 5579 N N . VAL B 1 130 ? -17.188 -7.051 -24.078 1 98.88 130 VAL B N 1
ATOM 5580 C CA . VAL B 1 130 ? -18.375 -7.777 -24.5 1 98.88 130 VAL B CA 1
ATOM 5581 C C . VAL B 1 130 ? -18.078 -9.273 -24.531 1 98.88 130 VAL B C 1
ATOM 5583 O O . VAL B 1 130 ? -17.25 -9.734 -25.312 1 98.88 130 VAL B O 1
ATOM 5586 N N . LEU B 1 131 ? -18.781 -10.047 -23.688 1 98.88 131 LEU B N 1
ATOM 5587 C CA . LEU B 1 131 ? -18.547 -11.477 -23.516 1 98.88 131 LEU B CA 1
ATOM 5588 C C . LEU B 1 131 ? -19.672 -12.297 -24.125 1 98.88 131 LEU B C 1
ATOM 5590 O O . LEU B 1 131 ? -20.844 -11.945 -24 1 98.88 131 LEU B O 1
ATOM 5594 N N . GLN B 1 132 ? -19.312 -13.266 -24.875 1 98.75 132 GLN B N 1
ATOM 5595 C CA . GLN B 1 132 ? -20.25 -14.312 -25.266 1 98.75 132 GLN B CA 1
ATOM 5596 C C . GLN B 1 132 ? -20.078 -15.547 -24.375 1 98.75 132 GLN B C 1
ATOM 5598 O O . GLN B 1 132 ? -19.031 -16.172 -24.375 1 98.75 132 GLN B O 1
ATOM 5603 N N . VAL B 1 133 ? -21.156 -15.891 -23.594 1 98.69 133 VAL B N 1
ATOM 5604 C CA . VAL B 1 133 ? -21.109 -17 -22.656 1 98.69 133 VAL B CA 1
ATOM 5605 C C . VAL B 1 133 ? -22.172 -18.031 -23.031 1 98.69 133 VAL B C 1
ATOM 5607 O O . VAL B 1 133 ? -23.297 -17.672 -23.406 1 98.69 133 VAL B O 1
ATOM 5610 N N . THR B 1 134 ? -21.828 -19.297 -23.016 1 98.44 134 THR B N 1
ATOM 5611 C CA . THR B 1 134 ? -22.766 -20.375 -23.281 1 98.44 134 THR B CA 1
ATOM 5612 C C . THR B 1 134 ? -23.047 -21.188 -22.016 1 98.44 134 THR B C 1
ATOM 5614 O O . THR B 1 134 ? -22.109 -21.688 -21.391 1 98.44 134 THR B O 1
ATOM 5617 N N . ASN B 1 135 ? -24.281 -21.203 -21.625 1 98.38 135 ASN B N 1
ATOM 5618 C CA . ASN B 1 135 ? -24.703 -22.172 -20.609 1 98.38 135 ASN B CA 1
ATOM 5619 C C . ASN B 1 135 ? -24.734 -23.594 -21.172 1 98.38 135 ASN B C 1
ATOM 5621 O O . ASN B 1 135 ? -25.609 -23.938 -21.969 1 98.38 135 ASN B O 1
ATOM 5625 N N . LEU B 1 136 ? -23.844 -24.406 -20.719 1 98 136 LEU B N 1
ATOM 5626 C CA . LEU B 1 136 ? -23.656 -25.734 -21.312 1 98 136 LEU B CA 1
ATOM 5627 C C . LEU B 1 136 ? -24.75 -26.703 -20.875 1 98 136 LEU B C 1
ATOM 5629 O O . LEU B 1 136 ? -24.984 -27.719 -21.516 1 98 136 LEU B O 1
ATOM 5633 N N . ALA B 1 137 ? -25.359 -26.438 -19.734 1 97.44 137 ALA B N 1
ATOM 5634 C CA . ALA B 1 137 ? -26.453 -27.281 -19.266 1 97.44 137 ALA B CA 1
ATOM 5635 C C . ALA B 1 137 ? -27.688 -27.125 -20.141 1 97.44 137 ALA B C 1
ATOM 5637 O O . ALA B 1 137 ? -28.391 -28.094 -20.422 1 97.44 137 ALA B O 1
ATOM 5638 N N . THR B 1 138 ? -27.953 -25.906 -20.688 1 97.5 138 THR B N 1
ATOM 5639 C CA . THR B 1 138 ? -29.156 -25.625 -21.469 1 97.5 138 THR B CA 1
ATOM 5640 C C . THR B 1 138 ? -28.828 -25.469 -22.938 1 97.5 138 THR B C 1
ATOM 5642 O O . THR B 1 138 ? -29.719 -25.5 -23.797 1 97.5 138 THR B O 1
ATOM 5645 N N . GLY B 1 139 ? -27.594 -25.188 -23.25 1 96.81 139 GLY B N 1
ATOM 5646 C CA . GLY B 1 139 ? -27.172 -24.938 -24.609 1 96.81 139 GLY B CA 1
ATOM 5647 C C . GLY B 1 139 ? -27.438 -23.5 -25.047 1 96.81 139 GLY B C 1
ATOM 5648 O O . GLY B 1 139 ? -27.188 -23.141 -26.203 1 96.81 139 GLY B O 1
ATOM 5649 N N . THR B 1 140 ? -27.812 -22.656 -24.172 1 97.5 140 THR B N 1
ATOM 5650 C CA . THR B 1 140 ? -28.172 -21.281 -24.484 1 97.5 140 THR B CA 1
ATOM 5651 C C . THR B 1 140 ? -26.953 -20.359 -24.375 1 97.5 140 THR B C 1
ATOM 5653 O O . THR B 1 140 ? -26.203 -20.453 -23.391 1 97.5 140 THR B O 1
ATOM 5656 N N . ALA B 1 141 ? -26.797 -19.578 -25.328 1 97.75 141 ALA B N 1
ATOM 5657 C CA . ALA B 1 141 ? -25.734 -18.562 -25.328 1 97.75 141 ALA B CA 1
ATOM 5658 C C . ALA B 1 141 ? -26.312 -17.188 -25.016 1 97.75 141 ALA B C 1
ATOM 5660 O O . ALA B 1 141 ? -27.453 -16.875 -25.375 1 97.75 141 ALA B O 1
ATOM 5661 N N . PHE B 1 142 ? -25.562 -16.344 -24.297 1 98.38 142 PHE B N 1
ATOM 5662 C CA . PHE B 1 142 ? -25.984 -14.977 -24.031 1 98.38 142 PHE B CA 1
ATOM 5663 C C . PHE B 1 142 ? -24.781 -14.031 -24.062 1 98.38 142 PHE B C 1
ATOM 5665 O O . PHE B 1 142 ? -23.641 -14.469 -23.938 1 98.38 142 PHE B O 1
ATOM 5672 N N . GLU B 1 143 ? -25.062 -12.805 -24.344 1 98.38 143 GLU B N 1
ATOM 5673 C CA . GLU B 1 143 ? -24.078 -11.734 -24.328 1 98.38 143 GLU B CA 1
ATOM 5674 C C . GLU B 1 143 ? -24.141 -10.938 -23.016 1 98.38 143 GLU B C 1
ATOM 5676 O O . GLU B 1 143 ? -25.234 -10.656 -22.516 1 98.38 143 GLU B O 1
ATOM 5681 N N . GLU B 1 144 ? -23 -10.609 -22.469 1 97.75 144 GLU B N 1
ATOM 5682 C CA . GLU B 1 144 ? -22.984 -9.68 -21.344 1 97.75 144 GLU B CA 1
ATOM 5683 C C . GLU B 1 144 ? -21.766 -8.758 -21.406 1 97.75 144 GLU B C 1
ATOM 5685 O O . GLU B 1 144 ? -20.828 -9.023 -22.156 1 97.75 144 GLU B O 1
ATOM 5690 N N . ARG B 1 145 ? -21.875 -7.672 -20.719 1 98.69 145 ARG B N 1
ATOM 5691 C CA . ARG B 1 145 ? -20.828 -6.656 -20.688 1 98.69 145 ARG B CA 1
ATOM 5692 C C . ARG B 1 145 ? -20.234 -6.52 -19.281 1 98.69 145 ARG B C 1
ATOM 5694 O O . ARG B 1 145 ? -20.938 -6.746 -18.297 1 98.69 145 ARG B O 1
ATOM 5701 N N . CYS B 1 146 ? -19 -6.199 -19.172 1 98.88 146 CYS B N 1
ATOM 5702 C CA . CYS B 1 146 ? -18.375 -5.941 -17.875 1 98.88 146 CYS B CA 1
ATOM 5703 C C . CYS B 1 146 ? -17.25 -4.918 -18.016 1 98.88 146 CYS B C 1
ATOM 5705 O O . CYS B 1 146 ? -16.75 -4.676 -19.109 1 98.88 146 CYS B O 1
ATOM 5707 N N . ASN B 1 147 ? -16.891 -4.27 -16.906 1 98.81 147 ASN B N 1
ATOM 5708 C CA . ASN B 1 147 ? -15.805 -3.305 -16.875 1 98.81 147 ASN B CA 1
ATOM 5709 C C . ASN B 1 147 ? -14.445 -3.994 -16.953 1 98.81 147 ASN B C 1
ATOM 5711 O O . ASN B 1 147 ? -13.539 -3.535 -17.656 1 98.81 147 ASN B O 1
ATOM 5715 N N . ILE B 1 148 ? -14.266 -5.109 -16.188 1 98.88 148 ILE B N 1
ATOM 5716 C CA . ILE B 1 148 ? -12.992 -5.805 -16.031 1 98.88 148 ILE B CA 1
ATOM 5717 C C . ILE B 1 148 ? -13.18 -7.293 -16.328 1 98.88 148 ILE B C 1
ATOM 5719 O O . ILE B 1 148 ? -14.125 -7.918 -15.844 1 98.88 148 ILE B O 1
ATOM 5723 N N . LEU B 1 149 ? -12.32 -7.828 -17.125 1 98.94 149 LEU B N 1
ATOM 5724 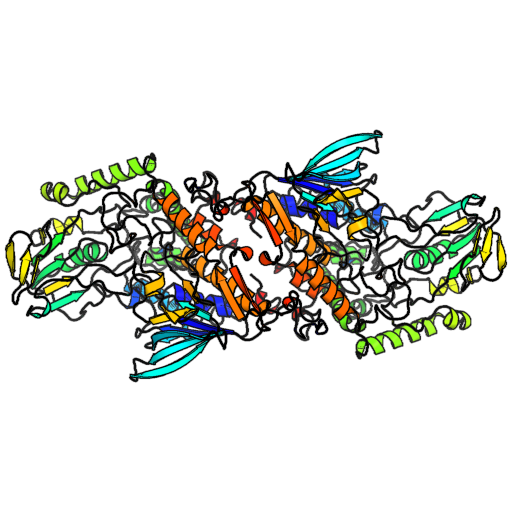C CA . LEU B 1 149 ? -12.242 -9.258 -17.391 1 98.94 149 LEU B CA 1
ATOM 5725 C C . LEU B 1 149 ? -10.977 -9.859 -16.781 1 98.94 149 LEU B C 1
ATOM 5727 O O . LEU B 1 149 ? -9.867 -9.398 -17.078 1 98.94 149 LEU B O 1
ATOM 5731 N N . ILE B 1 150 ? -11.133 -10.812 -15.859 1 98.88 150 ILE B N 1
ATOM 5732 C CA . ILE B 1 150 ? -10.016 -11.539 -15.258 1 98.88 150 ILE B CA 1
ATOM 5733 C C . ILE B 1 150 ? -10.016 -12.984 -15.75 1 98.88 150 ILE B C 1
ATOM 5735 O O . ILE B 1 150 ? -10.984 -13.719 -15.555 1 98.88 150 ILE B O 1
ATOM 5739 N N . THR B 1 151 ? -8.945 -13.383 -16.391 1 98.06 151 THR B N 1
ATOM 5740 C CA . THR B 1 151 ? -8.844 -14.781 -16.797 1 98.06 151 THR B CA 1
ATOM 5741 C C . THR B 1 151 ? -8.086 -15.594 -15.734 1 98.06 151 THR B C 1
ATOM 5743 O O . THR B 1 151 ? -6.965 -15.25 -15.375 1 98.06 151 THR B O 1
ATOM 5746 N N . ALA B 1 152 ? -8.703 -16.562 -15.242 1 97.75 152 ALA B N 1
ATOM 5747 C CA . ALA B 1 152 ? -8.18 -17.547 -14.297 1 97.75 152 ALA B CA 1
ATOM 5748 C C . ALA B 1 152 ? -8.312 -18.969 -14.844 1 97.75 152 ALA B C 1
ATOM 5750 O O . ALA B 1 152 ? -8.75 -19.875 -14.133 1 97.75 152 ALA B O 1
ATOM 5751 N N . ARG B 1 153 ? -7.938 -19.188 -16.047 1 92.56 153 ARG B N 1
ATOM 5752 C CA . ARG B 1 153 ? -8.234 -20.406 -16.797 1 92.56 153 ARG B CA 1
ATOM 5753 C C . ARG B 1 153 ? -7.168 -21.469 -16.562 1 92.56 153 ARG B C 1
ATOM 5755 O O . ARG B 1 153 ? -7.277 -22.578 -17.062 1 92.56 153 ARG B O 1
ATOM 5762 N N . GLY B 1 154 ? -6.195 -21.109 -15.844 1 90.19 154 GLY B N 1
ATOM 5763 C CA . GLY B 1 154 ? -5.109 -22.047 -15.633 1 90.19 154 GLY B CA 1
ATOM 5764 C C . GLY B 1 154 ? -4.293 -22.312 -16.891 1 90.19 154 GLY B C 1
ATOM 5765 O O . GLY B 1 154 ? -4.629 -21.812 -17.969 1 90.19 154 GLY B O 1
ATOM 5766 N N . GLN B 1 155 ? -3.271 -23.094 -16.75 1 87.25 155 GLN B N 1
ATOM 5767 C CA . GLN B 1 155 ? -2.363 -23.359 -17.859 1 87.25 155 GLN B CA 1
ATOM 5768 C C . GLN B 1 155 ? -2.523 -24.797 -18.359 1 87.25 155 GLN B C 1
ATOM 5770 O O . GLN B 1 155 ? -2.082 -25.125 -19.469 1 87.25 155 GLN B O 1
ATOM 5775 N N . LEU B 1 156 ? -3.213 -25.625 -17.609 1 87.06 156 LEU B N 1
ATOM 5776 C CA . LEU B 1 156 ? -3.35 -27.047 -17.922 1 87.06 156 LEU B CA 1
ATOM 5777 C C . LEU B 1 156 ? -4.781 -27.375 -18.328 1 87.06 156 LEU B C 1
ATOM 5779 O O . LEU B 1 156 ? -5.332 -28.391 -17.891 1 87.06 156 LEU B O 1
ATOM 5783 N N . SER B 1 157 ? -5.32 -26.547 -19.109 1 82.75 157 SER B N 1
ATOM 5784 C CA . SER B 1 157 ? -6.734 -26.703 -19.438 1 82.75 157 SER B CA 1
ATOM 5785 C C . SER B 1 157 ? -6.918 -27.125 -20.891 1 82.75 157 SER B C 1
ATOM 5787 O O . SER B 1 157 ? -7.945 -27.703 -21.234 1 82.75 157 SER B O 1
ATOM 5789 N N . ASN B 1 158 ? -5.977 -26.859 -21.703 1 89.5 158 ASN B N 1
ATOM 5790 C CA . ASN B 1 158 ? -6.055 -27.203 -23.109 1 89.5 158 ASN B CA 1
ATOM 5791 C C . ASN B 1 158 ? -5.234 -28.438 -23.438 1 89.5 158 ASN B C 1
ATOM 5793 O O . ASN B 1 158 ? -4.008 -28.375 -23.531 1 89.5 158 ASN B O 1
ATOM 5797 N N . ILE B 1 159 ? -5.902 -29.531 -23.766 1 92.56 159 ILE B N 1
ATOM 5798 C CA . ILE B 1 159 ? -5.273 -30.844 -23.969 1 92.56 159 ILE B CA 1
ATOM 5799 C C . ILE B 1 159 ? -4.371 -30.781 -25.203 1 92.56 159 ILE B C 1
ATOM 5801 O O . ILE B 1 159 ? -4.734 -30.188 -26.219 1 92.56 159 ILE B O 1
ATOM 5805 N N . ASN B 1 160 ? -3.244 -31.359 -25.094 1 92.5 160 ASN B N 1
ATOM 5806 C CA . ASN B 1 160 ? -2.377 -31.578 -26.25 1 92.5 160 ASN B CA 1
ATOM 5807 C C . ASN B 1 160 ? -2.527 -33 -26.812 1 92.5 160 ASN B C 1
ATOM 5809 O O . ASN B 1 160 ? -1.727 -33.875 -26.5 1 92.5 160 ASN B O 1
ATOM 5813 N N . TRP B 1 161 ? -3.467 -33.188 -27.719 1 92.19 161 TRP B N 1
ATOM 5814 C CA . TRP B 1 161 ? -3.605 -34.469 -28.406 1 92.19 161 TRP B CA 1
ATOM 5815 C C . TRP B 1 161 ? -2.445 -34.688 -29.359 1 92.19 161 TRP B C 1
ATOM 5817 O O . TRP B 1 161 ? -2.049 -33.781 -30.094 1 92.19 161 TRP B O 1
ATOM 5827 N N . PRO B 1 162 ? -1.89 -35.875 -29.297 1 90.75 162 PRO B N 1
ATOM 5828 C CA . PRO B 1 162 ? -0.797 -36.094 -30.25 1 90.75 162 PRO B CA 1
ATOM 5829 C C . PRO B 1 162 ? -1.273 -36.125 -31.703 1 90.75 162 PRO B C 1
ATOM 5831 O O . PRO B 1 162 ? -2.371 -36.625 -31.984 1 90.75 162 PRO B O 1
ATOM 5834 N N . ASP B 1 163 ? -0.486 -35.625 -32.594 1 89.19 163 ASP B N 1
ATOM 5835 C CA . ASP B 1 163 ? -0.751 -35.688 -34.031 1 89.19 163 ASP B CA 1
ATOM 5836 C C . ASP B 1 163 ? -0.192 -36.969 -34.625 1 89.19 163 ASP B C 1
ATOM 5838 O O . ASP B 1 163 ? 0.936 -36.969 -35.125 1 89.19 163 ASP B O 1
ATOM 5842 N N . LEU B 1 164 ? -0.979 -37.938 -34.531 1 91.69 164 LEU B N 1
ATOM 5843 C CA . LEU B 1 164 ? -0.548 -39.25 -35 1 91.69 164 LEU B CA 1
ATOM 5844 C C . LEU B 1 164 ? -1.408 -39.719 -36.188 1 91.69 164 LEU B C 1
ATOM 5846 O O . LEU B 1 164 ? -2.639 -39.656 -36.094 1 91.69 164 LEU B O 1
ATOM 5850 N N . ASP B 1 165 ? -0.761 -40.188 -37.156 1 90.38 165 ASP B N 1
ATOM 5851 C CA . ASP B 1 165 ? -1.464 -40.75 -38.312 1 90.38 165 ASP B CA 1
ATOM 5852 C C . ASP B 1 165 ? -2.268 -41.969 -37.906 1 90.38 165 ASP B C 1
ATOM 5854 O O . ASP B 1 165 ? -1.764 -42.844 -37.188 1 90.38 165 ASP B O 1
ATOM 5858 N N . GLY B 1 166 ? -3.566 -41.969 -38.25 1 90.56 166 GLY B N 1
ATOM 5859 C CA . GLY B 1 166 ? -4.391 -43.156 -38.094 1 90.56 166 GLY B CA 1
ATOM 5860 C C . GLY B 1 166 ? -5.074 -43.219 -36.75 1 90.56 166 GLY B C 1
ATOM 5861 O O . GLY B 1 166 ? -5.742 -44.219 -36.406 1 90.56 166 GLY B O 1
ATOM 5862 N N . LEU B 1 167 ? -4.973 -42.219 -35.969 1 88.75 167 LEU B N 1
ATOM 5863 C CA . LEU B 1 167 ? -5.602 -42.219 -34.656 1 88.75 167 LEU B CA 1
ATOM 5864 C C . LEU B 1 167 ? -7.109 -42.406 -34.75 1 88.75 167 LEU B C 1
ATOM 5866 O O . LEU B 1 167 ? -7.715 -43.062 -33.906 1 88.75 167 LEU B O 1
ATOM 5870 N N . ASP B 1 168 ? -7.707 -41.969 -35.844 1 88.38 168 ASP B N 1
ATOM 5871 C CA . ASP B 1 168 ? -9.148 -42.031 -36.062 1 88.38 168 ASP B CA 1
ATOM 5872 C C . ASP B 1 168 ? -9.586 -43.438 -36.5 1 88.38 168 ASP B C 1
ATOM 5874 O O . ASP B 1 168 ? -10.773 -43.75 -36.438 1 88.38 168 ASP B O 1
ATOM 5878 N N . THR B 1 169 ? -8.633 -44.25 -36.844 1 92.38 169 THR B N 1
ATOM 5879 C CA . THR B 1 169 ? -8.977 -45.594 -37.344 1 92.38 169 THR B CA 1
ATOM 5880 C C . THR B 1 169 ? -8.773 -46.656 -36.281 1 92.38 169 THR B C 1
ATOM 5882 O O . THR B 1 169 ? -9.164 -47.812 -36.469 1 92.38 169 THR B O 1
ATOM 5885 N N . PHE B 1 170 ? -8.195 -46.281 -35.219 1 96 170 PHE B N 1
ATOM 5886 C CA . PHE B 1 170 ? -7.938 -47.219 -34.125 1 96 170 PHE B CA 1
ATOM 5887 C C . PHE B 1 170 ? -9.242 -47.781 -33.562 1 96 170 PHE B C 1
ATOM 5889 O O . PHE B 1 170 ? -10.172 -47.031 -33.25 1 96 170 PHE B O 1
ATOM 5896 N N . LYS B 1 171 ? -9.352 -49.031 -33.438 1 96.62 171 LYS B N 1
ATOM 5897 C CA . LYS B 1 171 ? -10.594 -49.688 -33 1 96.62 171 LYS B CA 1
ATOM 5898 C C . LYS B 1 171 ? -10.68 -49.781 -31.5 1 96.62 171 LYS B C 1
ATOM 5900 O O . LYS B 1 171 ? -11.758 -50 -30.938 1 96.62 171 LYS B O 1
ATOM 5905 N N . GLY B 1 172 ? -9.508 -49.688 -30.844 1 96.75 172 GLY B N 1
ATOM 5906 C CA . GLY B 1 172 ? -9.508 -49.688 -29.391 1 96.75 172 GLY B CA 1
ATOM 5907 C C . GLY B 1 172 ? -9.867 -48.344 -28.781 1 96.75 172 GLY B C 1
ATOM 5908 O O . GLY B 1 172 ? -10.453 -47.5 -29.453 1 96.75 172 GLY B O 1
ATOM 5909 N N . LYS B 1 173 ? -9.664 -48.219 -27.5 1 97.19 173 LYS B N 1
ATOM 5910 C CA . LYS B 1 173 ? -9.977 -47 -26.766 1 97.19 173 LYS B CA 1
ATOM 5911 C C . LYS B 1 173 ? -8.797 -46.031 -26.781 1 97.19 173 LYS B C 1
ATOM 5913 O O . LYS B 1 173 ? -7.645 -46.438 -26.641 1 97.19 173 LYS B O 1
ATOM 5918 N N . ILE B 1 174 ? -9.078 -44.75 -27 1 96.62 174 ILE B N 1
ATOM 5919 C CA . ILE B 1 174 ? -8.094 -43.688 -26.859 1 96.62 174 ILE B CA 1
ATOM 5920 C C . ILE B 1 174 ? -8.508 -42.75 -25.719 1 96.62 174 ILE B C 1
ATOM 5922 O O . ILE B 1 174 ? -9.672 -42.375 -25.641 1 96.62 174 ILE B O 1
ATOM 5926 N N . MET B 1 175 ? -7.613 -42.438 -24.828 1 96.25 175 MET B N 1
ATOM 5927 C CA . MET B 1 175 ? -7.93 -41.5 -23.766 1 96.25 175 MET B CA 1
ATOM 5928 C C . MET B 1 175 ? -6.723 -40.625 -23.438 1 96.25 175 MET B C 1
ATOM 5930 O O . MET B 1 175 ? -5.586 -41 -23.734 1 96.25 175 MET B O 1
ATOM 5934 N N . HIS B 1 176 ? -6.973 -39.469 -23.047 1 96.5 176 HIS B N 1
ATOM 5935 C CA . HIS B 1 176 ? -5.992 -38.562 -22.5 1 96.5 176 HIS B CA 1
ATOM 5936 C C . HIS B 1 176 ? -6.113 -38.469 -20.969 1 96.5 176 HIS B C 1
ATOM 5938 O O . HIS B 1 176 ? -7.191 -38.688 -20.422 1 96.5 176 HIS B O 1
ATOM 5944 N N . SER B 1 177 ? -4.965 -38.156 -20.359 1 95.81 177 SER B N 1
ATOM 5945 C CA . SER B 1 177 ? -4.965 -38.031 -18.891 1 95.81 177 SER B CA 1
ATOM 5946 C C . SER B 1 177 ? -6.047 -37.062 -18.422 1 95.81 177 SER B C 1
ATOM 5948 O O . SER B 1 177 ? -6.641 -37.25 -17.359 1 95.81 177 SER B O 1
ATOM 5950 N N . ALA B 1 178 ? -6.367 -36.031 -19.219 1 95.06 178 ALA B N 1
ATOM 5951 C CA . ALA B 1 178 ? -7.355 -35 -18.828 1 95.06 178 ALA B CA 1
ATOM 5952 C C . ALA B 1 178 ? -8.711 -35.312 -19.469 1 95.06 178 ALA B C 1
ATOM 5954 O O . ALA B 1 178 ? -9.641 -34.5 -19.359 1 95.06 178 ALA B O 1
ATOM 5955 N N . ALA B 1 179 ? -8.852 -36.281 -20.219 1 95.81 179 ALA B N 1
ATOM 5956 C CA . ALA B 1 179 ? -10.086 -36.812 -20.766 1 95.81 179 ALA B CA 1
ATOM 5957 C C . ALA B 1 179 ? -10.156 -38.344 -20.547 1 95.81 179 ALA B C 1
ATOM 5959 O O . ALA B 1 179 ? -10.242 -39.094 -21.516 1 95.81 179 ALA B O 1
ATOM 5960 N N . TRP B 1 180 ? -10.164 -38.656 -19.297 1 97.19 180 TRP B N 1
ATOM 5961 C CA . TRP B 1 180 ? -10.023 -40.062 -18.875 1 97.19 180 TRP B CA 1
ATOM 5962 C C . TRP B 1 180 ? -11.383 -40.75 -18.844 1 97.19 180 TRP B C 1
ATOM 5964 O O . TRP B 1 180 ? -12.359 -40.188 -18.344 1 97.19 180 TRP B O 1
ATOM 5974 N N . ASP B 1 181 ? -11.508 -41.938 -19.359 1 97.38 181 ASP B N 1
ATOM 5975 C CA . ASP B 1 181 ? -12.711 -42.781 -19.219 1 97.38 181 ASP B CA 1
ATOM 5976 C C . ASP B 1 181 ? -12.672 -43.562 -17.922 1 97.38 181 ASP B C 1
ATOM 5978 O O . ASP B 1 181 ? -12.125 -44.688 -17.891 1 97.38 181 ASP B O 1
ATOM 5982 N N . THR B 1 182 ? -13.367 -43.094 -16.953 1 95.56 182 THR B N 1
ATOM 5983 C CA . THR B 1 182 ? -13.305 -43.688 -15.609 1 95.56 182 THR B CA 1
ATOM 5984 C C . THR B 1 182 ? -14.031 -45.031 -15.578 1 95.56 182 THR B C 1
ATOM 5986 O O . THR B 1 182 ? -13.875 -45.812 -14.625 1 95.56 182 THR B O 1
ATOM 5989 N N . ASP B 1 183 ? -14.727 -45.406 -16.594 1 96.62 183 ASP B N 1
ATOM 5990 C CA . ASP B 1 183 ? -15.516 -46.656 -16.594 1 96.62 183 ASP B CA 1
ATOM 5991 C C . ASP B 1 183 ? -14.789 -47.75 -17.359 1 96.62 183 ASP B C 1
ATOM 5993 O O . ASP B 1 183 ? -15.234 -48.906 -17.359 1 96.62 183 ASP B O 1
ATOM 5997 N N . TYR B 1 184 ? -13.719 -47.406 -18 1 97.81 184 TYR B N 1
ATOM 5998 C CA . TYR B 1 184 ? -13.008 -48.375 -18.797 1 97.81 184 TYR B CA 1
ATOM 5999 C C . TYR B 1 184 ? -12.32 -49.406 -17.891 1 97.81 184 TYR B C 1
ATOM 6001 O O . TYR B 1 184 ? -11.641 -49.031 -16.938 1 97.81 184 TYR B O 1
ATOM 6009 N N . ASP B 1 185 ? -12.414 -50.719 -18.172 1 97.94 185 ASP B N 1
ATOM 6010 C CA . ASP B 1 185 ? -11.773 -51.781 -17.453 1 97.94 185 ASP B CA 1
ATOM 6011 C C . ASP B 1 185 ? -10.461 -52.219 -18.125 1 97.94 185 ASP B C 1
ATOM 6013 O O . ASP B 1 185 ? -10.469 -52.75 -19.234 1 97.94 185 ASP B O 1
ATOM 6017 N N . PHE B 1 186 ? -9.336 -52.125 -17.469 1 98.38 186 PHE B N 1
ATOM 6018 C CA . PHE B 1 186 ? -8.008 -52.375 -18.031 1 98.38 186 PHE B CA 1
ATOM 6019 C C . PHE B 1 186 ? -7.578 -53.812 -17.828 1 98.38 186 PHE B C 1
ATOM 6021 O O . PHE B 1 186 ? -6.5 -54.219 -18.266 1 98.38 186 PHE B O 1
ATOM 6028 N N . THR B 1 187 ? -8.391 -54.625 -17.156 1 98.5 187 THR B N 1
ATOM 6029 C CA . THR B 1 187 ? -8.023 -56 -16.859 1 98.5 187 THR B CA 1
ATOM 6030 C C . THR B 1 187 ? -7.723 -56.781 -18.141 1 98.5 187 THR B C 1
ATOM 6032 O O . THR B 1 187 ? -8.523 -56.781 -19.078 1 98.5 187 THR B O 1
ATOM 6035 N N . GLY B 1 188 ? -6.551 -57.406 -18.188 1 98.38 188 GLY B N 1
ATOM 6036 C CA . GLY B 1 188 ? -6.145 -58.219 -19.312 1 98.38 188 GLY B CA 1
ATOM 6037 C C . GLY B 1 188 ? -5.879 -57.438 -20.578 1 98.38 188 GLY B C 1
ATOM 6038 O O . GLY B 1 188 ? -5.82 -58 -21.672 1 98.38 188 GLY B O 1
ATOM 6039 N N . LYS B 1 189 ? -5.691 -56.156 -20.469 1 98.62 189 LYS B N 1
ATOM 6040 C CA . LYS B 1 189 ? -5.59 -55.344 -21.672 1 98.62 189 LYS B CA 1
ATOM 6041 C C . LYS B 1 189 ? -4.133 -55.031 -22 1 98.62 189 LYS B C 1
ATOM 6043 O O . LYS B 1 189 ? -3.293 -54.938 -21.109 1 98.62 189 LYS B O 1
ATOM 6048 N N . ARG B 1 190 ? -3.795 -54.812 -23.359 1 98.25 190 ARG B N 1
ATOM 6049 C CA . ARG B 1 190 ? -2.551 -54.25 -23.875 1 98.25 190 ARG B CA 1
ATOM 6050 C C . ARG B 1 190 ? -2.66 -52.75 -24.016 1 98.25 190 ARG B C 1
ATOM 6052 O O . ARG B 1 190 ? -3.484 -52.25 -24.781 1 98.25 190 ARG B O 1
ATOM 6059 N N . VAL B 1 191 ? -1.851 -52.094 -23.234 1 98.56 191 VAL B N 1
ATOM 6060 C CA . VAL B 1 191 ? -2.002 -50.656 -23.094 1 98.56 191 VAL B CA 1
ATOM 6061 C C . VAL B 1 191 ? -0.751 -49.969 -23.609 1 98.56 191 VAL B C 1
ATOM 6063 O O . VAL B 1 191 ? 0.364 -50.25 -23.188 1 98.56 191 VAL B O 1
ATOM 6066 N N . ALA B 1 192 ? -0.881 -49.062 -24.547 1 98.38 192 ALA B N 1
ATOM 6067 C CA . ALA B 1 192 ? 0.19 -48.125 -24.922 1 98.38 192 ALA B CA 1
ATOM 6068 C C . ALA B 1 192 ? 0.073 -46.812 -24.156 1 98.38 192 ALA B C 1
ATOM 6070 O O . ALA B 1 192 ? -0.958 -46.156 -24.219 1 98.38 192 ALA B O 1
ATOM 6071 N N . VAL B 1 193 ? 1.059 -46.469 -23.391 1 98.25 193 VAL B N 1
ATOM 6072 C CA . VAL B 1 193 ? 1.132 -45.188 -22.703 1 98.25 193 VAL B CA 1
ATOM 6073 C C . VAL B 1 193 ? 2.145 -44.281 -23.406 1 98.25 193 VAL B C 1
ATOM 6075 O O . VAL B 1 193 ? 3.334 -44.594 -23.453 1 98.25 193 VAL B O 1
ATOM 6078 N N . ILE B 1 194 ? 1.66 -43.156 -23.906 1 96.94 194 ILE B N 1
ATOM 6079 C CA . ILE B 1 194 ? 2.52 -42.25 -24.656 1 96.94 194 ILE B CA 1
ATOM 6080 C C . ILE B 1 194 ? 2.914 -41.062 -23.766 1 96.94 194 ILE B C 1
ATOM 6082 O O . ILE B 1 194 ? 2.066 -40.25 -23.375 1 96.94 194 ILE B O 1
ATOM 6086 N N . GLY B 1 195 ? 4.203 -41 -23.484 1 94.81 195 GLY B N 1
ATOM 6087 C CA . GLY B 1 195 ? 4.711 -39.938 -22.641 1 94.81 195 GLY B CA 1
ATOM 6088 C C . GLY B 1 195 ? 5.375 -40.438 -21.375 1 94.81 195 GLY B C 1
ATOM 6089 O O . GLY B 1 195 ? 5.113 -41.531 -20.938 1 94.81 195 GLY B O 1
ATOM 6090 N N . ASN B 1 196 ? 6.23 -39.562 -20.75 1 94.38 196 ASN B N 1
ATOM 6091 C CA . ASN B 1 196 ? 6.898 -39.906 -19.484 1 94.38 196 ASN B CA 1
ATOM 6092 C C . ASN B 1 196 ? 6.977 -38.688 -18.562 1 94.38 196 ASN B C 1
ATOM 6094 O O . ASN B 1 196 ? 7.918 -38.562 -17.781 1 94.38 196 ASN B O 1
ATOM 6098 N N . GLY B 1 197 ? 6.02 -37.781 -18.766 1 92.62 197 GLY B N 1
ATOM 6099 C CA . GLY B 1 197 ? 5.902 -36.656 -17.859 1 92.62 197 GLY B CA 1
ATOM 6100 C C . GLY B 1 197 ? 5.09 -36.969 -16.609 1 92.62 197 GLY B C 1
ATOM 6101 O O . GLY B 1 197 ? 4.977 -38.125 -16.219 1 92.62 197 GLY B O 1
ATOM 6102 N N . SER B 1 198 ? 4.562 -35.938 -16.031 1 92 198 SER B N 1
ATOM 6103 C CA . SER B 1 198 ? 3.926 -36.031 -14.719 1 92 198 SER B CA 1
ATOM 6104 C C . SER B 1 198 ? 2.771 -37 -14.734 1 92 198 SER B C 1
ATOM 6106 O O . SER B 1 198 ? 2.645 -37.844 -13.828 1 92 198 SER B O 1
ATOM 6108 N N . SER B 1 199 ? 1.907 -36.969 -15.766 1 94.94 199 SER B N 1
ATOM 6109 C CA . SER B 1 199 ? 0.75 -37.875 -15.797 1 94.94 199 SER B CA 1
ATOM 6110 C C . SER B 1 199 ? 1.172 -39.312 -15.977 1 94.94 199 SER B C 1
ATOM 6112 O O . SER B 1 199 ? 0.666 -40.219 -15.289 1 94.94 199 SER B O 1
ATOM 6114 N N . SER B 1 200 ? 2.148 -39.562 -16.891 1 96.44 200 SER B N 1
ATOM 6115 C CA . SER B 1 200 ? 2.625 -40.938 -17.125 1 96.44 200 SER B CA 1
ATOM 6116 C C . SER B 1 200 ? 3.254 -41.5 -15.859 1 96.44 200 SER B C 1
ATOM 6118 O O . SER B 1 200 ? 3.025 -42.688 -15.531 1 96.44 200 SER B O 1
ATOM 6120 N N . ILE B 1 201 ? 3.957 -40.688 -15.203 1 95.5 201 ILE B N 1
ATOM 6121 C CA . ILE B 1 201 ? 4.688 -41.094 -14.008 1 95.5 201 ILE B CA 1
ATOM 6122 C C . ILE B 1 201 ? 3.705 -41.562 -12.945 1 95.5 201 ILE B C 1
ATOM 6124 O O . ILE B 1 201 ? 4.043 -42.438 -12.133 1 95.5 201 ILE B O 1
ATOM 6128 N N . GLN B 1 202 ? 2.471 -41.125 -13.031 1 95.94 202 GLN B N 1
ATOM 6129 C CA . GLN B 1 202 ? 1.472 -41.531 -12.047 1 95.94 202 GLN B CA 1
ATOM 6130 C C . GLN B 1 202 ? 0.551 -42.625 -12.617 1 95.94 202 GLN B C 1
ATOM 6132 O O . GLN B 1 202 ? 0.094 -43.5 -11.891 1 95.94 202 GLN B O 1
ATOM 6137 N N . ILE B 1 203 ? 0.328 -42.656 -13.93 1 97.88 203 ILE B N 1
ATOM 6138 C CA . ILE B 1 203 ? -0.587 -43.562 -14.578 1 97.88 203 ILE B CA 1
ATOM 6139 C C . ILE B 1 203 ? 0.046 -44.969 -14.641 1 97.88 203 ILE B C 1
ATOM 6141 O O . ILE B 1 203 ? -0.593 -45.969 -14.289 1 97.88 203 ILE B O 1
ATOM 6145 N N . VAL B 1 204 ? 1.321 -45.062 -14.977 1 98.31 204 VAL B N 1
ATOM 6146 C CA . VAL B 1 204 ? 2.002 -46.344 -15.266 1 98.31 204 VAL B CA 1
ATOM 6147 C C . VAL B 1 204 ? 2.029 -47.219 -14.008 1 98.31 204 VAL B C 1
ATOM 6149 O O . VAL B 1 204 ? 1.606 -48.375 -14.039 1 98.31 204 VAL B O 1
ATOM 6152 N N . PRO B 1 205 ? 2.461 -46.625 -12.867 1 97.31 205 PRO B N 1
ATOM 6153 C CA . PRO B 1 205 ? 2.475 -47.5 -11.68 1 97.31 205 PRO B CA 1
ATOM 6154 C C . PRO B 1 205 ? 1.08 -48 -11.289 1 97.31 205 PRO B C 1
ATOM 6156 O O . PRO B 1 205 ? 0.934 -49.094 -10.766 1 97.31 205 PRO B O 1
ATOM 6159 N N . SER B 1 206 ? 0.063 -47.25 -11.531 1 97.44 206 SER B N 1
ATOM 6160 C CA . SER B 1 206 ? -1.304 -47.625 -11.188 1 97.44 206 SER B CA 1
ATOM 6161 C C . SER B 1 206 ? -1.824 -48.719 -12.125 1 97.44 206 SER B C 1
ATOM 6163 O O . SER B 1 206 ? -2.408 -49.688 -11.672 1 97.44 206 SER B O 1
ATOM 6165 N N . LEU B 1 207 ? -1.597 -48.562 -13.43 1 98.31 207 LEU B N 1
ATOM 6166 C CA . LEU B 1 207 ? -2.094 -49.531 -14.406 1 98.31 207 LEU B CA 1
ATOM 6167 C C . LEU B 1 207 ? -1.292 -50.844 -14.352 1 98.31 207 LEU B C 1
ATOM 6169 O O . LEU B 1 207 ? -1.827 -51.906 -14.625 1 98.31 207 LEU B O 1
ATOM 6173 N N . GLN B 1 208 ? 0.023 -50.719 -14.055 1 98.5 208 GLN B N 1
ATOM 6174 C CA . GLN B 1 208 ? 0.893 -51.875 -13.953 1 98.5 208 GLN B CA 1
ATOM 6175 C C . GLN B 1 208 ? 0.328 -52.906 -12.977 1 98.5 208 GLN B C 1
ATOM 6177 O O . GLN B 1 208 ? 0.471 -54.125 -13.18 1 98.5 208 GLN B O 1
ATOM 6182 N N . LYS B 1 209 ? -0.415 -52.469 -11.969 1 97.94 209 LYS B N 1
ATOM 6183 C CA . LYS B 1 209 ? -0.9 -53.312 -10.891 1 97.94 209 LYS B CA 1
ATOM 6184 C C . LYS B 1 209 ? -2.223 -53.969 -11.266 1 97.94 209 LYS B C 1
ATOM 6186 O O . LYS B 1 209 ? -2.691 -54.875 -10.57 1 97.94 209 LYS B O 1
ATOM 6191 N N . VAL B 1 210 ? -2.824 -53.5 -12.32 1 98.06 210 VAL B N 1
ATOM 6192 C CA . VAL B 1 210 ? -4.09 -54.094 -12.758 1 98.06 210 VAL B CA 1
ATOM 6193 C C . VAL B 1 210 ? -3.844 -55.5 -13.336 1 98.06 210 VAL B C 1
ATOM 6195 O O . VAL B 1 210 ? -2.938 -55.688 -14.148 1 98.06 210 VAL B O 1
ATOM 6198 N N . ALA B 1 211 ? -4.648 -56.438 -13.039 1 97.88 211 ALA B N 1
ATOM 6199 C CA . ALA B 1 211 ? -4.441 -57.812 -13.383 1 97.88 211 ALA B CA 1
ATOM 6200 C C . ALA B 1 211 ? -4.461 -58.031 -14.898 1 97.88 211 ALA B C 1
ATOM 6202 O O . ALA B 1 211 ? -5.395 -57.594 -15.578 1 97.88 211 ALA B O 1
ATOM 6203 N N . GLY B 1 212 ? -3.385 -58.625 -15.391 1 98.06 212 GLY B N 1
ATOM 6204 C CA . GLY B 1 212 ? -3.336 -59.062 -16.766 1 98.06 212 GLY B CA 1
ATOM 6205 C C . GLY B 1 212 ? -2.963 -57.969 -17.75 1 98.06 212 GLY B C 1
ATOM 6206 O O . GLY B 1 212 ? -2.92 -58.188 -18.953 1 98.06 212 GLY B O 1
ATOM 6207 N N . THR B 1 213 ? -2.617 -56.844 -17.219 1 98.25 213 THR B N 1
ATOM 6208 C CA . THR B 1 213 ? -2.254 -55.75 -18.109 1 98.25 213 THR B CA 1
ATOM 6209 C C . THR B 1 213 ? -0.876 -55.969 -18.719 1 98.25 213 THR B C 1
ATOM 6211 O O . THR B 1 213 ? -0.025 -56.625 -18.125 1 98.25 213 THR B O 1
ATOM 6214 N N . ASP B 1 214 ? -0.654 -55.562 -19.938 1 98.56 214 ASP B N 1
ATOM 6215 C CA . ASP B 1 214 ? 0.619 -55.469 -20.641 1 98.56 214 ASP B CA 1
ATOM 6216 C C . ASP B 1 214 ? 0.878 -54.031 -21.125 1 98.56 214 ASP B C 1
ATOM 6218 O O . ASP B 1 214 ? 0.229 -53.562 -22.062 1 98.56 214 ASP B O 1
ATOM 6222 N N . LEU B 1 215 ? 1.82 -53.375 -20.516 1 98.69 215 LEU B N 1
ATOM 6223 C CA . LEU B 1 215 ? 2.027 -51.969 -20.766 1 98.69 215 LEU B CA 1
ATOM 6224 C C . LEU B 1 215 ? 3.209 -51.75 -21.703 1 98.69 215 LEU B C 1
ATOM 6226 O O . LEU B 1 215 ? 4.273 -52.344 -21.516 1 98.69 215 LEU B O 1
ATOM 6230 N N . LYS B 1 216 ? 2.994 -50.969 -22.766 1 98.44 216 LYS B N 1
ATOM 6231 C CA . LYS B 1 216 ? 4.023 -50.406 -23.641 1 98.44 216 LYS B CA 1
ATOM 6232 C C . LYS B 1 216 ? 4.207 -48.906 -23.375 1 98.44 216 LYS B C 1
ATOM 6234 O O . LYS B 1 216 ? 3.365 -48.094 -23.781 1 98.44 216 LYS B O 1
ATOM 6239 N N . VAL B 1 217 ? 5.336 -48.562 -22.75 1 98.19 217 VAL B N 1
ATOM 6240 C CA . VAL B 1 217 ? 5.547 -47.156 -22.344 1 98.19 217 VAL B CA 1
ATOM 6241 C C . VAL B 1 217 ? 6.52 -46.5 -23.297 1 98.19 217 VAL B C 1
ATOM 6243 O O . VAL B 1 217 ? 7.711 -46.812 -23.312 1 98.19 217 VAL B O 1
ATOM 6246 N N . PHE B 1 218 ? 5.977 -45.562 -24.047 1 96.88 218 PHE B N 1
ATOM 6247 C CA . PHE B 1 218 ? 6.77 -44.844 -25.047 1 96.88 218 PHE B CA 1
ATOM 6248 C C . PHE B 1 218 ? 7.41 -43.594 -24.422 1 96.88 218 PHE B C 1
ATOM 6250 O O . PHE B 1 218 ? 6.711 -42.719 -23.891 1 96.88 218 PHE B O 1
ATOM 6257 N N . MET B 1 219 ? 8.742 -43.5 -24.531 1 93.81 219 MET B N 1
ATOM 6258 C CA . MET B 1 219 ? 9.516 -42.406 -24 1 93.81 219 MET B CA 1
ATOM 6259 C C . MET B 1 219 ? 10.414 -41.812 -25.078 1 93.81 219 MET B C 1
ATOM 6261 O O . MET B 1 219 ? 11.562 -42.219 -25.234 1 93.81 219 MET B O 1
ATOM 6265 N N . ARG B 1 220 ? 9.938 -40.812 -25.641 1 87.81 220 ARG B N 1
ATOM 6266 C CA . ARG B 1 220 ? 10.75 -40.219 -26.703 1 87.81 220 ARG B CA 1
ATOM 6267 C C . ARG B 1 220 ? 11.953 -39.5 -26.109 1 87.81 220 ARG B C 1
ATOM 6269 O O . ARG B 1 220 ? 12.992 -39.375 -26.766 1 87.81 220 ARG B O 1
ATOM 6276 N N . SER B 1 221 ? 11.82 -38.969 -24.891 1 89.5 221 SER B N 1
ATOM 6277 C CA . SER B 1 221 ? 12.898 -38.25 -24.219 1 89.5 221 SER B CA 1
ATOM 6278 C C . SER B 1 221 ? 13.133 -38.812 -22.812 1 89.5 221 SER B C 1
ATOM 6280 O O . SER B 1 221 ? 12.242 -39.438 -22.234 1 89.5 221 SER B O 1
ATOM 6282 N N . LYS B 1 222 ? 14.336 -38.562 -22.328 1 93.88 222 LYS B N 1
ATOM 6283 C CA . LYS B 1 222 ? 14.719 -39 -20.984 1 93.88 222 LYS B CA 1
ATOM 6284 C C . LYS B 1 222 ? 14.07 -38.125 -19.906 1 93.88 222 LYS B C 1
ATOM 6286 O O . LYS B 1 222 ? 13.531 -37.062 -20.219 1 93.88 222 LYS B O 1
ATOM 6291 N N . THR B 1 223 ? 14.023 -38.656 -18.672 1 93.81 223 THR B N 1
ATOM 6292 C CA . THR B 1 223 ? 13.383 -37.906 -17.609 1 93.81 223 THR B CA 1
ATOM 6293 C C . THR B 1 223 ? 14.016 -38.219 -16.25 1 93.81 223 THR B C 1
ATOM 6295 O O . THR B 1 223 ? 14.492 -39.344 -16.031 1 93.81 223 THR B O 1
ATOM 6298 N N . TRP B 1 224 ? 14.07 -37.188 -15.438 1 93.81 224 TRP B N 1
ATOM 6299 C CA . TRP B 1 224 ? 14.492 -37.375 -14.055 1 93.81 224 TRP B CA 1
ATOM 6300 C C . TRP B 1 224 ? 13.32 -37.844 -13.188 1 93.81 224 TRP B C 1
ATOM 6302 O O . TRP B 1 224 ? 12.195 -37.375 -13.359 1 93.81 224 TRP B O 1
ATOM 6312 N N . ILE B 1 225 ? 13.547 -38.75 -12.32 1 92.06 225 ILE B N 1
ATOM 6313 C CA . ILE B 1 225 ? 12.609 -39.094 -11.258 1 92.06 225 ILE B CA 1
ATOM 6314 C C . ILE B 1 225 ? 13.203 -38.688 -9.906 1 92.06 225 ILE B C 1
ATOM 6316 O O . ILE B 1 225 ? 14.266 -39.156 -9.516 1 92.06 225 ILE B O 1
ATOM 6320 N N . SER B 1 226 ? 12.57 -37.812 -9.32 1 80.25 226 SER B N 1
ATOM 6321 C CA . SER B 1 226 ? 13.133 -37.188 -8.109 1 80.25 226 SER B CA 1
ATOM 6322 C C . SER B 1 226 ? 12.891 -38.062 -6.891 1 80.25 226 SER B C 1
ATOM 6324 O O . SER B 1 226 ? 12.008 -38.938 -6.906 1 80.25 226 SER B O 1
ATOM 6326 N N . SER B 1 227 ? 13.914 -37.844 -5.961 1 71.94 227 SER B N 1
ATOM 6327 C CA . SER B 1 227 ? 13.516 -38.281 -4.629 1 71.94 227 SER B CA 1
ATOM 6328 C C . SER B 1 227 ? 12.352 -37.438 -4.098 1 71.94 227 SER B C 1
ATOM 6330 O O . SER B 1 227 ? 11.984 -36.438 -4.688 1 71.94 227 SER B O 1
ATOM 6332 N N . ARG B 1 228 ? 11.852 -37.781 -3.029 1 66.06 228 ARG B N 1
ATOM 6333 C CA . ARG B 1 228 ? 10.641 -37.156 -2.486 1 66.06 228 ARG B CA 1
ATOM 6334 C C . ARG B 1 228 ? 10.922 -35.75 -1.979 1 66.06 228 ARG B C 1
ATOM 6336 O O . ARG B 1 228 ? 11.852 -35.531 -1.193 1 66.06 228 ARG B O 1
ATOM 6343 N N . PHE B 1 229 ? 10.32 -34.812 -2.734 1 72.81 229 PHE B N 1
ATOM 6344 C CA . PHE B 1 229 ? 10.281 -33.469 -2.203 1 72.81 229 PHE B CA 1
ATOM 6345 C C . PHE B 1 229 ? 9.75 -33.469 -0.773 1 72.81 229 PHE B C 1
ATOM 6347 O O . PHE B 1 229 ? 8.734 -34.094 -0.477 1 72.81 229 PHE B O 1
ATOM 6354 N N . GLY B 1 230 ? 10.516 -32.844 0.136 1 77.88 230 GLY B N 1
ATOM 6355 C CA . GLY B 1 230 ? 10.078 -32.781 1.521 1 77.88 230 GLY B CA 1
ATOM 6356 C C . GLY B 1 230 ? 10.844 -33.719 2.424 1 77.88 230 GLY B C 1
ATOM 6357 O O . GLY B 1 230 ? 10.688 -33.688 3.645 1 77.88 230 GLY B O 1
ATOM 6358 N N . ASP B 1 231 ? 11.656 -34.531 1.762 1 81.25 231 ASP B N 1
ATOM 6359 C CA . ASP B 1 231 ? 12.383 -35.531 2.557 1 81.25 231 ASP B CA 1
ATOM 6360 C C . ASP B 1 231 ? 13.148 -34.844 3.691 1 81.25 231 ASP B C 1
ATOM 6362 O O . ASP B 1 231 ? 13.102 -35.312 4.836 1 81.25 231 ASP B O 1
ATOM 6366 N N . ASN B 1 232 ? 13.82 -33.844 3.287 1 84 232 ASN B N 1
ATOM 6367 C CA . ASN B 1 232 ? 14.586 -33.125 4.305 1 84 232 ASN B CA 1
ATOM 6368 C C . ASN B 1 232 ? 13.68 -32.625 5.426 1 84 232 ASN B C 1
ATOM 6370 O O . ASN B 1 232 ? 14.016 -32.719 6.605 1 84 232 ASN B O 1
ATOM 6374 N N . ALA B 1 233 ? 12.594 -32 5.078 1 88.94 233 ALA B N 1
ATOM 6375 C CA . ALA B 1 233 ? 11.633 -31.516 6.062 1 88.94 233 ALA B CA 1
ATOM 6376 C C . ALA B 1 233 ? 11.102 -32.656 6.934 1 88.94 233 ALA B C 1
ATOM 6378 O O . ALA B 1 233 ? 10.984 -32.5 8.156 1 88.94 233 ALA B O 1
ATOM 6379 N N . MET B 1 234 ? 10.781 -33.75 6.367 1 90.31 234 MET B N 1
ATOM 6380 C CA . MET B 1 234 ? 10.305 -34.906 7.105 1 90.31 234 MET B CA 1
ATOM 6381 C C . MET B 1 234 ? 11.328 -35.344 8.148 1 90.31 234 MET B C 1
ATOM 6383 O O . MET B 1 234 ? 10.977 -35.594 9.305 1 90.31 234 MET B O 1
ATOM 6387 N N . VAL B 1 235 ? 12.531 -35.406 7.699 1 89.94 235 VAL B N 1
ATOM 6388 C CA . VAL B 1 235 ? 13.609 -35.812 8.609 1 89.94 235 VAL B CA 1
ATOM 6389 C C . VAL B 1 235 ? 13.719 -34.781 9.75 1 89.94 235 VAL B C 1
ATOM 6391 O O . VAL B 1 235 ? 13.828 -35.188 10.914 1 89.94 235 VAL B O 1
ATOM 6394 N N . GLN B 1 236 ? 13.695 -33.531 9.43 1 89.69 236 GLN B N 1
ATOM 6395 C CA . GLN B 1 236 ? 13.789 -32.469 10.422 1 89.69 236 GLN B CA 1
ATOM 6396 C C . GLN B 1 236 ? 12.672 -32.594 11.453 1 89.69 236 GLN B C 1
ATOM 6398 O O . GLN B 1 236 ? 12.859 -32.25 12.617 1 89.69 236 GLN B O 1
ATOM 6403 N N . LEU B 1 237 ? 11.5 -33.094 11.008 1 91 237 LEU B N 1
ATOM 6404 C CA . LEU B 1 237 ? 10.32 -33.188 11.859 1 91 237 LEU B CA 1
ATOM 6405 C C . LEU B 1 237 ? 10.305 -34.5 12.617 1 91 237 LEU B C 1
ATOM 6407 O O . LEU B 1 237 ? 9.383 -34.781 13.391 1 91 237 LEU B O 1
ATOM 6411 N N . GLY B 1 238 ? 11.312 -35.344 12.359 1 90.12 238 GLY B N 1
ATOM 6412 C CA . GLY B 1 238 ? 11.383 -36.625 13.008 1 90.12 238 GLY B CA 1
ATOM 6413 C C . GLY B 1 238 ? 10.477 -37.688 12.359 1 90.12 238 GLY B C 1
ATOM 6414 O O . GLY B 1 238 ? 10.125 -38.688 12.992 1 90.12 238 GLY B O 1
ATOM 6415 N N . LEU B 1 239 ? 10.07 -37.406 11.18 1 90.12 239 LEU B N 1
ATOM 6416 C CA . LEU B 1 239 ? 9.234 -38.312 10.438 1 90.12 239 LEU B CA 1
ATOM 6417 C C . LEU B 1 239 ? 10.07 -39.156 9.477 1 90.12 239 LEU B C 1
ATOM 6419 O O . LEU B 1 239 ? 11.195 -38.781 9.141 1 90.12 239 LEU B O 1
ATOM 6423 N N . ASP B 1 240 ? 9.531 -40.312 9.055 1 89.19 240 ASP B N 1
ATOM 6424 C CA . ASP B 1 240 ? 10.18 -41.188 8.078 1 89.19 240 ASP B CA 1
ATOM 6425 C C . ASP B 1 240 ? 9.836 -40.75 6.652 1 89.19 240 ASP B C 1
ATOM 6427 O O . ASP B 1 240 ? 8.688 -40.875 6.23 1 89.19 240 ASP B O 1
ATOM 6431 N N . PRO B 1 241 ? 10.844 -40.312 5.922 1 87.69 241 PRO B N 1
ATOM 6432 C CA . PRO B 1 241 ? 10.562 -39.875 4.551 1 87.69 241 PRO B CA 1
ATOM 6433 C C . PRO B 1 241 ? 10.023 -41 3.676 1 87.69 241 PRO B C 1
ATOM 6435 O O . PRO B 1 241 ? 9.445 -40.75 2.617 1 87.69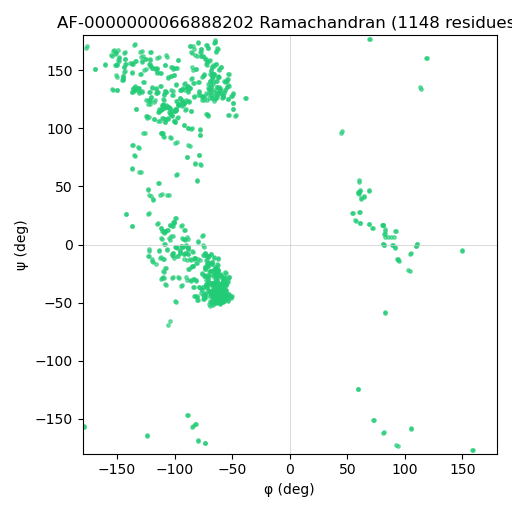 241 PRO B O 1
ATOM 6438 N N . ASN B 1 242 ? 10.117 -42.156 4.125 1 83.69 242 ASN B N 1
ATOM 6439 C CA . ASN B 1 242 ? 9.625 -43.312 3.352 1 83.69 242 ASN B CA 1
ATOM 6440 C C . ASN B 1 242 ? 8.164 -43.594 3.666 1 83.69 242 ASN B C 1
ATOM 6442 O O . ASN B 1 242 ? 7.512 -44.344 2.941 1 83.69 242 ASN B O 1
ATOM 6446 N N . ASP B 1 243 ? 7.715 -43.031 4.637 1 88 243 ASP B N 1
ATOM 6447 C CA . ASP B 1 243 ? 6.312 -43.188 5.016 1 88 243 ASP B CA 1
ATOM 6448 C C . ASP B 1 243 ? 5.543 -41.875 4.773 1 88 243 ASP B C 1
ATOM 6450 O O . ASP B 1 243 ? 5.363 -41.094 5.695 1 88 243 ASP B O 1
ATOM 6454 N N . VAL B 1 244 ? 4.973 -41.812 3.613 1 89.06 244 VAL B N 1
ATOM 6455 C CA . VAL B 1 244 ? 4.398 -40.531 3.203 1 89.06 244 VAL B CA 1
ATOM 6456 C C . VAL B 1 244 ? 2.893 -40.562 3.443 1 89.06 244 VAL B C 1
ATOM 6458 O O . VAL B 1 244 ? 2.203 -39.562 3.145 1 89.06 244 VAL B O 1
ATOM 6461 N N . ASP B 1 245 ? 2.377 -41.656 3.898 1 92.75 245 ASP B N 1
ATOM 6462 C CA . ASP B 1 245 ? 0.959 -41.719 4.238 1 92.75 245 ASP B CA 1
ATOM 6463 C C . ASP B 1 245 ? 0.721 -41.312 5.691 1 92.75 245 ASP B C 1
ATOM 6465 O O . ASP B 1 245 ? 1.45 -41.75 6.59 1 92.75 245 ASP B O 1
ATOM 6469 N N . PHE B 1 246 ? -0.261 -40.5 5.941 1 95.19 246 PHE B N 1
ATOM 6470 C CA . PHE B 1 246 ? -0.576 -40 7.27 1 95.19 246 PHE B CA 1
ATOM 6471 C C . PHE B 1 246 ? -1.853 -40.625 7.805 1 95.19 246 PHE B C 1
ATOM 6473 O O . PHE B 1 246 ? -2.955 -40.25 7.406 1 95.19 246 PHE B O 1
ATOM 6480 N N . PRO B 1 247 ? -1.718 -41.531 8.727 1 95.56 247 PRO B N 1
ATOM 6481 C CA . PRO B 1 247 ? -2.898 -42.188 9.289 1 95.56 247 PRO B CA 1
ATOM 6482 C C . PRO B 1 247 ? -3.816 -41.219 10.039 1 95.56 247 PRO B C 1
ATOM 6484 O O . PRO B 1 247 ? -3.41 -40.094 10.352 1 95.56 247 PRO B O 1
ATOM 6487 N N . PRO B 1 248 ? -5.008 -41.688 10.305 1 96.62 248 PRO B N 1
ATOM 6488 C CA . PRO B 1 248 ? -5.992 -40.812 10.953 1 96.62 248 PRO B CA 1
ATOM 6489 C C . PRO B 1 248 ? -5.504 -40.281 12.289 1 96.62 248 PRO B C 1
ATOM 6491 O O . PRO B 1 248 ? -5.801 -39.125 12.641 1 96.62 248 PRO B O 1
ATOM 6494 N N . GLU B 1 249 ? -4.777 -41 13.031 1 95.75 249 GLU B N 1
ATOM 6495 C CA . GLU B 1 249 ? -4.297 -40.562 14.344 1 95.75 249 GLU B CA 1
ATOM 6496 C C . GLU B 1 249 ? -3.35 -39.375 14.227 1 95.75 249 GLU B C 1
ATOM 6498 O O . GLU B 1 249 ? -3.432 -38.438 15.008 1 95.75 249 GLU B O 1
ATOM 6503 N N . ARG B 1 250 ? -2.457 -39.469 13.281 1 93.94 250 ARG B N 1
ATOM 6504 C CA . ARG B 1 250 ? -1.515 -38.375 13.055 1 93.94 250 ARG B CA 1
ATOM 6505 C C . ARG B 1 250 ? -2.24 -37.094 12.609 1 93.94 250 ARG B C 1
ATOM 6507 O O . ARG B 1 250 ? -1.926 -36 13.07 1 93.94 250 ARG B O 1
ATOM 6514 N N . ARG B 1 251 ? -3.178 -37.219 11.766 1 96.75 251 ARG B N 1
ATOM 6515 C CA . ARG B 1 251 ? -3.973 -36.094 11.273 1 96.75 251 ARG B CA 1
ATOM 6516 C C . ARG B 1 251 ? -4.75 -35.438 12.406 1 96.75 251 ARG B C 1
ATOM 6518 O O . ARG B 1 251 ? -4.828 -34.219 12.484 1 96.75 251 ARG B O 1
ATOM 6525 N N . ALA B 1 252 ? -5.273 -36.25 13.281 1 97.19 252 ALA B N 1
ATOM 6526 C CA . ALA B 1 252 ? -6.008 -35.719 14.438 1 97.19 252 ALA B CA 1
ATOM 6527 C C . ALA B 1 252 ? -5.094 -34.906 15.352 1 97.19 252 ALA B C 1
ATOM 6529 O O . ALA B 1 252 ? -5.52 -33.938 15.938 1 97.19 252 ALA B O 1
ATOM 6530 N N . GLU B 1 253 ? -3.922 -35.406 15.5 1 95.81 253 GLU B N 1
ATOM 6531 C CA . GLU B 1 253 ? -2.936 -34.656 16.297 1 95.81 253 GLU B CA 1
ATOM 6532 C C . GLU B 1 253 ? -2.68 -33.281 15.727 1 95.81 253 GLU B C 1
ATOM 6534 O O . GLU B 1 253 ? -2.652 -32.281 16.469 1 95.81 253 GLU B O 1
ATOM 6539 N N . TRP B 1 254 ? -2.449 -33.188 14.461 1 96.25 254 TRP B N 1
ATOM 6540 C CA . TRP B 1 254 ? -2.186 -31.906 13.82 1 96.25 254 TRP B CA 1
ATOM 6541 C C . TRP B 1 254 ? -3.418 -31.016 13.867 1 96.25 254 TRP B C 1
ATOM 6543 O O . TRP B 1 254 ? -3.299 -29.797 13.969 1 96.25 254 TRP B O 1
ATOM 6553 N N . ALA B 1 255 ? -4.57 -31.578 13.797 1 97.06 255 ALA B N 1
ATOM 6554 C CA . ALA B 1 255 ? -5.809 -30.812 13.898 1 97.06 255 ALA B CA 1
ATOM 6555 C C . ALA B 1 255 ? -5.98 -30.219 15.289 1 97.06 255 ALA B C 1
ATOM 6557 O O . ALA B 1 255 ? -6.527 -29.125 15.445 1 97.06 255 ALA B O 1
ATOM 6558 N N . ALA B 1 256 ? -5.543 -30.906 16.281 1 97.5 256 ALA B N 1
ATOM 6559 C CA . ALA B 1 256 ? -5.738 -30.5 17.672 1 97.5 256 ALA B CA 1
ATOM 6560 C C . ALA B 1 256 ? -4.633 -29.562 18.125 1 97.5 256 ALA B C 1
ATOM 6562 O O . ALA B 1 256 ? -4.844 -28.734 19.031 1 97.5 256 ALA B O 1
ATOM 6563 N N . ASP B 1 257 ? -3.482 -29.719 17.594 1 97.38 257 ASP B N 1
ATOM 6564 C CA . ASP B 1 257 ? -2.32 -28.953 18.016 1 97.38 257 ASP B CA 1
ATOM 6565 C C . ASP B 1 257 ? -1.878 -28 16.906 1 97.38 257 ASP B C 1
ATOM 6567 O O . ASP B 1 257 ? -0.981 -28.312 16.125 1 97.38 257 ASP B O 1
ATOM 6571 N N . LYS B 1 258 ? -2.301 -26.781 16.969 1 95.5 258 LYS B N 1
ATOM 6572 C CA . LYS B 1 258 ? -2.061 -25.797 15.922 1 95.5 258 LYS B CA 1
ATOM 6573 C C . LYS B 1 258 ? -0.576 -25.453 15.812 1 95.5 258 LYS B C 1
ATOM 6575 O O . LYS B 1 258 ? -0.081 -25.156 14.727 1 95.5 258 LYS B O 1
ATOM 6580 N N . ASP B 1 259 ? 0.13 -25.469 16.891 1 96.62 259 ASP B N 1
ATOM 6581 C CA . ASP B 1 259 ? 1.559 -25.172 16.875 1 96.62 259 ASP B CA 1
ATOM 6582 C C . ASP B 1 259 ? 2.34 -26.266 16.156 1 96.62 259 ASP B C 1
ATOM 6584 O O . ASP B 1 259 ? 3.254 -25.984 15.375 1 96.62 259 ASP B O 1
ATOM 6588 N N . ALA B 1 260 ? 2.002 -27.516 16.422 1 95.56 260 ALA B N 1
ATOM 6589 C CA . ALA B 1 260 ? 2.654 -28.625 15.734 1 95.56 260 ALA B CA 1
ATOM 6590 C C . ALA B 1 260 ? 2.398 -28.578 14.234 1 95.56 260 ALA B C 1
ATOM 6592 O O . ALA B 1 260 ? 3.307 -28.828 13.438 1 95.56 260 ALA B O 1
ATOM 6593 N N . TYR B 1 261 ? 1.188 -28.312 13.938 1 97.31 261 TYR B N 1
ATOM 6594 C CA . TYR B 1 261 ? 0.85 -28.219 12.523 1 97.31 261 TYR B CA 1
ATOM 6595 C C . TYR B 1 261 ? 1.587 -27.062 11.859 1 97.31 261 TYR B C 1
ATOM 6597 O O . TYR B 1 261 ? 2.047 -27.172 10.727 1 97.31 261 TYR B O 1
ATOM 6605 N N . PHE B 1 262 ? 1.708 -25.922 12.586 1 97.62 262 PHE B N 1
ATOM 6606 C CA . PHE B 1 262 ? 2.441 -24.781 12.078 1 97.62 262 PHE B CA 1
ATOM 6607 C C . PHE B 1 262 ? 3.902 -25.125 11.828 1 97.62 262 PHE B C 1
ATOM 6609 O O . PHE B 1 262 ? 4.473 -24.766 10.797 1 97.62 262 PHE B O 1
ATOM 6616 N N . LYS B 1 263 ? 4.488 -25.812 12.719 1 96.88 263 LYS B N 1
ATOM 6617 C CA . LYS B 1 263 ? 5.875 -26.25 12.57 1 96.88 263 LYS B CA 1
ATOM 6618 C C . LYS B 1 263 ? 6.051 -27.141 11.344 1 96.88 263 LYS B C 1
ATOM 6620 O O . LYS B 1 263 ? 7.051 -27.031 10.633 1 96.88 263 LYS B O 1
ATOM 6625 N N . LEU B 1 264 ? 5.094 -28.031 11.125 1 96.44 264 LEU B N 1
ATOM 6626 C CA . LEU B 1 264 ? 5.105 -28.891 9.945 1 96.44 264 LEU B CA 1
ATOM 6627 C C . LEU B 1 264 ? 5.066 -28.062 8.672 1 96.44 264 LEU B C 1
ATOM 6629 O O . LEU B 1 264 ? 5.879 -28.266 7.766 1 96.44 264 LEU B O 1
ATOM 6633 N N . ARG B 1 265 ? 4.129 -27.156 8.625 1 97.56 265 ARG B N 1
ATOM 6634 C CA . ARG B 1 265 ? 3.992 -26.312 7.441 1 97.56 265 ARG B CA 1
ATOM 6635 C C . ARG B 1 265 ? 5.254 -25.484 7.207 1 97.56 265 ARG B C 1
ATOM 6637 O O . ARG B 1 265 ? 5.723 -25.359 6.074 1 97.56 265 ARG B O 1
ATOM 6644 N N . LYS B 1 266 ? 5.816 -24.891 8.305 1 97.56 266 LYS B N 1
ATOM 6645 C CA . LYS B 1 266 ? 7.035 -24.094 8.219 1 97.56 266 LYS B CA 1
ATOM 6646 C C . LYS B 1 266 ? 8.18 -24.906 7.613 1 97.56 266 LYS B C 1
ATOM 6648 O O . LYS B 1 266 ? 8.93 -24.406 6.773 1 97.56 266 LYS B O 1
ATOM 6653 N N . ALA B 1 267 ? 8.305 -26.125 8.047 1 96.75 267 ALA B N 1
ATOM 6654 C CA . ALA B 1 267 ? 9.391 -26.984 7.57 1 96.75 267 ALA B CA 1
ATOM 6655 C C . ALA B 1 267 ? 9.289 -27.219 6.062 1 96.75 267 ALA B C 1
ATOM 6657 O O . ALA B 1 267 ? 10.273 -27.047 5.336 1 96.75 267 ALA B O 1
ATOM 6658 N N . PHE B 1 268 ? 8.086 -27.547 5.598 1 95.81 268 PHE B N 1
ATOM 6659 C CA . PHE B 1 268 ? 7.898 -27.859 4.184 1 95.81 268 PHE B CA 1
ATOM 6660 C C . PHE B 1 268 ? 8.062 -26.594 3.334 1 95.81 268 PHE B C 1
ATOM 6662 O O . PHE B 1 268 ? 8.719 -26.625 2.291 1 95.81 268 PHE B O 1
ATOM 6669 N N . GLU B 1 269 ? 7.465 -25.5 3.779 1 96.62 269 GLU B N 1
ATOM 6670 C CA . GLU B 1 269 ? 7.547 -24.25 3.016 1 96.62 269 GLU B CA 1
ATOM 6671 C C . GLU B 1 269 ? 8.984 -23.734 2.951 1 96.62 269 GLU B C 1
ATOM 6673 O O . GLU B 1 269 ? 9.438 -23.297 1.896 1 96.62 269 GLU B O 1
ATOM 6678 N N . THR B 1 270 ? 9.664 -23.781 4.078 1 96.31 270 THR B N 1
ATOM 6679 C CA . THR B 1 270 ? 11.039 -23.312 4.141 1 96.31 270 THR B CA 1
ATOM 6680 C C . THR B 1 270 ? 11.945 -24.156 3.236 1 96.31 270 THR B C 1
ATOM 6682 O O . THR B 1 270 ? 12.75 -23.609 2.482 1 96.31 270 THR B O 1
ATOM 6685 N N . ASP B 1 271 ? 11.75 -25.438 3.268 1 93.88 271 ASP B N 1
ATOM 6686 C CA . ASP B 1 271 ? 12.555 -26.344 2.453 1 93.88 271 ASP B CA 1
ATOM 6687 C C . ASP B 1 271 ? 12.336 -26.078 0.965 1 93.88 271 ASP B C 1
ATOM 6689 O O . ASP B 1 271 ? 13.289 -26.062 0.188 1 93.88 271 ASP B O 1
ATOM 6693 N N . GLY B 1 272 ? 11.102 -25.891 0.585 1 93.38 272 GLY B N 1
ATOM 6694 C CA . GLY B 1 272 ? 10.781 -25.625 -0.809 1 93.38 272 GLY B CA 1
ATOM 6695 C C . GLY B 1 272 ? 11.391 -24.328 -1.327 1 93.38 272 GLY B C 1
ATOM 6696 O O . GLY B 1 272 ? 11.797 -24.25 -2.488 1 93.38 272 GLY B O 1
ATOM 6697 N N . ASN B 1 273 ? 11.516 -23.344 -0.463 1 95.31 273 ASN B N 1
ATOM 6698 C CA . ASN B 1 273 ? 12.023 -22.047 -0.869 1 95.31 273 ASN B CA 1
ATOM 6699 C C . ASN B 1 273 ? 13.539 -21.969 -0.77 1 95.31 273 ASN B C 1
ATOM 6701 O O . ASN B 1 273 ? 14.164 -21.047 -1.282 1 95.31 273 ASN B O 1
ATOM 6705 N N . ALA B 1 274 ? 14.188 -23 -0.181 1 92.56 274 ALA B N 1
ATOM 6706 C CA . ALA B 1 274 ? 15.617 -22.953 0.116 1 92.56 274 ALA B CA 1
ATOM 6707 C C . ALA B 1 274 ? 16.438 -23.562 -1.021 1 92.56 274 ALA B C 1
ATOM 6709 O O . ALA B 1 274 ? 17.672 -23.5 -1.01 1 92.56 274 ALA B O 1
ATOM 6710 N N . ILE B 1 275 ? 15.805 -24.047 -2.061 1 91.81 275 ILE B N 1
ATOM 6711 C CA . ILE B 1 275 ? 16.562 -24.828 -3.037 1 91.81 275 ILE B CA 1
ATOM 6712 C C . ILE B 1 275 ? 16.578 -24.094 -4.375 1 91.81 275 ILE B C 1
ATOM 6714 O O . ILE B 1 275 ? 16.812 -24.703 -5.422 1 91.81 275 ILE B O 1
ATOM 6718 N N . HIS B 1 276 ? 16.281 -22.812 -4.363 1 93.44 276 HIS B N 1
ATOM 6719 C CA . HIS B 1 276 ? 16.234 -22 -5.57 1 93.44 276 HIS B CA 1
ATOM 6720 C C . HIS B 1 276 ? 17.562 -22.062 -6.32 1 93.44 276 HIS B C 1
ATOM 6722 O O . HIS B 1 276 ? 17.594 -22.078 -7.551 1 93.44 276 HIS B O 1
ATOM 6728 N N . ASP B 1 277 ? 18.672 -22.188 -5.629 1 94.44 277 ASP B N 1
ATOM 6729 C CA . ASP B 1 277 ? 20 -22.156 -6.227 1 94.44 277 ASP B CA 1
ATOM 6730 C C . ASP B 1 277 ? 20.266 -23.406 -7.059 1 94.44 277 ASP B C 1
ATOM 6732 O O . ASP B 1 277 ? 21.172 -23.438 -7.887 1 94.44 277 ASP B O 1
ATOM 6736 N N . SER B 1 278 ? 19.453 -24.438 -6.852 1 94.69 278 SER B N 1
ATOM 6737 C CA . SER B 1 278 ? 19.594 -25.641 -7.648 1 94.69 278 SER B CA 1
ATOM 6738 C C . SER B 1 278 ? 19.219 -25.391 -9.109 1 94.69 278 SER B C 1
ATOM 6740 O O . SER B 1 278 ? 19.531 -26.203 -9.984 1 94.69 278 SER B O 1
ATOM 6742 N N . THR B 1 279 ? 18.547 -24.25 -9.352 1 96.25 279 THR B N 1
ATOM 6743 C CA . THR B 1 279 ? 18.094 -23.969 -10.711 1 96.25 279 THR B CA 1
ATOM 6744 C C . THR B 1 279 ? 19.094 -23.078 -11.445 1 96.25 279 THR B C 1
ATOM 6746 O O . THR B 1 279 ? 18.922 -22.797 -12.625 1 96.25 279 THR B O 1
ATOM 6749 N N . ILE B 1 280 ? 20.094 -22.578 -10.734 1 96.31 280 ILE B N 1
ATOM 6750 C CA . ILE B 1 280 ? 21.094 -21.703 -11.312 1 96.31 280 ILE B CA 1
ATOM 6751 C C . ILE B 1 280 ? 22.328 -22.516 -11.719 1 96.31 280 ILE B C 1
ATOM 6753 O O . ILE B 1 280 ? 22.969 -23.141 -10.875 1 96.31 280 ILE B O 1
ATOM 6757 N N . LEU B 1 281 ? 22.641 -22.469 -13 1 96 281 LEU B N 1
ATOM 6758 C CA . LEU B 1 281 ? 23.734 -23.281 -13.539 1 96 281 LEU B CA 1
ATOM 6759 C C . LEU B 1 281 ? 25.062 -22.922 -12.875 1 96 281 LEU B C 1
ATOM 6761 O O . LEU B 1 281 ? 25.375 -21.734 -12.703 1 96 281 LEU B O 1
ATOM 6765 N N . GLY B 1 282 ? 25.75 -23.984 -12.484 1 94.94 282 GLY B N 1
ATOM 6766 C CA . GLY B 1 282 ? 27.109 -23.781 -12 1 94.94 282 GLY B CA 1
ATOM 6767 C C . GLY B 1 282 ? 27.188 -23.641 -10.492 1 94.94 282 GLY B C 1
ATOM 6768 O O . GLY B 1 282 ? 28.281 -23.688 -9.922 1 94.94 282 GLY B O 1
ATOM 6769 N N . THR B 1 283 ? 26.094 -23.438 -9.805 1 96.06 283 THR B N 1
ATOM 6770 C CA . THR B 1 283 ? 26.141 -23.344 -8.352 1 96.06 283 THR B CA 1
ATOM 6771 C C . THR B 1 283 ? 26.453 -24.688 -7.73 1 96.06 283 THR B C 1
ATOM 6773 O O . THR B 1 283 ? 26.25 -25.734 -8.352 1 96.06 283 THR B O 1
ATOM 6776 N N . ASP B 1 284 ? 26.953 -24.688 -6.523 1 96.88 284 ASP B N 1
ATOM 6777 C CA . ASP B 1 284 ? 27.234 -25.922 -5.797 1 96.88 284 ASP B CA 1
ATOM 6778 C C . ASP B 1 284 ? 25.969 -26.75 -5.582 1 96.88 284 ASP B C 1
ATOM 6780 O O . ASP B 1 284 ? 26 -27.984 -5.703 1 96.88 284 ASP B O 1
ATOM 6784 N N . MET B 1 285 ? 24.969 -26.109 -5.348 1 94.56 285 MET B N 1
ATOM 6785 C CA . MET B 1 285 ? 23.703 -26.797 -5.109 1 94.56 285 MET B CA 1
ATOM 6786 C C . MET B 1 285 ? 23.219 -27.5 -6.379 1 94.56 285 MET B C 1
ATOM 6788 O O . MET B 1 285 ? 22.719 -28.625 -6.32 1 94.56 285 MET B O 1
ATOM 6792 N N . GLN B 1 286 ? 23.359 -26.797 -7.492 1 95.44 286 GLN B N 1
ATOM 6793 C CA . GLN B 1 286 ? 22.953 -27.391 -8.766 1 95.44 286 GLN B CA 1
ATOM 6794 C C . GLN B 1 286 ? 23.75 -28.641 -9.07 1 95.44 286 GLN B C 1
ATOM 6796 O O . GLN B 1 286 ? 23.188 -29.656 -9.492 1 95.44 286 GLN B O 1
ATOM 6801 N N . LYS B 1 287 ? 25 -28.641 -8.828 1 95.69 287 LYS B N 1
ATOM 6802 C CA . LYS B 1 287 ? 25.859 -29.797 -9.039 1 95.69 287 LYS B CA 1
ATOM 6803 C C . LYS B 1 287 ? 25.516 -30.922 -8.086 1 95.69 287 LYS B C 1
ATOM 6805 O O . LYS B 1 287 ? 25.469 -32.094 -8.492 1 95.69 287 LYS B O 1
ATOM 6810 N N . LEU B 1 288 ? 25.297 -30.516 -6.922 1 93.81 288 LEU B N 1
ATOM 6811 C CA . LEU B 1 288 ? 24.922 -31.5 -5.914 1 93.81 288 LEU B CA 1
ATOM 6812 C C . LEU B 1 288 ? 23.609 -32.188 -6.285 1 93.81 288 LEU B C 1
ATOM 6814 O O . LEU B 1 288 ? 23.484 -33.406 -6.168 1 93.81 288 LEU B O 1
ATOM 6818 N N . PHE B 1 289 ? 22.641 -31.438 -6.727 1 91.81 289 PHE B N 1
ATOM 6819 C CA . PHE B 1 289 ? 21.344 -31.969 -7.129 1 91.81 289 PHE B CA 1
ATOM 6820 C C . PHE B 1 289 ? 21.484 -32.969 -8.281 1 91.81 289 PHE B C 1
ATOM 6822 O O . PHE B 1 289 ? 20.875 -34.031 -8.266 1 91.81 289 PHE B O 1
ATOM 6829 N N . GLN B 1 290 ? 22.234 -32.594 -9.211 1 92.75 290 GLN B N 1
ATOM 6830 C CA . GLN B 1 290 ? 22.438 -33.469 -10.352 1 92.75 290 GLN B CA 1
ATOM 6831 C C . GLN B 1 290 ? 23.062 -34.812 -9.93 1 92.75 290 GLN B C 1
ATOM 6833 O O . GLN B 1 290 ? 22.641 -35.875 -10.391 1 92.75 290 GLN B O 1
ATOM 6838 N N . GLY B 1 291 ? 24.062 -34.75 -9.07 1 93.88 291 GLY B N 1
ATOM 6839 C CA . GLY B 1 291 ? 24.672 -35.969 -8.547 1 93.88 291 GLY B CA 1
ATOM 6840 C C . GLY B 1 291 ? 23.719 -36.812 -7.742 1 93.88 291 GLY B C 1
ATOM 6841 O O . GLY B 1 291 ? 23.688 -38.062 -7.902 1 93.88 291 GLY B O 1
ATOM 6842 N N . LEU B 1 292 ? 22.938 -36.188 -6.949 1 91.62 292 LEU B N 1
ATOM 6843 C CA . LEU B 1 292 ? 22 -36.906 -6.086 1 91.62 292 LEU B CA 1
ATOM 6844 C C . LEU B 1 292 ? 20.906 -37.594 -6.91 1 91.62 292 LEU B C 1
ATOM 6846 O O . LEU B 1 292 ? 20.531 -38.719 -6.629 1 91.62 292 LEU B O 1
ATOM 6850 N N . PHE B 1 293 ? 20.391 -36.906 -7.898 1 93.44 293 PHE B N 1
ATOM 6851 C CA . PHE B 1 293 ? 19.359 -37.469 -8.758 1 93.44 293 PHE B CA 1
ATOM 6852 C C . PHE B 1 293 ? 19.906 -38.656 -9.523 1 93.44 293 PHE B C 1
ATOM 6854 O O . PHE B 1 293 ? 19.25 -39.719 -9.609 1 93.44 293 PHE B O 1
ATOM 6861 N N . ARG B 1 294 ? 21.078 -38.5 -10.047 1 94.75 294 ARG B N 1
ATOM 6862 C CA . ARG B 1 294 ? 21.688 -39.594 -10.812 1 94.75 294 ARG B CA 1
ATOM 6863 C C . ARG B 1 294 ? 21.938 -40.812 -9.945 1 94.75 294 ARG B C 1
ATOM 6865 O O . ARG B 1 294 ? 21.547 -41.938 -10.305 1 94.75 294 ARG B O 1
ATOM 6872 N N . SER B 1 295 ? 22.562 -40.625 -8.789 1 94.56 295 SER B N 1
ATOM 6873 C CA . SER B 1 295 ? 22.859 -41.719 -7.887 1 94.56 295 SER B CA 1
ATOM 6874 C C . SER B 1 295 ? 21.578 -42.406 -7.375 1 94.56 295 SER B C 1
ATOM 6876 O O . SER B 1 295 ? 21.516 -43.625 -7.238 1 94.56 295 SER B O 1
ATOM 6878 N N . GLY B 1 296 ? 20.594 -41.594 -7.09 1 92 296 GLY B N 1
ATOM 6879 C CA . GLY B 1 296 ? 19.328 -42.125 -6.633 1 92 296 GLY B CA 1
ATOM 6880 C C . GLY B 1 296 ? 18.656 -43.031 -7.652 1 92 296 GLY B C 1
ATOM 6881 O O . GLY B 1 296 ? 18.188 -44.094 -7.316 1 92 296 GLY B O 1
ATOM 6882 N N . MET B 1 297 ? 18.594 -42.562 -8.867 1 95 297 MET B N 1
ATOM 6883 C CA . MET B 1 297 ? 17.969 -43.375 -9.93 1 95 297 MET B CA 1
ATOM 6884 C C . MET B 1 297 ? 18.797 -44.594 -10.25 1 95 297 MET B C 1
ATOM 6886 O O . MET B 1 297 ? 18.25 -45.656 -10.539 1 95 297 MET B O 1
ATOM 6890 N N . GLN B 1 298 ? 20.125 -44.469 -10.141 1 95.31 298 GLN B N 1
ATOM 6891 C CA . GLN B 1 298 ? 21 -45.625 -10.359 1 95.31 298 GLN B CA 1
ATOM 6892 C C . GLN B 1 298 ? 20.719 -46.719 -9.336 1 95.31 298 GLN B C 1
ATOM 6894 O O . GLN B 1 298 ? 20.641 -47.906 -9.695 1 95.31 298 GLN B O 1
ATOM 6899 N N . GLU B 1 299 ? 20.594 -46.312 -8.141 1 94.44 299 GLU B N 1
ATOM 6900 C CA . GLU B 1 299 ? 20.328 -47.281 -7.078 1 94.44 299 GLU B CA 1
ATOM 6901 C C . GLU B 1 299 ? 18.984 -47.969 -7.266 1 94.44 299 GLU B C 1
ATOM 6903 O O . GLU B 1 299 ? 18.859 -49.188 -7.113 1 94.44 299 GLU B O 1
ATOM 6908 N N . ARG B 1 300 ? 17.984 -47.281 -7.625 1 93 300 ARG B N 1
ATOM 6909 C CA . ARG B 1 300 ? 16.625 -47.781 -7.738 1 93 300 ARG B CA 1
ATOM 6910 C C . ARG B 1 300 ? 16.469 -48.688 -8.969 1 93 300 ARG B C 1
ATOM 6912 O O . ARG B 1 300 ? 15.625 -49.562 -9.008 1 93 300 ARG B O 1
ATOM 6919 N N . LEU B 1 301 ? 17.297 -48.438 -9.961 1 95.88 301 LEU B N 1
ATOM 6920 C CA . LEU B 1 301 ? 17.219 -49.188 -11.211 1 95.88 301 LEU B CA 1
ATOM 6921 C C . LEU B 1 301 ? 18.312 -50.25 -11.266 1 95.88 301 LEU B C 1
ATOM 6923 O O . LEU B 1 301 ? 18.609 -50.781 -12.336 1 95.88 301 LEU B O 1
ATOM 6927 N N . LYS B 1 302 ? 18.938 -50.594 -10.164 1 95.31 302 LYS B N 1
ATOM 6928 C CA . LYS B 1 302 ? 20.094 -51.469 -10.125 1 95.31 302 LYS B CA 1
ATOM 6929 C C . LYS B 1 302 ? 19.781 -52.844 -10.719 1 95.31 302 LYS B C 1
ATOM 6931 O O . LYS B 1 302 ? 20.656 -53.469 -11.305 1 95.31 302 LYS B O 1
ATOM 6936 N N . ALA B 1 303 ? 18.531 -53.312 -10.547 1 95.56 303 ALA B N 1
ATOM 6937 C CA . ALA B 1 303 ? 18.141 -54.625 -11.055 1 95.56 303 ALA B CA 1
ATOM 6938 C C . ALA B 1 303 ? 18 -54.594 -12.578 1 95.56 303 ALA B C 1
ATOM 6940 O O . ALA B 1 303 ? 17.984 -55.656 -13.219 1 95.56 303 ALA B O 1
ATOM 6941 N N . ARG B 1 304 ? 17.844 -53.438 -13.164 1 96.12 304 ARG B N 1
ATOM 6942 C CA . ARG B 1 304 ? 17.734 -53.25 -14.602 1 96.12 304 ARG B CA 1
ATOM 6943 C C . ARG B 1 304 ? 18.594 -52.094 -15.086 1 96.12 304 ARG B C 1
ATOM 6945 O O . ARG B 1 304 ? 18.078 -51.031 -15.484 1 96.12 304 ARG B O 1
ATOM 6952 N N . PRO B 1 305 ? 19.891 -52.25 -15.188 1 95.31 305 PRO B N 1
ATOM 6953 C CA . PRO B 1 305 ? 20.797 -51.156 -15.57 1 95.31 305 PRO B CA 1
ATOM 6954 C C . PRO B 1 305 ? 20.562 -50.656 -17 1 95.31 305 PRO B C 1
ATOM 6956 O O . PRO B 1 305 ? 20.906 -49.531 -17.328 1 95.31 305 PRO B O 1
ATOM 6959 N N . ASP B 1 306 ? 20.016 -51.5 -17.844 1 95.12 306 ASP B N 1
ATOM 6960 C CA . ASP B 1 306 ? 19.688 -51.094 -19.203 1 95.12 306 ASP B CA 1
ATOM 6961 C C . ASP B 1 306 ? 18.672 -49.938 -19.203 1 95.12 306 ASP B C 1
ATOM 6963 O O . ASP B 1 306 ? 18.75 -49.031 -20.031 1 95.12 306 ASP B O 1
ATOM 6967 N N . LEU B 1 307 ? 17.781 -50 -18.234 1 96.06 307 LEU B N 1
ATOM 6968 C CA . LEU B 1 307 ? 16.766 -48.938 -18.125 1 96.06 307 LEU B CA 1
ATOM 6969 C C . LEU B 1 307 ? 17.391 -47.625 -17.656 1 96.06 307 LEU B C 1
ATOM 6971 O O . LEU B 1 307 ? 16.922 -46.531 -18.016 1 96.06 307 LEU B O 1
ATOM 6975 N N . PHE B 1 308 ? 18.438 -47.688 -16.875 1 95.19 308 PHE B N 1
ATOM 6976 C CA . PHE B 1 308 ? 19.141 -46.5 -16.406 1 95.19 308 PHE B CA 1
ATOM 6977 C C . PHE B 1 308 ? 19.641 -45.688 -17.594 1 95.19 308 PHE B C 1
ATOM 6979 O O . PHE B 1 308 ? 19.422 -44.469 -17.656 1 95.19 308 PHE B O 1
ATOM 6986 N N . ASP B 1 309 ? 20.297 -46.344 -18.531 1 92.81 309 ASP B N 1
ATOM 6987 C CA . ASP B 1 309 ? 20.859 -45.656 -19.688 1 92.81 309 ASP B CA 1
ATOM 6988 C C . ASP B 1 309 ? 19.766 -45.094 -20.594 1 92.81 309 ASP B C 1
ATOM 6990 O O . ASP B 1 309 ? 19.953 -44.062 -21.234 1 92.81 309 ASP B O 1
ATOM 6994 N N . LEU B 1 310 ? 18.641 -45.719 -20.531 1 93.25 310 LEU B N 1
ATOM 6995 C CA . LEU B 1 310 ? 17.531 -45.344 -21.406 1 93.25 310 LEU B CA 1
ATOM 6996 C C . LEU B 1 310 ? 16.766 -44.156 -20.828 1 93.25 310 LEU B C 1
ATOM 6998 O O . LEU B 1 310 ? 16.219 -43.344 -21.578 1 93.25 310 LEU B O 1
ATOM 7002 N N . ILE B 1 311 ? 16.75 -44.031 -19.531 1 94.25 311 ILE B N 1
ATOM 7003 C CA . ILE B 1 311 ? 15.781 -43.156 -18.906 1 94.25 311 ILE B CA 1
ATOM 7004 C C . ILE B 1 311 ? 16.5 -41.906 -18.375 1 94.25 311 ILE B C 1
ATOM 7006 O O . ILE B 1 311 ? 15.961 -40.781 -18.422 1 94.25 311 ILE B O 1
ATOM 7010 N N . VAL B 1 312 ? 17.734 -42 -17.906 1 94.38 312 VAL B N 1
ATOM 7011 C CA . VAL B 1 312 ? 18.422 -40.938 -17.188 1 94.38 312 VAL B CA 1
ATOM 7012 C C . VAL B 1 312 ? 18.953 -39.906 -18.188 1 94.38 312 VAL B C 1
ATOM 7014 O O . VAL B 1 312 ? 19.656 -40.25 -19.141 1 94.38 312 VAL B O 1
ATOM 7017 N N . PRO B 1 313 ? 18.656 -38.656 -17.953 1 94.88 313 PRO B N 1
ATOM 7018 C CA . PRO B 1 313 ? 19.031 -37.594 -18.922 1 94.88 313 PRO B CA 1
ATOM 7019 C C . PRO B 1 313 ? 20.469 -37.125 -18.75 1 94.88 313 PRO B C 1
ATOM 7021 O O . PRO B 1 313 ? 21.125 -37.469 -17.75 1 94.88 313 PRO B O 1
ATOM 7024 N N . ASP B 1 314 ? 20.875 -36.344 -19.797 1 92.38 314 ASP B N 1
ATOM 7025 C CA . ASP B 1 314 ? 22.141 -35.625 -19.734 1 92.38 314 ASP B CA 1
ATOM 7026 C C . ASP B 1 314 ? 21.922 -34.156 -19.375 1 92.38 314 ASP B C 1
ATOM 7028 O O . ASP B 1 314 ? 22.875 -33.406 -19.141 1 92.38 314 ASP B O 1
ATOM 7032 N N . PHE B 1 315 ? 20.672 -33.75 -19.422 1 94.38 315 PHE B N 1
ATOM 7033 C CA . PHE B 1 315 ? 20.359 -32.406 -19.016 1 94.38 315 PHE B CA 1
ATOM 7034 C C . PHE B 1 315 ? 20.156 -32.312 -17.5 1 94.38 315 PHE B C 1
ATOM 7036 O O . PHE B 1 315 ? 20 -33.312 -16.828 1 94.38 315 PHE B O 1
ATOM 7043 N N . ALA B 1 316 ? 20.172 -31.141 -16.984 1 95.31 316 ALA B N 1
ATOM 7044 C CA . ALA B 1 316 ? 20.141 -30.922 -15.547 1 95.31 316 ALA B CA 1
ATOM 7045 C C . ALA B 1 316 ? 18.734 -31.156 -14.992 1 95.31 316 ALA B C 1
ATOM 7047 O O . ALA B 1 316 ? 17.734 -30.859 -15.656 1 95.31 316 ALA B O 1
ATOM 7048 N N . PRO B 1 317 ? 18.641 -31.719 -13.727 1 93.94 317 PRO B N 1
ATOM 7049 C CA . PRO B 1 317 ? 17.344 -31.703 -13.062 1 93.94 317 PRO B CA 1
ATOM 7050 C C . PRO B 1 317 ? 16.734 -30.297 -12.984 1 93.94 317 PRO B C 1
ATOM 7052 O O . PRO B 1 317 ? 17.438 -29.328 -12.719 1 93.94 317 PRO B O 1
ATOM 7055 N N . GLY B 1 318 ? 15.508 -30.219 -13.234 1 93.19 318 GLY B N 1
ATOM 7056 C CA . GLY B 1 318 ? 14.828 -28.938 -13.227 1 93.19 318 GLY B CA 1
ATOM 7057 C C . GLY B 1 318 ? 14.555 -28.391 -14.617 1 93.19 318 GLY B C 1
ATOM 7058 O O . GLY B 1 318 ? 13.695 -27.516 -14.789 1 93.19 318 GLY B O 1
ATOM 7059 N N . CYS B 1 319 ? 15.344 -28.875 -15.594 1 95.44 319 CYS B N 1
ATOM 7060 C CA . CYS B 1 319 ? 15.07 -28.5 -16.969 1 95.44 319 CYS B CA 1
ATOM 7061 C C . CYS B 1 319 ? 13.633 -28.844 -17.359 1 95.44 319 CYS B C 1
ATOM 7063 O O . CYS B 1 319 ? 12.984 -28.094 -18.094 1 95.44 319 CYS B O 1
ATOM 7065 N N . ARG B 1 320 ? 13.156 -29.969 -16.906 1 93.31 320 ARG B N 1
ATOM 7066 C CA . ARG B 1 320 ? 11.758 -30.391 -16.938 1 93.31 320 ARG B CA 1
ATOM 7067 C C . ARG B 1 320 ? 11.18 -30.484 -15.539 1 93.31 320 ARG B C 1
ATOM 7069 O O . ARG B 1 320 ? 11.922 -30.562 -14.555 1 93.31 320 ARG B O 1
ATOM 7076 N N . ARG B 1 321 ? 9.914 -30.469 -15.531 1 91.38 321 ARG B N 1
ATOM 7077 C CA . ARG B 1 321 ? 9.258 -30.578 -14.234 1 91.38 321 ARG B CA 1
ATOM 7078 C C . ARG B 1 321 ? 9.672 -31.859 -13.516 1 91.38 321 ARG B C 1
ATOM 7080 O O . ARG B 1 321 ? 9.68 -32.938 -14.109 1 91.38 321 ARG B O 1
ATOM 7087 N N . LEU B 1 322 ? 10.062 -31.719 -12.305 1 90.44 322 LEU B N 1
ATOM 7088 C CA . LEU B 1 322 ? 10.469 -32.844 -11.477 1 90.44 322 LEU B CA 1
ATOM 7089 C C . LEU B 1 322 ? 9.266 -33.469 -10.781 1 90.44 322 LEU B C 1
ATOM 7091 O O . LEU B 1 322 ? 8.383 -32.75 -10.297 1 90.44 322 LEU B O 1
ATOM 7095 N N . THR B 1 323 ? 9.188 -34.781 -10.797 1 88.69 323 THR B N 1
ATOM 7096 C CA . THR B 1 323 ? 8.141 -35.531 -10.117 1 88.69 323 THR B CA 1
ATOM 7097 C C . THR B 1 323 ? 8.75 -36.656 -9.281 1 88.69 323 THR B C 1
ATOM 7099 O O . THR B 1 323 ? 9.625 -37.375 -9.758 1 88.69 323 THR B O 1
ATOM 7102 N N . PRO B 1 324 ? 8.383 -36.812 -8.039 1 85.5 324 PRO B N 1
ATOM 7103 C CA . PRO B 1 324 ? 8.93 -37.906 -7.23 1 85.5 324 PRO B CA 1
ATOM 7104 C C . PRO B 1 324 ? 8.625 -39.281 -7.812 1 85.5 324 PRO B C 1
ATOM 7106 O O . PRO B 1 324 ? 9.438 -40.188 -7.688 1 85.5 324 PRO B O 1
ATOM 7109 N N . GLY B 1 325 ? 7.555 -39.5 -8.43 1 87 325 GLY B N 1
ATOM 7110 C CA . GLY B 1 325 ? 7.188 -40.719 -9.148 1 87 325 GLY B CA 1
ATOM 7111 C C . GLY B 1 325 ? 7.16 -41.969 -8.273 1 87 325 GLY B C 1
ATOM 7112 O O . GLY B 1 325 ? 7.828 -42.938 -8.57 1 87 325 GLY B O 1
ATOM 7113 N N . LYS B 1 326 ? 6.434 -41.875 -7.246 1 85.12 326 LYS B N 1
ATOM 7114 C CA . LYS B 1 326 ? 6.285 -43.031 -6.363 1 85.12 326 LYS B CA 1
ATOM 7115 C C . LYS B 1 326 ? 5.934 -44.281 -7.152 1 85.12 326 LYS B C 1
ATOM 7117 O O . LYS B 1 326 ? 4.898 -44.312 -7.824 1 85.12 326 LYS B O 1
ATOM 7122 N N . GLY B 1 327 ? 6.84 -45.25 -7.102 1 90.62 327 GLY B N 1
ATOM 7123 C CA . GLY B 1 327 ? 6.57 -46.562 -7.695 1 90.62 327 GLY B CA 1
ATOM 7124 C C . GLY B 1 327 ? 6.816 -46.594 -9.195 1 90.62 327 GLY B C 1
ATOM 7125 O O . GLY B 1 327 ? 6.699 -47.656 -9.82 1 90.62 327 GLY B O 1
ATOM 7126 N N . TYR B 1 328 ? 7.211 -45.531 -9.805 1 95.38 328 TYR B N 1
ATOM 7127 C CA . TYR B 1 328 ? 7.324 -45.438 -11.258 1 95.38 328 TYR B CA 1
ATOM 7128 C C . TYR B 1 328 ? 8.477 -46.312 -11.758 1 95.38 328 TYR B C 1
ATOM 7130 O O . TYR B 1 328 ? 8.289 -47.156 -12.641 1 95.38 328 TYR B O 1
ATOM 7138 N N . LEU B 1 329 ? 9.664 -46.125 -11.18 1 95.88 329 LEU B N 1
ATOM 7139 C CA . LEU B 1 329 ? 10.812 -46.875 -11.625 1 95.88 329 LEU B CA 1
ATOM 7140 C C . LEU B 1 329 ? 10.617 -48.375 -11.344 1 95.88 329 LEU B C 1
ATOM 7142 O O . LEU B 1 329 ? 10.992 -49.219 -12.156 1 95.88 329 LEU B O 1
ATOM 7146 N N . GLU B 1 330 ? 9.992 -48.656 -10.219 1 95.38 330 GLU B N 1
ATOM 7147 C CA . GLU B 1 330 ? 9.664 -50.062 -9.883 1 95.38 330 GLU B CA 1
ATOM 7148 C C . GLU B 1 330 ? 8.703 -50.656 -10.906 1 95.38 330 GLU B C 1
ATOM 7150 O O . GLU B 1 330 ? 8.875 -51.812 -11.328 1 95.38 330 GLU B O 1
ATOM 7155 N N . ALA B 1 331 ? 7.773 -49.812 -11.273 1 97.5 331 ALA B N 1
ATOM 7156 C CA . ALA B 1 331 ? 6.801 -50.281 -12.266 1 97.5 331 ALA B CA 1
ATOM 7157 C C . ALA B 1 331 ? 7.473 -50.531 -13.609 1 97.5 331 ALA B C 1
ATOM 7159 O O . ALA B 1 331 ? 7.141 -51.531 -14.297 1 97.5 331 ALA B O 1
ATOM 7160 N N . LEU B 1 332 ? 8.383 -49.75 -14.016 1 97.62 332 LEU B N 1
ATOM 7161 C CA . LEU B 1 332 ? 9.062 -49.875 -15.297 1 97.62 332 LEU B CA 1
ATOM 7162 C C . LEU B 1 332 ? 9.883 -51.156 -15.336 1 97.62 332 LEU B C 1
ATOM 7164 O O . LEU B 1 332 ? 10.195 -51.688 -16.406 1 97.62 332 LEU B O 1
ATOM 7168 N N . MET B 1 333 ? 10.227 -51.688 -14.164 1 97.38 333 MET B N 1
ATOM 7169 C CA . MET B 1 333 ? 11.062 -52.875 -14.102 1 97.38 333 MET B CA 1
ATOM 7170 C C . MET B 1 333 ? 10.203 -54.156 -14.07 1 97.38 333 MET B C 1
ATOM 7172 O O . MET B 1 333 ? 10.727 -55.25 -14.172 1 97.38 333 MET B O 1
ATOM 7176 N N . ALA B 1 334 ? 8.922 -54 -13.93 1 97.69 334 ALA B N 1
ATOM 7177 C CA . ALA B 1 334 ? 8.023 -55.156 -13.844 1 97.69 334 ALA B CA 1
ATOM 7178 C C . ALA B 1 334 ? 7.965 -55.906 -15.18 1 97.69 334 ALA B C 1
ATOM 7180 O O . ALA B 1 334 ? 8.141 -55.312 -16.234 1 97.69 334 ALA B O 1
ATOM 7181 N N . PRO B 1 335 ? 7.703 -57.125 -15.148 1 97.06 335 PRO B N 1
ATOM 7182 C CA . PRO B 1 335 ? 7.746 -57.938 -16.359 1 97.06 335 PRO B CA 1
ATOM 7183 C C . PRO B 1 335 ? 6.648 -57.594 -17.359 1 97.06 335 PRO B C 1
ATOM 7185 O O . PRO B 1 335 ? 6.781 -57.875 -18.547 1 97.06 335 PRO B O 1
ATOM 7188 N N . ASN B 1 336 ? 5.566 -57 -16.844 1 98.31 336 ASN B N 1
ATOM 7189 C CA . ASN B 1 336 ? 4.469 -56.688 -17.75 1 98.31 336 ASN B CA 1
ATOM 7190 C C . ASN B 1 336 ? 4.582 -55.25 -18.281 1 98.31 336 ASN B C 1
ATOM 7192 O O . ASN B 1 336 ? 3.605 -54.688 -18.781 1 98.31 336 ASN B O 1
ATOM 7196 N N . VAL B 1 337 ? 5.73 -54.656 -18.156 1 98.5 337 VAL B N 1
ATOM 7197 C CA . VAL B 1 337 ? 5.957 -53.312 -18.672 1 98.5 337 VAL B CA 1
ATOM 7198 C C . VAL B 1 337 ? 7.156 -53.312 -19.625 1 98.5 337 VAL B C 1
ATOM 7200 O O . VAL B 1 337 ? 8.234 -53.781 -19.266 1 98.5 337 VAL B O 1
ATOM 7203 N N . GLU B 1 338 ? 6.992 -52.875 -20.797 1 97.69 338 GLU B N 1
ATOM 7204 C CA . GLU B 1 338 ? 8.07 -52.656 -21.766 1 97.69 338 GLU B CA 1
ATOM 7205 C C . GLU B 1 338 ? 8.305 -51.188 -22 1 97.69 338 GLU B C 1
ATOM 7207 O O . GLU B 1 338 ? 7.383 -50.438 -22.344 1 97.69 338 GLU B O 1
ATOM 7212 N N . VAL B 1 339 ? 9.523 -50.75 -21.797 1 97.25 339 VAL B N 1
ATOM 7213 C CA . VAL B 1 339 ? 9.906 -49.375 -22.047 1 97.25 339 VAL B CA 1
ATOM 7214 C C . VAL B 1 339 ? 10.438 -49.219 -23.469 1 97.25 339 VAL B C 1
ATOM 7216 O O . VAL B 1 339 ? 11.359 -49.938 -23.859 1 97.25 339 VAL B O 1
ATOM 7219 N N . LEU B 1 340 ? 9.828 -48.375 -24.203 1 96.25 340 LEU B N 1
ATOM 7220 C CA . LEU B 1 340 ? 10.211 -48.156 -25.594 1 96.25 340 LEU B CA 1
ATOM 7221 C C . LEU B 1 340 ? 10.758 -46.75 -25.781 1 96.25 340 LEU B C 1
ATOM 7223 O O . LEU B 1 340 ? 9.992 -45.781 -25.828 1 96.25 340 LEU B O 1
ATOM 7227 N N . PRO B 1 341 ? 12.125 -46.562 -25.953 1 93.5 341 PRO B N 1
ATOM 7228 C CA . PRO B 1 341 ? 12.734 -45.219 -26.109 1 93.5 341 PRO B CA 1
ATOM 7229 C C . PRO B 1 341 ? 12.594 -44.688 -27.531 1 93.5 341 PRO B C 1
ATOM 7231 O O . PRO B 1 341 ? 13.594 -44.344 -28.156 1 93.5 341 PRO B O 1
ATOM 7234 N N . GLU B 1 342 ? 11.406 -44.625 -28.062 1 91.62 342 GLU B N 1
ATOM 7235 C CA . GLU B 1 342 ? 11.117 -44.094 -29.391 1 91.62 342 GLU B CA 1
ATOM 7236 C C . GLU B 1 342 ? 9.727 -43.469 -29.453 1 91.62 342 GLU B C 1
ATOM 7238 O O . GLU B 1 342 ? 8.914 -43.656 -28.547 1 91.62 342 GLU B O 1
ATOM 7243 N N . ALA B 1 343 ? 9.531 -42.781 -30.5 1 92.69 343 ALA B N 1
ATOM 7244 C CA . ALA B 1 343 ? 8.242 -42.125 -30.734 1 92.69 343 ALA B CA 1
ATOM 7245 C C . ALA B 1 343 ? 7.246 -43.094 -31.375 1 92.69 343 ALA B C 1
ATOM 7247 O O . ALA B 1 343 ? 7.648 -44.062 -32 1 92.69 343 ALA B O 1
ATOM 7248 N N . VAL B 1 344 ? 5.984 -42.812 -31.047 1 94.56 344 VAL B N 1
ATOM 7249 C CA . VAL B 1 344 ? 4.949 -43.438 -31.844 1 94.56 344 VAL B CA 1
ATOM 7250 C C . VAL B 1 344 ? 4.859 -42.75 -33.219 1 94.56 344 VAL B C 1
ATOM 7252 O O . VAL B 1 344 ? 4.688 -41.531 -33.312 1 94.56 344 VAL B O 1
ATOM 7255 N N . ALA B 1 345 ? 5 -43.562 -34.188 1 93.56 345 ALA B N 1
ATOM 7256 C CA . ALA B 1 345 ? 5.008 -43 -35.562 1 93.56 345 ALA B CA 1
ATOM 7257 C C . ALA B 1 345 ? 3.598 -42.969 -36.125 1 93.56 345 ALA B C 1
ATOM 7259 O O . ALA B 1 345 ? 3.305 -42.125 -37 1 93.56 345 ALA B O 1
ATOM 7260 N N . GLY B 1 346 ? 2.803 -43.875 -35.656 1 95.44 346 GLY B N 1
ATOM 7261 C CA . GLY B 1 346 ? 1.434 -43.938 -36.156 1 95.44 346 GLY B CA 1
ATOM 7262 C C . GLY B 1 346 ? 0.592 -45 -35.469 1 95.44 346 GLY B C 1
ATOM 7263 O O . GLY B 1 346 ? 1.102 -45.75 -34.625 1 95.44 346 GLY B O 1
ATOM 7264 N N . VAL B 1 347 ? -0.676 -44.875 -35.781 1 96.19 347 VAL B N 1
ATOM 7265 C CA . VAL B 1 347 ? -1.659 -45.781 -35.219 1 96.19 347 VAL B CA 1
ATOM 7266 C C . VAL B 1 347 ? -2.494 -46.406 -36.312 1 96.19 347 VAL B C 1
ATOM 7268 O O . VAL B 1 347 ? -2.736 -45.781 -37.344 1 96.19 347 VAL B O 1
ATOM 7271 N N . ASP B 1 348 ? -2.816 -47.656 -36.219 1 95 348 ASP B N 1
ATOM 7272 C CA . ASP B 1 348 ? -3.77 -48.281 -37.125 1 95 348 ASP B CA 1
ATOM 7273 C C . ASP B 1 348 ? -4.914 -48.938 -36.375 1 95 348 ASP B C 1
ATOM 7275 O O . ASP B 1 348 ? -5.129 -48.656 -35.188 1 95 348 ASP B O 1
ATOM 7279 N N . ALA B 1 349 ? -5.648 -49.781 -37 1 96.38 349 ALA B N 1
ATOM 7280 C CA . ALA B 1 349 ? -6.887 -50.312 -36.438 1 96.38 349 ALA B CA 1
ATOM 7281 C C . ALA B 1 349 ? -6.602 -51.188 -35.219 1 96.38 349 ALA B C 1
ATOM 7283 O O . ALA B 1 349 ? -7.438 -51.281 -34.312 1 96.38 349 ALA B O 1
ATOM 7284 N N . THR B 1 350 ? -5.336 -51.719 -35.156 1 96.94 350 THR B N 1
ATOM 7285 C CA . THR B 1 350 ? -5.141 -52.75 -34.125 1 96.94 350 THR B CA 1
ATOM 7286 C C . THR B 1 350 ? -4.09 -52.312 -33.125 1 96.94 350 THR B C 1
ATOM 7288 O O . THR B 1 350 ? -3.965 -52.906 -32.031 1 96.94 350 THR B O 1
ATOM 7291 N N . GLY B 1 351 ? -3.35 -51.25 -33.594 1 96.81 351 GLY B N 1
ATOM 7292 C CA . GLY B 1 351 ? -2.32 -50.906 -32.625 1 96.81 351 GLY B CA 1
ATOM 7293 C C . GLY B 1 351 ? -1.469 -49.719 -33.062 1 96.81 351 GLY B C 1
ATOM 7294 O O . GLY B 1 351 ? -1.937 -48.844 -33.812 1 96.81 351 GLY B O 1
ATOM 7295 N N . VAL B 1 352 ? -0.19 -49.688 -32.469 1 97.12 352 VAL B N 1
ATOM 7296 C CA . VAL B 1 352 ? 0.706 -48.562 -32.688 1 97.12 352 VAL B CA 1
ATOM 7297 C C . VAL B 1 352 ? 1.928 -49 -33.5 1 97.12 352 VAL B C 1
ATOM 7299 O O . VAL B 1 352 ? 2.348 -50.156 -33.375 1 97.12 352 VAL B O 1
ATOM 7302 N N . ARG B 1 353 ? 2.385 -48.094 -34.25 1 95.94 353 ARG B N 1
ATOM 7303 C CA . ARG B 1 353 ? 3.65 -48.281 -34.969 1 95.94 353 ARG B CA 1
ATOM 7304 C C . ARG B 1 353 ? 4.738 -47.406 -34.375 1 95.94 353 ARG B C 1
ATOM 7306 O O . ARG B 1 353 ? 4.531 -46.188 -34.188 1 95.94 353 ARG B O 1
ATOM 7313 N N . THR B 1 354 ? 5.848 -48 -34.062 1 94.5 354 THR B N 1
ATOM 7314 C CA . THR B 1 354 ? 6.961 -47.219 -33.5 1 94.5 354 THR B CA 1
ATOM 7315 C C . THR B 1 354 ? 7.75 -46.531 -34.625 1 94.5 354 THR B 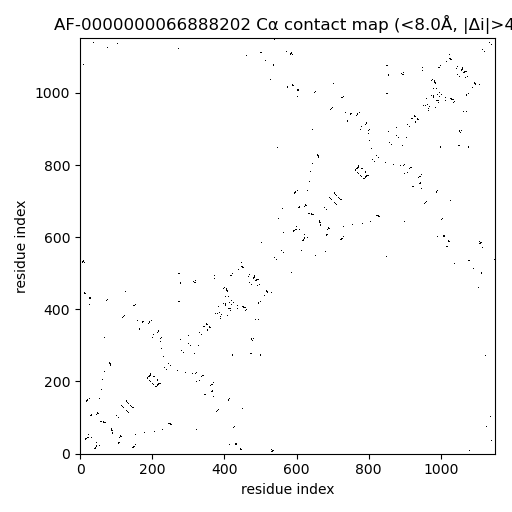C 1
ATOM 7317 O O . THR B 1 354 ? 7.602 -46.875 -35.781 1 94.5 354 THR B O 1
ATOM 7320 N N . ALA B 1 355 ? 8.492 -45.594 -34.25 1 91.94 355 ALA B N 1
ATOM 7321 C CA . ALA B 1 355 ? 9.367 -44.906 -35.219 1 91.94 355 ALA B CA 1
ATOM 7322 C C . ALA B 1 355 ? 10.359 -45.906 -35.844 1 91.94 355 ALA B C 1
ATOM 7324 O O . ALA B 1 355 ? 10.773 -45.719 -37 1 91.94 355 ALA B O 1
ATOM 7325 N N . GLY B 1 356 ? 10.672 -46.938 -35.156 1 91.44 356 GLY B N 1
ATOM 7326 C CA . GLY B 1 356 ? 11.578 -47.969 -35.688 1 91.44 356 GLY B CA 1
ATOM 7327 C C . GLY B 1 356 ? 10.898 -48.969 -36.594 1 91.44 356 GLY B C 1
ATOM 7328 O O . GLY B 1 356 ? 11.547 -49.844 -37.156 1 91.44 356 GLY B O 1
ATOM 7329 N N . GLY B 1 357 ? 9.578 -48.969 -36.625 1 91.5 357 GLY B N 1
ATOM 7330 C CA . GLY B 1 357 ? 8.867 -49.781 -37.594 1 91.5 357 GLY B CA 1
ATOM 7331 C C . GLY B 1 357 ? 8.141 -50.969 -36.969 1 91.5 357 GLY B C 1
ATOM 7332 O O . GLY B 1 357 ? 7.398 -51.688 -37.656 1 91.5 357 GLY B O 1
ATOM 7333 N N . ARG B 1 358 ? 8.242 -51.125 -35.75 1 94.94 358 ARG B N 1
ATOM 7334 C CA . ARG B 1 358 ? 7.582 -52.219 -35.062 1 94.94 358 ARG B CA 1
ATOM 7335 C C . ARG B 1 358 ? 6.102 -51.906 -34.844 1 94.94 358 ARG B C 1
ATOM 7337 O O . ARG B 1 358 ? 5.738 -50.812 -34.5 1 94.94 358 ARG B O 1
ATOM 7344 N N . HIS B 1 359 ? 5.348 -52.938 -35.219 1 96.62 359 HIS B N 1
ATOM 7345 C CA . HIS B 1 359 ? 3.926 -52.844 -34.906 1 96.62 359 HIS B CA 1
ATOM 7346 C C . HIS B 1 359 ? 3.596 -53.531 -33.594 1 96.62 359 HIS B C 1
ATOM 7348 O O . HIS B 1 359 ? 4.016 -54.688 -33.375 1 96.62 359 HIS B O 1
ATOM 7354 N N . LEU B 1 360 ? 2.861 -52.906 -32.75 1 97.62 360 LEU B N 1
ATOM 7355 C CA . LEU B 1 360 ? 2.428 -53.469 -31.469 1 97.62 360 LEU B CA 1
ATOM 7356 C C . LEU B 1 360 ? 0.907 -53.469 -31.359 1 97.62 360 LEU B C 1
ATOM 7358 O O . LEU B 1 360 ? 0.274 -52.406 -31.453 1 97.62 360 LEU B O 1
ATOM 7362 N N . ASP B 1 361 ? 0.37 -54.656 -31.188 1 97.62 361 ASP B N 1
ATOM 7363 C CA . ASP B 1 361 ? -1.063 -54.75 -30.922 1 97.62 361 ASP B CA 1
ATOM 7364 C C . ASP B 1 361 ? -1.403 -54.219 -29.531 1 97.62 361 ASP B C 1
ATOM 7366 O O . ASP B 1 361 ? -0.818 -54.688 -28.547 1 97.62 361 ASP B O 1
ATOM 7370 N N . VAL B 1 362 ? -2.359 -53.25 -29.484 1 98 362 VAL B N 1
ATOM 7371 C CA . VAL B 1 362 ? -2.793 -52.75 -28.188 1 98 362 VAL B CA 1
ATOM 7372 C C . VAL B 1 362 ? -4.309 -52.562 -28.188 1 98 362 VAL B C 1
ATOM 7374 O O . VAL B 1 362 ? -4.93 -52.406 -29.234 1 98 362 VAL B O 1
ATOM 7377 N N . ASP B 1 363 ? -4.891 -52.594 -27.031 1 98.12 363 ASP B N 1
ATOM 7378 C CA . ASP B 1 363 ? -6.336 -52.469 -26.844 1 98.12 363 ASP B CA 1
ATOM 7379 C C . ASP B 1 363 ? -6.711 -51.031 -26.516 1 98.12 363 ASP B C 1
ATOM 7381 O O . ASP B 1 363 ? -7.836 -50.594 -26.766 1 98.12 363 ASP B O 1
ATOM 7385 N N . VAL B 1 364 ? -5.828 -50.344 -25.922 1 98.19 364 VAL B N 1
ATOM 7386 C CA . VAL B 1 364 ? -6.09 -48.969 -25.469 1 98.19 364 VAL B CA 1
ATOM 7387 C C . VAL B 1 364 ? -4.824 -48.156 -25.594 1 98.19 364 VAL B C 1
ATOM 7389 O O . VAL B 1 364 ? -3.719 -48.625 -25.359 1 98.19 364 VAL B O 1
ATOM 7392 N N . ILE B 1 365 ? -4.953 -46.875 -26 1 97.88 365 ILE B N 1
ATOM 7393 C CA . ILE B 1 365 ? -3.883 -45.875 -26.078 1 97.88 365 ILE B CA 1
ATOM 7394 C C . ILE B 1 365 ? -4.137 -44.781 -25.062 1 97.88 365 ILE B C 1
ATOM 7396 O O . ILE B 1 365 ? -5.156 -44.062 -25.141 1 97.88 365 ILE B O 1
ATOM 7400 N N . VAL B 1 366 ? -3.27 -44.656 -24.078 1 98 366 VAL B N 1
ATOM 7401 C CA . VAL B 1 366 ? -3.309 -43.594 -23.078 1 98 366 VAL B CA 1
ATOM 7402 C C . VAL B 1 366 ? -2.328 -42.5 -23.453 1 98 366 VAL B C 1
ATOM 7404 O O . VAL B 1 366 ? -1.113 -42.719 -23.469 1 98 366 VAL B O 1
ATOM 7407 N N . CYS B 1 367 ? -2.898 -41.312 -23.734 1 96.75 367 CYS B N 1
ATOM 7408 C CA . CYS B 1 367 ? -2.08 -40.156 -24.094 1 96.75 367 CYS B CA 1
ATOM 7409 C C . CYS B 1 367 ? -1.739 -39.344 -22.859 1 96.75 367 CYS B C 1
ATOM 7411 O O . CYS B 1 367 ? -2.592 -38.625 -22.328 1 96.75 367 CYS B O 1
ATOM 7413 N N . ALA B 1 368 ? -0.579 -39.438 -22.359 1 96.44 368 ALA B N 1
ATOM 7414 C CA . ALA B 1 368 ? 0.015 -38.562 -21.359 1 96.44 368 ALA B CA 1
ATOM 7415 C C . ALA B 1 368 ? 0.924 -37.531 -22.016 1 96.44 368 ALA B C 1
ATOM 7417 O O . ALA B 1 368 ? 2.104 -37.406 -21.672 1 96.44 368 ALA B O 1
ATOM 7418 N N . THR B 1 369 ? 0.32 -36.719 -22.906 1 93.88 369 THR B N 1
ATOM 7419 C CA . THR B 1 369 ? 1.07 -35.906 -23.844 1 93.88 369 THR B CA 1
ATOM 7420 C C . THR B 1 369 ? 0.97 -34.438 -23.5 1 93.88 369 THR B C 1
ATOM 7422 O O . THR B 1 369 ? 1.308 -33.562 -24.312 1 93.88 369 THR B O 1
ATOM 7425 N N . GLY B 1 370 ? 0.462 -34.156 -22.328 1 92.19 370 GLY B N 1
ATOM 7426 C CA . GLY B 1 370 ? 0.54 -32.812 -21.781 1 92.19 370 GLY B CA 1
ATOM 7427 C C . GLY B 1 370 ? -0.535 -31.891 -22.312 1 92.19 370 GLY B C 1
ATOM 7428 O O . GLY B 1 370 ? -1.635 -32.344 -22.656 1 92.19 370 GLY B O 1
ATOM 7429 N N . PHE B 1 371 ? -0.293 -30.562 -22.156 1 92.06 371 PHE B N 1
ATOM 7430 C CA . PHE B 1 371 ? -1.227 -29.484 -22.484 1 92.06 371 PHE B CA 1
ATOM 7431 C C . PHE B 1 371 ? -0.553 -28.422 -23.344 1 92.06 371 PHE B C 1
ATOM 7433 O O . PHE B 1 371 ? 0.674 -28.406 -23.469 1 92.06 371 PHE B O 1
ATOM 7440 N N . LYS B 1 372 ? -1.388 -27.578 -23.922 1 89 372 LYS B N 1
ATOM 7441 C CA . LYS B 1 372 ? -0.896 -26.453 -24.703 1 89 372 LYS B CA 1
ATOM 7442 C C . LYS B 1 372 ? -0.679 -25.219 -23.828 1 89 372 LYS B C 1
ATOM 7444 O O . LYS B 1 372 ? -1.405 -24.234 -23.953 1 89 372 LYS B O 1
ATOM 7449 N N . VAL B 1 373 ? 0.365 -25.219 -23.062 1 86.69 373 VAL B N 1
ATOM 7450 C CA . VAL B 1 373 ? 0.608 -24.25 -22 1 86.69 373 VAL B CA 1
ATOM 7451 C C . VAL B 1 373 ? 1.053 -22.922 -22.609 1 86.69 373 VAL B C 1
ATOM 7453 O O . VAL B 1 373 ? 0.67 -21.844 -22.125 1 86.69 373 VAL B O 1
ATOM 7456 N N . SER B 1 374 ? 1.819 -22.859 -23.672 1 86 374 SER B N 1
ATOM 7457 C CA . SER B 1 374 ? 2.395 -21.641 -24.25 1 86 374 SER B CA 1
ATOM 7458 C C . SER B 1 374 ? 1.45 -21 -25.266 1 86 374 SER B C 1
ATOM 7460 O O . SER B 1 374 ? 1.771 -19.969 -25.859 1 86 374 SER B O 1
ATOM 7462 N N . GLU B 1 375 ? 0.294 -21.562 -25.375 1 87.44 375 GLU B N 1
ATOM 7463 C CA . GLU B 1 375 ? -0.644 -21.031 -26.359 1 87.44 375 GLU B CA 1
ATOM 7464 C C . GLU B 1 375 ? -1.646 -20.078 -25.719 1 87.44 375 GLU B C 1
ATOM 7466 O O . GLU B 1 375 ? -1.927 -20.188 -24.516 1 87.44 375 GLU B O 1
ATOM 7471 N N . PRO B 1 376 ? -2.141 -19.125 -26.531 1 90.88 376 PRO B N 1
ATOM 7472 C CA . PRO B 1 376 ? -3.223 -18.266 -26.031 1 90.88 376 PRO B CA 1
ATOM 7473 C C . PRO B 1 376 ? -4.496 -19.047 -25.719 1 90.88 376 PRO B C 1
ATOM 7475 O O . PRO B 1 376 ? -4.586 -20.234 -26.031 1 90.88 376 PRO B O 1
ATOM 7478 N N . PRO B 1 377 ? -5.441 -18.391 -25.047 1 90.69 377 PRO B N 1
ATOM 7479 C CA . PRO B 1 377 ? -6.707 -19.078 -24.781 1 90.69 377 PRO B CA 1
ATOM 7480 C C . PRO B 1 377 ? -7.355 -19.656 -26.031 1 90.69 377 PRO B C 1
ATOM 7482 O O . PRO B 1 377 ? -7.191 -19.094 -27.125 1 90.69 377 PRO B O 1
ATOM 7485 N N . PRO B 1 378 ? -8.047 -20.781 -25.891 1 90.5 378 PRO B N 1
ATOM 7486 C CA . PRO B 1 378 ? -8.68 -21.422 -27.047 1 90.5 378 PRO B CA 1
ATOM 7487 C C . PRO B 1 378 ? -9.953 -20.688 -27.484 1 90.5 378 PRO B C 1
ATOM 7489 O O . PRO B 1 378 ? -10.742 -21.234 -28.25 1 90.5 378 PRO B O 1
ATOM 7492 N N . PHE B 1 379 ? -10.281 -19.594 -26.969 1 94.25 379 PHE B N 1
ATOM 7493 C CA . PHE B 1 379 ? -11.398 -18.75 -27.375 1 94.25 379 PHE B CA 1
ATOM 7494 C C . PHE B 1 379 ? -10.906 -17.359 -27.781 1 94.25 379 PHE B C 1
ATOM 7496 O O . PHE B 1 379 ? -9.805 -16.953 -27.406 1 94.25 379 PHE B O 1
ATOM 7503 N N . SER B 1 380 ? -11.719 -16.703 -28.516 1 97 380 SER B N 1
ATOM 7504 C CA . SER B 1 380 ? -11.32 -15.414 -29.078 1 97 380 SER B CA 1
ATOM 7505 C C . SER B 1 380 ? -11.312 -14.328 -28.016 1 97 380 SER B C 1
ATOM 7507 O O . SER B 1 380 ? -12.281 -14.188 -27.25 1 97 380 SER B O 1
ATOM 7509 N N . VAL B 1 381 ? -10.227 -13.633 -27.891 1 98.38 381 VAL B N 1
ATOM 7510 C CA . VAL B 1 381 ? -10.086 -12.414 -27.109 1 98.38 381 VAL B CA 1
ATOM 7511 C C . VAL B 1 381 ? -9.562 -11.281 -27.984 1 98.38 381 VAL B C 1
ATOM 7513 O O . VAL B 1 381 ? -8.406 -11.305 -28.406 1 98.38 381 VAL B O 1
ATOM 7516 N N . ARG B 1 382 ? -10.398 -10.328 -28.234 1 98.75 382 ARG B N 1
ATOM 7517 C CA . ARG B 1 382 ? -10.039 -9.234 -29.125 1 98.75 382 ARG B CA 1
ATOM 7518 C C . ARG B 1 382 ? -9.898 -7.922 -28.359 1 98.75 382 ARG B C 1
ATOM 7520 O O . ARG B 1 382 ? -10.859 -7.445 -27.766 1 98.75 382 ARG B O 1
ATOM 7527 N N . GLY B 1 383 ? -8.703 -7.395 -28.359 1 98.5 383 GLY B N 1
ATOM 7528 C CA . GLY B 1 383 ? -8.422 -6.164 -27.656 1 98.5 383 GLY B CA 1
ATOM 7529 C C . GLY B 1 383 ? -8.648 -4.918 -28.484 1 98.5 383 GLY B C 1
ATOM 7530 O O . GLY B 1 383 ? -9.602 -4.855 -29.266 1 98.5 383 GLY B O 1
ATOM 7531 N N . ARG B 1 384 ? -7.812 -3.893 -28.219 1 97.69 384 ARG B N 1
ATOM 7532 C CA . ARG B 1 384 ? -7.902 -2.633 -28.953 1 97.69 384 ARG B CA 1
ATOM 7533 C C . ARG B 1 384 ? -7.801 -2.861 -30.453 1 97.69 384 ARG B C 1
ATOM 7535 O O . ARG B 1 384 ? -7.02 -3.699 -30.906 1 97.69 384 ARG B O 1
ATOM 7542 N N . ASP B 1 385 ? -8.617 -2.09 -31.172 1 96.5 385 ASP B N 1
ATOM 7543 C CA . ASP B 1 385 ? -8.609 -2.062 -32.625 1 96.5 385 ASP B CA 1
ATOM 7544 C C . ASP B 1 385 ? -8.852 -3.455 -33.219 1 96.5 385 ASP B C 1
ATOM 7546 O O . ASP B 1 385 ? -8.375 -3.771 -34.312 1 96.5 385 ASP B O 1
ATOM 7550 N N . GLY B 1 386 ? -9.406 -4.324 -32.438 1 97.19 386 GLY B N 1
ATOM 7551 C CA . GLY B 1 386 ? -9.812 -5.637 -32.906 1 97.19 386 GLY B CA 1
ATOM 7552 C C . GLY B 1 386 ? -8.672 -6.637 -32.938 1 97.19 386 GLY B C 1
ATOM 7553 O O . GLY B 1 386 ? -8.812 -7.746 -33.438 1 97.19 386 GLY B O 1
ATOM 7554 N N . ARG B 1 387 ? -7.617 -6.328 -32.344 1 97.19 387 ARG B N 1
ATOM 7555 C CA . ARG B 1 387 ? -6.469 -7.23 -32.375 1 97.19 387 ARG B CA 1
ATOM 7556 C C . ARG B 1 387 ? -6.727 -8.461 -31.5 1 97.19 387 ARG B C 1
ATOM 7558 O O . ARG B 1 387 ? -7.062 -8.344 -30.328 1 97.19 387 ARG B O 1
ATOM 7565 N N . GLU B 1 388 ? -6.469 -9.656 -32.125 1 98.25 388 GLU B N 1
ATOM 7566 C CA . GLU B 1 388 ? -6.625 -10.914 -31.391 1 98.25 388 GLU B CA 1
ATOM 7567 C C . GLU B 1 388 ? -5.422 -11.18 -30.484 1 98.25 388 GLU B C 1
ATOM 7569 O O . GLU B 1 388 ? -4.277 -10.938 -30.875 1 98.25 388 GLU B O 1
ATOM 7574 N N . LEU B 1 389 ? -5.754 -11.695 -29.281 1 97.94 389 LEU B N 1
ATOM 7575 C CA . LEU B 1 389 ? -4.672 -12.062 -28.375 1 97.94 389 LEU B CA 1
ATOM 7576 C C . LEU B 1 389 ? -3.76 -13.102 -29.016 1 97.94 389 LEU B C 1
ATOM 7578 O O . LEU B 1 389 ? -2.545 -13.086 -28.797 1 97.94 389 LEU B O 1
ATOM 7582 N N . GLN B 1 390 ? -4.285 -14.031 -29.797 1 96.06 390 GLN B N 1
ATOM 7583 C CA . GLN B 1 390 ? -3.51 -15.039 -30.516 1 96.06 390 GLN B CA 1
ATOM 7584 C C . GLN B 1 390 ? -2.459 -14.383 -31.406 1 96.06 390 GLN B C 1
ATOM 7586 O O . GLN B 1 390 ? -1.33 -14.867 -31.516 1 96.06 390 GLN B O 1
ATOM 7591 N N . ASP B 1 391 ? -2.857 -13.305 -32.031 1 97 391 ASP B N 1
ATOM 7592 C CA . ASP B 1 391 ? -1.927 -12.578 -32.875 1 97 391 ASP B CA 1
ATOM 7593 C C . ASP B 1 391 ? -0.872 -11.844 -32.062 1 97 391 ASP B C 1
ATOM 7595 O O . ASP B 1 391 ? 0.312 -11.859 -32.406 1 97 391 ASP B O 1
ATOM 7599 N N . ARG B 1 392 ? -1.35 -11.242 -30.984 1 97.19 392 ARG B N 1
ATOM 7600 C CA . ARG B 1 392 ? -0.427 -10.508 -30.109 1 97.19 392 ARG B CA 1
ATOM 7601 C C . ARG B 1 392 ? 0.624 -11.445 -29.531 1 97.19 392 ARG B C 1
ATOM 7603 O O . ARG B 1 392 ? 1.774 -11.055 -29.328 1 97.19 392 ARG B O 1
ATOM 7610 N N . TRP B 1 393 ? 0.25 -12.727 -29.25 1 96.5 393 TRP B N 1
ATOM 7611 C CA . TRP B 1 393 ? 1.121 -13.711 -28.625 1 96.5 393 TRP B CA 1
ATOM 7612 C C . TRP B 1 393 ? 1.705 -14.664 -29.672 1 96.5 393 TRP B C 1
ATOM 7614 O O . TRP B 1 393 ? 2.15 -15.766 -29.328 1 96.5 393 TRP B O 1
ATOM 7624 N N . ALA B 1 394 ? 1.712 -14.297 -30.922 1 93.75 394 ALA B N 1
ATOM 7625 C CA . ALA B 1 394 ? 2.166 -15.164 -32 1 93.75 394 ALA B CA 1
ATOM 7626 C C . ALA B 1 394 ? 3.629 -15.555 -31.812 1 93.75 394 ALA B C 1
ATOM 7628 O O . ALA B 1 394 ? 4.004 -16.719 -32.031 1 93.75 394 ALA B O 1
ATOM 7629 N N . ALA B 1 395 ? 4.43 -14.586 -31.453 1 92.56 395 ALA B N 1
ATOM 7630 C CA . ALA B 1 395 ? 5.844 -14.883 -31.25 1 92.56 395 ALA B CA 1
ATOM 7631 C C . ALA B 1 395 ? 6.059 -15.641 -29.938 1 92.56 395 ALA B C 1
ATOM 7633 O O . ALA B 1 395 ? 6.781 -16.641 -29.891 1 92.56 395 ALA B O 1
ATOM 7634 N N . ARG B 1 396 ? 5.461 -15.156 -28.922 1 94.38 396 ARG B N 1
ATOM 7635 C CA . ARG B 1 396 ? 5.484 -15.75 -27.594 1 94.38 396 ARG B CA 1
ATOM 7636 C C . ARG B 1 396 ? 4.469 -15.078 -26.672 1 94.38 396 ARG B C 1
ATOM 7638 O O . ARG B 1 396 ? 4.141 -13.898 -26.859 1 94.38 396 ARG B O 1
ATOM 7645 N N . PRO B 1 397 ? 4.012 -15.844 -25.75 1 95.5 397 PRO B N 1
ATOM 7646 C CA . PRO B 1 397 ? 3.205 -15.164 -24.734 1 95.5 397 PRO B CA 1
ATOM 7647 C C . PRO B 1 397 ? 4.008 -14.141 -23.938 1 95.5 397 PRO B C 1
ATOM 7649 O O . PRO B 1 397 ? 5.133 -14.422 -23.516 1 95.5 397 PRO B O 1
ATOM 7652 N N . GLU B 1 398 ? 3.51 -12.961 -23.891 1 97.06 398 GLU B N 1
ATOM 7653 C CA . GLU B 1 398 ? 4.145 -11.883 -23.141 1 97.06 398 GLU B CA 1
ATOM 7654 C C . GLU B 1 398 ? 3.162 -11.242 -22.156 1 97.06 398 GLU B C 1
ATOM 7656 O O . GLU B 1 398 ? 1.95 -11.273 -22.375 1 97.06 398 GLU B O 1
ATOM 7661 N N . SER B 1 399 ? 3.65 -10.758 -21.094 1 97.81 399 SER B N 1
ATOM 7662 C CA . SER B 1 399 ? 2.848 -10.086 -20.078 1 97.81 399 SER B CA 1
ATOM 7663 C C . SER B 1 399 ? 3.676 -9.07 -19.312 1 97.81 399 SER B C 1
ATOM 7665 O O . SER B 1 399 ? 4.891 -8.969 -19.5 1 97.81 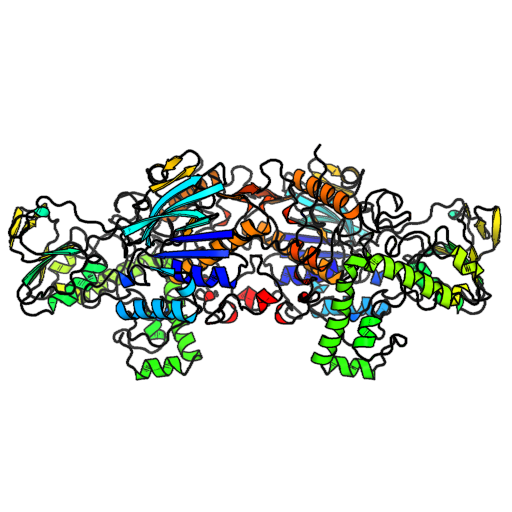399 SER B O 1
ATOM 7667 N N . TYR B 1 400 ? 3.057 -8.25 -18.578 1 98.62 400 TYR B N 1
ATOM 7668 C CA . TYR B 1 400 ? 3.688 -7.469 -17.516 1 98.62 400 TYR B CA 1
ATOM 7669 C C . TYR B 1 400 ? 3.48 -8.125 -16.156 1 98.62 400 TYR B C 1
ATOM 7671 O O . TYR B 1 400 ? 2.354 -8.203 -15.672 1 98.62 400 TYR B O 1
ATOM 7679 N N . LEU B 1 401 ? 4.52 -8.672 -15.602 1 98.56 401 LEU B N 1
ATOM 7680 C CA . LEU B 1 401 ? 4.547 -9.336 -14.305 1 98.56 401 LEU B CA 1
ATOM 7681 C C . LEU B 1 401 ? 3.506 -10.445 -14.234 1 98.56 401 LEU B C 1
ATOM 7683 O O . LEU B 1 401 ? 2.885 -10.656 -13.195 1 98.56 401 LEU B O 1
ATOM 7687 N N . SER B 1 402 ? 3.139 -11.039 -15.336 1 98 402 SER B N 1
ATOM 7688 C CA . SER B 1 402 ? 2.279 -12.211 -15.445 1 98 402 SER B CA 1
ATOM 7689 C C . SER B 1 402 ? 0.807 -11.836 -15.336 1 98 402 SER B C 1
ATOM 7691 O O . SER B 1 402 ? -0.07 -12.695 -15.453 1 98 402 SER B O 1
ATOM 7693 N N . VAL B 1 403 ? 0.405 -10.477 -15.164 1 98.5 403 VAL B N 1
ATOM 7694 C CA . VAL B 1 403 ? -0.964 -10.195 -14.75 1 98.5 403 VAL B CA 1
ATOM 7695 C C . VAL B 1 403 ? -1.662 -9.352 -15.812 1 98.5 403 VAL B C 1
ATOM 7697 O O . VAL B 1 403 ? -2.887 -9.211 -15.797 1 98.5 403 VAL B O 1
ATOM 7700 N N . ALA B 1 404 ? -0.903 -8.773 -16.75 1 98.69 404 ALA B N 1
ATOM 7701 C CA . ALA B 1 404 ? -1.526 -7.91 -17.75 1 98.69 404 ALA B CA 1
ATOM 7702 C C . ALA B 1 404 ? -0.741 -7.934 -19.062 1 98.69 404 ALA B C 1
ATOM 7704 O O . ALA B 1 404 ? 0.405 -8.391 -19.094 1 98.69 404 ALA B O 1
ATOM 7705 N N . VAL B 1 405 ? -1.32 -7.473 -20.141 1 98.5 405 VAL B N 1
ATOM 7706 C CA . VAL B 1 405 ? -0.681 -7.414 -21.438 1 98.5 405 VAL B CA 1
ATOM 7707 C C . VAL B 1 405 ? -1.146 -6.168 -22.188 1 98.5 405 VAL B C 1
ATOM 7709 O O . VAL B 1 405 ? -2.295 -5.742 -22.047 1 98.5 405 VAL B O 1
ATOM 7712 N N . ASP B 1 406 ? -0.241 -5.551 -22.922 1 98.44 406 ASP B N 1
ATOM 7713 C CA . ASP B 1 406 ? -0.556 -4.336 -23.672 1 98.44 406 ASP B CA 1
ATOM 7714 C C . ASP B 1 406 ? -1.524 -4.629 -24.812 1 98.44 406 ASP B C 1
ATOM 7716 O O . ASP B 1 406 ? -1.466 -5.699 -25.422 1 98.44 406 ASP B O 1
ATOM 7720 N N . GLY B 1 407 ? -2.377 -3.691 -25.109 1 98.38 407 GLY B N 1
ATOM 7721 C CA . GLY B 1 407 ? -3.34 -3.822 -26.188 1 98.38 407 GLY B CA 1
ATOM 7722 C C . GLY B 1 407 ? -4.664 -4.406 -25.734 1 98.38 407 GLY B C 1
ATOM 7723 O O . GLY B 1 407 ? -5.613 -4.484 -26.516 1 98.38 407 GLY B O 1
ATOM 7724 N N . PHE B 1 408 ? -4.773 -4.754 -24.547 1 98.81 408 PHE B N 1
ATOM 7725 C CA . PHE B 1 408 ? -5.984 -5.348 -23.984 1 98.81 408 PHE B CA 1
ATOM 7726 C C . PHE B 1 408 ? -6.371 -4.656 -22.688 1 98.81 408 PHE B C 1
ATOM 7728 O O . PHE B 1 408 ? -6.121 -5.188 -21.609 1 98.81 408 PHE B O 1
ATOM 7735 N N . PRO B 1 409 ? -7.078 -3.514 -22.781 1 98.62 409 PRO B N 1
ATOM 7736 C CA . PRO B 1 409 ? -7.438 -2.734 -21.594 1 98.62 409 PRO B CA 1
ATOM 7737 C C . PRO B 1 409 ? -8.344 -3.506 -20.641 1 98.62 409 PRO B C 1
ATOM 7739 O O . PRO B 1 409 ? -9.211 -4.258 -21.078 1 98.62 409 PRO B O 1
ATOM 7742 N N . ASN B 1 410 ? -8.148 -3.295 -19.328 1 98.81 410 ASN B N 1
ATOM 7743 C CA . ASN B 1 410 ? -9.023 -3.85 -18.297 1 98.81 410 ASN B CA 1
ATOM 7744 C C . ASN B 1 410 ? -9.039 -5.375 -18.328 1 98.81 410 ASN B C 1
ATOM 7746 O O . ASN B 1 410 ? -9.984 -6.004 -17.844 1 98.81 410 ASN B O 1
ATOM 7750 N N . TYR B 1 411 ? -7.992 -5.957 -18.984 1 98.81 411 TYR B N 1
ATOM 7751 C CA . TYR B 1 411 ? -7.809 -7.402 -19.078 1 98.81 411 TYR B CA 1
ATOM 7752 C C . TYR B 1 411 ? -6.695 -7.867 -18.141 1 98.81 411 TYR B C 1
ATOM 7754 O O . TYR B 1 411 ? -5.535 -7.484 -18.312 1 98.81 411 TYR B O 1
ATOM 7762 N N . LEU B 1 412 ? -7.055 -8.625 -17.156 1 98.88 412 LEU B N 1
ATOM 7763 C CA . LEU B 1 412 ? -6.105 -9.094 -16.156 1 98.88 412 LEU B CA 1
ATOM 7764 C C . LEU B 1 412 ? -6.062 -10.617 -16.125 1 98.88 412 LEU B C 1
ATOM 7766 O O . LEU B 1 412 ? -7.031 -11.281 -16.5 1 98.88 412 LEU B O 1
ATOM 7770 N N . MET B 1 413 ? -4.883 -11.094 -15.68 1 98.31 413 MET B N 1
ATOM 7771 C CA . MET B 1 413 ? -4.695 -12.547 -15.727 1 98.31 413 MET B CA 1
ATOM 7772 C C . MET B 1 413 ? -4.184 -13.07 -14.383 1 98.31 413 MET B C 1
ATOM 7774 O O . MET B 1 413 ? -3.314 -12.453 -13.766 1 98.31 413 MET B O 1
ATOM 7778 N N . MET B 1 414 ? -4.762 -14.078 -13.93 1 98 414 MET B N 1
ATOM 7779 C CA . MET B 1 414 ? -4.199 -14.93 -12.883 1 98 414 MET B CA 1
ATOM 7780 C C . MET B 1 414 ? -3.613 -16.203 -13.477 1 98 414 MET B C 1
ATOM 7782 O O . MET B 1 414 ? -4.266 -16.875 -14.273 1 98 414 MET B O 1
ATOM 7786 N N . PHE B 1 415 ? -2.371 -16.484 -13.016 1 97.06 415 PHE B N 1
ATOM 7787 C CA . PHE B 1 415 ? -1.621 -17.594 -13.578 1 97.06 415 PHE B CA 1
ATOM 7788 C C . PHE B 1 415 ? -1.357 -17.375 -15.062 1 97.06 415 PHE B C 1
ATOM 7790 O O . PHE B 1 415 ? -1.52 -18.297 -15.875 1 97.06 415 PHE B O 1
ATOM 7797 N N . GLY B 1 416 ? -1.037 -16.109 -15.461 1 96.31 416 GLY B N 1
ATOM 7798 C CA . GLY B 1 416 ? -0.648 -15.742 -16.812 1 96.31 416 GLY B CA 1
ATOM 7799 C C . GLY B 1 416 ? 0.755 -16.203 -17.172 1 96.31 416 GLY B C 1
ATOM 7800 O O . GLY B 1 416 ? 1.378 -16.953 -16.438 1 96.31 416 GLY B O 1
ATOM 7801 N N . PRO B 1 417 ? 1.225 -15.727 -18.328 1 96.5 417 PRO B N 1
ATOM 7802 C CA . PRO B 1 417 ? 2.574 -16.109 -18.75 1 96.5 417 PRO B CA 1
ATOM 7803 C C . PRO B 1 417 ? 3.635 -15.766 -17.703 1 96.5 417 PRO B C 1
ATOM 7805 O O . PRO B 1 417 ? 3.572 -14.703 -17.078 1 96.5 417 PRO B O 1
ATOM 7808 N N . ASN B 1 418 ? 4.531 -16.781 -17.422 1 97.12 418 ASN B N 1
ATOM 7809 C CA . ASN B 1 418 ? 5.648 -16.609 -16.5 1 97.12 418 ASN B CA 1
ATOM 7810 C C . ASN B 1 418 ? 5.168 -16.453 -15.062 1 97.12 418 ASN B C 1
ATOM 7812 O O . ASN B 1 418 ? 5.598 -15.539 -14.359 1 97.12 418 ASN B O 1
ATOM 7816 N N . SER B 1 419 ? 4.25 -17.312 -14.656 1 95.5 419 SER B N 1
ATOM 7817 C CA . SER B 1 419 ? 3.691 -17.234 -13.305 1 95.5 419 SER B CA 1
ATOM 7818 C C . SER B 1 419 ? 3.898 -18.547 -12.555 1 95.5 419 SER B C 1
ATOM 7820 O O . SER B 1 419 ? 3.619 -18.641 -11.359 1 95.5 419 SER B O 1
ATOM 7822 N N . ALA B 1 420 ? 4.336 -19.594 -13.242 1 95.12 420 ALA B N 1
ATOM 7823 C CA . ALA B 1 420 ? 4.617 -20.859 -12.562 1 95.12 420 ALA B CA 1
ATOM 7824 C C . ALA B 1 420 ? 5.977 -20.812 -11.867 1 95.12 420 ALA B C 1
ATOM 7826 O O . ALA B 1 420 ? 6.684 -19.812 -11.93 1 95.12 420 ALA B O 1
ATOM 7827 N N . ILE B 1 421 ? 6.281 -21.875 -11.117 1 91.31 421 ILE B N 1
ATOM 7828 C CA . ILE B 1 421 ? 7.523 -21.828 -10.352 1 91.31 421 ILE B CA 1
ATOM 7829 C C . ILE B 1 421 ? 8.242 -23.172 -10.469 1 91.31 421 ILE B C 1
ATOM 7831 O O . ILE B 1 421 ? 7.609 -24.203 -10.719 1 91.31 421 ILE B O 1
ATOM 7835 N N . GLY B 1 422 ? 9.555 -23.078 -10.266 1 87.81 422 GLY B N 1
ATOM 7836 C CA . GLY B 1 422 ? 10.352 -24.297 -10.172 1 87.81 422 GLY B CA 1
ATOM 7837 C C . GLY B 1 422 ? 10.281 -24.938 -8.805 1 87.81 422 GLY B C 1
ATOM 7838 O O . GLY B 1 422 ? 10.078 -26.156 -8.695 1 87.81 422 GLY B O 1
ATOM 7839 N N . PHE B 1 423 ? 10.398 -24.078 -7.824 1 89.75 423 PHE B N 1
ATOM 7840 C CA . PHE B 1 423 ? 10.352 -24.531 -6.438 1 89.75 423 PHE B CA 1
ATOM 7841 C C . PHE B 1 423 ? 9.648 -23.5 -5.559 1 89.75 423 PHE B C 1
ATOM 7843 O O . PHE B 1 423 ? 9.625 -22.312 -5.879 1 89.75 423 PHE B O 1
ATOM 7850 N N . GLY B 1 424 ? 9.094 -24.016 -4.543 1 93.38 424 GLY B N 1
ATOM 7851 C CA . GLY B 1 424 ? 8.367 -23.156 -3.627 1 93.38 424 GLY B CA 1
ATOM 7852 C C . GLY B 1 424 ? 6.859 -23.281 -3.754 1 93.38 424 GLY B C 1
ATOM 7853 O O . GLY B 1 424 ? 6.352 -24.297 -4.23 1 93.38 424 GLY B O 1
ATOM 7854 N N . SER B 1 425 ? 6.148 -22.234 -3.295 1 95.62 425 SER B N 1
ATOM 7855 C CA . SER B 1 425 ? 4.695 -22.312 -3.205 1 95.62 425 SER B CA 1
ATOM 7856 C C . SER B 1 425 ? 4.031 -21.625 -4.387 1 95.62 425 SER B C 1
ATOM 7858 O O . SER B 1 425 ? 3.93 -20.391 -4.418 1 95.62 425 SER B O 1
ATOM 7860 N N . LEU B 1 426 ? 3.506 -22.375 -5.297 1 96.25 426 LEU B N 1
ATOM 7861 C CA . LEU B 1 426 ? 2.734 -21.812 -6.398 1 96.25 426 LEU B CA 1
ATOM 7862 C C . LEU B 1 426 ? 1.444 -21.172 -5.891 1 96.25 426 LEU B C 1
ATOM 7864 O O . LEU B 1 426 ? 1.041 -20.109 -6.363 1 96.25 426 LEU B O 1
ATOM 7868 N N . THR B 1 427 ? 0.807 -21.828 -4.918 1 97.12 427 THR B N 1
ATOM 7869 C CA . THR B 1 427 ? -0.465 -21.344 -4.398 1 97.12 427 THR B CA 1
ATOM 7870 C C . THR B 1 427 ? -0.306 -19.953 -3.803 1 97.12 427 THR B C 1
ATOM 7872 O O . THR B 1 427 ? -1.19 -19.109 -3.947 1 97.12 427 THR B O 1
ATOM 7875 N N . LYS B 1 428 ? 0.834 -19.703 -3.186 1 98.06 428 LYS B N 1
ATOM 7876 C CA . LYS B 1 428 ? 1.031 -18.375 -2.619 1 98.06 428 LYS B CA 1
ATOM 7877 C C . LYS B 1 428 ? 1.25 -17.328 -3.717 1 98.06 428 LYS B C 1
ATOM 7879 O O . LYS B 1 428 ? 0.847 -16.172 -3.576 1 98.06 428 LYS B O 1
ATOM 7884 N N . ILE B 1 429 ? 1.885 -17.703 -4.797 1 98.19 429 ILE B N 1
ATOM 7885 C CA . ILE B 1 429 ? 2.014 -16.797 -5.93 1 98.19 429 ILE B CA 1
ATOM 7886 C C . ILE B 1 429 ? 0.631 -16.453 -6.484 1 98.19 429 ILE B C 1
ATOM 7888 O O . ILE B 1 429 ? 0.348 -15.305 -6.809 1 98.19 429 ILE B O 1
ATOM 7892 N N . LEU B 1 430 ? -0.246 -17.453 -6.582 1 98.38 430 LEU B N 1
ATOM 7893 C CA . LEU B 1 430 ? -1.6 -17.219 -7.07 1 98.38 430 LEU B CA 1
ATOM 7894 C C . LEU B 1 430 ? -2.348 -16.266 -6.148 1 98.38 430 LEU B C 1
ATOM 7896 O O . LEU B 1 430 ? -3.064 -15.375 -6.621 1 98.38 430 LEU B O 1
ATOM 7900 N N . GLU B 1 431 ? -2.154 -16.438 -4.855 1 98.69 431 GLU B N 1
ATOM 7901 C CA . GLU B 1 431 ? -2.73 -15.492 -3.908 1 98.69 431 GLU B CA 1
ATOM 7902 C C . GLU B 1 431 ? -2.191 -14.086 -4.145 1 98.69 431 GLU B C 1
ATOM 7904 O O . GLU B 1 431 ? -2.943 -13.109 -4.102 1 98.69 431 GLU B O 1
ATOM 7909 N N . ALA B 1 432 ? -0.881 -14 -4.348 1 98.62 432 ALA B N 1
ATOM 7910 C CA . ALA B 1 432 ? -0.247 -12.703 -4.562 1 98.62 432 ALA B CA 1
ATOM 7911 C C . ALA B 1 432 ? -0.764 -12.039 -5.836 1 98.62 432 ALA B C 1
ATOM 7913 O O . ALA B 1 432 ? -0.973 -10.828 -5.875 1 98.62 432 ALA B O 1
ATOM 7914 N N . GLU B 1 433 ? -0.915 -12.828 -6.91 1 98.69 433 GLU B N 1
ATOM 7915 C CA . GLU B 1 433 ? -1.498 -12.305 -8.141 1 98.69 433 GLU B CA 1
ATOM 7916 C C . GLU B 1 433 ? -2.906 -11.766 -7.902 1 98.69 433 GLU B C 1
ATOM 7918 O O . GLU B 1 433 ? -3.268 -10.703 -8.414 1 98.69 433 GLU B O 1
ATOM 7923 N N . CYS B 1 434 ? -3.684 -12.484 -7.156 1 98.69 434 CYS B N 1
ATOM 7924 C CA . CYS B 1 434 ? -5.035 -12.039 -6.828 1 98.69 434 CYS B CA 1
ATOM 7925 C C . CYS B 1 434 ? -5.008 -10.719 -6.07 1 98.69 434 CYS B C 1
ATOM 7927 O O . CYS B 1 434 ? -5.75 -9.797 -6.398 1 98.69 434 CYS B O 1
ATOM 7929 N N . ASP B 1 435 ? -4.164 -10.703 -5.066 1 98.5 435 ASP B N 1
ATOM 7930 C CA . ASP B 1 435 ? -4.047 -9.477 -4.285 1 98.5 435 ASP B CA 1
ATOM 7931 C C . ASP B 1 435 ? -3.648 -8.297 -5.168 1 98.5 435 ASP B C 1
ATOM 7933 O O . ASP B 1 435 ? -4.168 -7.191 -5.004 1 98.5 435 ASP B O 1
ATOM 7937 N N . TYR B 1 436 ? -2.648 -8.477 -6.066 1 98.69 436 TYR B N 1
ATOM 7938 C CA . TYR B 1 436 ? -2.236 -7.465 -7.027 1 98.69 436 TYR B CA 1
ATOM 7939 C C . TYR B 1 436 ? -3.424 -6.984 -7.855 1 98.69 436 TYR B C 1
ATOM 7941 O O . TYR B 1 436 ? -3.639 -5.777 -8.008 1 98.69 436 TYR B O 1
ATOM 7949 N N . ILE B 1 437 ? -4.223 -7.887 -8.336 1 98.81 437 ILE B N 1
ATOM 7950 C CA . ILE B 1 437 ? -5.359 -7.59 -9.203 1 98.81 437 ILE B CA 1
ATOM 7951 C C . ILE B 1 437 ? -6.426 -6.832 -8.414 1 98.81 437 ILE B C 1
ATOM 7953 O O . ILE B 1 437 ? -7.035 -5.891 -8.93 1 98.81 437 ILE B O 1
ATOM 7957 N N . VAL B 1 438 ? 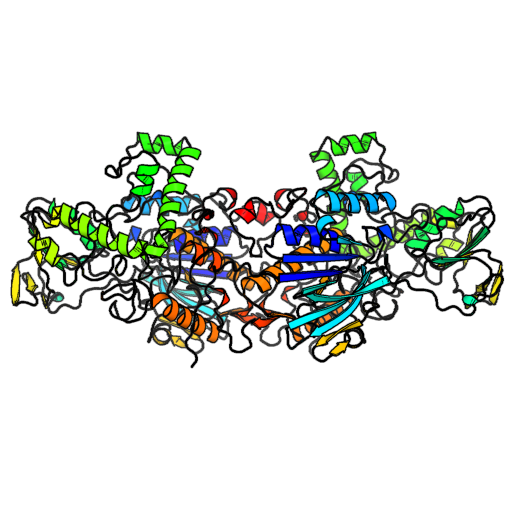-6.668 -7.215 -7.176 1 98.69 438 VAL B N 1
ATOM 7958 C CA . VAL B 1 438 ? -7.652 -6.531 -6.344 1 98.69 438 VAL B CA 1
ATOM 7959 C C . VAL B 1 438 ? -7.223 -5.082 -6.121 1 98.69 438 VAL B C 1
ATOM 7961 O O . VAL B 1 438 ? -8.062 -4.176 -6.09 1 98.69 438 VAL B O 1
ATOM 7964 N N . GLN B 1 439 ? -5.922 -4.863 -5.957 1 98.5 439 GLN B N 1
ATOM 7965 C CA . GLN B 1 439 ? -5.422 -3.496 -5.875 1 98.5 439 GLN B CA 1
ATOM 7966 C C . GLN B 1 439 ? -5.73 -2.719 -7.152 1 98.5 439 GLN B C 1
ATOM 7968 O O . GLN B 1 439 ? -6.117 -1.55 -7.094 1 98.5 439 GLN B O 1
ATOM 7973 N N . VAL B 1 440 ? -5.562 -3.334 -8.281 1 98.69 440 VAL B N 1
ATOM 7974 C CA . VAL B 1 440 ? -5.84 -2.699 -9.57 1 98.69 440 VAL B CA 1
ATOM 7975 C C . VAL B 1 440 ? -7.32 -2.346 -9.656 1 98.69 440 VAL B C 1
ATOM 7977 O O . VAL B 1 440 ? -7.676 -1.238 -10.07 1 98.69 440 VAL B O 1
ATOM 7980 N N . LEU B 1 441 ? -8.18 -3.297 -9.25 1 98.69 441 LEU B N 1
ATOM 7981 C CA . LEU B 1 441 ? -9.617 -3.047 -9.273 1 98.69 441 LEU B CA 1
ATOM 7982 C C . LEU B 1 441 ? -9.977 -1.847 -8.398 1 98.69 441 LEU B C 1
ATOM 7984 O O . LEU B 1 441 ? -10.758 -0.986 -8.812 1 98.69 441 LEU B O 1
ATOM 7988 N N . ARG B 1 442 ? -9.383 -1.815 -7.215 1 98.25 442 ARG B N 1
ATOM 7989 C CA . ARG B 1 442 ? -9.656 -0.722 -6.285 1 98.25 442 ARG B CA 1
ATOM 7990 C C . ARG B 1 442 ? -9.203 0.613 -6.863 1 98.25 442 ARG B C 1
ATOM 7992 O O . ARG B 1 442 ? -9.906 1.615 -6.758 1 98.25 442 ARG B O 1
ATOM 7999 N N . LYS B 1 443 ? -8.055 0.611 -7.473 1 97.5 443 LYS B N 1
ATOM 8000 C CA . LYS B 1 443 ? -7.531 1.813 -8.117 1 97.5 443 LYS B CA 1
ATOM 8001 C C . LYS B 1 443 ? -8.484 2.32 -9.195 1 97.5 443 LYS B C 1
ATOM 8003 O O . LYS B 1 443 ? -8.812 3.508 -9.234 1 97.5 443 LYS B O 1
ATOM 8008 N N . VAL B 1 444 ? -8.961 1.434 -10.016 1 97.5 444 VAL B N 1
ATOM 8009 C CA . VAL B 1 444 ? -9.875 1.771 -11.102 1 97.5 444 VAL B CA 1
ATOM 8010 C C . VAL B 1 444 ? -11.18 2.318 -10.531 1 97.5 444 VAL B C 1
ATOM 8012 O O . VAL B 1 444 ? -11.711 3.314 -11.023 1 97.5 444 VAL B O 1
ATOM 8015 N N . GLN B 1 445 ? -11.664 1.688 -9.477 1 96.88 445 GLN B N 1
ATOM 8016 C CA . GLN B 1 445 ? -12.906 2.084 -8.82 1 96.88 445 GLN B CA 1
ATOM 8017 C C . GLN B 1 445 ? -12.766 3.447 -8.148 1 96.88 445 GLN B C 1
ATOM 8019 O O . GLN B 1 445 ? -13.5 4.383 -8.469 1 96.88 445 GLN B O 1
ATOM 8024 N N . ARG B 1 446 ? -11.758 3.623 -7.34 1 96.31 446 ARG B N 1
ATOM 8025 C CA . ARG B 1 446 ? -11.586 4.773 -6.461 1 96.31 446 ARG B CA 1
ATOM 8026 C C . ARG B 1 446 ? -11.234 6.023 -7.258 1 96.31 446 ARG B C 1
ATOM 8028 O O . ARG B 1 446 ? -11.695 7.121 -6.938 1 96.31 446 ARG B O 1
ATOM 8035 N N . GLU B 1 447 ? -10.438 5.828 -8.289 1 95.44 447 GLU B N 1
ATOM 8036 C CA . GLU B 1 447 ? -9.867 7.004 -8.938 1 95.44 447 GLU B CA 1
ATOM 8037 C C . GLU B 1 447 ? -10.539 7.262 -10.289 1 95.44 447 GLU B C 1
ATOM 8039 O O . GLU B 1 447 ? -10.039 8.055 -11.086 1 95.44 447 GLU B O 1
ATOM 8044 N N . ASP B 1 448 ? -11.641 6.574 -10.5 1 93.75 448 ASP B N 1
ATOM 8045 C CA . ASP B 1 448 ? -12.562 6.824 -11.609 1 93.75 448 ASP B CA 1
ATOM 8046 C C . ASP B 1 448 ? -11.859 6.629 -12.953 1 93.75 448 ASP B C 1
ATOM 8048 O O . ASP B 1 448 ? -11.945 7.492 -13.828 1 93.75 448 ASP B O 1
ATOM 8052 N N . TYR B 1 449 ? -11.18 5.598 -13.07 1 96.69 449 TYR B N 1
ATOM 8053 C CA . TYR B 1 449 ? -10.602 5.254 -14.367 1 96.69 449 TYR B CA 1
ATOM 8054 C C . TYR B 1 449 ? -11.539 4.348 -15.156 1 96.69 449 TYR B C 1
ATOM 8056 O O . TYR B 1 449 ? -12.172 3.451 -14.586 1 96.69 449 TYR B O 1
ATOM 8064 N N . ALA B 1 450 ? -11.625 4.66 -16.438 1 97.44 450 ALA B N 1
ATOM 8065 C CA . ALA B 1 450 ? -12.359 3.785 -17.344 1 97.44 450 ALA B CA 1
ATOM 8066 C C . ALA B 1 450 ? -11.492 2.623 -17.812 1 97.44 450 ALA B C 1
ATOM 8068 O O . ALA B 1 450 ? -11.984 1.521 -18.047 1 97.44 450 ALA B O 1
ATOM 8069 N N . THR B 1 451 ? -10.227 2.928 -18 1 97.88 451 THR B N 1
ATOM 8070 C CA . THR B 1 451 ? -9.328 1.893 -18.516 1 97.88 451 THR B CA 1
ATOM 8071 C C . THR B 1 451 ? -8 1.915 -17.766 1 97.88 451 THR B C 1
ATOM 8073 O O . THR B 1 451 ? -7.574 2.963 -17.266 1 97.88 451 THR B O 1
ATOM 8076 N N . ILE B 1 452 ? -7.395 0.814 -17.609 1 98.38 452 ILE B N 1
ATOM 8077 C CA . ILE B 1 452 ? -6.016 0.618 -17.172 1 98.38 452 ILE B CA 1
ATOM 8078 C C . ILE B 1 452 ? -5.336 -0.419 -18.078 1 98.38 452 ILE B C 1
ATOM 8080 O O . ILE B 1 452 ? -5.953 -1.421 -18.438 1 98.38 452 ILE B O 1
ATOM 8084 N N . GLU B 1 453 ? -4.145 -0.156 -18.484 1 98.25 453 GLU B N 1
ATOM 8085 C CA . GLU B 1 453 ? -3.379 -1.029 -19.359 1 98.25 453 GLU B CA 1
ATOM 8086 C C . GLU B 1 453 ? -1.878 -0.835 -19.172 1 98.25 453 GLU B C 1
ATOM 8088 O O . GLU B 1 453 ? -1.406 0.294 -19.031 1 98.25 453 GLU B O 1
ATOM 8093 N N . PRO B 1 454 ? -1.108 -1.975 -19.047 1 98.5 454 PRO B N 1
ATOM 8094 C CA . PRO B 1 454 ? 0.335 -1.763 -18.922 1 98.5 454 PRO B CA 1
ATOM 8095 C C . PRO B 1 454 ? 0.937 -1.068 -20.156 1 98.5 454 PRO B C 1
ATOM 8097 O O . PRO B 1 454 ? 0.507 -1.314 -21.281 1 98.5 454 PRO B O 1
ATOM 8100 N N . LYS B 1 455 ? 1.927 -0.215 -19.906 1 98 455 LYS B N 1
ATOM 8101 C CA . LYS B 1 455 ? 2.662 0.379 -21.031 1 98 455 LYS B CA 1
ATOM 8102 C C . LYS B 1 455 ? 3.367 -0.691 -21.859 1 98 455 LYS B C 1
ATOM 8104 O O . LYS B 1 455 ? 3.994 -1.598 -21.297 1 98 455 LYS B O 1
ATOM 8109 N N . LYS B 1 456 ? 3.254 -0.575 -23.172 1 97.75 456 LYS B N 1
ATOM 8110 C CA . LYS B 1 456 ? 3.893 -1.527 -24.078 1 97.75 456 LYS B CA 1
ATOM 8111 C C . LYS B 1 456 ? 5.379 -1.665 -23.766 1 97.75 456 LYS B C 1
ATOM 8113 O O . LYS B 1 456 ? 5.918 -2.773 -23.766 1 97.75 456 LYS B O 1
ATOM 8118 N N . GLN B 1 457 ? 6.027 -0.522 -23.5 1 96.12 457 GLN B N 1
ATOM 8119 C CA . GLN B 1 457 ? 7.461 -0.521 -23.219 1 96.12 457 GLN B CA 1
ATOM 8120 C C . GLN B 1 457 ? 7.773 -1.374 -22 1 96.12 457 GLN B C 1
ATOM 8122 O O . GLN B 1 457 ? 8.82 -2.029 -21.938 1 96.12 457 GLN B O 1
ATOM 8127 N N . ARG B 1 458 ? 6.926 -1.366 -20.984 1 96.69 458 ARG B N 1
ATOM 8128 C CA . ARG B 1 458 ? 7.156 -2.127 -19.766 1 96.69 458 ARG B CA 1
ATOM 8129 C C . ARG B 1 458 ? 6.965 -3.621 -20 1 96.69 458 ARG B C 1
ATOM 8131 O O . ARG B 1 458 ? 7.652 -4.445 -19.391 1 96.69 458 ARG B O 1
ATOM 8138 N N . VAL B 1 459 ? 5.992 -4.016 -20.859 1 97.81 459 VAL B N 1
ATOM 8139 C CA . VAL B 1 459 ? 5.848 -5.414 -21.266 1 97.81 459 VAL B CA 1
ATOM 8140 C C . VAL B 1 459 ? 7.113 -5.887 -21.969 1 97.81 459 VAL B C 1
ATOM 8142 O O . VAL B 1 459 ? 7.629 -6.969 -21.688 1 97.81 459 VAL B O 1
ATOM 8145 N N . ASP B 1 460 ? 7.648 -5.023 -22.859 1 96.69 460 ASP B N 1
ATOM 8146 C CA . ASP B 1 460 ? 8.883 -5.34 -23.562 1 96.69 460 ASP B CA 1
ATOM 8147 C C . ASP B 1 460 ? 10.055 -5.477 -22.594 1 96.69 460 ASP B C 1
ATOM 8149 O O . ASP B 1 460 ? 10.867 -6.395 -22.719 1 96.69 460 ASP B O 1
ATOM 8153 N N . ASP B 1 461 ? 10.117 -4.531 -21.656 1 96.25 461 ASP B N 1
ATOM 8154 C CA . ASP B 1 461 ? 11.172 -4.57 -20.656 1 96.25 461 ASP B CA 1
ATOM 8155 C C . ASP B 1 461 ? 11.117 -5.867 -19.844 1 96.25 461 ASP B C 1
ATOM 8157 O O . ASP B 1 461 ? 12.156 -6.48 -19.578 1 96.25 461 ASP B O 1
ATOM 8161 N N . PHE B 1 462 ? 9.977 -6.254 -19.422 1 98.06 462 PHE B N 1
ATOM 8162 C CA . PHE B 1 462 ? 9.828 -7.48 -18.656 1 98.06 462 PHE B CA 1
ATOM 8163 C C . PHE B 1 462 ? 10.219 -8.695 -19.484 1 98.06 462 PHE B C 1
ATOM 8165 O O . PHE B 1 462 ? 10.836 -9.633 -18.969 1 98.06 462 PHE B O 1
ATOM 8172 N N . THR B 1 463 ? 9.82 -8.664 -20.719 1 97.19 463 THR B N 1
ATOM 8173 C CA . THR B 1 463 ? 10.227 -9.734 -21.641 1 97.19 463 THR B CA 1
ATOM 8174 C C . THR B 1 463 ? 11.75 -9.836 -21.703 1 97.19 463 THR B C 1
ATOM 8176 O O . THR B 1 463 ? 12.297 -10.938 -21.641 1 97.19 463 THR B O 1
ATOM 8179 N N . GLN B 1 464 ? 12.406 -8.734 -21.828 1 96.62 464 GLN B N 1
ATOM 8180 C CA . GLN B 1 464 ? 13.867 -8.734 -21.844 1 96.62 464 GLN B CA 1
ATOM 8181 C C . GLN B 1 464 ? 14.43 -9.258 -20.531 1 96.62 464 GLN B C 1
ATOM 8183 O O . GLN B 1 464 ? 15.414 -10 -20.516 1 96.62 464 GLN B O 1
ATOM 8188 N N . TYR B 1 465 ? 13.828 -8.859 -19.438 1 97.38 465 TYR B N 1
ATOM 8189 C CA . TYR B 1 465 ? 14.234 -9.359 -18.141 1 97.38 465 TYR B CA 1
ATOM 8190 C C . TYR B 1 465 ? 14.148 -10.883 -18.078 1 97.38 465 TYR B C 1
ATOM 8192 O O . TYR B 1 465 ? 15.07 -11.547 -17.609 1 97.38 465 TYR B O 1
ATOM 8200 N N . ILE B 1 466 ? 13.078 -11.445 -18.578 1 97.62 466 ILE B N 1
ATOM 8201 C CA . ILE B 1 466 ? 12.852 -12.883 -18.594 1 97.62 466 ILE B CA 1
ATOM 8202 C C . ILE B 1 466 ? 13.969 -13.578 -19.375 1 97.62 466 ILE B C 1
ATOM 8204 O O . ILE B 1 466 ? 14.555 -14.547 -18.891 1 97.62 466 ILE B O 1
ATOM 8208 N N . GLY B 1 467 ? 14.219 -13.039 -20.531 1 96.88 467 GLY B N 1
ATOM 8209 C CA . GLY B 1 467 ? 15.281 -13.617 -21.344 1 96.88 467 GLY B CA 1
ATOM 8210 C C . GLY B 1 467 ? 16.625 -13.609 -20.641 1 96.88 467 GLY B C 1
ATOM 8211 O O . GLY B 1 467 ? 17.328 -14.625 -20.625 1 96.88 467 GLY B O 1
ATOM 8212 N N . ALA B 1 468 ? 16.953 -12.5 -20.047 1 96.81 468 ALA B N 1
ATOM 8213 C CA . ALA B 1 468 ? 18.234 -12.352 -19.359 1 96.81 468 ALA B CA 1
ATOM 8214 C C . ALA B 1 468 ? 18.328 -13.266 -18.141 1 96.81 468 ALA B C 1
ATOM 8216 O O . ALA B 1 468 ? 19.359 -13.883 -17.906 1 96.81 468 ALA B O 1
ATOM 8217 N N . TYR B 1 469 ? 17.312 -13.391 -17.391 1 96.94 469 TYR B N 1
ATOM 8218 C CA . TYR B 1 469 ? 17.312 -14.195 -16.172 1 96.94 469 TYR B CA 1
ATOM 8219 C C . TYR B 1 469 ? 17.516 -15.672 -16.484 1 96.94 469 TYR B C 1
ATOM 8221 O O . TYR B 1 469 ? 18.344 -16.344 -15.859 1 96.94 469 TYR B O 1
ATOM 8229 N N . PHE B 1 470 ? 16.812 -16.188 -17.453 1 97.69 470 PHE B N 1
ATOM 8230 C CA . PHE B 1 470 ? 16.766 -17.641 -17.656 1 97.69 470 PHE B CA 1
ATOM 8231 C C . PHE B 1 470 ? 17.984 -18.094 -18.453 1 97.69 470 PHE B C 1
ATOM 8233 O O . PHE B 1 470 ? 18.281 -19.297 -18.516 1 97.69 470 PHE B O 1
ATOM 8240 N N . ALA B 1 471 ? 18.734 -17.203 -19.016 1 95.94 471 ALA B N 1
ATOM 8241 C CA . ALA B 1 471 ? 19.859 -17.531 -19.891 1 95.94 471 ALA B CA 1
ATOM 8242 C C . ALA B 1 471 ? 20.859 -18.422 -19.156 1 95.94 471 ALA B C 1
ATOM 8244 O O . ALA B 1 471 ? 21.484 -19.297 -19.766 1 95.94 471 ALA B O 1
ATOM 8245 N N . ASN B 1 472 ? 20.906 -18.266 -17.844 1 94 472 ASN B N 1
ATOM 8246 C CA . ASN B 1 472 ? 21.891 -19.031 -17.094 1 94 472 ASN B CA 1
ATOM 8247 C C . ASN B 1 472 ? 21.234 -19.969 -16.094 1 94 472 ASN B C 1
ATOM 8249 O O . ASN B 1 472 ? 21.719 -20.156 -14.977 1 94 472 ASN B O 1
ATOM 8253 N N . THR B 1 473 ? 20.188 -20.547 -16.453 1 97.19 473 THR B N 1
ATOM 8254 C CA . THR B 1 473 ? 19.469 -21.469 -15.578 1 97.19 473 THR B CA 1
ATOM 8255 C C . THR B 1 473 ? 19.375 -22.859 -16.203 1 97.19 473 THR B C 1
ATOM 8257 O O . THR B 1 473 ? 19.578 -23.016 -17.406 1 97.19 473 THR B O 1
ATOM 8260 N N . VAL B 1 474 ? 19.031 -23.812 -15.43 1 97.25 474 VAL B N 1
ATOM 8261 C CA . VAL B 1 474 ? 18.891 -25.203 -15.883 1 97.25 474 VAL B CA 1
ATOM 8262 C C . VAL B 1 474 ? 17.719 -25.312 -16.844 1 97.25 474 VAL B C 1
ATOM 8264 O O . VAL B 1 474 ? 17.625 -26.266 -17.609 1 97.25 474 VAL B O 1
ATOM 8267 N N . TYR B 1 475 ? 16.859 -24.297 -16.844 1 97.31 475 TYR B N 1
ATOM 8268 C CA . TYR B 1 475 ? 15.625 -24.359 -17.609 1 97.31 475 TYR B CA 1
ATOM 8269 C C . TYR B 1 475 ? 15.906 -24.25 -19.109 1 97.31 475 TYR B C 1
ATOM 8271 O O . TYR B 1 475 ? 15.062 -24.594 -19.938 1 97.31 475 TYR B O 1
ATOM 8279 N N . MET B 1 476 ? 17.109 -23.781 -19.391 1 96.5 476 MET B N 1
ATOM 8280 C CA . MET B 1 476 ? 17.5 -23.609 -20.797 1 96.5 476 MET B CA 1
ATOM 8281 C C . MET B 1 476 ? 18.406 -24.75 -21.25 1 96.5 476 MET B C 1
ATOM 8283 O O . MET B 1 476 ? 18.938 -24.719 -22.359 1 96.5 476 MET B O 1
ATOM 8287 N N . ASP B 1 477 ? 18.562 -25.734 -20.422 1 95.44 477 ASP B N 1
ATOM 8288 C CA . ASP B 1 477 ? 19.359 -26.906 -20.797 1 95.44 477 ASP B CA 1
ATOM 8289 C C . ASP B 1 477 ? 18.703 -27.672 -21.938 1 95.44 477 ASP B C 1
ATOM 8291 O O . ASP B 1 477 ? 17.609 -27.312 -22.375 1 95.44 477 ASP B O 1
ATOM 8295 N N . ASN B 1 478 ? 19.375 -28.672 -22.469 1 93.56 478 ASN B N 1
ATOM 8296 C CA . ASN B 1 478 ? 18.938 -29.375 -23.672 1 93.56 478 ASN B CA 1
ATOM 8297 C C . ASN B 1 478 ? 17.828 -30.375 -23.375 1 93.56 478 ASN B C 1
ATOM 8299 O O . ASN B 1 478 ? 18.062 -31.594 -23.344 1 93.56 478 ASN B O 1
ATOM 8303 N N . CYS B 1 479 ? 16.609 -29.859 -23.203 1 94.06 479 CYS B N 1
ATOM 8304 C CA . CYS B 1 479 ? 15.422 -30.672 -22.953 1 94.06 479 CYS B CA 1
ATOM 8305 C C . CYS B 1 479 ? 14.195 -30.078 -23.641 1 94.06 479 CYS B C 1
ATOM 8307 O O . CYS B 1 479 ? 14.258 -28.984 -24.203 1 94.06 479 CYS B O 1
ATOM 8309 N N . ARG B 1 480 ? 13.141 -30.875 -23.75 1 92.62 480 ARG B N 1
ATOM 8310 C CA . ARG B 1 480 ? 11.812 -30.406 -24.125 1 92.62 480 ARG B CA 1
ATOM 8311 C C . ARG B 1 480 ? 10.945 -30.188 -22.891 1 92.62 480 ARG B C 1
ATOM 8313 O O . ARG B 1 480 ? 10.766 -31.109 -22.078 1 92.62 480 ARG B O 1
ATOM 8320 N N . SER B 1 481 ? 10.453 -29.031 -22.75 1 93.06 481 SER B N 1
ATOM 8321 C CA . SER B 1 481 ? 9.711 -28.719 -21.531 1 93.06 481 SER B CA 1
ATOM 8322 C C . SER B 1 481 ? 8.547 -27.781 -21.812 1 93.06 481 SER B C 1
ATOM 8324 O O . SER B 1 481 ? 8.664 -26.859 -22.641 1 93.06 481 SER B O 1
ATOM 8326 N N . TRP B 1 482 ? 7.449 -27.969 -21.094 1 91.88 482 TRP B N 1
ATOM 8327 C CA . TRP B 1 482 ? 6.293 -27.094 -21.266 1 91.88 482 TRP B CA 1
ATOM 8328 C C . TRP B 1 482 ? 6.59 -25.688 -20.766 1 91.88 482 TRP B C 1
ATOM 8330 O O . TRP B 1 482 ? 5.832 -24.75 -21.031 1 91.88 482 TRP B O 1
ATOM 8340 N N . TYR B 1 483 ? 7.773 -25.5 -20.094 1 94.88 483 TYR B N 1
ATOM 8341 C CA . TYR B 1 483 ? 8.195 -24.172 -19.656 1 94.88 483 TYR B CA 1
ATOM 8342 C C . TYR B 1 483 ? 8.469 -23.266 -20.859 1 94.88 483 TYR B C 1
ATOM 8344 O O . TYR B 1 483 ? 8.492 -22.031 -20.719 1 94.88 483 TYR B O 1
ATOM 8352 N N . ARG B 1 484 ? 8.68 -23.891 -22.016 1 95.06 484 ARG B N 1
ATOM 8353 C CA . ARG B 1 484 ? 9.234 -23.188 -23.156 1 95.06 484 ARG B CA 1
ATOM 8354 C C . ARG B 1 484 ? 8.172 -22.938 -24.219 1 95.06 484 ARG B C 1
ATOM 8356 O O . ARG B 1 484 ? 7.148 -23.625 -24.25 1 95.06 484 ARG B O 1
ATOM 8363 N N . THR B 1 485 ? 8.516 -21.984 -25.062 1 94.38 485 THR B N 1
ATOM 8364 C CA . THR B 1 485 ? 7.68 -21.688 -26.219 1 94.38 485 THR B CA 1
ATOM 8365 C C . THR B 1 485 ? 7.789 -22.812 -27.266 1 94.38 485 THR B C 1
ATOM 8367 O O . THR B 1 485 ? 8.562 -23.75 -27.078 1 94.38 485 THR B O 1
ATOM 8370 N N . GLN B 1 486 ? 6.961 -22.766 -28.281 1 91.31 486 GLN B N 1
ATOM 8371 C CA . GLN B 1 486 ? 6.969 -23.656 -29.438 1 91.31 486 GLN B CA 1
ATOM 8372 C C . GLN B 1 486 ? 6.793 -25.109 -29.016 1 91.31 486 GLN B C 1
ATOM 8374 O O . GLN B 1 486 ? 7.582 -25.984 -29.391 1 91.31 486 GLN B O 1
ATOM 8379 N N . GLY B 1 487 ? 5.852 -25.266 -28.125 1 86.5 487 GLY B N 1
ATOM 8380 C CA . GLY B 1 487 ? 5.484 -26.609 -27.734 1 86.5 487 GLY B CA 1
ATOM 8381 C C . GLY B 1 487 ? 6.539 -27.297 -26.875 1 86.5 487 GLY B C 1
ATOM 8382 O O . GLY B 1 487 ? 6.562 -28.516 -26.75 1 86.5 487 GLY B O 1
ATOM 8383 N N . GLY B 1 488 ? 7.488 -26.516 -26.359 1 91.75 488 GLY B N 1
ATOM 8384 C CA . GLY B 1 488 ? 8.477 -27.047 -25.438 1 91.75 488 GLY B CA 1
ATOM 8385 C C . GLY B 1 488 ? 9.867 -27.109 -26.016 1 91.75 488 GLY B C 1
ATOM 8386 O O . GLY B 1 488 ? 10.82 -27.484 -25.344 1 91.75 488 GLY B O 1
ATOM 8387 N N . THR B 1 489 ? 10.016 -26.672 -27.25 1 92.06 489 THR B N 1
ATOM 8388 C CA . THR B 1 489 ? 11.312 -26.797 -27.906 1 92.06 489 THR B CA 1
ATOM 8389 C C . THR B 1 489 ? 11.93 -25.422 -28.156 1 92.06 489 THR B C 1
ATOM 8391 O O . THR B 1 489 ? 13.062 -25.312 -28.625 1 92.06 489 THR B O 1
ATOM 8394 N N . GLY B 1 490 ? 11.125 -24.406 -27.828 1 93.69 490 GLY B N 1
ATOM 8395 C CA . GLY B 1 490 ? 11.586 -23.047 -28.094 1 93.69 490 GLY B CA 1
ATOM 8396 C C . GLY B 1 490 ? 12.711 -22.625 -27.172 1 93.69 490 GLY B C 1
ATOM 8397 O O . GLY B 1 490 ? 13.039 -23.312 -26.219 1 93.69 490 GLY B O 1
ATOM 8398 N N . ASN B 1 491 ? 13.312 -21.5 -27.516 1 94.5 491 ASN B N 1
ATOM 8399 C CA . ASN B 1 491 ? 14.453 -20.984 -26.766 1 94.5 491 ASN B CA 1
ATOM 8400 C C . ASN B 1 491 ? 14.031 -19.891 -25.781 1 94.5 491 ASN B C 1
ATOM 8402 O O . ASN B 1 491 ? 14.828 -19.031 -25.422 1 94.5 491 ASN B O 1
ATOM 8406 N N . TRP B 1 492 ? 12.75 -19.953 -25.453 1 95.94 492 TRP B N 1
ATOM 8407 C CA . TRP B 1 492 ? 12.219 -18.953 -24.531 1 95.94 492 TRP B CA 1
ATOM 8408 C C . TRP B 1 492 ? 11.352 -19.609 -23.453 1 95.94 492 TRP B C 1
ATOM 8410 O O . TRP B 1 492 ? 10.531 -20.469 -23.75 1 95.94 492 TRP B O 1
ATOM 8420 N N . ILE B 1 493 ? 11.633 -19.156 -22.234 1 97 493 ILE B N 1
ATOM 8421 C CA . ILE B 1 493 ? 10.82 -19.656 -21.125 1 97 493 ILE B CA 1
ATOM 8422 C C . ILE B 1 493 ? 9.578 -18.797 -20.969 1 97 493 ILE B C 1
ATOM 8424 O O . ILE B 1 493 ? 9.672 -17.578 -20.75 1 97 493 ILE B O 1
ATOM 8428 N N . CYS B 1 494 ? 8.43 -19.312 -21.031 1 95.62 494 CYS B N 1
ATOM 8429 C CA . CYS B 1 494 ? 7.188 -18.562 -20.875 1 95.62 494 CYS B CA 1
ATOM 8430 C C . CYS B 1 494 ? 6.355 -19.125 -19.734 1 95.62 494 CYS B C 1
ATOM 8432 O O . CYS B 1 494 ? 5.348 -18.531 -19.344 1 95.62 494 CYS B O 1
ATOM 8434 N N . GLY B 1 495 ? 6.805 -20.234 -19.109 1 95.56 495 GLY B N 1
ATOM 8435 C CA . GLY B 1 495 ? 6.004 -20.891 -18.094 1 95.56 495 GLY B CA 1
ATOM 8436 C C . GLY B 1 495 ? 6.359 -20.422 -16.688 1 95.56 495 GLY B C 1
ATOM 8437 O O . GLY B 1 495 ? 5.473 -20.219 -15.852 1 95.56 495 GLY B O 1
ATOM 8438 N N . LEU B 1 496 ? 7.629 -20.156 -16.453 1 97.25 496 LEU B N 1
ATOM 8439 C CA . LEU B 1 496 ? 8.102 -19.984 -15.086 1 97.25 496 LEU B CA 1
ATOM 8440 C C . LEU B 1 496 ? 8.367 -18.5 -14.797 1 97.25 496 LEU B C 1
ATOM 8442 O O . LEU B 1 496 ? 8.828 -17.766 -15.672 1 97.25 496 LEU B O 1
ATOM 8446 N N . TRP B 1 497 ? 8.062 -18.109 -13.57 1 98.12 497 TRP B N 1
ATOM 8447 C CA . TRP B 1 497 ? 8.492 -16.797 -13.086 1 98.12 497 TRP B CA 1
ATOM 8448 C C . TRP B 1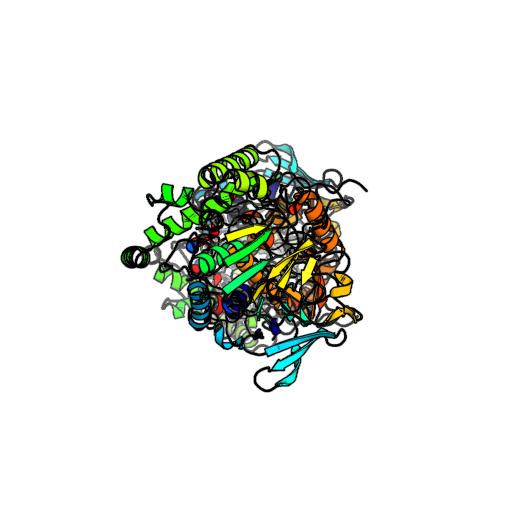 497 ? 10.016 -16.688 -13.102 1 98.12 497 TRP B C 1
ATOM 8450 O O . TRP B 1 497 ? 10.719 -17.625 -12.727 1 98.12 497 TRP B O 1
ATOM 8460 N N . PRO B 1 498 ? 10.539 -15.586 -13.586 1 97.94 498 PRO B N 1
ATOM 8461 C CA . PRO B 1 498 ? 11.992 -15.383 -13.617 1 97.94 498 PRO B CA 1
ATOM 8462 C C . PRO B 1 498 ? 12.57 -15 -12.258 1 97.94 498 PRO B C 1
ATOM 8464 O O . PRO B 1 498 ? 13.047 -13.883 -12.078 1 97.94 498 PRO B O 1
ATOM 8467 N N . GLY B 1 499 ? 12.578 -15.859 -11.352 1 97.81 499 GLY B N 1
ATOM 8468 C CA . GLY B 1 499 ? 13.039 -15.664 -9.984 1 97.81 499 GLY B CA 1
ATOM 8469 C C . GLY B 1 499 ? 12.461 -16.672 -9.016 1 97.81 499 GLY B C 1
ATOM 8470 O O . GLY B 1 499 ? 11.781 -17.625 -9.422 1 97.81 499 GLY B O 1
ATOM 8471 N N . SER B 1 500 ? 12.789 -16.516 -7.738 1 97.62 500 SER B N 1
ATOM 8472 C CA . SER B 1 500 ? 12.273 -17.391 -6.695 1 97.62 500 SER B CA 1
ATOM 8473 C C . SER B 1 500 ? 10.836 -17.047 -6.34 1 97.62 500 SER B C 1
ATOM 8475 O O . SER B 1 500 ? 10.312 -16.016 -6.766 1 97.62 500 SER B O 1
ATOM 8477 N N . THR B 1 501 ? 10.195 -17.938 -5.574 1 97.62 501 THR B N 1
ATOM 8478 C CA . THR B 1 501 ? 8.836 -17.688 -5.102 1 97.62 501 THR B CA 1
ATOM 8479 C C . THR B 1 501 ? 8.766 -16.406 -4.281 1 97.62 501 THR B C 1
ATOM 8481 O O . THR B 1 501 ? 7.902 -15.562 -4.512 1 97.62 501 THR B O 1
ATOM 8484 N N . VAL B 1 502 ? 9.688 -16.25 -3.324 1 98 502 VAL B N 1
ATOM 8485 C CA . VAL B 1 502 ? 9.641 -15.109 -2.424 1 98 502 VAL B CA 1
ATOM 8486 C C . VAL B 1 502 ? 10.008 -13.836 -3.188 1 98 502 VAL B C 1
ATOM 8488 O O . VAL B 1 502 ? 9.547 -12.75 -2.842 1 98 502 VAL B O 1
ATOM 8491 N N . HIS B 1 503 ? 10.797 -13.961 -4.285 1 98.19 503 HIS B N 1
ATOM 8492 C CA . HIS B 1 503 ? 11.008 -12.852 -5.211 1 98.19 503 HIS B CA 1
ATOM 8493 C C . HIS B 1 503 ? 9.703 -12.43 -5.879 1 98.19 503 HIS B C 1
ATOM 8495 O O . HIS B 1 503 ? 9.391 -11.242 -5.945 1 98.19 503 HIS B O 1
ATOM 8501 N N . ALA B 1 504 ? 8.938 -13.383 -6.363 1 98.56 504 ALA B N 1
ATOM 8502 C CA . ALA B 1 504 ? 7.648 -13.109 -7 1 98.56 504 ALA B CA 1
ATOM 8503 C C . ALA B 1 504 ? 6.695 -12.414 -6.031 1 98.56 504 ALA B C 1
ATOM 8505 O O . ALA B 1 504 ? 6.023 -11.445 -6.398 1 98.56 504 ALA B O 1
ATOM 8506 N N . LEU B 1 505 ? 6.691 -12.938 -4.789 1 98.38 505 LEU B N 1
ATOM 8507 C CA . LEU B 1 505 ? 5.789 -12.383 -3.783 1 98.38 505 LEU B CA 1
ATOM 8508 C C . LEU B 1 505 ? 6.098 -10.906 -3.527 1 98.38 505 LEU B C 1
ATOM 8510 O O . LEU B 1 505 ? 5.188 -10.086 -3.443 1 98.38 505 LEU B O 1
ATOM 8514 N N . GLU B 1 506 ? 7.352 -10.57 -3.439 1 98 506 GLU B N 1
ATOM 8515 C CA . GLU B 1 506 ? 7.742 -9.188 -3.201 1 98 506 GLU B CA 1
ATOM 8516 C C . GLU B 1 506 ? 7.453 -8.312 -4.418 1 98 506 GLU B C 1
ATOM 8518 O O . GLU B 1 506 ? 7 -7.176 -4.277 1 98 506 GLU B O 1
ATOM 8523 N N . ALA B 1 507 ? 7.711 -8.844 -5.605 1 98.19 507 ALA B N 1
ATOM 8524 C CA . ALA B 1 507 ? 7.484 -8.102 -6.844 1 98.19 507 ALA B CA 1
ATOM 8525 C C . ALA B 1 507 ? 6.004 -7.766 -7.016 1 98.19 507 ALA B C 1
ATOM 8527 O O . ALA B 1 507 ? 5.66 -6.691 -7.512 1 98.19 507 ALA B O 1
ATOM 8528 N N . LEU B 1 508 ? 5.129 -8.656 -6.621 1 98.38 508 LEU B N 1
ATOM 8529 C CA . LEU B 1 508 ? 3.691 -8.531 -6.84 1 98.38 508 LEU B CA 1
ATOM 8530 C C . LEU B 1 508 ? 3.025 -7.809 -5.672 1 98.38 508 LEU B C 1
ATOM 8532 O O . LEU B 1 508 ? 1.811 -7.598 -5.684 1 98.38 508 LEU B O 1
ATOM 8536 N N . ARG B 1 509 ? 3.799 -7.422 -4.625 1 97.31 509 ARG B N 1
ATOM 8537 C CA . ARG B 1 509 ? 3.264 -6.891 -3.377 1 97.31 509 ARG B CA 1
ATOM 8538 C C . ARG B 1 509 ? 2.549 -5.562 -3.605 1 97.31 509 ARG B C 1
ATOM 8540 O O . ARG B 1 509 ? 1.554 -5.266 -2.939 1 97.31 509 ARG B O 1
ATOM 8547 N N . ALA B 1 510 ? 3.043 -4.758 -4.551 1 95.81 510 ALA B N 1
ATOM 8548 C CA . ALA B 1 510 ? 2.441 -3.457 -4.828 1 95.81 510 ALA B CA 1
ATOM 8549 C C . ALA B 1 510 ? 2.629 -3.07 -6.293 1 95.81 510 ALA B C 1
ATOM 8551 O O . ALA B 1 510 ? 3.74 -3.145 -6.824 1 95.81 510 ALA B O 1
ATOM 8552 N N . PRO B 1 511 ? 1.562 -2.611 -6.926 1 97.25 511 PRO B N 1
ATOM 8553 C CA . PRO B 1 511 ? 1.705 -2.189 -8.32 1 97.25 511 PRO B CA 1
ATOM 8554 C C . PRO B 1 511 ? 2.547 -0.923 -8.477 1 97.25 511 PRO B C 1
ATOM 8556 O O . PRO B 1 511 ? 2.459 -0.017 -7.641 1 97.25 511 PRO B O 1
ATOM 8559 N N . ARG B 1 512 ? 3.426 -0.917 -9.406 1 97.44 512 ARG B N 1
ATOM 8560 C CA . ARG B 1 512 ? 4.047 0.308 -9.898 1 97.44 512 ARG B CA 1
ATOM 8561 C C . ARG B 1 512 ? 3.109 1.053 -10.844 1 97.44 512 ARG B C 1
ATOM 8563 O O . ARG B 1 512 ? 3.139 0.834 -12.062 1 97.44 512 ARG B O 1
ATOM 8570 N N . TRP B 1 513 ? 2.338 2.02 -10.305 1 98 513 TRP B N 1
ATOM 8571 C CA . TRP B 1 513 ? 1.262 2.662 -11.055 1 98 513 TRP B CA 1
ATOM 8572 C C . TRP B 1 513 ? 1.812 3.43 -12.25 1 98 513 TRP B C 1
ATOM 8574 O O . TRP B 1 513 ? 1.121 3.602 -13.258 1 98 513 TRP B O 1
ATOM 8584 N N . GLU B 1 514 ? 3.09 3.863 -12.188 1 96.75 514 GLU B N 1
ATOM 8585 C CA . GLU B 1 514 ? 3.729 4.617 -13.266 1 96.75 514 GLU B CA 1
ATOM 8586 C C . GLU B 1 514 ? 3.982 3.73 -14.484 1 96.75 514 GLU B C 1
ATOM 8588 O O . GLU B 1 514 ? 4.297 4.23 -15.562 1 96.75 514 GLU B O 1
ATOM 8593 N N . ASP B 1 515 ? 3.791 2.404 -14.336 1 97.75 515 ASP B N 1
ATOM 8594 C CA . ASP B 1 515 ? 4.035 1.465 -15.422 1 97.75 515 ASP B CA 1
ATOM 8595 C C . ASP B 1 515 ? 2.773 1.235 -16.25 1 97.75 515 ASP B C 1
ATOM 8597 O O . ASP B 1 515 ? 2.779 0.453 -17.203 1 97.75 515 ASP B O 1
ATOM 8601 N N . PHE B 1 516 ? 1.679 1.932 -15.977 1 98.25 516 PHE B N 1
ATOM 8602 C CA . PHE B 1 516 ? 0.399 1.729 -16.641 1 98.25 516 PHE B CA 1
ATOM 8603 C C . PHE B 1 516 ? -0.067 3.014 -17.312 1 98.25 516 PHE B C 1
ATOM 8605 O O . PHE B 1 516 ? 0.352 4.109 -16.938 1 98.25 516 PHE B O 1
ATOM 8612 N N . ASP B 1 517 ? -0.868 2.865 -18.297 1 97.25 517 ASP B N 1
ATOM 8613 C CA . ASP B 1 517 ? -1.649 3.943 -18.906 1 97.25 517 ASP B CA 1
ATOM 8614 C C . ASP B 1 517 ? -3.094 3.916 -18.406 1 97.25 517 ASP B C 1
ATOM 8616 O O . ASP B 1 517 ? -3.641 2.846 -18.125 1 97.25 517 ASP B O 1
ATOM 8620 N N . TYR B 1 518 ? -3.68 5.094 -18.266 1 96.69 518 TYR B N 1
ATOM 8621 C CA . TYR B 1 518 ? -5.027 5.242 -17.719 1 96.69 518 TYR B CA 1
ATOM 8622 C C . TYR B 1 518 ? -5.887 6.113 -18.625 1 96.69 518 TYR B C 1
ATOM 8624 O O . TYR B 1 518 ? -5.379 7.012 -19.312 1 96.69 518 TYR B O 1
ATOM 8632 N N . GLU B 1 519 ? -7.125 5.812 -18.672 1 96.19 519 GLU B N 1
ATOM 8633 C CA . GLU B 1 519 ? -8.148 6.73 -19.172 1 96.19 519 GLU B CA 1
ATOM 8634 C C . GLU B 1 519 ? -9.211 6.992 -18.109 1 96.19 519 GLU B C 1
ATOM 8636 O O . GLU B 1 519 ? -9.727 6.055 -17.5 1 96.19 519 GLU B O 1
ATOM 8641 N N . SER B 1 520 ? -9.523 8.234 -17.891 1 94.56 520 SER B N 1
ATOM 8642 C CA . SER B 1 520 ? -10.555 8.609 -16.922 1 94.56 520 SER B CA 1
ATOM 8643 C C . SER B 1 520 ? -11.945 8.273 -17.453 1 94.56 520 SER B C 1
ATOM 8645 O O . SER B 1 520 ? -12.172 8.266 -18.656 1 94.56 520 SER B O 1
ATOM 8647 N N . VAL B 1 521 ? -12.859 8.078 -16.547 1 93.81 521 VAL B N 1
ATOM 8648 C CA . VAL B 1 521 ? -14.25 7.859 -16.922 1 93.81 521 VAL B CA 1
ATOM 8649 C C . VAL B 1 521 ? -14.797 9.102 -17.625 1 93.81 521 VAL B C 1
ATOM 8651 O O . VAL B 1 521 ? -15.719 9.016 -18.438 1 93.81 521 VAL B O 1
ATOM 8654 N N . ASP B 1 522 ? -14.188 10.289 -17.344 1 90.56 522 ASP B N 1
ATOM 8655 C CA . ASP B 1 522 ? -14.648 11.555 -17.906 1 90.56 522 ASP B CA 1
ATOM 8656 C C . ASP B 1 522 ? -13.891 11.883 -19.188 1 90.56 522 ASP B C 1
ATOM 8658 O O . ASP B 1 522 ? -14.023 12.992 -19.734 1 90.56 522 ASP B O 1
ATOM 8662 N N . GLY B 1 523 ? -13.047 10.977 -19.672 1 88.25 523 GLY B N 1
ATOM 8663 C CA . GLY B 1 523 ? -12.367 11.156 -20.938 1 88.25 523 GLY B CA 1
ATOM 8664 C C . GLY B 1 523 ? -11.008 11.812 -20.812 1 88.25 523 GLY B C 1
ATOM 8665 O O . GLY B 1 523 ? -10.508 11.992 -19.688 1 88.25 523 GLY B O 1
ATOM 8666 N N . PRO B 1 524 ? -10.367 12.156 -21.906 1 82.56 524 PRO B N 1
ATOM 8667 C CA . PRO B 1 524 ? -8.977 12.617 -21.922 1 82.56 524 PRO B CA 1
ATOM 8668 C C . PRO B 1 524 ? -8.812 14.016 -21.328 1 82.56 524 PRO B C 1
ATOM 8670 O O . PRO B 1 524 ? -7.699 14.398 -20.953 1 82.56 524 PRO B O 1
ATOM 8673 N N . GLN B 1 525 ? -9.867 14.797 -21.219 1 81.12 525 GLN B N 1
ATOM 8674 C CA . GLN B 1 525 ? -9.766 16.156 -20.703 1 81.12 525 GLN B CA 1
ATOM 8675 C C . GLN B 1 525 ? -10.211 16.234 -19.234 1 81.12 525 GLN B C 1
ATOM 8677 O O . GLN B 1 525 ? -10.484 17.312 -18.719 1 81.12 525 GLN B O 1
ATOM 8682 N N . ALA B 1 526 ? -10.18 15.023 -18.75 1 85.38 526 ALA B N 1
ATOM 8683 C CA . ALA B 1 526 ? -10.648 14.953 -17.375 1 85.38 526 ALA B CA 1
ATOM 8684 C C . ALA B 1 526 ? -9.695 15.695 -16.422 1 85.38 526 ALA B C 1
ATOM 8686 O O . ALA B 1 526 ? -8.484 15.703 -16.656 1 85.38 526 ALA B O 1
ATOM 8687 N N . ASN B 1 527 ? -10.336 16.266 -15.438 1 86.69 527 ASN B N 1
ATOM 8688 C CA . ASN B 1 527 ? -9.594 16.875 -14.336 1 86.69 527 ASN B CA 1
ATOM 8689 C C . ASN B 1 527 ? -8.719 15.844 -13.625 1 86.69 527 ASN B C 1
ATOM 8691 O O . ASN B 1 527 ? -9.195 14.766 -13.258 1 86.69 527 ASN B O 1
ATOM 8695 N N . GLY B 1 528 ? -7.465 16.156 -13.414 1 90.12 528 GLY B N 1
ATOM 8696 C CA . GLY B 1 528 ? -6.531 15.18 -12.867 1 90.12 528 GLY B CA 1
ATOM 8697 C C . GLY B 1 528 ? -6.723 14.938 -11.383 1 90.12 528 GLY B C 1
ATOM 8698 O O . GLY B 1 528 ? -6.156 14 -10.82 1 90.12 528 GLY B O 1
ATOM 8699 N N . MET B 1 529 ? -7.598 15.797 -10.742 1 94.06 529 MET B N 1
ATOM 8700 C CA . MET B 1 529 ? -7.805 15.656 -9.305 1 94.06 529 MET B CA 1
ATOM 8701 C C . MET B 1 529 ? -9.219 15.164 -9 1 94.06 529 MET B C 1
ATOM 8703 O O . MET B 1 529 ? -9.672 15.242 -7.859 1 94.06 529 MET B O 1
ATOM 8707 N N . ARG B 1 530 ? -9.906 14.695 -9.953 1 91.5 530 ARG B N 1
ATOM 8708 C CA . ARG B 1 530 ? -11.281 14.242 -9.766 1 91.5 530 ARG B CA 1
ATOM 8709 C C . ARG B 1 530 ? -11.359 13.156 -8.695 1 91.5 530 ARG B C 1
ATOM 8711 O O . ARG B 1 530 ? -12.344 13.078 -7.957 1 91.5 530 ARG B O 1
ATOM 8718 N N . TRP B 1 531 ? -10.297 12.359 -8.57 1 94.94 531 TRP B N 1
ATOM 8719 C CA . TRP B 1 531 ? -10.258 11.266 -7.609 1 94.94 531 TRP B CA 1
ATOM 8720 C C . TRP B 1 531 ? -10.359 11.789 -6.184 1 94.94 531 TRP B C 1
ATOM 8722 O O . TRP B 1 531 ? -10.711 11.047 -5.266 1 94.94 531 TRP B O 1
ATOM 8732 N N . LEU B 1 532 ? -10.125 13.086 -5.93 1 96.81 532 LEU B N 1
ATOM 8733 C CA . LEU B 1 532 ? -10.07 13.656 -4.59 1 96.81 532 LEU B CA 1
ATOM 8734 C C . LEU B 1 532 ? -11.477 13.938 -4.066 1 96.81 532 LEU B C 1
ATOM 8736 O O . LEU B 1 532 ? -11.664 14.188 -2.871 1 96.81 532 LEU B O 1
ATOM 8740 N N . GLY B 1 533 ? -12.508 13.961 -4.895 1 96.5 533 GLY B N 1
ATOM 8741 C CA . GLY B 1 533 ? -13.898 14.078 -4.477 1 96.5 533 GLY B CA 1
ATOM 8742 C C . GLY B 1 533 ? -14.258 15.461 -3.984 1 96.5 533 GLY B C 1
ATOM 8743 O O . GLY B 1 533 ? -13.727 16.469 -4.48 1 96.5 533 GLY B O 1
ATOM 8744 N N . ASN B 1 534 ? -15.227 15.539 -3.076 1 96.69 534 ASN B N 1
ATOM 8745 C CA . ASN B 1 534 ? -15.812 16.812 -2.688 1 96.69 534 ASN B CA 1
ATOM 8746 C C . ASN B 1 534 ? -15.305 17.266 -1.324 1 96.69 534 ASN B C 1
ATOM 8748 O O . ASN B 1 534 ? -15.961 18.062 -0.645 1 96.69 534 ASN B O 1
ATOM 8752 N N . GLY B 1 535 ? -14.195 16.672 -0.874 1 96.88 535 GLY B N 1
ATOM 8753 C CA . GLY B 1 535 ? -13.586 17.094 0.377 1 96.88 535 GLY B CA 1
ATOM 8754 C C . GLY B 1 535 ? -14.086 16.312 1.578 1 96.88 535 GLY B C 1
ATOM 8755 O O . GLY B 1 535 ? -13.805 16.672 2.723 1 96.88 535 GLY B O 1
ATOM 8756 N N . ARG B 1 536 ? -14.828 15.188 1.309 1 97 536 ARG B N 1
ATOM 8757 C CA . ARG B 1 536 ? -15.406 14.398 2.393 1 97 536 ARG B CA 1
ATOM 8758 C C . ARG B 1 536 ? -14.977 12.938 2.303 1 97 536 ARG B C 1
ATOM 8760 O O . ARG B 1 536 ? -14.461 12.5 1.271 1 97 536 ARG B O 1
ATOM 8767 N N . SER B 1 537 ? -15.062 12.219 3.373 1 97.44 537 SER B N 1
ATOM 8768 C CA . SER B 1 537 ? -14.836 10.781 3.484 1 97.44 537 SER B CA 1
ATOM 8769 C C . SER B 1 537 ? -16.109 10.055 3.91 1 97.44 537 SER B C 1
ATOM 8771 O O . SER B 1 537 ? -16.922 10.602 4.652 1 97.44 537 SER B O 1
ATOM 8773 N N . VAL B 1 538 ? -16.234 8.797 3.51 1 96.75 538 VAL B N 1
ATOM 8774 C CA . VAL B 1 538 ? -17.391 7.996 3.902 1 96.75 538 VAL B CA 1
ATOM 8775 C C . VAL B 1 538 ? -17.375 7.777 5.414 1 96.75 538 VAL B C 1
ATOM 8777 O O . VAL B 1 538 ? -18.422 7.539 6.023 1 96.75 538 VAL B O 1
ATOM 8780 N N . THR B 1 539 ? -16.234 7.906 6.062 1 97.19 539 THR B N 1
ATOM 8781 C CA . THR B 1 539 ? -16.109 7.621 7.488 1 97.19 539 THR B CA 1
ATOM 8782 C C . THR B 1 539 ? -16.766 8.719 8.32 1 97.19 539 THR B C 1
ATOM 8784 O O . THR B 1 539 ? -17.016 8.539 9.516 1 97.19 539 THR B O 1
ATOM 8787 N N . GLN B 1 540 ? -16.969 9.898 7.793 1 95.25 540 GLN B N 1
ATOM 8788 C CA . GLN B 1 540 ? -17.609 10.969 8.555 1 95.25 540 GLN B CA 1
ATOM 8789 C C . GLN B 1 540 ? -19.109 11.031 8.273 1 95.25 540 GLN B C 1
ATOM 8791 O O . GLN B 1 540 ? -19.828 11.859 8.844 1 95.25 540 GLN B O 1
ATOM 8796 N N . GLU B 1 541 ? -19.578 10.172 7.305 1 94.44 541 GLU B N 1
ATOM 8797 C CA . GLU B 1 541 ? -21.016 10.086 7.02 1 94.44 541 GLU B CA 1
ATOM 8798 C C . GLU B 1 541 ? -21.75 9.352 8.133 1 94.44 541 GLU B C 1
ATOM 8800 O O . GLU B 1 541 ? -21.141 8.688 8.969 1 94.44 541 GLU B O 1
ATOM 8805 N N . PRO B 1 542 ? -23.141 9.586 8.203 1 92 542 PRO B N 1
ATOM 8806 C CA . PRO B 1 542 ? -23.906 8.828 9.203 1 92 542 PRO B CA 1
ATOM 8807 C C . PRO B 1 542 ? -23.609 7.332 9.156 1 92 542 PRO B C 1
ATOM 8809 O O . PRO B 1 542 ? -23.609 6.738 8.07 1 92 542 PRO B O 1
ATOM 8812 N N . GLY B 1 543 ? -23.328 6.812 10.273 1 92.5 543 GLY B N 1
ATOM 8813 C CA . GLY B 1 543 ? -22.984 5.402 10.359 1 92.5 543 GLY B CA 1
ATOM 8814 C C . GLY B 1 543 ? -21.5 5.141 10.289 1 92.5 543 GLY B C 1
ATOM 8815 O O . GLY B 1 543 ? -21.031 4.043 10.609 1 92.5 543 GLY B O 1
ATOM 8816 N N . GLY B 1 544 ? -20.703 6.125 9.922 1 95.81 544 GLY B N 1
ATOM 8817 C CA . GLY B 1 544 ? -19.266 5.996 9.875 1 95.81 544 GLY B CA 1
ATOM 8818 C C . GLY B 1 544 ? -18.594 6.289 11.203 1 95.81 544 GLY B C 1
ATOM 8819 O O . GLY B 1 544 ? -19.266 6.629 12.18 1 95.81 544 GLY B O 1
ATOM 8820 N N . ASP B 1 545 ? -17.312 6.008 11.297 1 97.38 545 ASP B N 1
ATOM 8821 C CA . ASP B 1 545 ? -16.469 6.324 12.445 1 97.38 545 ASP B CA 1
ATOM 8822 C C . ASP B 1 545 ? -15.453 7.402 12.102 1 97.38 545 ASP B C 1
ATOM 8824 O O . ASP B 1 545 ? -14.359 7.102 11.617 1 97.38 545 ASP B O 1
ATOM 8828 N N . PRO B 1 546 ? -15.742 8.609 12.398 1 96.69 546 PRO B N 1
ATOM 8829 C CA . PRO B 1 546 ? -14.859 9.695 11.977 1 96.69 546 PRO B CA 1
ATOM 8830 C C . PRO B 1 546 ? -13.578 9.773 12.805 1 96.69 546 PRO B C 1
ATOM 8832 O O . PRO B 1 546 ? -12.727 10.633 12.562 1 96.69 546 PRO B O 1
ATOM 8835 N N . SER B 1 547 ? -13.375 8.922 13.82 1 97.81 547 SER B N 1
ATOM 8836 C CA . SER B 1 547 ? -12.148 8.867 14.617 1 97.81 547 SER B CA 1
ATOM 8837 C C . SER B 1 547 ? -11.523 7.477 14.57 1 97.81 547 SER B C 1
ATOM 8839 O O . SER B 1 547 ? -10.844 7.062 15.516 1 97.81 547 SER B O 1
ATOM 8841 N N . TRP B 1 548 ? -11.789 6.754 13.461 1 98.12 548 TRP B N 1
ATOM 8842 C CA . TRP B 1 548 ? -11.328 5.379 13.297 1 98.12 548 TRP B CA 1
ATOM 8843 C C . TRP B 1 548 ? -9.828 5.273 13.539 1 98.12 548 TRP B C 1
ATOM 8845 O O . TRP B 1 548 ? -9.336 4.227 13.969 1 98.12 548 TRP B O 1
ATOM 8855 N N . TYR B 1 549 ? -9.031 6.305 13.305 1 98.19 549 TYR B N 1
ATOM 8856 C CA . TYR B 1 549 ? -7.57 6.262 13.273 1 98.19 549 TYR B CA 1
ATOM 8857 C C . TYR B 1 549 ? -7 6.121 14.68 1 98.19 549 TYR B C 1
ATOM 8859 O O . TYR B 1 549 ? -5.797 5.914 14.852 1 98.19 549 TYR B O 1
ATOM 8867 N N . ILE B 1 550 ? -7.801 6.203 15.766 1 98 550 ILE B N 1
ATOM 8868 C CA . ILE B 1 550 ? -7.27 5.961 17.094 1 98 550 ILE B CA 1
ATOM 8869 C C . ILE B 1 550 ? -7.754 4.602 17.609 1 98 550 ILE B C 1
ATOM 8871 O O . ILE B 1 550 ? -7.391 4.18 18.703 1 98 550 ILE B O 1
ATOM 8875 N N . ASN B 1 551 ? -8.68 3.885 16.781 1 97.81 551 ASN B N 1
ATOM 8876 C CA . ASN B 1 551 ? -8.945 2.49 17.125 1 97.81 551 ASN B CA 1
ATOM 8877 C C . ASN B 1 551 ? -7.664 1.666 17.156 1 97.81 551 ASN B C 1
ATOM 8879 O O . ASN B 1 551 ? -6.793 1.83 16.297 1 97.81 551 ASN B O 1
ATOM 8883 N N . PRO B 1 552 ? -7.559 0.781 18.094 1 95.81 552 PRO B N 1
ATOM 8884 C CA . PRO B 1 552 ? -6.297 0.059 18.281 1 95.81 552 PRO B CA 1
ATOM 8885 C C . PRO B 1 552 ? -5.824 -0.649 17.016 1 95.81 552 PRO B C 1
ATOM 8887 O O . PRO B 1 552 ? -4.625 -0.684 16.734 1 95.81 552 PRO B O 1
ATOM 8890 N N . GLU B 1 553 ? -6.738 -1.162 16.203 1 94 553 GLU B N 1
ATOM 8891 C CA . GLU B 1 553 ? -6.371 -1.937 15.023 1 94 553 GLU B CA 1
ATOM 8892 C C . GLU B 1 553 ? -5.797 -1.039 13.93 1 94 553 GLU B C 1
ATOM 8894 O O . GLU B 1 553 ? -5.191 -1.526 12.977 1 94 553 GLU B O 1
ATOM 8899 N N . PHE B 1 554 ? -5.938 0.286 14.039 1 96.06 554 PHE B N 1
ATOM 8900 C CA . PHE B 1 554 ? -5.477 1.2 13 1 96.06 554 PHE B CA 1
ATOM 8901 C C . PHE B 1 554 ? -4.293 2.025 13.492 1 96.06 554 PHE B C 1
ATOM 8903 O O . PHE B 1 554 ? -3.828 2.932 12.797 1 96.06 554 PHE B O 1
ATOM 8910 N N . VAL B 1 555 ? -3.723 1.802 14.703 1 97 555 VAL B N 1
ATOM 8911 C CA . VAL B 1 555 ? -2.598 2.551 15.25 1 97 555 VAL B CA 1
ATOM 8912 C C . VAL B 1 555 ? -1.324 1.714 15.156 1 97 555 VAL B C 1
ATOM 8914 O O . VAL B 1 555 ? -1.258 0.607 15.695 1 97 555 VAL B O 1
ATOM 8917 N N . ASP B 1 556 ? -0.367 2.154 14.43 1 95.25 556 ASP B N 1
ATOM 8918 C CA . ASP B 1 556 ? 0.949 1.532 14.32 1 95.25 556 ASP B CA 1
ATOM 8919 C C . ASP B 1 556 ? 1.897 2.064 15.391 1 95.25 556 ASP B C 1
ATOM 8921 O O . ASP B 1 556 ? 2.512 3.119 15.211 1 95.25 556 ASP B O 1
ATOM 8925 N N . THR B 1 557 ? 2.096 1.376 16.422 1 97.19 557 THR B N 1
ATOM 8926 C CA . THR B 1 557 ? 2.912 1.826 17.547 1 97.19 557 THR B CA 1
ATOM 8927 C C . THR B 1 557 ? 4.359 1.38 17.375 1 97.19 557 THR B C 1
ATOM 8929 O O . THR B 1 557 ? 4.641 0.183 17.281 1 97.19 557 THR B O 1
ATOM 8932 N N . PRO B 1 558 ? 5.332 2.264 17.344 1 98.19 558 PRO B N 1
ATOM 8933 C CA . PRO B 1 558 ? 6.742 1.896 17.188 1 98.19 558 PRO B CA 1
ATOM 8934 C C . PRO B 1 558 ? 7.32 1.241 18.438 1 98.19 558 PRO B C 1
ATOM 8936 O O . PRO B 1 558 ? 6.82 1.47 19.547 1 98.19 558 PRO B O 1
ATOM 8939 N N . VAL B 1 559 ? 8.367 0.497 18.25 1 98 559 VAL B N 1
ATOM 8940 C CA . VAL B 1 559 ? 9.133 -0.029 19.375 1 98 559 VAL B CA 1
ATOM 8941 C C . VAL B 1 559 ? 9.852 1.113 20.078 1 98 559 VAL B C 1
ATOM 8943 O O . VAL B 1 559 ? 10.477 1.962 19.438 1 98 559 VAL B O 1
ATOM 8946 N N . GLU B 1 560 ? 9.742 1.177 21.422 1 98.19 560 GLU B N 1
ATOM 8947 C CA . GLU B 1 560 ? 10.391 2.227 22.203 1 98.19 560 GLU B CA 1
ATOM 8948 C C . GLU B 1 560 ? 11.906 2.105 22.125 1 98.19 560 GLU B C 1
ATOM 8950 O O . GLU B 1 560 ? 12.445 0.997 22.062 1 98.19 560 GLU B O 1
ATOM 8955 N N . GLY B 1 561 ? 12.586 3.186 22.156 1 98 561 GLY B N 1
ATOM 8956 C CA . GLY B 1 561 ? 14.039 3.244 22.141 1 98 561 GLY B CA 1
ATOM 8957 C C . GLY B 1 561 ? 14.625 3.135 20.734 1 98 561 GLY B C 1
ATOM 8958 O O . GLY B 1 561 ? 15.25 4.074 20.25 1 98 561 GLY B O 1
ATOM 8959 N N . ARG B 1 562 ? 14.297 2.023 20.031 1 98.12 562 ARG B N 1
ATOM 8960 C CA . ARG B 1 562 ? 14.812 1.763 18.688 1 98.12 562 ARG B CA 1
ATOM 8961 C C . ARG B 1 562 ? 13.711 1.233 17.781 1 98.12 562 ARG B C 1
ATOM 8963 O O . ARG B 1 562 ? 13.625 0.028 17.531 1 98.12 562 ARG B O 1
ATOM 8970 N N . PRO B 1 563 ? 12.961 2.205 17.188 1 98.25 563 PRO B N 1
ATOM 8971 C CA . PRO B 1 563 ? 11.883 1.776 16.297 1 98.25 563 PRO B CA 1
ATOM 8972 C C . PRO B 1 563 ? 12.367 0.868 15.18 1 98.25 563 PRO B C 1
ATOM 8974 O O . PRO B 1 563 ? 11.594 0.077 14.633 1 98.25 563 PRO B O 1
ATOM 8977 N N . GLU B 1 564 ? 13.656 0.895 14.758 1 97.44 564 GLU B N 1
ATOM 8978 C CA . GLU B 1 564 ? 14.234 0.054 13.719 1 97.44 564 GLU B CA 1
ATOM 8979 C C . GLU B 1 564 ? 14.242 -1.414 14.133 1 97.44 564 GLU B C 1
ATOM 8981 O O . GLU B 1 564 ? 14.5 -2.297 13.312 1 97.44 564 GLU B O 1
ATOM 8986 N N . ASP B 1 565 ? 13.969 -1.737 15.398 1 97.5 565 ASP B N 1
ATOM 8987 C CA . ASP B 1 565 ? 13.914 -3.115 15.883 1 97.5 565 ASP B CA 1
ATOM 8988 C C . ASP B 1 565 ? 12.5 -3.676 15.781 1 97.5 565 ASP B C 1
ATOM 8990 O O . ASP B 1 565 ? 12.188 -4.703 16.391 1 97.5 565 ASP B O 1
ATOM 8994 N N . GLN B 1 566 ? 11.609 -2.955 15.047 1 95.94 566 GLN B N 1
ATOM 8995 C CA . GLN B 1 566 ? 10.266 -3.469 14.805 1 95.94 566 GLN B CA 1
ATOM 8996 C C . GLN B 1 566 ? 10.305 -4.906 14.297 1 95.94 566 GLN B C 1
ATOM 8998 O O . GLN B 1 566 ? 10.898 -5.184 13.258 1 95.94 566 GLN B O 1
ATOM 9003 N N . PRO B 1 567 ? 9.688 -5.875 14.953 1 95.06 567 PRO B N 1
ATOM 9004 C CA . PRO B 1 567 ? 9.859 -7.293 14.633 1 95.06 567 PRO B CA 1
ATOM 9005 C C . PRO B 1 567 ? 9.344 -7.648 13.234 1 95.06 567 PRO B C 1
ATOM 9007 O O . PRO B 1 567 ? 9.984 -8.414 12.516 1 95.06 567 PRO B O 1
ATOM 9010 N N . GLU B 1 568 ? 8.234 -7.125 12.891 1 94.81 568 GLU B N 1
ATOM 9011 C CA . GLU B 1 568 ? 7.621 -7.445 11.602 1 94.81 568 GLU B CA 1
ATOM 9012 C C . GLU B 1 568 ? 8.547 -7.078 10.445 1 94.81 568 GLU B C 1
ATOM 9014 O O . GLU B 1 568 ? 8.656 -7.828 9.469 1 94.81 568 GLU B O 1
ATOM 9019 N N . TYR B 1 569 ? 9.25 -5.91 10.602 1 95.12 569 TYR B N 1
ATOM 9020 C CA . TYR B 1 569 ? 10.062 -5.41 9.492 1 95.12 569 TYR B CA 1
ATOM 9021 C C . TYR B 1 569 ? 11.438 -6.066 9.484 1 95.12 569 TYR B C 1
ATOM 9023 O O . TYR B 1 569 ? 12.18 -5.961 8.508 1 95.12 569 TYR B O 1
ATOM 9031 N N . LYS B 1 570 ? 11.742 -6.871 10.523 1 94 570 LYS B N 1
ATOM 9032 C CA . LYS B 1 570 ? 12.945 -7.707 10.523 1 94 570 LYS B CA 1
ATOM 9033 C C . LYS B 1 570 ? 12.719 -8.992 9.734 1 94 570 LYS B C 1
ATOM 9035 O O . LYS B 1 570 ? 13.656 -9.531 9.141 1 94 570 LYS B O 1
ATOM 9040 N N . VAL B 1 571 ? 11.469 -9.43 9.75 1 96.12 571 VAL B N 1
ATOM 9041 C CA . VAL B 1 571 ? 11.117 -10.656 9.039 1 96.12 571 VAL B CA 1
ATOM 9042 C C . VAL B 1 571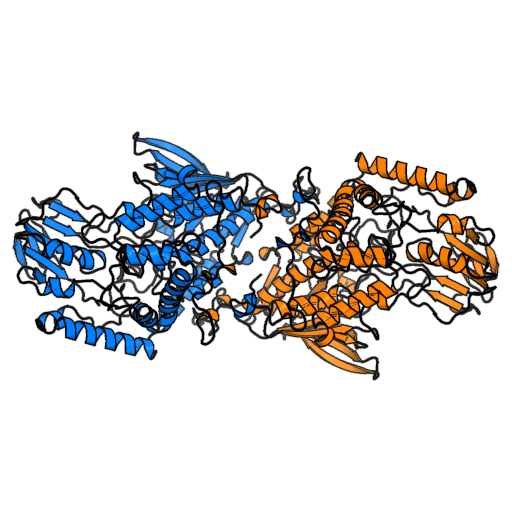 ? 10.938 -10.352 7.551 1 96.12 571 VAL B C 1
ATOM 9044 O O . VAL B 1 571 ? 11.492 -11.047 6.699 1 96.12 571 VAL B O 1
ATOM 9047 N N . ARG B 1 572 ? 10.203 -9.336 7.277 1 96.56 572 ARG B N 1
ATOM 9048 C CA . ARG B 1 572 ? 9.938 -8.867 5.922 1 96.56 572 ARG B CA 1
ATOM 9049 C C . ARG B 1 572 ? 10.117 -7.355 5.82 1 96.56 572 ARG B C 1
ATOM 9051 O O . ARG B 1 572 ? 9.367 -6.598 6.434 1 96.56 572 ARG B O 1
ATOM 9058 N N . PRO B 1 573 ? 11.078 -6.883 5.016 1 96.38 573 PRO B N 1
ATOM 9059 C CA . PRO B 1 573 ? 11.289 -5.438 4.898 1 96.38 573 PRO B CA 1
ATOM 9060 C C . PRO B 1 573 ? 10.016 -4.684 4.512 1 96.38 573 PRO B C 1
ATOM 9062 O O . PRO B 1 573 ? 9.234 -5.172 3.697 1 96.38 573 PRO B O 1
ATOM 9065 N N . TRP B 1 574 ? 9.867 -3.49 5.105 1 96 574 TRP B N 1
ATOM 9066 C CA . TRP B 1 574 ? 8.703 -2.646 4.863 1 96 574 TRP B CA 1
ATOM 9067 C C . TRP B 1 574 ? 8.664 -2.17 3.416 1 96 574 TRP B C 1
ATOM 9069 O O . TRP B 1 574 ? 9.695 -1.822 2.842 1 96 574 TRP B O 1
ATOM 9079 N N . LEU B 1 575 ? 7.605 -2.205 2.643 1 90.19 575 LEU B N 1
ATOM 9080 C CA . LEU B 1 575 ? 7.504 -1.806 1.243 1 90.19 575 LEU B CA 1
ATOM 9081 C C . LEU B 1 575 ? 6.773 -0.473 1.109 1 90.19 575 LEU B C 1
ATOM 9083 O O . LEU B 1 575 ? 7.301 0.471 0.518 1 90.19 575 LEU B O 1
ATOM 9087 N N . TYR B 1 576 ? 5.641 -0.066 1.263 1 83.5 576 TYR B N 1
ATOM 9088 C CA . TYR B 1 576 ? 4.723 1.066 1.216 1 83.5 576 TYR B CA 1
ATOM 9089 C C . TYR B 1 576 ? 3.314 0.612 0.851 1 83.5 576 TYR B C 1
ATOM 9091 O O . TYR B 1 576 ? 3.131 -0.463 0.276 1 83.5 576 TYR B O 1
#